Protein 6N1C (pdb70)

Solvent-accessible surface area: 39286 Å² total

Secondary structure (DSSP, 8-state):
----S-TTTTTSEEEEEEE-TT--SEEEEE-TTT--EEEEEE-SSSB--SSEEEEETT---TTSPPEEEEE--SS---TT-EEEEEEEEEEEEEETTEE--EEEEEE-TTT-GGGTT--SGGGS-HHHHHHHHHHHHHTTTTSTT--EEEEEEE-HHHHHHHHHHHHHHHHHHH-/---S-SBTTTBEEEEEEE-TT--SEEEEE-TTT--EEEEEE-SSSB--SSEEEE-TT---TTSSPPEEEE--SS---TT-EEEEEEEEEEEEEETTEEEEEEEEEE-TTT-GGGTT--SGGGS-HHHHHHHHHHHHHTTTTSTT--EEEEEEE-HHHHHHHHHHHHHHHH-/-TTTSEEEEEEE-TT--SEEEEE-TTT--EEEEEE--SSB--SSEEEE-TT--TTTSSPPEEEE--SS---TT-EEEEEEEEEEEEEETTEE--EEEEEE-TTT-GGGTT--SGGGS-HHHHHHHHHHHHHTTTTSTT--EEEEEEE-HHHHHHHHHHHHHHHHHH-/--S-TTTTTSEEEEEEE-TT--SEEEEE-TTT--EEEEEE--SSB--SSEEEE-TT---TTSSPPEEEE--SS---TT-EEEEEEEEEEEEEETTEEEEEEEEEE-TTT-GGGTT--SGGGS-HHHHHHHHHHHHHTTTTSTT--EEEEEEE-HHHHHHHHHHHHHHHHH-/----S-SBTTTBEEEEEEE-TT--SEEEEE-TTT--EEEEEE-SSSB--SSEEEEETT---TTSSPEEEEE--SS---TT-EEEEEEEEEEEEEETTEEEEEEEEEE-TTT-GGGTT--SGGGS-HHHHHHHHHHHHHTTTTSTT--EEEEEEE-HHHHHHHHHHHHHHHHHT-/--S-SBTTTBEEEEEEE-TT--SEEEEE-TTT--EEEEEE-SSSB--SSEEEE-TT---TTSSPPEEEE--SS---TT-EEEEEEEEEEEEEETTEE--EEEEEE-TTT-GGGTT--SGGGS-HHHHHHHHHHHHHTTTTSTT--EEEEEEE-HHHHHHHHHHHHHHHHH-

B-factor: mean 49.0, std 16.84, range [20.22, 121.38]

Radius of gyration: 28.79 Å; Cα contacts (8 Å, |Δi|>4): 2638; chains: 6; bounding box: 64×68×81 Å

Structure (mmCIF, N/CA/C/O backbone):
data_6N1C
#
_entry.id   6N1C
#
_cell.length_a   64.080
_cell.length_b   119.940
_cell.length_c   74.900
_cell.angle_alpha   90.000
_cell.angle_beta   109.590
_cell.angle_gamma   90.000
#
_symmetry.space_group_name_H-M   'P 1 21 1'
#
loop_
_entity.id
_entity.type
_entity.pdbx_description
1 polymer 'Inorganic pyrophosphatase'
2 non-polymer 'SODIUM ION'
3 non-polymer (4S)-2-METHYL-2,4-PENTANEDIOL
4 non-polymer ALANINE
5 non-polymer (4R)-2-METHYLPENTANE-2,4-DIOL
6 water water
#
loop_
_atom_site.group_PDB
_atom_site.id
_atom_site.type_symbol
_atom_site.label_atom_id
_atom_site.label_alt_id
_atom_site.label_comp_id
_atom_site.label_asym_id
_atom_site.label_entity_id
_atom_site.label_seq_id
_atom_site.pdbx_PDB_ins_code
_atom_site.Cartn_x
_atom_site.Cartn_y
_atom_site.Cartn_z
_atom_site.occupancy
_atom_site.B_iso_or_equiv
_atom_site.auth_seq_id
_atom_site.auth_comp_id
_atom_site.auth_asym_id
_atom_site.auth_atom_id
_atom_site.pdbx_PDB_model_num
ATOM 1 N N . MET A 1 12 ? 28.862 26.405 49.486 1.00 87.33 4 MET A N 1
ATOM 2 C CA . MET A 1 12 ? 28.825 27.855 49.665 1.00 91.27 4 MET A CA 1
ATOM 3 C C . MET A 1 12 ? 28.016 28.251 50.905 1.00 99.02 4 MET A C 1
ATOM 4 O O . MET A 1 12 ? 27.314 27.427 51.496 1.00 98.57 4 MET A O 1
ATOM 6 N N . GLU A 1 13 ? 28.130 29.523 51.296 1.00 103.96 5 GLU A N 1
ATOM 7 C CA . GLU A 1 13 ? 27.424 30.067 52.451 1.00 101.12 5 GLU A CA 1
ATOM 8 C C . GLU A 1 13 ? 26.330 31.051 52.054 1.00 93.69 5 GLU A C 1
ATOM 9 O O . GLU A 1 13 ? 25.847 31.803 52.907 1.00 96.94 5 GLU A O 1
ATOM 11 N N . ILE A 1 14 ? 25.937 31.069 50.779 1.00 82.31 6 ILE A N 1
ATOM 12 C CA . ILE A 1 14 ? 24.840 31.919 50.328 1.00 72.32 6 ILE A CA 1
ATOM 13 C C . ILE A 1 14 ? 23.528 31.409 50.910 1.00 66.84 6 ILE A C 1
ATOM 14 O O . ILE A 1 14 ? 23.180 30.229 50.756 1.00 56.56 6 ILE A O 1
ATOM 19 N N . GLN A 1 15 ? 22.791 32.297 51.574 1.00 61.18 7 GLN A N 1
ATOM 20 C CA . GLN A 1 15 ? 21.513 31.955 52.177 1.00 59.44 7 GLN A CA 1
ATOM 21 C C . GLN A 1 15 ? 20.405 31.979 51.122 1.00 54.52 7 GLN A C 1
ATOM 22 O O . GLN A 1 15 ? 20.552 32.552 50.043 1.00 55.23 7 GLN A O 1
ATOM 24 N N . SER A 1 16 ? 19.274 31.350 51.449 1.00 51.94 8 SER A N 1
ATOM 25 C CA . SER A 1 16 ? 18.220 31.216 50.447 1.00 56.74 8 SER A CA 1
ATOM 26 C C . SER A 1 16 ? 17.465 32.519 50.214 1.00 59.50 8 SER A C 1
ATOM 27 O O . SER A 1 16 ? 16.887 32.698 49.135 1.00 56.43 8 SER A O 1
ATOM 30 N N . GLY A 1 17 ? 17.468 33.439 51.172 1.00 59.31 9 GLY A N 1
ATOM 31 C CA . GLY A 1 17 ? 16.875 34.730 50.889 1.00 68.38 9 GLY A CA 1
ATOM 32 C C . GLY A 1 17 ? 16.579 35.610 52.082 1.00 77.63 9 GLY A C 1
ATOM 33 O O . GLY A 1 17 ? 16.294 35.118 53.180 1.00 79.06 9 GLY A O 1
ATOM 34 N N . ARG A 1 18 ? 16.629 36.926 51.863 1.00 85.81 10 ARG A N 1
ATOM 35 C CA . ARG A 1 18 ? 16.339 37.875 52.932 1.00 91.39 10 ARG A CA 1
ATOM 36 C C . ARG A 1 18 ? 14.906 37.713 53.426 1.00 81.72 10 ARG A C 1
ATOM 37 O O . ARG A 1 18 ? 14.662 37.484 54.615 1.00 82.21 10 ARG A O 1
ATOM 39 N N . ASP A 1 19 ? 13.944 37.815 52.516 1.00 68.62 11 ASP A N 1
ATOM 40 C CA . ASP A 1 19 ? 12.543 37.701 52.880 1.00 63.10 11 ASP A CA 1
ATOM 41 C C . ASP A 1 19 ? 11.889 36.545 52.135 1.00 53.24 11 ASP A C 1
ATOM 42 O O . ASP A 1 19 ? 10.962 36.769 51.354 1.00 53.13 11 ASP A O 1
ATOM 47 N N . VAL A 1 20 ? 12.370 35.319 52.345 1.00 51.51 12 VAL A N 1
ATOM 48 C CA . VAL A 1 20 ? 11.760 34.143 51.723 1.00 48.78 12 VAL A CA 1
ATOM 49 C C . VAL A 1 20 ? 10.324 34.040 52.220 1.00 48.29 12 VAL A C 1
ATOM 50 O O . VAL A 1 20 ? 10.055 34.380 53.377 1.00 50.84 12 VAL A O 1
ATOM 54 N N . PRO A 1 21 ? 9.370 33.578 51.403 1.00 53.97 13 PRO A N 1
ATOM 55 C CA . PRO A 1 21 ? 9.541 33.158 50.011 1.00 51.29 13 PRO A CA 1
ATOM 56 C C . PRO A 1 21 ? 9.256 34.277 49.015 1.00 53.85 13 PRO A C 1
ATOM 57 O O . PRO A 1 21 ? 9.258 34.049 47.808 1.00 46.88 13 PRO A O 1
ATOM 61 N N . ASN A 1 22 ? 9.087 35.496 49.524 1.00 49.04 14 ASN A N 1
ATOM 62 C CA . ASN A 1 22 ? 8.728 36.617 48.662 1.00 50.75 14 ASN A CA 1
ATOM 63 C C . ASN A 1 22 ? 9.928 37.097 47.866 1.00 52.00 14 ASN A C 1
ATOM 64 O O . ASN A 1 22 ? 9.791 37.478 46.699 1.00 61.03 14 ASN A O 1
ATOM 69 N N . GLU A 1 23 ? 11.104 37.078 48.478 1.00 52.48 15 GLU A N 1
ATOM 70 C CA . GLU A 1 23 ? 12.352 37.400 47.800 1.00 58.80 15 GLU A CA 1
ATOM 71 C C . GLU A 1 23 ? 13.333 36.286 48.095 1.00 52.53 15 GLU A C 1
ATOM 72 O O . GLU A 1 23 ? 13.513 35.920 49.263 1.00 52.08 15 GLU A O 1
ATOM 78 N N . VAL A 1 24 ? 13.950 35.741 47.049 1.00 33.56 16 VAL A N 1
ATOM 79 C CA . VAL A 1 24 ? 14.881 34.633 47.199 1.00 29.68 16 VAL A CA 1
ATOM 80 C C . VAL A 1 24 ? 16.142 34.948 46.420 1.00 33.10 16 VAL A C 1
ATOM 81 O O . VAL A 1 24 ? 16.113 35.646 45.403 1.00 29.18 16 VAL A O 1
ATOM 85 N N . ASN A 1 25 ? 17.252 34.388 46.884 1.00 35.94 17 ASN A N 1
ATOM 86 C CA . ASN A 1 25 ? 18.510 34.463 46.162 1.00 30.52 17 ASN A CA 1
ATOM 87 C C . ASN A 1 25 ? 18.576 33.308 45.187 1.00 34.24 17 ASN A C 1
ATOM 88 O O . ASN A 1 25 ? 18.278 32.174 45.556 1.00 32.27 17 ASN A O 1
ATOM 93 N N . VAL A 1 26 ? 18.980 33.589 43.955 1.00 33.99 18 VAL A N 1
ATOM 94 C CA . VAL A 1 26 ? 19.120 32.557 42.944 1.00 26.95 18 VAL A CA 1
ATOM 95 C C . VAL A 1 26 ? 20.556 32.555 42.454 1.00 29.73 18 VAL A C 1
ATOM 96 O O . VAL A 1 26 ? 21.080 33.597 42.046 1.00 28.46 18 VAL A O 1
ATOM 100 N N . ILE A 1 27 ? 21.185 31.382 42.479 1.00 26.16 19 ILE A N 1
ATOM 101 C CA . ILE A 1 27 ? 22.513 31.197 41.902 1.00 25.12 19 ILE A CA 1
ATOM 102 C C . ILE A 1 27 ? 22.374 30.790 40.442 1.00 29.37 19 ILE A C 1
ATOM 103 O O . ILE A 1 27 ? 21.777 29.751 40.132 1.00 30.59 19 ILE A O 1
ATOM 108 N N . ILE A 1 28 ? 22.982 31.568 39.550 1.00 28.03 20 ILE A N 1
ATOM 109 C CA . ILE A 1 28 ? 22.852 31.332 38.117 1.00 25.80 20 ILE A CA 1
ATOM 110 C C . ILE A 1 28 ? 23.782 30.208 37.696 1.00 23.54 20 ILE A C 1
ATOM 111 O O . ILE A 1 28 ? 24.983 30.245 37.976 1.00 26.85 20 ILE A O 1
ATOM 116 N N . GLU A 1 29 ? 23.239 29.233 36.972 1.00 27.15 21 GLU A N 1
ATOM 117 C CA . GLU A 1 29 ? 24.038 28.191 36.342 1.00 28.87 21 GLU A CA 1
ATOM 118 C C . GLU A 1 29 ? 24.239 28.396 34.839 1.00 27.74 21 GLU A C 1
ATOM 119 O O . GLU A 1 29 ? 25.325 28.121 34.323 1.00 26.83 21 GLU A O 1
ATOM 125 N N . ILE A 1 30 ? 23.220 28.876 34.127 1.00 25.24 22 ILE A N 1
ATOM 126 C CA . ILE A 1 30 ? 23.242 28.985 32.676 1.00 31.05 22 ILE A CA 1
ATOM 127 C C . ILE A 1 30 ? 22.720 30.361 32.272 1.00 25.88 22 ILE A C 1
ATOM 128 O O . ILE A 1 30 ? 21.589 30.721 32.631 1.00 21.42 22 ILE A O 1
ATOM 133 N N . PRO A 1 31 ? 23.470 31.148 31.498 1.00 24.30 23 PRO A N 1
ATOM 134 C CA . PRO A 1 31 ? 22.971 32.467 31.085 1.00 23.08 23 PRO A CA 1
ATOM 135 C C . PRO A 1 31 ? 21.889 32.329 30.030 1.00 29.71 23 PRO A C 1
ATOM 136 O O . PRO A 1 31 ? 21.859 31.352 29.274 1.00 22.79 23 PRO A O 1
ATOM 140 N N . MET A 1 32 ? 21.016 33.339 29.951 1.00 25.24 24 MET A N 1
ATOM 141 C CA . MET A 1 32 ? 20.067 33.392 28.843 1.00 29.46 24 MET A CA 1
ATOM 142 C C . MET A 1 32 ? 20.821 33.496 27.530 1.00 28.66 24 MET A C 1
ATOM 143 O O . MET A 1 32 ? 21.880 34.128 27.460 1.00 28.09 24 MET A O 1
ATOM 148 N N . HIS A 1 33 ? 20.275 32.855 26.486 1.00 29.05 25 HIS A N 1
ATOM 149 C CA . HIS A 1 33 ? 20.814 32.954 25.117 1.00 32.19 25 HIS A CA 1
ATOM 150 C C . HIS A 1 33 ? 22.300 32.574 25.062 1.00 38.03 25 HIS A C 1
ATOM 151 O O . HIS A 1 33 ? 23.081 33.095 24.256 1.00 35.67 25 HIS A O 1
ATOM 158 N N . GLY A 1 34 ? 22.702 31.616 25.886 1.00 35.82 26 GLY A N 1
ATOM 159 C CA . GLY A 1 34 ? 24.101 31.295 26.049 1.00 34.69 26 GLY A CA 1
ATOM 160 C C . GLY A 1 34 ? 24.542 30.130 25.177 1.00 41.55 26 GLY A C 1
ATOM 161 O O . GLY A 1 34 ? 23.806 29.630 24.323 1.00 43.97 26 GLY A O 1
ATOM 162 N N . GLU A 1 35 ? 25.787 29.712 25.394 1.00 34.71 27 GLU A N 1
ATOM 163 C CA . GLU A 1 35 ? 26.325 28.571 24.678 1.00 37.18 27 GLU A CA 1
ATOM 164 C C . GLU A 1 35 ? 25.550 27.313 25.057 1.00 29.22 27 GLU A C 1
ATOM 165 O O . GLU A 1 35 ? 25.066 27.186 26.191 1.00 27.87 27 GLU A O 1
ATOM 171 N N . PRO A 1 36 ? 25.424 26.377 24.150 1.00 39.73 28 PRO A N 1
ATOM 172 C CA . PRO A 1 36 ? 24.717 25.133 24.482 1.00 40.48 28 PRO A CA 1
ATOM 173 C C . PRO A 1 36 ? 25.517 24.215 25.399 1.00 40.91 28 PRO A C 1
ATOM 174 O O . PRO A 1 36 ? 25.855 23.082 25.020 1.00 33.28 28 PRO A O 1
ATOM 178 N N . VAL A 1 37 ? 25.872 24.726 26.581 1.00 38.23 29 VAL A N 1
ATOM 179 C CA . VAL A 1 37 ? 26.565 23.969 27.625 1.00 37.57 29 VAL A CA 1
ATOM 180 C C . VAL A 1 37 ? 25.654 23.966 28.843 1.00 31.47 29 VAL A C 1
ATOM 181 O O . VAL A 1 37 ? 25.212 25.028 29.297 1.00 31.78 29 VAL A O 1
ATOM 185 N N . LYS A 1 38 ? 25.335 22.778 29.343 1.00 31.14 30 LYS A N 1
ATOM 186 C CA . LYS A 1 38 ? 24.443 22.640 30.493 1.00 31.69 30 LYS A CA 1
ATOM 187 C C . LYS A 1 38 ? 25.306 22.552 31.744 1.00 32.75 30 LYS A C 1
ATOM 188 O O . LYS A 1 38 ? 25.784 21.479 32.138 1.00 28.19 30 LYS A O 1
ATOM 194 N N . TYR A 1 39 ? 25.608 23.708 32.312 1.00 23.41 31 TYR A N 1
ATOM 195 C CA . TYR A 1 39 ? 26.363 23.757 33.563 1.00 29.64 31 TYR A CA 1
ATOM 196 C C . TYR A 1 39 ? 25.458 23.457 34.756 1.00 29.85 31 TYR A C 1
ATOM 197 O O . TYR A 1 39 ? 24.260 23.762 34.752 1.00 29.94 31 TYR A O 1
ATOM 206 N N . GLU A 1 40 ? 26.054 22.888 35.795 1.00 32.31 32 GLU A N 1
ATOM 207 C CA . GLU A 1 40 ? 25.347 22.661 37.041 1.00 33.16 32 GLU A CA 1
ATOM 208 C C . GLU A 1 40 ? 26.323 22.835 38.183 1.00 37.01 32 GLU A C 1
ATOM 209 O O . GLU A 1 40 ? 27.444 22.331 38.125 1.00 40.47 32 GLU A O 1
ATOM 215 N N . VAL A 1 41 ? 25.886 23.518 39.234 1.00 36.05 33 VAL A N 1
ATOM 216 C CA . VAL A 1 41 ? 26.702 23.614 40.438 1.00 31.39 33 VAL A CA 1
ATOM 217 C C . VAL A 1 41 ? 26.639 22.290 41.187 1.00 39.91 33 VAL A C 1
ATOM 218 O O . VAL A 1 41 ? 25.568 21.684 41.338 1.00 40.56 33 VAL A O 1
ATOM 222 N N . ASP A 1 42 ? 27.802 21.794 41.579 1.00 40.23 34 ASP A N 1
ATOM 223 C CA . ASP A 1 42 ? 27.866 20.694 42.525 1.00 50.51 34 ASP A CA 1
ATOM 224 C C . ASP A 1 42 ? 27.433 21.253 43.873 1.00 56.20 34 ASP A C 1
ATOM 225 O O . ASP A 1 42 ? 28.161 22.035 44.495 1.00 51.92 34 ASP A O 1
ATOM 230 N N . LYS A 1 43 ? 26.237 20.874 44.315 1.00 62.88 35 LYS A N 1
ATOM 231 C CA . LYS A 1 43 ? 25.687 21.469 45.527 1.00 63.65 35 LYS A CA 1
ATOM 232 C C . LYS A 1 43 ? 26.559 21.164 46.738 1.00 68.23 35 LYS A C 1
ATOM 233 O O . LYS A 1 43 ? 26.538 21.910 47.722 1.00 72.75 35 LYS A O 1
ATOM 239 N N . LYS A 1 44 ? 27.320 20.070 46.690 1.00 67.25 36 LYS A N 1
ATOM 240 C CA . LYS A 1 44 ? 28.214 19.740 47.794 1.00 74.26 36 LYS A CA 1
ATOM 241 C C . LYS A 1 44 ? 29.410 20.687 47.848 1.00 80.87 36 LYS A C 1
ATOM 242 O O . LYS A 1 44 ? 29.697 21.272 48.898 1.00 85.44 36 LYS A O 1
ATOM 244 N N . THR A 1 45 ? 30.122 20.854 46.727 1.00 74.83 37 THR A N 1
ATOM 245 C CA . THR A 1 45 ? 31.388 21.588 46.722 1.00 68.45 37 THR A CA 1
ATOM 246 C C . THR A 1 45 ? 31.280 23.029 46.251 1.00 63.39 37 THR A C 1
ATOM 247 O O . THR A 1 45 ? 32.218 23.801 46.474 1.00 66.98 37 THR A O 1
ATOM 251 N N . GLY A 1 46 ? 30.181 23.407 45.600 1.00 56.73 38 GLY A N 1
ATOM 252 C CA . GLY A 1 46 ? 30.033 24.727 45.020 1.00 49.04 38 GLY A CA 1
ATOM 253 C C . GLY A 1 46 ? 30.711 24.926 43.683 1.00 51.86 38 GLY A C 1
ATOM 254 O O . GLY A 1 46 ? 30.607 26.018 43.118 1.00 56.04 38 GLY A O 1
ATOM 255 N N . ALA A 1 47 ? 31.309 23.887 43.104 1.00 52.75 39 ALA A N 1
ATOM 256 C CA . ALA A 1 47 ? 32.000 24.029 41.827 1.00 49.92 39 ALA A CA 1
ATOM 257 C C . ALA A 1 47 ? 31.014 23.928 40.673 1.00 45.82 39 ALA A C 1
ATOM 258 O O . ALA A 1 47 ? 30.009 23.221 40.756 1.00 42.07 39 ALA A O 1
ATOM 260 N N . LEU A 1 48 ? 31.292 24.678 39.599 1.00 40.63 40 LEU A N 1
ATOM 261 C CA . LEU A 1 48 ? 30.466 24.658 38.389 1.00 38.59 40 LEU A CA 1
ATOM 262 C C . LEU A 1 48 ? 30.974 23.564 37.445 1.00 34.87 40 LEU A C 1
ATOM 263 O O . LEU A 1 48 ? 32.075 23.683 36.895 1.00 36.55 40 LEU A O 1
ATOM 268 N N . PHE A 1 49 ? 30.203 22.489 37.275 1.00 36.71 41 PHE A N 1
ATOM 269 C CA A PHE A 1 49 ? 30.657 21.423 36.403 0.40 33.41 41 PHE A CA 1
ATOM 270 C CA B PHE A 1 49 ? 30.555 21.321 36.469 0.60 33.56 41 PHE A CA 1
ATOM 271 C C . PHE A 1 49 ? 29.813 21.377 35.137 1.00 32.14 41 PHE A C 1
ATOM 272 O O . PHE A 1 49 ? 28.735 21.955 35.049 1.00 32.14 41 PHE A O 1
ATOM 287 N N . VAL A 1 50 ? 30.352 20.699 34.126 1.00 35.63 42 VAL A N 1
ATOM 288 C CA . VAL A 1 50 ? 29.635 20.495 32.869 1.00 32.89 42 VAL A CA 1
ATOM 289 C C . VAL A 1 50 ? 28.790 19.233 33.030 1.00 30.24 42 VAL A C 1
ATOM 290 O O . VAL A 1 50 ? 29.325 18.133 33.124 1.00 38.77 42 VAL A O 1
ATOM 294 N N . ASP A 1 51 ? 27.465 19.386 33.065 1.00 36.20 43 ASP A N 1
ATOM 295 C CA . ASP A 1 51 ? 26.599 18.215 33.163 1.00 36.50 43 ASP A CA 1
ATOM 296 C C . ASP A 1 51 ? 26.477 17.497 31.827 1.00 37.96 43 ASP A C 1
ATOM 297 O O . ASP A 1 51 ? 26.611 16.274 31.760 1.00 35.02 43 ASP A O 1
ATOM 302 N N . ARG A 1 52 ? 26.231 18.243 30.756 1.00 36.37 44 ARG A N 1
ATOM 303 C CA . ARG A 1 52 ? 26.180 17.688 29.412 1.00 38.45 44 ARG A CA 1
ATOM 304 C C . ARG A 1 52 ? 26.196 18.850 28.437 1.00 38.38 44 ARG A C 1
ATOM 305 O O . ARG A 1 52 ? 26.050 20.011 28.814 1.00 32.72 44 ARG A O 1
ATOM 313 N N . PHE A 1 53 ? 26.391 18.523 27.177 1.00 36.00 45 PHE A N 1
ATOM 314 C CA . PHE A 1 53 ? 26.245 19.488 26.110 1.00 33.47 45 PHE A CA 1
ATOM 315 C C . PHE A 1 53 ? 24.842 19.330 25.549 1.00 36.38 45 PHE A C 1
ATOM 316 O O . PHE A 1 53 ? 24.314 18.215 25.496 1.00 34.67 45 PHE A O 1
ATOM 324 N N . MET A 1 54 ? 24.233 20.449 25.174 1.00 33.25 46 MET A N 1
ATOM 325 C CA . MET A 1 54 ? 22.943 20.402 24.503 1.00 35.13 46 MET A CA 1
ATOM 326 C C . MET A 1 54 ? 23.103 19.665 23.187 1.00 31.55 46 MET A C 1
ATOM 327 O O . MET A 1 54 ? 24.090 19.855 22.470 1.00 34.00 46 MET A O 1
ATOM 332 N N . THR A 1 55 ? 22.123 18.822 22.859 1.00 29.96 47 THR A N 1
ATOM 333 C CA . THR A 1 55 ? 22.152 18.067 21.614 1.00 32.58 47 THR A CA 1
ATOM 334 C C . THR A 1 55 ? 21.102 18.537 20.619 1.00 33.77 47 THR A C 1
ATOM 335 O O . THR A 1 55 ? 21.066 18.039 19.487 1.00 29.08 47 THR A O 1
ATOM 339 N N . THR A 1 56 ? 20.248 19.469 21.008 1.00 27.76 48 THR A N 1
ATOM 340 C CA . THR A 1 56 ? 19.417 20.195 20.064 1.00 32.81 48 THR A CA 1
ATOM 341 C C . THR A 1 56 ? 19.948 21.622 19.967 1.00 33.78 48 THR A C 1
ATOM 342 O O . THR A 1 56 ? 20.658 22.104 20.855 1.00 30.93 48 THR A O 1
ATOM 346 N N . ALA A 1 57 ? 19.618 22.292 18.859 1.00 28.21 49 ALA A N 1
ATOM 347 C CA . ALA A 1 57 ? 20.095 23.653 18.613 1.00 28.91 49 ALA A CA 1
ATOM 348 C C . ALA A 1 57 ? 19.145 24.656 19.275 1.00 27.71 49 ALA A C 1
ATOM 349 O O . ALA A 1 57 ? 18.363 25.354 18.626 1.00 32.06 49 ALA A O 1
ATOM 351 N N . MET A 1 58 ? 19.177 24.663 20.606 1.00 25.66 50 MET A N 1
ATOM 352 C CA . MET A 1 58 ? 18.283 25.477 21.414 1.00 25.73 50 MET A CA 1
ATOM 353 C C . MET A 1 58 ? 19.105 26.237 22.447 1.00 29.70 50 MET A C 1
ATOM 354 O O . MET A 1 58 ? 20.230 25.844 22.781 1.00 26.39 50 MET A O 1
ATOM 359 N N . PHE A 1 59 ? 18.540 27.342 22.941 1.00 34.23 51 PHE A N 1
ATOM 360 C CA . PHE A 1 59 ? 19.173 28.124 23.998 1.00 35.91 51 PHE A CA 1
ATOM 361 C C . PHE A 1 59 ? 18.125 28.468 25.057 1.00 29.34 51 PHE A C 1
ATOM 362 O O . PHE A 1 59 ? 16.923 28.455 24.786 1.00 26.02 51 PHE A O 1
ATOM 370 N N . TYR A 1 60 ? 18.571 28.696 26.290 1.00 29.45 52 TYR A N 1
ATOM 371 C CA . TYR A 1 60 ? 17.618 29.022 27.361 1.00 34.43 52 TYR A CA 1
ATOM 372 C C . TYR A 1 60 ? 17.083 30.424 27.124 1.00 26.26 52 TYR A C 1
ATOM 373 O O . TYR A 1 60 ? 17.886 31.352 26.971 1.00 22.29 52 TYR A O 1
ATOM 382 N N . PRO A 1 61 ? 15.764 30.619 27.033 1.00 27.11 53 PRO A N 1
ATOM 383 C CA . PRO A 1 61 ? 15.225 31.968 26.780 1.00 25.51 53 PRO A CA 1
ATOM 384 C C . PRO A 1 61 ? 15.297 32.900 27.976 1.00 28.78 53 PRO A C 1
ATOM 385 O O . PRO A 1 61 ? 15.039 34.100 27.812 1.00 27.66 53 PRO A O 1
ATOM 389 N N . THR A 1 62 ? 15.620 32.393 29.163 1.00 28.89 54 THR A N 1
ATOM 390 C CA . THR A 1 62 ? 15.914 33.190 30.350 1.00 24.08 54 THR A CA 1
ATOM 391 C C . THR A 1 62 ? 17.222 32.691 30.949 1.00 27.80 54 THR A C 1
ATOM 392 O O . THR A 1 62 ? 17.757 31.655 30.540 1.00 28.05 54 THR A O 1
ATOM 396 N N . ASN A 1 63 ? 17.736 33.402 31.956 1.00 22.03 55 ASN A N 1
ATOM 397 C CA . ASN A 1 63 ? 18.790 32.784 32.752 1.00 22.82 55 ASN A CA 1
ATOM 398 C C . ASN A 1 63 ? 18.201 31.629 33.574 1.00 24.60 55 ASN A C 1
ATOM 399 O O . ASN A 1 63 ? 16.988 31.562 33.816 1.00 28.60 55 ASN A O 1
ATOM 404 N N . TYR A 1 64 ? 19.068 30.701 33.987 1.00 23.41 56 TYR A N 1
ATOM 405 C CA . TYR A 1 64 ? 18.633 29.479 34.654 1.00 27.01 56 TYR A CA 1
ATOM 406 C C . TYR A 1 64 ? 19.523 29.230 35.854 1.00 26.03 56 TYR A C 1
ATOM 407 O O . TYR A 1 64 ? 20.747 29.202 35.709 1.00 30.40 56 TYR A O 1
ATOM 416 N N . GLY A 1 65 ? 18.919 28.957 37.004 1.00 28.32 57 GLY A N 1
ATOM 417 C CA . GLY A 1 65 ? 19.678 28.694 38.209 1.00 28.93 57 GLY A CA 1
ATOM 418 C C . GLY A 1 65 ? 18.831 27.994 39.264 1.00 30.17 57 GLY A C 1
ATOM 419 O O . GLY A 1 65 ? 17.812 27.382 38.950 1.00 32.66 57 GLY A O 1
ATOM 420 N N . TYR A 1 66 ? 19.246 28.111 40.528 1.00 28.01 58 TYR A N 1
ATOM 421 C CA . TYR A 1 66 ? 18.564 27.410 41.623 1.00 30.98 58 TYR A CA 1
ATOM 422 C C . TYR A 1 66 ? 18.623 28.236 42.905 1.00 28.04 58 TYR A C 1
ATOM 423 O O . TYR A 1 66 ? 19.480 29.109 43.065 1.00 29.43 58 TYR A O 1
ATOM 432 N N . ILE A 1 67 ? 17.713 27.931 43.828 1.00 29.69 59 ILE A N 1
ATOM 433 C CA . ILE A 1 67 ? 17.705 28.538 45.158 1.00 30.70 59 ILE A CA 1
ATOM 434 C C . ILE A 1 67 ? 18.538 27.652 46.087 1.00 35.19 59 ILE A C 1
ATOM 435 O O . ILE A 1 67 ? 18.170 26.485 46.296 1.00 31.96 59 ILE A O 1
ATOM 440 N N . PRO A 1 68 ? 19.609 28.168 46.692 1.00 31.81 60 PRO A N 1
ATOM 441 C CA . PRO A 1 68 ? 20.387 27.353 47.628 1.00 36.26 60 PRO A CA 1
ATOM 442 C C . PRO A 1 68 ? 19.561 27.004 48.846 1.00 38.22 60 PRO A C 1
ATOM 443 O O . PRO A 1 68 ? 18.624 27.715 49.210 1.00 44.17 60 PRO A O 1
ATOM 447 N N . ASN A 1 69 ? 19.912 25.873 49.458 1.00 38.46 61 ASN A N 1
ATOM 448 C CA . ASN A 1 69 ? 19.290 25.417 50.700 1.00 43.66 61 ASN A CA 1
ATOM 449 C C . ASN A 1 69 ? 17.793 25.182 50.531 1.00 35.22 61 ASN A C 1
ATOM 450 O O . ASN A 1 69 ? 16.989 25.467 51.423 1.00 36.31 61 ASN A O 1
ATOM 455 N N . THR A 1 70 ? 17.417 24.647 49.378 1.00 34.56 62 THR A N 1
ATOM 456 C CA . THR A 1 70 ? 16.072 24.149 49.150 1.00 34.63 62 THR A CA 1
ATOM 457 C C . THR A 1 70 ? 16.150 22.729 48.614 1.00 37.03 62 THR A C 1
ATOM 458 O O . THR A 1 70 ? 17.143 22.344 47.986 1.00 36.20 62 THR A O 1
ATOM 462 N N . LEU A 1 71 ? 15.105 21.946 48.891 1.00 35.41 63 LEU A N 1
ATOM 463 C CA . LEU A 1 71 ? 15.006 20.571 48.412 1.00 37.20 63 LEU A CA 1
ATOM 464 C C . LEU A 1 71 ? 13.595 20.316 47.913 1.00 35.39 63 LEU A C 1
ATOM 465 O O . LEU A 1 71 ? 12.636 20.445 48.672 1.00 34.85 63 LEU A O 1
ATOM 470 N N . SER A 1 72 ? 13.464 19.953 46.649 1.00 34.72 64 SER A N 1
ATOM 471 C CA . SER A 1 72 ? 12.172 19.515 46.133 1.00 37.65 64 SER A CA 1
ATOM 472 C C . SER A 1 72 ? 11.751 18.185 46.743 1.00 37.77 64 SER A C 1
ATOM 473 O O . SER A 1 72 ? 12.501 17.583 47.514 1.00 44.08 64 SER A O 1
ATOM 476 N N . GLU A 1 73 ? 10.564 17.691 46.391 1.00 41.00 65 GLU A N 1
ATOM 477 C CA . GLU A 1 73 ? 10.113 16.427 46.957 1.00 45.12 65 GLU A CA 1
ATOM 478 C C . GLU A 1 73 ? 11.035 15.289 46.530 1.00 40.99 65 GLU A C 1
ATOM 479 O O . GLU A 1 73 ? 11.024 14.214 47.142 1.00 44.09 65 GLU A O 1
ATOM 485 N N . ASP A 1 74 ? 11.717 15.441 45.398 1.00 34.92 66 ASP A N 1
ATOM 486 C CA . ASP A 1 74 ? 12.661 14.430 44.945 1.00 49.54 66 ASP A CA 1
ATOM 487 C C . ASP A 1 74 ? 14.097 14.688 45.401 1.00 48.56 66 ASP A C 1
ATOM 488 O O . ASP A 1 74 ? 14.998 13.960 44.980 1.00 44.22 66 ASP A O 1
ATOM 493 N N . GLY A 1 75 ? 14.351 15.701 46.229 1.00 42.98 67 GLY A N 1
ATOM 494 C CA . GLY A 1 75 ? 15.705 15.892 46.717 1.00 42.91 67 GLY A CA 1
ATOM 495 C C . GLY A 1 75 ? 16.599 16.830 45.931 1.00 39.13 67 GLY A C 1
ATOM 496 O O . GLY A 1 75 ? 17.798 16.892 46.223 1.00 41.12 67 GLY A O 1
ATOM 497 N N . ASP A 1 76 ? 16.093 17.497 44.940 1.00 34.92 68 ASP A N 1
ATOM 498 C CA . ASP A 1 76 ? 16.902 18.440 44.178 1.00 32.67 68 ASP A CA 1
ATOM 499 C C . ASP A 1 76 ? 16.605 19.866 44.599 1.00 32.04 68 ASP A C 1
ATOM 500 O O . ASP A 1 76 ? 15.483 20.168 45.019 1.00 32.82 68 ASP A O 1
ATOM 505 N N . PRO A 1 77 ? 17.557 20.787 44.449 1.00 34.27 69 PRO A N 1
ATOM 506 C CA . PRO A 1 77 ? 17.244 22.185 44.740 1.00 36.25 69 PRO A CA 1
ATOM 507 C C . PRO A 1 77 ? 16.183 22.680 43.772 1.00 31.98 69 PRO A C 1
ATOM 508 O O . PRO A 1 77 ? 16.023 22.173 42.659 1.00 26.84 69 PRO A O 1
ATOM 512 N N . VAL A 1 78 ? 15.466 23.704 44.215 1.00 29.47 70 VAL A N 1
ATOM 513 C CA . VAL A 1 78 ? 14.439 24.350 43.408 1.00 26.05 70 VAL A CA 1
ATOM 514 C C . VAL A 1 78 ? 15.098 25.132 42.279 1.00 28.87 70 VAL A C 1
ATOM 515 O O . VAL A 1 78 ? 15.856 26.072 42.540 1.00 27.10 70 VAL A O 1
ATOM 519 N N . ASP A 1 79 ? 14.743 24.807 41.035 1.00 28.84 71 ASP A N 1
ATOM 520 C CA . ASP A 1 79 ? 15.235 25.524 39.856 1.00 30.38 71 ASP A CA 1
ATOM 521 C C . ASP A 1 79 ? 14.426 26.790 39.593 1.00 23.34 71 ASP A C 1
ATOM 522 O O . ASP A 1 79 ? 13.199 26.777 39.695 1.00 23.04 71 ASP A O 1
ATOM 527 N N . VAL A 1 80 ? 15.098 27.851 39.139 1.00 21.76 72 VAL A N 1
ATOM 528 C CA . VAL A 1 80 ? 14.446 29.135 38.870 1.00 22.92 72 VAL A CA 1
ATOM 529 C C . VAL A 1 80 ? 14.885 29.662 37.512 1.00 26.44 72 VAL A C 1
ATOM 530 O O . VAL A 1 80 ? 16.081 29.693 37.211 1.00 27.90 72 VAL A O 1
ATOM 534 N N . LEU A 1 81 ? 13.920 30.099 36.707 1.00 23.22 73 LEU A N 1
ATOM 535 C CA . LEU A 1 81 ? 14.197 30.851 35.489 1.00 24.67 73 LEU A CA 1
ATOM 536 C C . LEU A 1 81 ? 14.142 32.327 35.849 1.00 30.13 73 LEU A C 1
ATOM 537 O O . LEU A 1 81 ? 13.108 32.810 36.323 1.00 25.24 73 LEU A O 1
ATOM 542 N N . VAL A 1 82 ? 15.232 33.054 35.630 1.00 25.78 74 VAL A N 1
ATOM 543 C CA . VAL A 1 82 ? 15.294 34.458 36.027 1.00 22.08 74 VAL A CA 1
ATOM 544 C C . VAL A 1 82 ? 15.333 35.313 34.771 1.00 25.34 74 VAL A C 1
ATOM 545 O O . VAL A 1 82 ? 16.279 35.223 33.978 1.00 27.38 74 VAL A O 1
ATOM 549 N N . ILE A 1 83 ? 14.304 36.145 34.595 1.00 21.47 75 ILE A N 1
ATOM 550 C CA . ILE A 1 83 ? 14.220 37.076 33.470 1.00 23.18 75 ILE A CA 1
ATOM 551 C C . ILE A 1 83 ? 15.039 38.308 33.805 1.00 30.64 75 ILE A C 1
ATOM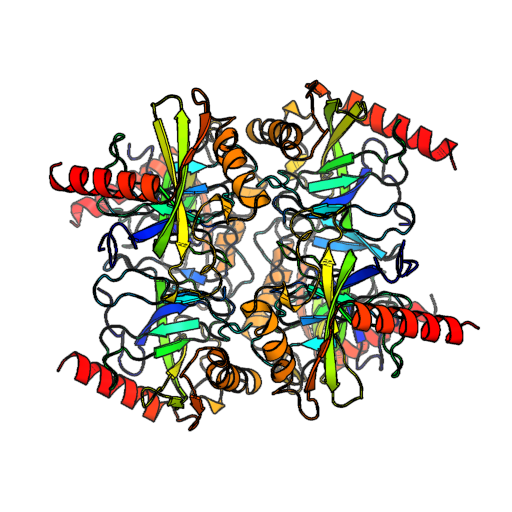 552 O O . ILE A 1 83 ? 14.861 38.877 34.888 1.00 27.61 75 ILE A O 1
ATOM 557 N N . THR A 1 84 ? 15.916 38.731 32.890 1.00 23.92 76 THR A N 1
ATOM 558 C CA . THR A 1 84 ? 16.712 39.947 33.027 1.00 26.46 76 THR A CA 1
ATOM 559 C C . THR A 1 84 ? 16.824 40.643 31.676 1.00 26.50 76 THR A C 1
ATOM 560 O O . THR A 1 84 ? 16.582 40.027 30.632 1.00 28.83 76 THR A O 1
ATOM 564 N N . PRO A 1 85 ? 17.156 41.943 31.667 1.00 29.66 77 PRO A N 1
ATOM 565 C CA . PRO A 1 85 ? 17.199 42.658 30.381 1.00 29.97 77 PRO A CA 1
ATOM 566 C C . PRO A 1 85 ? 18.397 42.273 29.524 1.00 32.68 77 PRO A C 1
ATOM 567 O O . PRO A 1 85 ? 18.323 42.382 28.295 1.00 32.47 77 PRO A O 1
ATOM 571 N N . VAL A 1 86 ? 19.506 41.876 30.140 1.00 28.85 78 VAL A N 1
ATOM 572 C CA . VAL A 1 86 ? 20.687 41.376 29.433 1.00 30.80 78 VAL A CA 1
ATOM 573 C C . VAL A 1 86 ? 21.161 40.127 30.163 1.00 25.22 78 VAL A C 1
ATOM 574 O O . VAL A 1 86 ? 20.836 39.922 31.346 1.00 28.08 78 VAL A O 1
ATOM 578 N N . PRO A 1 87 ? 21.956 39.281 29.503 1.00 26.41 79 PRO A N 1
ATOM 579 C CA . PRO A 1 87 ? 22.348 38.014 30.142 1.00 25.46 79 PRO A CA 1
ATOM 580 C C . PRO A 1 87 ? 23.151 38.240 31.409 1.00 24.62 79 PRO A C 1
ATOM 581 O O . PRO A 1 87 ? 23.926 39.190 31.509 1.00 24.97 79 PRO A O 1
ATOM 585 N N . LEU A 1 88 ? 22.963 37.338 32.379 1.00 23.28 80 LEU A N 1
ATOM 586 C CA . LEU A 1 88 ? 23.844 37.219 33.532 1.00 23.03 80 LEU A CA 1
ATOM 587 C C . LEU A 1 88 ? 24.975 36.235 33.214 1.00 32.75 80 LEU A C 1
ATOM 588 O O . LEU A 1 88 ? 24.998 35.611 32.155 1.00 31.42 80 LEU A O 1
ATOM 593 N N . ILE A 1 89 ? 25.918 36.076 34.140 1.00 26.88 81 ILE A N 1
ATOM 594 C CA . ILE A 1 89 ? 26.997 35.103 33.981 1.00 31.28 81 ILE A CA 1
ATOM 595 C C . ILE A 1 89 ? 26.771 33.953 34.949 1.00 31.38 81 ILE A C 1
ATOM 596 O O . ILE A 1 89 ? 26.206 34.125 36.036 1.00 25.82 81 ILE A O 1
ATOM 601 N N . SER A 1 90 ? 27.250 32.772 34.563 1.00 25.38 82 SER A N 1
ATOM 602 C CA . SER A 1 90 ? 27.228 31.630 35.474 1.00 25.03 82 SER A CA 1
ATOM 603 C C . SER A 1 90 ? 27.971 31.961 36.759 1.00 26.39 82 SER A C 1
ATOM 604 O O . SER A 1 90 ? 29.062 32.526 36.735 1.00 28.26 82 SER A O 1
ATOM 607 N N . GLY A 1 91 ? 27.384 31.584 37.888 1.00 24.32 83 GLY A N 1
ATOM 608 C CA . GLY A 1 91 ? 27.999 31.803 39.174 1.00 32.86 83 GLY A CA 1
ATOM 609 C C . GLY A 1 91 ? 27.552 33.055 39.886 1.00 33.50 83 GLY A C 1
ATOM 610 O O . GLY A 1 91 ? 27.828 33.194 41.081 1.00 34.57 83 GLY A O 1
ATOM 611 N N . ALA A 1 92 ? 26.887 33.969 39.193 1.00 33.60 84 ALA A N 1
ATOM 612 C CA . ALA A 1 92 ? 26.358 35.167 39.832 1.00 30.40 84 ALA A CA 1
ATOM 613 C C . ALA A 1 92 ? 25.139 34.837 40.693 1.00 34.91 84 ALA A C 1
ATOM 614 O O . ALA A 1 92 ? 24.392 33.897 40.406 1.00 32.91 84 ALA A O 1
ATOM 616 N N . VAL A 1 93 ? 24.907 35.659 41.721 1.00 25.96 85 VAL A N 1
ATOM 617 C CA . VAL A 1 93 ? 23.751 35.536 42.604 1.00 30.21 85 VAL A CA 1
ATOM 618 C C . VAL A 1 93 ? 22.811 36.711 42.335 1.00 33.65 85 VAL A C 1
ATOM 619 O O . VAL A 1 93 ? 23.261 37.853 42.220 1.00 32.63 85 VAL A O 1
ATOM 623 N N . ILE A 1 94 ? 21.511 36.447 42.210 1.00 35.88 86 ILE A N 1
ATOM 624 C CA . ILE A 1 94 ? 20.556 37.530 41.975 1.00 31.80 86 ILE A CA 1
ATOM 625 C C . ILE A 1 94 ? 19.335 37.367 42.878 1.00 34.48 86 ILE A C 1
ATOM 626 O O . ILE A 1 94 ? 18.742 36.279 42.962 1.00 28.98 86 ILE A O 1
ATOM 631 N N . SER A 1 95 ? 18.947 38.464 43.532 1.00 32.13 87 SER A N 1
ATOM 632 C CA . SER A 1 95 ? 17.738 38.489 44.338 1.00 31.50 87 SER A CA 1
ATOM 633 C C . SER A 1 95 ? 16.526 38.685 43.437 1.00 33.39 87 SER A C 1
ATOM 634 O O . SER A 1 95 ? 16.486 39.635 42.651 1.00 33.80 87 SER A O 1
ATOM 637 N N . CYS A 1 96 ? 15.532 37.806 43.542 1.00 28.23 88 CYS A N 1
ATOM 638 C CA . CYS A 1 96 ? 14.391 37.927 42.641 1.00 31.90 88 CYS A CA 1
ATOM 639 C C . CYS A 1 96 ? 13.111 37.512 43.352 1.00 29.12 88 CYS A C 1
ATOM 640 O O . CYS A 1 96 ? 13.126 37.078 44.507 1.00 32.96 88 CYS A O 1
ATOM 643 N N . ARG A 1 97 ? 11.987 37.656 42.653 1.00 28.22 89 ARG A N 1
ATOM 644 C CA . ARG A 1 97 ? 10.692 37.284 43.219 1.00 34.24 89 ARG A CA 1
ATOM 645 C C . ARG A 1 97 ? 9.879 36.504 42.192 1.00 30.41 89 ARG A C 1
ATOM 646 O O . ARG A 1 97 ? 9.860 36.829 40.998 1.00 26.59 89 ARG A O 1
ATOM 654 N N . ALA A 1 98 ? 9.204 35.470 42.667 1.00 31.71 90 ALA A N 1
ATOM 655 C CA . ALA A 1 98 ? 8.499 34.556 41.786 1.00 30.19 90 ALA A CA 1
ATOM 656 C C . ALA A 1 98 ? 7.217 35.195 41.281 1.00 37.52 90 ALA A C 1
ATOM 657 O O . ALA A 1 98 ? 6.500 35.866 42.027 1.00 33.54 90 ALA A O 1
ATOM 659 N N . VAL A 1 99 ? 6.940 34.997 40.000 1.00 26.72 91 VAL A N 1
ATOM 660 C CA . VAL A 1 99 ? 5.652 35.373 39.438 1.00 33.60 91 VAL A CA 1
ATOM 661 C C . VAL A 1 99 ? 4.844 34.166 39.037 1.00 33.70 91 VAL A C 1
ATOM 662 O O . VAL A 1 99 ? 3.664 34.318 38.682 1.00 32.81 91 VAL A O 1
ATOM 666 N N . GLY A 1 100 ? 5.433 32.979 39.073 1.00 28.57 92 GLY A N 1
ATOM 667 C CA . GLY A 1 100 ? 4.704 31.772 38.743 1.00 29.72 92 GLY A CA 1
ATOM 668 C C . GLY A 1 100 ? 5.668 30.602 38.664 1.00 32.50 92 GLY A C 1
ATOM 669 O O . GLY A 1 100 ? 6.840 30.709 39.032 1.00 28.42 92 GLY A O 1
ATOM 670 N N . MET A 1 101 ? 5.149 29.482 38.183 1.00 30.62 93 MET A N 1
ATOM 671 C CA . MET A 1 101 ? 5.915 28.251 38.178 1.00 29.51 93 MET A CA 1
ATOM 672 C C . MET A 1 101 ? 5.370 27.374 37.072 1.00 32.91 93 MET A C 1
ATOM 673 O O . MET A 1 101 ? 4.151 27.214 36.953 1.00 36.12 93 MET A O 1
ATOM 678 N N . LEU A 1 102 ? 6.270 26.829 36.263 1.00 29.54 94 LEU A N 1
ATOM 679 C CA . LEU A 1 102 ? 5.907 25.877 35.228 1.00 34.53 94 LEU A CA 1
ATOM 680 C C . LEU A 1 102 ? 6.115 24.482 35.814 1.00 31.89 94 LEU A C 1
ATOM 681 O O . LEU A 1 102 ? 7.250 24.076 36.091 1.00 32.85 94 LEU A O 1
ATOM 686 N N . LYS A 1 103 ? 5.021 23.771 36.039 1.00 35.62 95 LYS A N 1
ATOM 687 C CA . LYS A 1 103 ? 5.100 22.430 36.600 1.00 37.57 95 LYS A CA 1
ATOM 688 C C . LYS A 1 103 ? 5.432 21.457 35.487 1.00 36.43 95 LYS A C 1
ATOM 689 O O . LYS A 1 103 ? 4.859 21.547 34.401 1.00 32.88 95 LYS A O 1
ATOM 695 N N . MET A 1 104 ? 6.381 20.546 35.744 1.00 39.68 96 MET A N 1
ATOM 696 C CA . MET A 1 104 ? 6.781 19.548 34.759 1.00 33.72 96 MET A CA 1
ATOM 697 C C . MET A 1 104 ? 7.247 18.300 35.484 1.00 37.35 96 MET A C 1
ATOM 698 O O . MET A 1 104 ? 7.588 18.339 36.667 1.00 42.23 96 MET A O 1
ATOM 703 N N . THR A 1 105 ? 7.324 17.205 34.734 1.00 36.88 97 THR A N 1
ATOM 704 C CA . THR A 1 105 ? 7.998 15.994 35.176 1.00 47.49 97 THR A CA 1
ATOM 705 C C . THR A 1 105 ? 8.992 15.548 34.111 1.00 47.86 97 THR A C 1
ATOM 706 O O . THR A 1 105 ? 8.827 15.836 32.921 1.00 41.55 97 THR A O 1
ATOM 710 N N . ASP A 1 106 ? 10.058 14.886 34.556 1.00 40.72 98 ASP A N 1
ATOM 711 C CA . ASP A 1 106 ? 11.004 14.324 33.602 1.00 39.78 98 ASP A CA 1
ATOM 712 C C . ASP A 1 106 ? 11.211 12.851 33.921 1.00 47.30 98 ASP A C 1
ATOM 713 O O . ASP A 1 106 ? 10.444 12.264 34.691 1.00 48.09 98 ASP A O 1
ATOM 718 N N . GLU A 1 107 ? 12.223 12.235 33.313 1.00 44.11 99 GLU A N 1
ATOM 719 C CA . GLU A 1 107 ? 12.425 10.803 33.498 1.00 48.25 99 GLU A CA 1
ATOM 720 C C . GLU A 1 107 ? 12.734 10.424 34.952 1.00 49.08 99 GLU A C 1
ATOM 721 O O . GLU A 1 107 ? 12.630 9.246 35.298 1.00 57.40 99 GLU A O 1
ATOM 727 N N . SER A 1 108 ? 13.166 11.374 35.788 1.00 52.97 100 SER A N 1
ATOM 728 C CA . SER A 1 108 ? 13.493 11.119 37.189 1.00 60.96 100 SER A CA 1
ATOM 729 C C . SER A 1 108 ? 12.409 11.528 38.188 1.00 63.17 100 SER A C 1
ATOM 730 O O . SER A 1 108 ? 12.572 11.265 39.383 1.00 72.44 100 SER A O 1
ATOM 733 N N . GLY A 1 109 ? 11.311 12.140 37.749 1.00 51.69 101 GLY A N 1
ATOM 734 C CA . GLY A 1 109 ? 10.322 12.656 38.684 1.00 51.45 101 GLY A CA 1
ATOM 735 C C . GLY A 1 109 ? 9.962 14.117 38.453 1.00 53.84 101 GLY A C 1
ATOM 736 O O . GLY A 1 109 ? 9.914 14.561 37.299 1.00 52.26 101 GLY A O 1
ATOM 737 N N . VAL A 1 110 ? 9.746 14.899 39.523 1.00 50.02 102 VAL A N 1
ATOM 738 C CA . VAL A 1 110 ? 9.257 16.264 39.345 1.00 48.42 102 VAL A CA 1
ATOM 739 C C . VAL A 1 110 ? 10.375 17.180 38.876 1.00 46.19 102 VAL A C 1
ATOM 740 O O . VAL A 1 110 ? 11.552 17.040 39.242 1.00 45.32 102 VAL A O 1
ATOM 744 N N . ASP A 1 111 ? 9.983 18.168 38.083 1.00 37.28 103 ASP A N 1
ATOM 745 C CA . ASP A 1 111 ? 10.960 19.013 37.444 1.00 37.32 103 ASP A CA 1
ATOM 746 C C . ASP A 1 111 ? 10.373 20.401 37.235 1.00 41.44 103 ASP A C 1
ATOM 747 O O . ASP A 1 111 ? 10.618 21.040 36.209 1.00 41.54 103 ASP A O 1
ATOM 752 N N . ALA A 1 112 ? 9.630 20.899 38.228 1.00 31.14 104 ALA A N 1
ATOM 753 C CA . ALA A 1 112 ? 9.048 22.239 38.150 1.00 27.75 104 ALA A CA 1
ATOM 754 C C . ALA A 1 112 ? 10.125 23.317 38.056 1.00 40.74 104 ALA A C 1
ATOM 755 O O . ALA A 1 112 ? 11.236 23.165 38.573 1.00 38.61 104 ALA A O 1
ATOM 757 N N . LYS A 1 113 ? 9.789 24.416 37.371 1.00 33.00 105 LYS A N 1
ATOM 758 C CA . LYS A 1 113 ? 10.697 25.551 37.214 1.00 30.59 105 LYS A CA 1
ATOM 759 C C . LYS A 1 113 ? 9.982 26.822 37.646 1.00 34.37 105 LYS A C 1
ATOM 760 O O . LYS A 1 113 ? 8.966 27.196 37.050 1.00 33.25 105 LYS A O 1
ATOM 766 N N . ILE A 1 114 ? 10.506 27.501 38.651 1.00 32.44 106 ILE A N 1
ATOM 767 C CA . ILE A 1 114 ? 9.910 28.778 39.055 1.00 28.31 106 ILE A CA 1
ATOM 768 C C . ILE A 1 114 ? 10.298 29.831 38.033 1.00 24.29 106 ILE A C 1
ATOM 769 O O . ILE A 1 114 ? 11.396 29.792 37.489 1.00 25.97 106 ILE A O 1
ATOM 774 N N . LEU A 1 115 ? 9.391 30.750 37.724 1.00 32.23 107 LEU A N 1
ATOM 775 C CA . LEU A 1 115 ? 9.711 31.896 36.883 1.00 27.03 107 LEU A CA 1
ATOM 776 C C . LEU A 1 115 ? 9.787 33.139 37.756 1.00 27.64 107 LEU A C 1
ATOM 777 O O . LEU A 1 115 ? 8.819 33.461 38.457 1.00 27.71 107 LEU A O 1
ATOM 782 N N . ALA A 1 116 ? 10.898 33.868 37.676 1.00 25.21 108 ALA A N 1
ATOM 783 C CA . ALA A 1 116 ? 11.121 34.976 38.594 1.00 26.62 108 ALA A CA 1
ATOM 784 C C . ALA A 1 116 ? 11.663 36.199 37.850 1.00 25.82 108 ALA A C 1
ATOM 785 O O . ALA A 1 116 ? 12.247 36.087 36.772 1.00 24.17 108 ALA A O 1
ATOM 787 N N . VAL A 1 117 ? 11.430 37.374 38.424 1.00 30.23 109 VAL A N 1
ATOM 788 C CA . VAL A 1 117 ? 11.936 38.645 37.903 1.00 31.42 109 VAL A CA 1
ATOM 789 C C . VAL A 1 117 ? 12.799 39.274 38.989 1.00 35.34 109 VAL A C 1
ATOM 790 O O . VAL A 1 117 ? 12.612 38.988 40.184 1.00 31.22 109 VAL A O 1
ATOM 794 N N . PRO A 1 118 ? 13.738 40.156 38.622 1.00 35.93 110 PRO A N 1
ATOM 795 C CA . PRO A 1 118 ? 14.551 40.820 39.649 1.00 30.25 110 PRO A CA 1
ATOM 796 C C . PRO A 1 118 ? 13.659 41.607 40.592 1.00 28.48 110 PRO A C 1
ATOM 797 O O . PRO A 1 118 ? 12.621 42.131 40.192 1.00 36.54 110 PRO A O 1
ATOM 801 N N . THR A 1 119 ? 14.076 41.696 41.853 1.00 29.07 111 THR A N 1
ATOM 802 C CA . THR A 1 119 ? 13.349 42.543 42.785 1.00 36.75 111 THR A CA 1
ATOM 803 C C . THR A 1 119 ? 13.450 43.997 42.365 1.00 38.61 111 THR A C 1
ATOM 804 O O . THR A 1 119 ? 14.303 44.390 41.559 1.00 37.72 111 THR A O 1
ATOM 808 N N . THR A 1 120 ? 12.558 44.802 42.941 1.00 38.89 112 THR A N 1
ATOM 809 C CA . THR A 1 120 ? 12.486 46.216 42.594 1.00 40.65 112 THR A CA 1
ATOM 810 C C . THR A 1 120 ? 13.761 46.963 42.975 1.00 42.00 112 THR A C 1
ATOM 811 O O . THR A 1 120 ? 14.110 47.958 42.330 1.00 39.49 112 THR A O 1
ATOM 815 N N . LYS A 1 121 ? 14.474 46.509 44.007 1.00 39.47 113 LYS A N 1
ATOM 816 C CA . LYS A 1 121 ? 15.764 47.128 44.323 1.00 43.89 113 LYS A CA 1
ATOM 817 C C . LYS A 1 121 ? 16.743 46.985 43.165 1.00 43.00 113 LYS A C 1
ATOM 818 O O . LYS A 1 121 ? 17.538 47.890 42.899 1.00 43.69 113 LYS A O 1
ATOM 820 N N . LEU A 1 122 ? 16.721 45.843 42.481 1.00 36.45 114 LEU A N 1
ATOM 821 C CA . LEU A 1 122 ? 17.636 45.637 41.360 1.00 40.52 114 LEU A CA 1
ATOM 822 C C . LEU A 1 122 ? 17.180 46.352 40.090 1.00 42.18 114 LEU A C 1
ATOM 823 O O . LEU A 1 122 ? 18.021 46.817 39.306 1.00 40.35 114 LEU A O 1
ATOM 828 N N . SER A 1 123 ? 15.868 46.409 39.841 1.00 35.86 115 SER A N 1
ATOM 829 C CA . SER A 1 123 ? 15.337 47.061 38.648 1.00 39.36 115 SER A CA 1
ATOM 830 C C . SER A 1 123 ? 13.870 47.404 38.850 1.00 40.13 115 SER A C 1
ATOM 831 O O . SER A 1 123 ? 13.081 46.532 39.208 1.00 38.17 115 SER A O 1
ATOM 834 N N . LYS A 1 124 ? 13.501 48.658 38.581 1.00 38.96 116 LYS A N 1
ATOM 835 C CA . LYS A 1 124 ? 12.090 49.023 38.659 1.00 46.89 116 LYS A CA 1
ATOM 836 C C . LYS A 1 124 ? 11.267 48.541 37.469 1.00 48.12 116 LYS A C 1
ATOM 837 O O . LYS A 1 124 ? 10.037 48.610 37.520 1.00 50.51 116 LYS A O 1
ATOM 843 N N . MET A 1 125 ? 11.901 48.060 36.402 1.00 41.39 117 MET A N 1
ATOM 844 C CA . MET A 1 125 ? 11.161 47.776 35.176 1.00 41.39 117 MET A CA 1
ATOM 845 C C . MET A 1 125 ? 10.214 46.576 35.296 1.00 35.85 117 MET A C 1
ATOM 846 O O . MET A 1 125 ? 9.308 46.447 34.469 1.00 39.21 117 MET A O 1
ATOM 851 N N . TYR A 1 126 ? 10.366 45.730 36.311 1.00 36.79 118 TYR A N 1
ATOM 852 C CA . TYR A 1 126 ? 9.527 44.547 36.485 1.00 38.13 118 TYR A CA 1
ATOM 853 C C . TYR A 1 126 ? 8.428 44.737 37.518 1.00 41.27 118 TYR A C 1
ATOM 854 O O . TYR A 1 126 ? 7.746 43.767 37.859 1.00 40.33 118 TYR A O 1
ATOM 863 N N . GLN A 1 127 ? 8.219 45.969 37.994 1.00 41.58 119 GLN A N 1
ATOM 864 C CA . GLN A 1 127 ? 7.277 46.211 39.088 1.00 46.12 119 GLN A CA 1
ATOM 865 C C . GLN A 1 127 ? 5.868 45.751 38.746 1.00 46.99 119 GLN A C 1
ATOM 866 O O . GLN A 1 127 ? 5.131 45.281 39.624 1.00 45.11 119 GLN A O 1
ATOM 872 N N . SER A 1 128 ? 5.456 45.927 37.494 1.00 42.42 120 SER A N 1
ATOM 873 C CA . SER A 1 128 ? 4.103 45.576 37.078 1.00 50.09 120 SER A CA 1
ATOM 874 C C . SER A 1 128 ? 3.939 44.091 36.752 1.00 47.51 120 SER A C 1
ATOM 875 O O . SER A 1 128 ? 2.826 43.662 36.415 1.00 45.96 120 SER A O 1
ATOM 878 N N . MET A 1 129 ? 5.012 43.304 36.840 1.00 39.30 121 MET A N 1
ATOM 879 C CA . MET A 1 129 ? 4.951 41.861 36.632 1.00 43.21 121 MET A CA 1
ATOM 880 C C . MET A 1 129 ? 4.648 41.212 37.973 1.00 39.55 121 MET A C 1
ATOM 881 O O . MET A 1 129 ? 5.524 41.101 38.832 1.00 41.59 121 MET A O 1
ATOM 886 N N . GLN A 1 130 ? 3.390 40.837 38.179 1.00 40.17 122 GLN A N 1
ATOM 887 C CA . GLN A 1 130 ? 2.955 40.190 39.408 1.00 45.80 122 GLN A CA 1
ATOM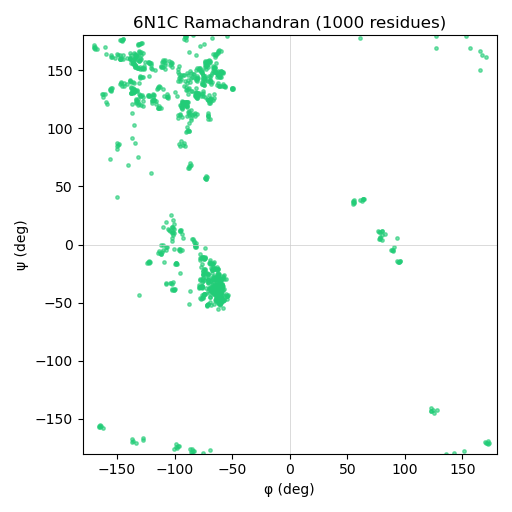 888 C C . GLN A 1 130 ? 2.642 38.713 39.247 1.00 39.37 122 GLN A C 1
ATOM 889 O O . GLN A 1 130 ? 2.847 37.944 40.184 1.00 39.34 122 GLN A O 1
ATOM 895 N N . THR A 1 131 ? 2.144 38.296 38.093 1.00 33.95 123 THR A N 1
ATOM 896 C CA . THR A 1 131 ? 1.823 36.898 37.861 1.00 37.19 123 THR A CA 1
ATOM 897 C C . THR A 1 131 ? 2.404 36.483 36.518 1.00 40.44 123 THR A C 1
ATOM 898 O O . THR A 1 131 ? 2.724 37.329 35.680 1.00 37.05 123 THR A O 1
ATOM 902 N N . TYR A 1 132 ? 2.535 35.163 36.300 1.00 41.42 124 TYR A N 1
ATOM 903 C CA . TYR A 1 132 ? 3.181 34.721 35.061 1.00 38.79 124 TYR A CA 1
ATOM 904 C C . TYR A 1 132 ? 2.424 35.215 33.839 1.00 31.05 124 TYR A C 1
ATOM 905 O O . TYR A 1 132 ? 3.034 35.471 32.795 1.00 38.22 124 TYR A O 1
ATOM 914 N N . GLN A 1 133 ? 1.102 35.383 33.959 1.00 30.32 125 GLN A N 1
ATOM 915 C CA . GLN A 1 133 ? 0.320 35.909 32.852 1.00 35.72 125 GLN A CA 1
ATOM 916 C C . GLN A 1 133 ? 0.651 37.362 32.519 1.00 41.45 125 GLN A C 1
ATOM 917 O O . GLN A 1 133 ? 0.219 37.840 31.468 1.00 37.64 125 GLN A O 1
ATOM 923 N N . ASP A 1 134 ? 1.328 38.095 33.409 1.00 36.60 126 ASP A N 1
ATOM 924 C CA . ASP A 1 134 ? 1.796 39.432 33.044 1.00 33.86 126 ASP A CA 1
ATOM 925 C C . ASP A 1 134 ? 2.988 39.367 32.092 1.00 40.49 126 ASP A C 1
ATOM 926 O O . ASP A 1 134 ? 3.215 40.297 31.310 1.00 38.44 126 ASP A O 1
ATOM 931 N N . ILE A 1 135 ? 3.732 38.274 32.125 1.00 39.49 127 ILE A N 1
ATOM 932 C CA . ILE A 1 135 ? 4.918 38.114 31.275 1.00 35.88 127 ILE A CA 1
ATOM 933 C C . ILE A 1 135 ? 4.472 38.007 29.819 1.00 42.52 127 ILE A C 1
ATOM 934 O O . ILE A 1 135 ? 3.447 37.348 29.537 1.00 38.58 127 ILE A O 1
ATOM 939 N N . PRO A 1 136 ? 5.181 38.620 28.869 1.00 43.11 128 PRO A N 1
ATOM 940 C CA . PRO A 1 136 ? 4.793 38.499 27.455 1.00 42.15 128 PRO A CA 1
ATOM 941 C C . PRO A 1 136 ? 4.550 37.052 27.035 1.00 40.00 128 PRO A C 1
ATOM 942 O O . PRO A 1 136 ? 5.357 36.164 27.320 1.00 35.81 128 PRO A O 1
ATOM 946 N N . GLN A 1 137 ? 3.436 36.830 26.324 1.00 39.41 129 GLN A N 1
ATOM 947 C CA . GLN A 1 137 ? 3.026 35.468 25.981 1.00 38.62 129 GLN A CA 1
ATOM 948 C C . GLN A 1 137 ? 4.099 34.763 25.160 1.00 37.30 129 GLN A C 1
ATOM 949 O O . GLN A 1 137 ? 4.351 33.570 25.354 1.00 34.59 129 GLN A O 1
ATOM 955 N N . HIS A 1 138 ? 4.774 35.493 24.270 1.00 34.98 130 HIS A N 1
ATOM 956 C CA . HIS A 1 138 ? 5.785 34.850 23.435 1.00 33.27 130 HIS A CA 1
ATOM 957 C C . HIS A 1 138 ? 6.891 34.236 24.281 1.00 31.66 130 HIS A C 1
ATOM 958 O O . HIS A 1 138 ? 7.422 33.170 23.942 1.00 35.33 130 HIS A O 1
ATOM 965 N N . LEU A 1 139 ? 7.238 34.874 25.404 1.00 32.74 131 LEU A N 1
ATOM 966 C CA . LEU A 1 139 ? 8.285 34.316 26.252 1.00 28.28 131 LEU A CA 1
ATOM 967 C C . LEU A 1 139 ? 7.770 33.101 27.016 1.00 28.21 131 LEU A C 1
ATOM 968 O O . LEU A 1 139 ? 8.471 32.095 27.128 1.00 32.08 131 LEU A O 1
ATOM 973 N N . LEU A 1 140 ? 6.543 33.177 27.547 1.00 28.91 132 LEU A N 1
ATOM 974 C CA . LEU A 1 140 ? 5.952 32.014 28.197 1.00 31.35 132 LEU A CA 1
ATOM 975 C C . LEU A 1 140 ? 5.954 30.808 27.260 1.00 26.78 132 LEU A C 1
ATOM 976 O O . LEU A 1 140 ? 6.367 29.705 27.638 1.00 27.58 132 LEU A O 1
ATOM 981 N N . LEU A 1 141 ? 5.524 31.019 26.017 1.00 26.95 133 LEU A N 1
ATOM 982 C CA . LEU A 1 141 ? 5.451 29.931 25.043 1.00 31.33 133 LEU A CA 1
ATOM 983 C C . LEU A 1 141 ? 6.838 29.444 24.644 1.00 33.81 133 LEU A C 1
ATOM 984 O O . LEU A 1 141 ? 7.046 28.235 24.480 1.00 31.46 133 LEU A O 1
ATOM 989 N N . SER A 1 142 ? 7.791 30.366 24.464 1.00 27.16 134 SER A N 1
ATOM 990 C CA A SER A 1 142 ? 9.168 29.980 24.145 0.41 24.66 134 SER A CA 1
ATOM 991 C CA B SER A 1 142 ? 9.143 29.930 24.119 0.59 24.55 134 SER A CA 1
ATOM 992 C C . SER A 1 142 ? 9.785 29.152 25.267 1.00 27.80 134 SER A C 1
ATOM 993 O O . SER A 1 142 ? 10.526 28.190 25.024 1.00 27.27 134 SER A O 1
ATOM 998 N N . ILE A 1 143 ? 9.485 29.513 26.513 1.00 29.25 135 ILE A N 1
ATOM 999 C CA . ILE A 1 143 ? 9.981 28.770 27.672 1.00 24.14 135 ILE A CA 1
ATOM 1000 C C . ILE A 1 143 ? 9.392 27.366 27.700 1.00 27.79 135 ILE A C 1
ATOM 1001 O O . ILE A 1 143 ? 10.117 26.378 27.850 1.00 31.18 135 ILE A O 1
ATOM 1006 N N . GLU A 1 144 ? 8.056 27.257 27.593 1.00 29.90 136 GLU A N 1
ATOM 1007 C CA . GLU A 1 144 ? 7.418 25.946 27.587 1.00 32.11 136 GLU A CA 1
ATOM 1008 C C . GLU A 1 144 ? 7.916 25.095 26.423 1.00 31.83 136 GLU A C 1
ATOM 1009 O O . GLU A 1 144 ? 8.191 23.900 26.584 1.00 31.61 136 GLU A O 1
ATOM 1015 N N . HIS A 1 145 ? 7.999 25.684 25.231 1.00 29.70 137 HIS A N 1
ATOM 1016 C CA . HIS A 1 145 ? 8.483 24.928 24.078 1.00 28.36 137 HIS A CA 1
ATOM 1017 C C . HIS A 1 145 ? 9.915 24.463 24.301 1.00 29.40 137 HIS A C 1
ATOM 1018 O O . HIS A 1 145 ? 10.276 23.341 23.922 1.00 28.17 137 HIS A O 1
ATOM 1025 N N . PHE A 1 146 ? 10.745 25.308 24.923 1.00 25.08 138 PHE A N 1
ATOM 1026 C CA . PHE A 1 146 ? 12.140 24.929 25.141 1.00 25.05 138 PHE A CA 1
ATOM 1027 C C . PHE A 1 146 ? 12.237 23.683 26.015 1.00 28.90 138 PHE A C 1
ATOM 1028 O O . PHE A 1 146 ? 12.907 22.705 25.653 1.00 33.53 138 PHE A O 1
ATOM 1036 N N . PHE A 1 147 ? 11.552 23.682 27.159 1.00 28.92 139 PHE A N 1
ATOM 1037 C CA . PHE A 1 147 ? 11.662 22.515 28.018 1.00 30.97 139 PHE A CA 1
ATOM 1038 C C . PHE A 1 147 ? 10.944 21.306 27.436 1.00 38.81 139 PHE A C 1
ATOM 1039 O O . PHE A 1 147 ? 11.344 20.174 27.725 1.00 38.69 139 PHE A O 1
ATOM 1047 N N . LYS A 1 148 ? 9.935 21.514 26.581 1.00 31.66 140 LYS A N 1
ATOM 1048 C CA . LYS A 1 148 ? 9.268 20.387 25.943 1.00 37.09 140 LYS A CA 1
ATOM 1049 C C . LYS A 1 148 ? 10.199 19.641 25.003 1.00 38.82 140 LYS A C 1
ATOM 1050 O O . LYS A 1 148 ? 10.025 18.434 24.795 1.00 31.58 140 LYS A O 1
ATOM 1052 N N . HIS A 1 149 ? 11.184 20.335 24.419 1.00 28.09 141 HIS A N 1
ATOM 1053 C CA . HIS A 1 149 ? 11.928 19.792 23.290 1.00 28.29 141 HIS A CA 1
ATOM 1054 C C . HIS A 1 149 ? 13.429 19.707 23.484 1.00 31.86 141 HIS A C 1
ATOM 1055 O O . HIS A 1 149 ? 14.087 18.995 22.711 1.00 30.84 141 HIS A O 1
ATOM 1062 N N . TYR A 1 150 ? 13.995 20.382 24.486 1.00 25.73 142 TYR A N 1
ATOM 1063 C CA . TYR A 1 150 ? 15.457 20.388 24.516 1.00 27.28 142 TYR A CA 1
ATOM 1064 C C . TYR A 1 150 ? 16.064 19.016 24.780 1.00 34.69 142 TYR A C 1
ATOM 1065 O O . TYR A 1 150 ? 17.251 18.822 24.490 1.00 32.57 142 TYR A O 1
ATOM 1074 N N . LYS A 1 151 ? 15.291 18.032 25.247 1.00 34.38 143 LYS A N 1
ATOM 1075 C CA . LYS A 1 151 ? 15.863 16.702 25.440 1.00 33.21 143 LYS A CA 1
ATOM 1076 C C . LYS A 1 151 ? 15.365 15.712 24.401 1.00 39.84 143 LYS A C 1
ATOM 1077 O O . LYS A 1 151 ? 15.484 14.497 24.601 1.00 35.74 143 LYS A O 1
ATOM 1083 N N . ASP A 1 152 ? 14.836 16.212 23.277 1.00 35.91 144 ASP A N 1
ATOM 1084 C CA . ASP A 1 152 ? 14.310 15.324 22.245 1.00 34.04 144 ASP A CA 1
ATOM 1085 C C . ASP A 1 152 ? 15.376 14.370 21.727 1.00 34.31 144 ASP A C 1
ATOM 1086 O O . ASP A 1 152 ? 15.047 13.274 21.273 1.00 36.99 144 ASP A O 1
ATOM 1091 N N . LEU A 1 153 ? 16.651 14.773 21.738 1.00 29.30 145 LEU A N 1
ATOM 1092 C CA . LEU A 1 153 ? 17.697 13.899 21.225 1.00 34.52 145 LEU A CA 1
ATOM 1093 C C . LEU A 1 153 ? 18.527 13.240 22.324 1.00 36.78 145 LEU A C 1
ATOM 1094 O O . LEU A 1 153 ? 19.567 12.652 22.020 1.00 40.57 145 LEU A O 1
ATOM 1099 N N . GLU A 1 154 ? 18.093 13.311 23.587 1.00 33.39 146 GLU A N 1
ATOM 1100 C CA . GLU A 1 154 ? 18.759 12.614 24.684 1.00 32.93 146 GLU A CA 1
ATOM 1101 C C . GLU A 1 154 ? 18.013 11.306 24.923 1.00 37.22 146 GLU A C 1
ATOM 1102 O O . GLU A 1 154 ? 16.890 11.312 25.444 1.00 33.38 146 GLU A O 1
ATOM 1108 N N . GLU A 1 155 ? 18.658 10.196 24.617 1.00 32.63 147 GLU A N 1
ATOM 1109 C CA . GLU A 1 155 ? 17.981 8.906 24.688 1.00 47.85 147 GLU A CA 1
ATOM 1110 C C . GLU A 1 155 ? 17.605 8.578 26.127 1.00 43.65 147 GLU A C 1
ATOM 1111 O O . GLU A 1 155 ? 18.450 8.591 27.024 1.00 41.91 147 GLU A O 1
ATOM 1117 N N . GLY A 1 156 ? 16.343 8.224 26.331 1.00 46.49 148 GLY A N 1
ATOM 1118 C CA . GLY A 1 156 ? 15.873 7.903 27.657 1.00 45.21 148 GLY A CA 1
ATOM 1119 C C . GLY A 1 156 ? 15.582 9.102 28.530 1.00 44.78 148 GLY A C 1
ATOM 1120 O O . GLY A 1 156 ? 15.391 8.936 29.738 1.00 49.27 148 GLY A O 1
ATOM 1121 N N . LYS A 1 157 ? 15.556 10.309 27.976 1.00 40.25 149 LYS A N 1
ATOM 1122 C CA . LYS A 1 157 ? 15.243 11.497 28.753 1.00 40.22 149 LYS A CA 1
ATOM 1123 C C . LYS A 1 157 ? 14.040 12.165 28.107 1.00 43.54 149 LYS A C 1
ATOM 1124 O O . LYS A 1 157 ? 13.899 12.147 26.879 1.00 45.17 149 LYS A O 1
ATOM 1130 N N . TRP A 1 158 ? 13.178 12.758 28.922 1.00 37.58 150 TRP A N 1
ATOM 1131 C CA . TRP A 1 158 ? 11.974 13.389 28.393 1.00 36.58 150 TRP A CA 1
ATOM 1132 C C . TRP A 1 158 ? 11.420 14.377 29.405 1.00 37.16 150 TRP A C 1
ATOM 1133 O O . TRP A 1 158 ? 11.852 14.438 30.556 1.00 38.09 150 TRP A O 1
ATOM 1144 N N . VAL A 1 159 ? 10.449 15.152 28.947 1.00 46.56 151 VAL A N 1
ATOM 1145 C CA . VAL A 1 159 ? 9.766 16.138 29.766 1.00 43.25 151 VAL A CA 1
ATOM 1146 C C . VAL A 1 159 ? 8.280 16.032 29.486 1.00 42.30 151 VAL A C 1
ATOM 1147 O O . VAL A 1 159 ? 7.869 15.946 28.326 1.00 44.43 151 VAL A O 1
ATOM 1151 N N . LYS A 1 160 ? 7.475 16.037 30.545 1.00 40.11 152 LYS A N 1
ATOM 1152 C CA . LYS A 1 160 ? 6.034 16.195 30.418 1.00 40.23 152 LYS A CA 1
ATOM 1153 C C . LYS A 1 160 ? 5.686 17.500 31.109 1.00 44.99 152 LYS A C 1
ATOM 1154 O O . LYS A 1 160 ? 5.942 17.657 32.309 1.00 43.28 152 LYS A O 1
ATOM 1156 N N . VAL A 1 161 ? 5.086 18.418 30.359 1.00 44.64 153 VAL A N 1
ATOM 1157 C CA . VAL A 1 161 ? 4.695 19.719 30.884 1.00 43.49 153 VAL A CA 1
ATOM 1158 C C . VAL A 1 161 ? 3.298 19.591 31.468 1.00 49.96 153 VAL A C 1
ATOM 1159 O O . VAL A 1 161 ? 2.389 19.061 30.818 1.00 55.56 153 VAL A O 1
ATOM 1163 N N . GLU A 1 162 ? 3.131 20.053 32.707 1.00 43.81 154 GLU A N 1
ATOM 1164 C CA . GLU A 1 162 ? 1.883 19.878 33.430 1.00 44.56 154 GLU A CA 1
ATOM 1165 C C . GLU A 1 162 ? 1.092 21.165 33.613 1.00 46.45 154 GLU A C 1
ATOM 1166 O O . GLU A 1 162 ? -0.081 21.097 33.981 1.00 53.28 154 GLU A O 1
ATOM 1172 N N . GLY A 1 163 ? 1.704 22.321 33.395 1.00 43.09 155 GLY A N 1
ATOM 1173 C CA . GLY A 1 163 ? 1.004 23.590 33.337 1.00 45.30 155 GLY A CA 1
ATOM 1174 C C . GLY A 1 163 ? 1.611 24.620 34.273 1.00 41.20 155 GLY A C 1
ATOM 1175 O O . GLY A 1 163 ? 2.387 24.311 35.175 1.00 35.38 155 GLY A O 1
ATOM 1176 N N . TRP A 1 164 ? 1.159 25.858 34.083 1.00 43.91 156 TRP A N 1
ATOM 1177 C CA . TRP A 1 164 ? 1.642 27.012 34.823 1.00 34.94 156 TRP A CA 1
ATOM 1178 C C . TRP A 1 164 ? 0.758 27.230 36.035 1.00 38.90 156 TRP A C 1
ATOM 1179 O O . TRP A 1 164 ? -0.440 26.984 35.995 1.00 44.27 156 TRP A O 1
ATOM 1190 N N . VAL A 1 165 ? 1.363 27.694 37.120 1.00 35.77 157 VAL A N 1
ATOM 1191 C CA . VAL A 1 165 ? 0.619 28.151 38.283 1.00 41.07 157 VAL A CA 1
ATOM 1192 C C . VAL A 1 165 ? 1.157 29.518 38.679 1.00 40.99 157 VAL A C 1
ATOM 1193 O O . VAL A 1 165 ? 2.222 29.943 38.230 1.00 35.71 157 VAL A O 1
ATOM 1197 N N . GLY A 1 166 ? 0.403 30.189 39.537 1.00 43.08 158 GLY A N 1
ATOM 1198 C CA . GLY A 1 166 ? 0.621 31.582 39.852 1.00 45.35 158 GLY A CA 1
ATOM 1199 C C . GLY A 1 166 ? 1.651 31.777 40.940 1.00 41.61 158 GLY A C 1
ATOM 1200 O O . GLY A 1 166 ? 2.316 30.839 41.395 1.00 37.08 158 GLY A O 1
ATOM 1201 N N . PRO A 1 167 ? 1.833 33.041 41.339 1.00 42.35 159 PRO A N 1
ATOM 1202 C CA . PRO A 1 167 ? 2.868 33.354 42.347 1.00 42.77 159 PRO A CA 1
ATOM 1203 C C . PRO A 1 167 ? 2.632 32.712 43.712 1.00 42.16 159 PRO A C 1
ATOM 1204 O O . PRO A 1 167 ? 3.603 32.373 44.402 1.00 38.33 159 PRO A O 1
ATOM 1208 N N . ASP A 1 168 ? 1.380 32.571 44.152 1.00 44.19 160 ASP A N 1
ATOM 1209 C CA . ASP A 1 168 ? 1.126 31.925 45.439 1.00 47.57 160 ASP A CA 1
ATOM 1210 C C . ASP A 1 168 ? 1.558 30.462 45.424 1.00 46.09 160 ASP A C 1
ATOM 1211 O O . ASP A 1 168 ? 2.150 29.973 46.394 1.00 46.25 160 ASP A O 1
ATOM 1216 N N . ALA A 1 169 ? 1.221 29.734 44.361 1.00 45.02 161 ALA A N 1
ATOM 1217 C CA . ALA A 1 169 ? 1.681 28.352 44.256 1.00 48.64 161 ALA A CA 1
ATOM 1218 C C . ALA A 1 169 ? 3.202 28.279 44.197 1.00 42.34 161 ALA A C 1
ATOM 1219 O O . ALA A 1 169 ? 3.817 27.415 44.830 1.00 40.53 161 ALA A O 1
ATOM 1221 N N . ALA A 1 170 ? 3.836 29.186 43.454 1.00 38.38 162 ALA A N 1
ATOM 1222 C CA . ALA A 1 170 ? 5.296 29.210 43.436 1.00 32.49 162 ALA A CA 1
ATOM 1223 C C . ALA A 1 170 ? 5.872 29.453 44.830 1.00 34.16 162 ALA A C 1
ATOM 1224 O O . ALA A 1 170 ? 6.831 28.788 45.230 1.00 31.83 162 ALA A O 1
ATOM 1226 N N . ARG A 1 171 ? 5.324 30.417 45.573 1.00 35.73 163 ARG A N 1
ATOM 1227 C CA . ARG A 1 171 ? 5.836 30.678 46.918 1.00 37.67 163 ARG A CA 1
ATOM 1228 C C . ARG A 1 171 ? 5.609 29.485 47.856 1.00 38.94 163 ARG A C 1
ATOM 1229 O O . ARG A 1 171 ? 6.444 29.196 48.724 1.00 38.24 163 ARG A O 1
ATOM 1237 N N . GLU A 1 172 ? 4.484 28.789 47.709 1.00 37.24 164 GLU A N 1
ATOM 1238 C CA . GLU A 1 172 ? 4.260 27.568 48.490 1.00 39.17 164 GLU A CA 1
ATOM 1239 C C . GLU A 1 172 ? 5.335 26.520 48.213 1.00 41.61 164 GLU A C 1
ATOM 1240 O O . GLU A 1 172 ? 5.776 25.815 49.131 1.00 42.26 164 GLU A O 1
ATOM 1242 N N . GLU A 1 173 ? 5.729 26.362 46.944 1.00 37.75 165 GLU A N 1
ATOM 1243 C CA . GLU A 1 173 ? 6.774 25.397 46.622 1.00 36.20 165 GLU A CA 1
ATOM 1244 C C . GLU A 1 173 ? 8.109 25.803 47.236 1.00 37.34 165 GLU A C 1
ATOM 1245 O O . GLU A 1 173 ? 8.849 24.949 47.735 1.00 36.19 165 GLU A O 1
ATOM 1251 N N . ILE A 1 174 ? 8.438 27.098 47.205 1.00 31.78 166 ILE A N 1
ATOM 1252 C CA . ILE A 1 174 ? 9.655 27.593 47.857 1.00 31.56 166 ILE A CA 1
ATOM 1253 C C . ILE A 1 174 ? 9.627 27.284 49.353 1.00 36.16 166 ILE A C 1
ATOM 1254 O O . ILE A 1 174 ? 10.598 26.763 49.923 1.00 35.81 166 ILE A O 1
ATOM 1259 N N . THR A 1 175 ? 8.518 27.616 50.017 1.00 34.48 167 THR A N 1
ATOM 1260 C CA . THR A 1 175 ? 8.436 27.382 51.454 1.00 37.36 167 THR A CA 1
ATOM 1261 C C . THR A 1 175 ? 8.535 25.894 51.767 1.00 38.37 167 THR A C 1
ATOM 1262 O O . THR A 1 175 ? 9.312 25.479 52.636 1.00 39.24 167 THR A O 1
ATOM 1266 N N . SER A 1 176 ? 7.768 25.070 51.049 1.00 39.32 168 SER A N 1
ATOM 1267 C CA . SER A 1 176 ? 7.832 23.625 51.261 1.00 42.83 168 SER A CA 1
ATOM 1268 C C . SER A 1 176 ? 9.248 23.113 51.060 1.00 46.27 168 SER A C 1
ATOM 1269 O O . SER A 1 176 ? 9.708 22.227 51.790 1.00 39.57 168 SER A O 1
ATOM 1272 N N . SER A 1 177 ? 9.956 23.666 50.071 1.00 37.02 169 SER A N 1
ATOM 1273 C CA . SER A 1 177 ? 11.295 23.195 49.764 1.00 40.64 169 SER A CA 1
ATOM 1274 C C . SER A 1 177 ? 12.318 23.679 50.779 1.00 33.38 169 SER A C 1
ATOM 1275 O O . SER A 1 177 ? 13.289 22.972 51.065 1.00 37.21 169 SER A O 1
ATOM 1278 N N . ILE A 1 178 ? 12.111 24.855 51.355 1.00 38.64 170 ILE A N 1
ATOM 1279 C CA . ILE A 1 178 ? 12.973 25.279 52.445 1.00 41.16 170 ILE A CA 1
ATOM 1280 C C . ILE A 1 178 ? 12.780 24.366 53.652 1.00 38.19 170 ILE A C 1
ATOM 1281 O O . ILE A 1 178 ? 13.746 23.977 54.321 1.00 41.29 170 ILE A O 1
ATOM 1286 N N . ASN A 1 179 ? 11.530 23.994 53.937 1.00 43.10 171 ASN A N 1
ATOM 1287 C CA . ASN A 1 179 ? 11.244 23.091 55.047 1.00 44.90 171 ASN A CA 1
ATOM 1288 C C . ASN A 1 179 ? 11.890 21.727 54.840 1.00 45.01 171 ASN A C 1
ATOM 1289 O O . ASN A 1 179 ? 12.370 21.112 55.802 1.00 46.36 171 ASN A O 1
ATOM 1294 N N . ARG A 1 180 ? 11.831 21.191 53.615 1.00 41.97 172 ARG A N 1
ATOM 1295 C CA . ARG A 1 180 ? 12.478 19.901 53.376 1.00 44.25 172 ARG A CA 1
ATOM 1296 C C . ARG A 1 180 ? 13.975 19.994 53.643 1.00 46.49 172 ARG A C 1
ATOM 1297 O O . ARG A 1 180 ? 14.551 19.113 54.282 1.00 43.86 172 ARG A O 1
ATOM 1305 N N . TYR A 1 181 ? 14.603 21.109 53.254 1.00 45.02 173 TYR A N 1
ATOM 1306 C CA . TYR A 1 181 ? 16.041 21.241 53.476 1.00 38.52 173 TYR A CA 1
ATOM 1307 C C . TYR A 1 181 ? 16.352 21.328 54.958 1.00 42.02 173 TYR A C 1
ATOM 1308 O O . TYR A 1 181 ? 17.300 20.694 55.435 1.00 54.38 173 TYR A O 1
ATOM 1317 N N . ASN A 1 182 ? 15.539 22.071 55.714 1.00 42.78 174 ASN A N 1
ATOM 1318 C CA . ASN A 1 182 ? 15.799 22.188 57.141 1.00 45.89 174 ASN A CA 1
ATOM 1319 C C . ASN A 1 182 ? 15.626 20.845 57.824 1.00 52.36 174 ASN A C 1
ATOM 1320 O O . ASN A 1 182 ? 16.389 20.497 58.732 1.00 55.00 174 ASN A O 1
ATOM 1325 N N . HIS A 1 183 ? 14.626 20.081 57.397 1.00 53.65 175 HIS A N 1
ATOM 1326 C CA . HIS A 1 183 ? 14.386 18.789 58.019 1.00 57.57 175 HIS A CA 1
ATOM 1327 C C . HIS A 1 183 ? 15.569 17.840 57.847 1.00 55.87 175 HIS A C 1
ATOM 1328 O O . HIS A 1 183 ? 15.767 16.960 58.688 1.00 60.50 175 HIS A O 1
ATOM 1335 N N . THR A 1 184 ? 16.384 18.007 56.797 1.00 50.31 176 THR A N 1
ATOM 1336 C CA . THR A 1 184 ? 17.559 17.146 56.656 1.00 54.44 176 THR A CA 1
ATOM 1337 C C . THR A 1 184 ? 18.688 17.524 57.603 1.00 65.39 176 THR A C 1
ATOM 1338 O O . THR A 1 184 ? 19.614 16.723 57.788 1.00 64.89 176 THR A O 1
ATOM 1342 N N . LYS A 1 185 ? 18.651 18.731 58.174 1.00 63.25 177 LYS A N 1
ATOM 1343 C CA . LYS A 1 185 ? 19.555 19.113 59.249 1.00 67.75 177 LYS A CA 1
ATOM 1344 C C . LYS A 1 185 ? 18.945 18.902 60.622 1.00 79.70 177 LYS A C 1
ATOM 1345 O O . LYS A 1 185 ? 19.689 18.762 61.600 1.00 85.95 177 LYS A O 1
ATOM 1351 N N . LYS A 1 186 ? 17.618 18.897 60.716 1.00 86.84 178 LYS A N 1
ATOM 1352 C CA . LYS A 1 186 ? 16.926 18.620 61.971 1.00 95.26 178 LYS A CA 1
ATOM 1353 C C . LYS A 1 186 ? 17.035 17.143 62.310 1.00 102.78 178 LYS A C 1
ATOM 1354 O O . LYS A 1 186 ? 16.024 16.472 62.519 1.00 108.43 178 LYS A O 1
ATOM 1357 N N . GLU B 1 13 ? 24.552 39.993 -8.926 1.00 109.50 5 GLU B N 1
ATOM 1358 C CA . GLU B 1 13 ? 25.500 39.923 -10.033 1.00 107.91 5 GLU B CA 1
ATOM 1359 C C . GLU B 1 13 ? 26.327 38.641 -9.964 1.00 100.74 5 GLU B C 1
ATOM 1360 O O . GLU B 1 13 ? 27.157 38.373 -10.839 1.00 99.89 5 GLU B O 1
ATOM 1362 N N . ILE B 1 14 ? 26.079 37.849 -8.922 1.00 90.62 6 ILE B N 1
ATOM 1363 C CA . ILE B 1 14 ? 26.849 36.639 -8.652 1.00 80.65 6 ILE B CA 1
ATOM 1364 C C . ILE B 1 14 ? 26.266 35.480 -9.450 1.00 78.60 6 ILE B C 1
ATOM 1365 O O . ILE B 1 14 ? 25.051 35.253 -9.435 1.00 76.43 6 ILE B O 1
ATOM 1370 N N . GLN B 1 15 ? 27.135 34.735 -10.130 1.00 76.17 7 GLN B N 1
ATOM 1371 C CA . GLN B 1 15 ? 26.694 33.585 -10.902 1.00 78.90 7 GLN B CA 1
ATOM 1372 C C . GLN B 1 15 ? 26.345 32.421 -9.971 1.00 77.13 7 GLN B C 1
ATOM 1373 O O . GLN B 1 15 ? 26.579 32.460 -8.759 1.00 74.96 7 GLN B O 1
ATOM 1375 N N . SER B 1 16 ? 25.784 31.364 -10.561 1.00 76.95 8 SER B N 1
ATOM 1376 C CA . SER B 1 16 ? 25.283 30.239 -9.780 1.00 74.05 8 SER B CA 1
ATOM 1377 C C . SER B 1 16 ? 26.394 29.344 -9.245 1.00 71.15 8 SER B C 1
ATOM 1378 O O . SER B 1 16 ? 26.193 28.655 -8.239 1.00 65.30 8 SER B O 1
ATOM 1381 N N . GLY B 1 17 ? 27.549 29.313 -9.904 1.00 68.64 9 GLY B N 1
ATOM 1382 C CA . GLY B 1 17 ? 28.645 28.498 -9.412 1.00 70.43 9 GLY B CA 1
ATOM 1383 C C . GLY B 1 17 ? 29.775 28.311 -10.398 1.00 76.59 9 GLY B C 1
ATOM 1384 O O . GLY B 1 17 ? 29.617 28.556 -11.599 1.00 75.55 9 GLY B O 1
ATOM 1385 N N . ARG B 1 18 ? 30.931 27.882 -9.892 1.00 81.78 10 ARG B N 1
ATOM 1386 C CA . ARG B 1 18 ? 32.080 27.651 -10.760 1.00 87.82 10 ARG B CA 1
ATOM 1387 C C . ARG B 1 18 ? 31.842 26.446 -11.661 1.00 85.10 10 ARG B C 1
ATOM 1388 O O . ARG B 1 18 ? 32.091 26.501 -12.871 1.00 92.85 10 ARG B O 1
ATOM 1390 N N . ASP B 1 19 ? 31.323 25.345 -11.083 1.00 73.34 11 ASP B N 1
ATOM 1391 C CA . ASP B 1 19 ? 31.181 24.068 -11.761 1.00 69.98 11 ASP B CA 1
ATOM 1392 C C . ASP B 1 19 ? 29.840 23.436 -11.351 1.00 68.35 11 ASP B C 1
ATOM 1393 O O . ASP B 1 19 ? 29.785 22.430 -10.648 1.00 65.36 11 ASP B O 1
ATOM 1398 N N . VAL B 1 20 ? 28.744 24.043 -11.794 1.00 67.01 12 VAL B N 1
ATOM 1399 C CA . VAL B 1 20 ? 27.419 23.557 -11.391 1.00 65.92 12 VAL B CA 1
ATOM 1400 C C . VAL B 1 20 ? 27.172 22.196 -12.028 1.00 65.94 12 VAL B C 1
ATOM 1401 O O . VAL B 1 20 ? 27.646 21.949 -13.149 1.00 67.25 12 VAL B O 1
ATOM 1405 N N . PRO B 1 21 ? 26.465 21.274 -11.358 1.00 64.77 13 PRO B N 1
ATOM 1406 C CA . PRO B 1 21 ? 25.910 21.421 -10.012 1.00 63.56 13 PRO B CA 1
ATOM 1407 C C . PRO B 1 21 ? 26.826 20.839 -8.952 1.00 62.58 13 PRO B C 1
ATOM 1408 O O . PRO B 1 21 ? 26.400 20.655 -7.822 1.00 61.81 13 PRO B O 1
ATOM 1412 N N . ASN B 1 22 ? 28.069 20.535 -9.319 1.00 62.96 14 ASN B N 1
ATOM 1413 C CA . ASN B 1 22 ? 28.978 19.916 -8.365 1.00 62.45 14 ASN B CA 1
ATOM 1414 C C . ASN B 1 22 ? 29.506 20.933 -7.367 1.00 62.20 14 ASN B C 1
ATOM 1415 O O . ASN B 1 22 ? 29.735 20.602 -6.202 1.00 66.84 14 ASN B O 1
ATOM 1420 N N . GLU B 1 23 ? 29.730 22.162 -7.809 1.00 62.81 15 GLU B N 1
ATOM 1421 C CA . GLU B 1 23 ? 30.144 23.245 -6.932 1.00 63.30 15 GLU B CA 1
ATOM 1422 C C . GLU B 1 23 ? 29.233 24.432 -7.189 1.00 62.83 15 GLU B C 1
ATOM 1423 O O . GLU B 1 23 ? 29.065 24.847 -8.341 1.00 63.87 15 GLU B O 1
ATOM 1429 N N . VAL B 1 24 ? 28.642 24.977 -6.122 1.00 43.12 16 VAL B N 1
ATOM 1430 C CA . VAL B 1 24 ? 27.690 26.070 -6.256 1.00 42.24 16 VAL B CA 1
ATOM 1431 C C . VAL B 1 24 ? 28.078 27.187 -5.302 1.00 41.27 16 VAL B C 1
ATOM 1432 O O . VAL B 1 24 ? 28.734 26.958 -4.283 1.00 43.83 16 VAL B O 1
ATOM 1436 N N . ASN B 1 25 ? 27.707 28.410 -5.670 1.00 47.26 17 ASN B N 1
ATOM 1437 C CA . ASN B 1 25 ? 27.841 29.568 -4.795 1.00 45.46 17 ASN B CA 1
ATOM 1438 C C . ASN B 1 25 ? 26.571 29.726 -3.967 1.00 47.90 17 ASN B C 1
ATOM 1439 O O . ASN B 1 25 ? 25.457 29.601 -4.485 1.00 48.83 17 ASN B O 1
ATOM 1444 N N . VAL B 1 26 ? 26.737 29.977 -2.673 1.00 40.96 18 VAL B N 1
ATOM 1445 C CA . VAL B 1 26 ? 25.608 30.176 -1.776 1.00 38.33 18 VAL B CA 1
ATOM 1446 C C . VAL B 1 26 ? 25.740 31.533 -1.109 1.00 38.14 18 VAL B C 1
ATOM 1447 O O . VAL B 1 26 ? 26.777 31.838 -0.509 1.00 49.21 18 VAL B O 1
ATOM 1451 N N . ILE B 1 27 ? 24.680 32.325 -1.189 1.00 40.11 19 ILE B N 1
ATOM 1452 C CA . ILE B 1 27 ? 24.595 33.604 -0.497 1.00 38.90 19 ILE B CA 1
ATOM 1453 C C . ILE B 1 27 ? 23.998 33.343 0.878 1.00 38.31 19 ILE B C 1
ATOM 1454 O O . ILE B 1 27 ? 22.912 32.757 0.999 1.00 42.24 19 ILE B O 1
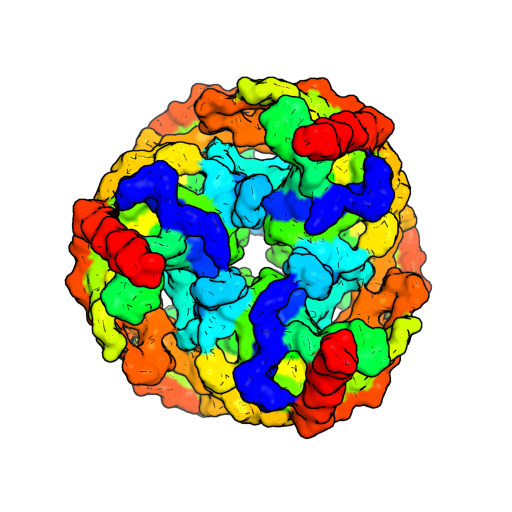ATOM 1459 N N . ILE B 1 28 ? 24.724 33.730 1.918 1.00 37.61 20 ILE B N 1
ATOM 1460 C CA . ILE B 1 28 ? 24.299 33.454 3.282 1.00 38.37 20 ILE B CA 1
ATOM 1461 C C . ILE B 1 28 ? 23.281 34.500 3.721 1.00 40.40 20 ILE B C 1
ATOM 1462 O O . ILE B 1 28 ? 23.536 35.707 3.629 1.00 42.01 20 ILE B O 1
ATOM 1467 N N . GLU B 1 29 ? 22.140 34.043 4.236 1.00 37.32 21 GLU B N 1
ATOM 1468 C CA . GLU B 1 29 ? 21.155 34.925 4.866 1.00 35.98 21 GLU B CA 1
ATOM 1469 C C . GLU B 1 29 ? 21.221 34.913 6.390 1.00 37.43 21 GLU B C 1
ATOM 1470 O O . GLU B 1 29 ? 21.021 35.962 7.037 1.00 35.90 21 GLU B O 1
ATOM 1476 N N . ILE B 1 30 ? 21.467 33.745 6.988 1.00 33.58 22 ILE B N 1
ATOM 1477 C CA . ILE B 1 30 ? 21.452 33.579 8.433 1.00 35.72 22 ILE B CA 1
ATOM 1478 C C . ILE B 1 30 ? 22.684 32.791 8.851 1.00 41.42 22 ILE B C 1
ATOM 1479 O O . ILE B 1 30 ? 22.875 31.650 8.418 1.00 35.29 22 ILE B O 1
ATOM 1484 N N . PRO B 1 31 ? 23.533 33.327 9.725 1.00 41.26 23 PRO B N 1
ATOM 1485 C CA . PRO B 1 31 ? 24.729 32.595 10.156 1.00 40.52 23 PRO B CA 1
ATOM 1486 C C . PRO B 1 31 ? 24.384 31.462 11.105 1.00 38.95 23 PRO B C 1
ATOM 1487 O O . PRO B 1 31 ? 23.356 31.476 11.784 1.00 35.13 23 PRO B O 1
ATOM 1491 N N . MET B 1 32 ? 25.282 30.476 11.167 1.00 33.66 24 MET B N 1
ATOM 1492 C CA . MET B 1 32 ? 25.137 29.439 12.179 1.00 39.50 24 MET B CA 1
ATOM 1493 C C . MET B 1 32 ? 25.204 30.074 13.561 1.00 34.01 24 MET B C 1
ATOM 1494 O O . MET B 1 32 ? 25.933 31.042 13.776 1.00 34.31 24 MET B O 1
ATOM 1499 N N . HIS B 1 33 ? 24.423 29.540 14.496 1.00 29.63 25 HIS B N 1
ATOM 1500 C CA . HIS B 1 33 ? 24.493 29.964 15.901 1.00 31.55 25 HIS B CA 1
ATOM 1501 C C . HIS B 1 33 ? 24.275 31.470 16.060 1.00 33.53 25 HIS B C 1
ATOM 1502 O O . HIS B 1 33 ? 24.905 32.122 16.890 1.00 30.63 25 HIS B O 1
ATOM 1509 N N . GLY B 1 34 ? 23.381 32.030 15.248 1.00 30.60 26 GLY B N 1
ATOM 1510 C CA . GLY B 1 34 ? 23.179 33.459 15.186 1.00 41.45 26 GLY B CA 1
ATOM 1511 C C . GLY B 1 34 ? 21.981 33.910 16.001 1.00 42.68 26 GLY B C 1
ATOM 1512 O O . GLY B 1 34 ? 21.332 33.131 16.705 1.00 38.24 26 GLY B O 1
ATOM 1513 N N . GLU B 1 35 ? 21.679 35.200 15.875 1.00 34.11 27 GLU B N 1
ATOM 1514 C CA . GLU B 1 35 ? 20.542 35.777 16.564 1.00 33.01 27 GLU B CA 1
ATOM 1515 C C . GLU B 1 35 ? 19.237 35.214 16.018 1.00 27.12 27 GLU B C 1
ATOM 1516 O O . GLU B 1 35 ? 19.153 34.859 14.843 1.00 30.93 27 GLU B O 1
ATOM 1522 N N . PRO B 1 36 ? 18.193 35.117 16.858 1.00 30.26 28 PRO B N 1
ATOM 1523 C CA . PRO B 1 36 ? 16.898 34.637 16.358 1.00 31.97 28 PRO B CA 1
ATOM 1524 C C . PRO B 1 36 ? 16.173 35.652 15.481 1.00 41.75 28 PRO B C 1
ATOM 1525 O O . PRO B 1 36 ? 15.021 36.006 15.774 1.00 39.22 28 PRO B O 1
ATOM 1529 N N . VAL B 1 37 ? 16.831 36.104 14.404 1.00 38.54 29 VAL B N 1
ATOM 1530 C CA . VAL B 1 37 ? 16.258 37.015 13.410 1.00 35.51 29 VAL B CA 1
ATOM 1531 C C . VAL B 1 37 ? 16.242 36.284 12.080 1.00 41.46 29 VAL B C 1
ATOM 1532 O O . VAL B 1 37 ? 17.296 35.852 11.601 1.00 35.61 29 VAL B O 1
ATOM 1536 N N . LYS B 1 38 ? 15.065 36.187 11.455 1.00 29.74 30 LYS B N 1
ATOM 1537 C CA . LYS B 1 38 ? 14.926 35.434 10.210 1.00 33.12 30 LYS B CA 1
ATOM 1538 C C . LYS B 1 38 ? 15.120 36.420 9.066 1.00 38.48 30 LYS B C 1
ATOM 1539 O O . LYS B 1 38 ? 14.160 36.958 8.512 1.00 37.73 30 LYS B O 1
ATOM 1545 N N . TYR B 1 39 ? 16.383 36.635 8.695 1.00 34.90 31 TYR B N 1
ATOM 1546 C CA . TYR B 1 39 ? 16.738 37.483 7.562 1.00 38.73 31 TYR B CA 1
ATOM 1547 C C . TYR B 1 39 ? 16.484 36.780 6.236 1.00 45.24 31 TYR B C 1
ATOM 1548 O O . TYR B 1 39 ? 16.648 35.560 6.108 1.00 39.98 31 TYR B O 1
ATOM 1557 N N . GLU B 1 40 ? 16.130 37.573 5.225 1.00 39.48 32 GLU B N 1
ATOM 1558 C CA . GLU B 1 40 ? 15.936 37.051 3.880 1.00 47.82 32 GLU B CA 1
ATOM 1559 C C . GLU B 1 40 ? 16.341 38.112 2.873 1.00 51.66 32 GLU B C 1
ATOM 1560 O O . GLU B 1 40 ? 16.000 39.287 3.037 1.00 52.48 32 GLU B O 1
ATOM 1566 N N . VAL B 1 41 ? 17.032 37.694 1.817 1.00 45.91 33 VAL B N 1
ATOM 1567 C CA . VAL B 1 41 ? 17.338 38.607 0.720 1.00 46.08 33 VAL B CA 1
ATOM 1568 C C . VAL B 1 41 ? 16.076 38.825 -0.106 1.00 58.69 33 VAL B C 1
ATOM 1569 O O . VAL B 1 41 ? 15.425 37.866 -0.539 1.00 53.39 33 VAL B O 1
ATOM 1573 N N . ASP B 1 42 ? 15.732 40.089 -0.326 1.00 63.35 34 ASP B N 1
ATOM 1574 C CA . ASP B 1 42 ? 14.681 40.449 -1.267 1.00 69.37 34 ASP B CA 1
ATOM 1575 C C . ASP B 1 42 ? 15.204 40.180 -2.670 1.00 74.31 34 ASP B C 1
ATOM 1576 O O . ASP B 1 42 ? 16.123 40.861 -3.134 1.00 78.29 34 ASP B O 1
ATOM 1581 N N . LYS B 1 43 ? 14.641 39.177 -3.346 1.00 78.62 35 LYS B N 1
ATOM 1582 C CA . LYS B 1 43 ? 15.156 38.815 -4.663 1.00 84.61 35 L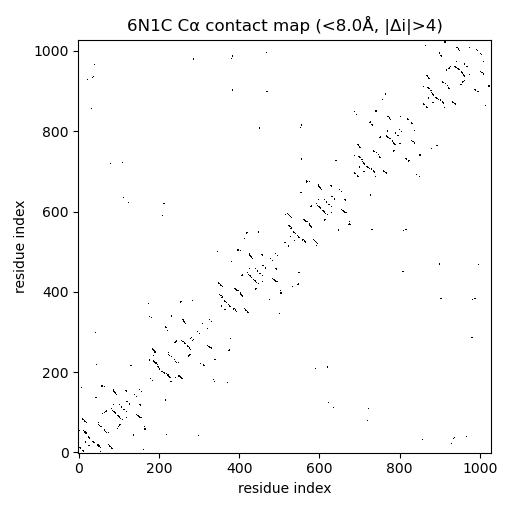YS B CA 1
ATOM 1583 C C . LYS B 1 43 ? 15.026 39.970 -5.650 1.00 88.79 35 LYS B C 1
ATOM 1584 O O . LYS B 1 43 ? 15.839 40.087 -6.574 1.00 91.09 35 LYS B O 1
ATOM 1586 N N . LYS B 1 44 ? 14.037 40.849 -5.454 1.00 89.86 36 LYS B N 1
ATOM 1587 C CA . LYS B 1 44 ? 13.858 41.989 -6.349 1.00 93.61 36 LYS B CA 1
ATOM 1588 C C . LYS B 1 44 ? 14.953 43.035 -6.154 1.00 98.10 36 LYS B C 1
ATOM 1589 O O . LYS B 1 44 ? 15.605 43.451 -7.119 1.00 101.12 36 LYS B O 1
ATOM 1591 N N . THR B 1 45 ? 15.178 43.469 -4.909 1.00 91.62 37 THR B N 1
ATOM 1592 C CA . THR B 1 45 ? 16.080 44.582 -4.632 1.00 85.57 37 THR B CA 1
ATOM 1593 C C . THR B 1 45 ? 17.477 44.155 -4.204 1.00 83.13 37 THR B C 1
ATOM 1594 O O . THR B 1 45 ? 18.393 44.985 -4.230 1.00 84.46 37 THR B O 1
ATOM 1598 N N . GLY B 1 46 ? 17.661 42.902 -3.797 1.00 78.66 38 GLY B N 1
ATOM 1599 C CA . GLY B 1 46 ? 18.943 42.451 -3.296 1.00 69.57 38 GLY B CA 1
ATOM 1600 C C . GLY B 1 46 ? 19.247 42.871 -1.879 1.00 63.46 38 GLY B C 1
ATOM 1601 O O . GLY B 1 46 ? 20.358 42.624 -1.401 1.00 63.38 38 GLY B O 1
ATOM 1602 N N . ALA B 1 47 ? 18.299 43.508 -1.199 1.00 62.80 39 ALA B N 1
ATOM 1603 C CA . ALA B 1 47 ? 18.483 43.978 0.165 1.00 55.11 39 ALA B CA 1
ATOM 1604 C C . ALA B 1 47 ? 18.107 42.906 1.180 1.00 50.80 39 ALA B C 1
ATOM 1605 O O . ALA B 1 47 ? 17.149 42.149 0.997 1.00 45.93 39 ALA B O 1
ATOM 1607 N N . LEU B 1 48 ? 18.833 42.896 2.291 1.00 46.50 40 LEU B N 1
ATOM 1608 C CA . LEU B 1 48 ? 18.579 41.956 3.372 1.00 48.35 40 LEU B CA 1
ATOM 1609 C C . LEU B 1 48 ? 17.493 42.549 4.268 1.00 51.00 40 LEU B C 1
ATOM 1610 O O . LEU B 1 48 ? 17.722 43.550 4.960 1.00 48.70 40 LEU B O 1
ATOM 1615 N N . PHE B 1 49 ? 16.299 41.962 4.216 1.00 45.98 41 PHE B N 1
ATOM 1616 C CA A PHE B 1 49 ? 15.228 42.420 5.080 0.49 45.39 41 PHE B CA 1
ATOM 1617 C CA B PHE B 1 49 ? 15.139 42.350 5.009 0.51 45.54 41 PHE B CA 1
ATOM 1618 C C . PHE B 1 49 ? 15.007 41.436 6.222 1.00 42.77 41 PHE B C 1
ATOM 1619 O O . PHE B 1 49 ? 15.422 40.274 6.184 1.00 40.30 41 PHE B O 1
ATOM 1634 N N . VAL B 1 50 ? 14.403 41.955 7.284 1.00 38.40 42 VAL B N 1
ATOM 1635 C CA . VAL B 1 50 ? 13.974 41.131 8.405 1.00 40.11 42 VAL B CA 1
ATOM 1636 C C . VAL B 1 50 ? 12.636 40.535 7.993 1.00 48.50 42 VAL B C 1
ATOM 1637 O O . VAL B 1 50 ? 11.660 41.268 7.806 1.00 46.67 42 VAL B O 1
ATOM 1641 N N . ASP B 1 51 ? 12.589 39.216 7.800 1.00 41.66 43 ASP B N 1
ATOM 1642 C CA . ASP B 1 51 ? 11.292 38.629 7.499 1.00 40.46 43 ASP B CA 1
ATOM 1643 C C . ASP B 1 51 ? 10.438 38.538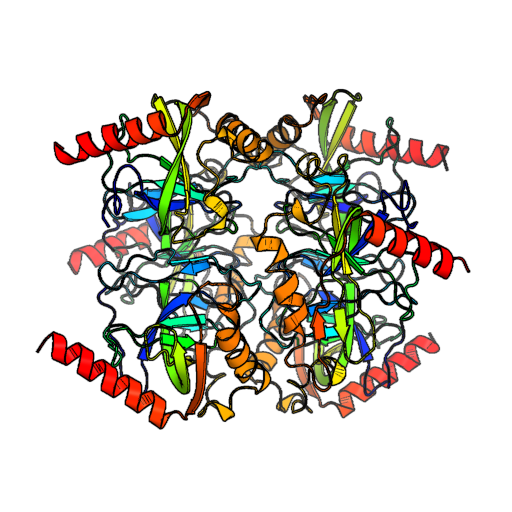 8.752 1.00 38.54 43 ASP B C 1
ATOM 1644 O O . ASP B 1 51 ? 9.259 38.893 8.732 1.00 38.15 43 ASP B O 1
ATOM 1649 N N . ARG B 1 52 ? 11.022 38.064 9.848 1.00 34.50 44 ARG B N 1
ATOM 1650 C CA . ARG B 1 52 ? 10.339 37.964 11.129 1.00 33.97 44 ARG B CA 1
ATOM 1651 C C . ARG B 1 52 ? 11.376 37.619 12.181 1.00 37.91 44 ARG B C 1
ATOM 1652 O O . ARG B 1 52 ? 12.531 37.304 11.869 1.00 35.53 44 ARG B O 1
ATOM 1660 N N . PHE B 1 53 ? 10.950 37.693 13.435 1.00 37.10 45 PHE B N 1
ATOM 1661 C CA . PHE B 1 53 ? 11.758 37.248 14.556 1.00 40.40 45 PHE B CA 1
ATOM 1662 C C . PHE B 1 53 ? 11.324 35.846 14.926 1.00 40.51 45 PHE B C 1
ATOM 1663 O O . PHE B 1 53 ? 10.139 35.515 14.877 1.00 36.73 45 PHE B O 1
ATOM 1671 N N . MET B 1 54 ? 12.288 35.016 15.261 1.00 33.81 46 MET B N 1
ATOM 1672 C CA . MET B 1 54 ? 11.953 33.644 15.580 1.00 36.74 46 MET B CA 1
ATOM 1673 C C . MET B 1 54 ? 11.206 33.587 16.901 1.00 35.39 46 MET B C 1
ATOM 1674 O O . MET B 1 54 ? 11.443 34.397 17.804 1.00 31.98 46 MET B O 1
ATOM 1679 N N . THR B 1 55 ? 10.259 32.656 16.991 1.00 32.67 47 THR B N 1
ATOM 1680 C CA . THR B 1 55 ? 9.391 32.560 18.153 1.00 37.49 47 THR B CA 1
ATOM 1681 C C . THR B 1 55 ? 9.679 31.332 19.003 1.00 36.44 47 THR B C 1
ATOM 1682 O O . THR B 1 55 ? 8.990 31.118 20.002 1.00 36.27 47 THR B O 1
ATOM 1686 N N . THR B 1 56 ? 10.643 30.503 18.607 1.00 36.62 48 THR B N 1
ATOM 1687 C CA . THR B 1 56 ? 11.219 29.461 19.446 1.00 27.41 48 THR B CA 1
ATOM 1688 C C . THR B 1 56 ? 12.661 29.820 19.792 1.00 35.24 48 THR B C 1
ATOM 1689 O O . THR B 1 56 ? 13.314 30.589 19.088 1.00 32.37 48 THR B O 1
ATOM 1693 N N . ALA B 1 57 ? 13.153 29.258 20.897 1.00 26.30 49 ALA B N 1
ATOM 1694 C CA . ALA B 1 57 ? 14.502 29.547 21.379 1.00 25.66 49 ALA B CA 1
ATOM 1695 C C . ALA B 1 57 ? 15.486 28.578 20.739 1.00 25.75 49 ALA B C 1
ATOM 1696 O O . ALA B 1 57 ? 16.120 27.753 21.399 1.00 30.12 49 ALA B O 1
ATOM 1698 N N . MET B 1 58 ? 15.624 28.711 19.419 1.00 26.87 50 MET B N 1
ATOM 1699 C CA . MET B 1 58 ? 16.449 27.816 18.625 1.00 25.92 50 MET B CA 1
ATOM 1700 C C . MET B 1 58 ? 17.383 28.653 17.759 1.00 27.85 50 MET B C 1
ATOM 1701 O O . MET B 1 58 ? 17.147 29.841 17.521 1.00 28.92 50 MET B O 1
ATOM 1706 N N . PHE B 1 59 ? 18.461 28.031 17.308 1.00 26.72 51 PHE B N 1
ATOM 1707 C CA . PHE B 1 59 ? 19.420 28.688 16.423 1.00 31.83 51 PHE B CA 1
ATOM 1708 C C . PHE B 1 59 ? 19.774 27.744 15.282 1.00 38.23 51 PHE B C 1
ATOM 1709 O O . PHE B 1 59 ? 19.714 26.522 15.438 1.00 28.93 51 PHE B O 1
ATOM 1717 N N . TYR B 1 60 ? 20.152 28.304 14.125 1.00 35.39 52 TYR B N 1
ATOM 1718 C CA . TYR B 1 60 ? 20.466 27.437 12.988 1.00 33.43 52 TYR B CA 1
ATOM 1719 C C . TYR B 1 60 ? 21.754 26.695 13.301 1.00 30.39 52 TYR B C 1
ATOM 1720 O O . TYR B 1 60 ? 22.730 27.326 13.728 1.00 29.38 52 TYR B O 1
ATOM 1729 N N . PRO B 1 61 ? 21.762 25.363 13.237 1.00 34.00 53 PRO B N 1
ATOM 1730 C CA . PRO B 1 61 ? 22.988 24.609 13.542 1.00 34.01 53 PRO B CA 1
ATOM 1731 C C . PRO B 1 61 ? 24.024 24.672 12.428 1.00 32.90 53 PRO B C 1
ATOM 1732 O O . PRO B 1 61 ? 25.137 24.185 12.627 1.00 32.13 53 PRO B O 1
ATOM 1736 N N . THR B 1 62 ? 23.657 25.180 11.254 1.00 32.66 54 THR B N 1
ATOM 1737 C CA . THR B 1 62 ? 24.565 25.508 10.158 1.00 27.43 54 THR B CA 1
ATOM 1738 C C . THR B 1 62 ? 24.256 26.935 9.730 1.00 35.04 54 THR B C 1
ATOM 1739 O O . THR B 1 62 ? 23.321 27.564 10.245 1.00 33.42 54 THR B O 1
ATOM 1743 N N . ASN B 1 63 ? 25.082 27.467 8.825 1.00 30.20 55 ASN B N 1
ATOM 1744 C CA . ASN B 1 63 ? 24.721 28.679 8.108 1.00 32.71 55 ASN B CA 1
ATOM 1745 C C . ASN B 1 63 ? 23.591 28.354 7.137 1.00 31.23 55 ASN B C 1
ATOM 1746 O O . ASN B 1 63 ? 23.448 27.219 6.684 1.00 30.07 55 ASN B O 1
ATOM 1751 N N . TYR B 1 64 ? 22.816 29.377 6.774 1.00 33.09 56 TYR B N 1
ATOM 1752 C CA . TYR B 1 64 ? 21.622 29.184 5.956 1.00 36.64 56 TYR B CA 1
ATOM 1753 C C . TYR B 1 64 ? 21.573 30.231 4.853 1.00 35.51 56 TYR B C 1
ATOM 1754 O O . TYR B 1 64 ? 21.789 31.421 5.106 1.00 38.09 56 TYR B O 1
ATOM 1763 N N . GLY B 1 65 ? 21.335 29.779 3.632 1.00 37.28 57 GLY B N 1
ATOM 1764 C CA . GLY B 1 65 ? 21.277 30.689 2.508 1.00 36.93 57 GLY B CA 1
ATOM 1765 C C . GLY B 1 65 ? 20.661 30.029 1.295 1.00 39.49 57 GLY B C 1
ATOM 1766 O O . GLY B 1 65 ? 19.922 29.049 1.415 1.00 42.15 57 GLY B O 1
ATOM 1767 N N . TYR B 1 66 ? 20.996 30.561 0.116 1.00 37.43 58 TYR B N 1
ATOM 1768 C CA . TYR B 1 66 ? 20.404 30.087 -1.126 1.00 39.17 58 TYR B CA 1
ATOM 1769 C C . TYR B 1 66 ? 21.400 30.201 -2.273 1.00 42.11 58 TYR B C 1
ATOM 1770 O O . TYR B 1 66 ? 22.356 30.977 -2.227 1.00 47.63 58 TYR B O 1
ATOM 1779 N N . ILE B 1 67 ? 21.145 29.428 -3.321 1.00 45.85 59 ILE B N 1
ATOM 1780 C CA . ILE B 1 67 ? 21.950 29.462 -4.539 1.00 50.53 59 ILE B CA 1
ATOM 1781 C C . ILE B 1 67 ? 21.348 30.506 -5.475 1.00 51.39 59 ILE B C 1
ATOM 1782 O O . ILE B 1 67 ? 20.193 30.342 -5.903 1.00 52.02 59 ILE B O 1
ATOM 1787 N N . PRO B 1 68 ? 22.087 31.541 -5.852 1.00 50.13 60 PRO B N 1
ATOM 1788 C CA . PRO B 1 68 ? 21.534 32.541 -6.770 1.00 57.12 60 PRO B CA 1
ATOM 1789 C C . PRO B 1 68 ? 21.256 31.950 -8.142 1.00 60.92 60 PRO B C 1
ATOM 1790 O O . PRO B 1 68 ? 21.911 31.003 -8.581 1.00 62.45 60 PRO B O 1
ATOM 1794 N N . ASN B 1 69 ? 20.264 32.538 -8.815 1.00 57.82 61 ASN B N 1
ATOM 1795 C CA . ASN B 1 69 ? 19.872 32.147 -10.168 1.00 71.61 61 ASN B CA 1
ATOM 1796 C C . ASN B 1 69 ? 19.353 30.709 -10.208 1.00 71.91 61 ASN B C 1
ATOM 1797 O O . ASN B 1 69 ? 19.624 29.953 -11.141 1.00 73.50 61 ASN B O 1
ATOM 1802 N N . THR B 1 70 ? 18.603 30.328 -9.177 1.00 69.70 62 THR B N 1
ATOM 1803 C CA . THR B 1 70 ? 17.872 29.071 -9.152 1.00 62.36 62 THR B CA 1
ATOM 1804 C C . THR B 1 70 ? 16.417 29.344 -8.810 1.00 64.03 62 THR B C 1
ATOM 1805 O O . THR B 1 70 ? 16.097 30.322 -8.130 1.00 64.92 62 THR B O 1
ATOM 1809 N N . LEU B 1 71 ? 15.540 28.474 -9.301 1.00 60.90 63 LEU B N 1
ATOM 1810 C CA . LEU B 1 71 ? 14.105 28.565 -9.039 1.00 69.97 63 LEU B CA 1
ATOM 1811 C C . LEU B 1 71 ? 13.593 27.163 -8.729 1.00 68.42 63 LEU B C 1
ATOM 1812 O O . LEU B 1 71 ? 13.613 26.288 -9.599 1.00 71.57 63 LEU B O 1
ATOM 1814 N N . SER B 1 72 ? 13.162 26.942 -7.490 1.00 70.54 64 SER B N 1
ATOM 1815 C CA . SER B 1 72 ? 12.535 25.686 -7.109 1.00 79.56 64 SER B CA 1
ATOM 1816 C C . SER B 1 72 ? 11.051 25.724 -7.467 1.00 91.61 64 SER B C 1
ATOM 1817 O O . SER B 1 72 ? 10.549 26.690 -8.046 1.00 92.90 64 SER B O 1
ATOM 1820 N N . GLU B 1 73 ? 10.336 24.650 -7.122 1.00 103.59 65 GLU B N 1
ATOM 1821 C CA . GLU B 1 73 ? 8.924 24.549 -7.483 1.00 114.34 65 GLU B CA 1
ATOM 1822 C C . GLU B 1 73 ? 8.079 25.624 -6.807 1.00 118.06 65 GLU B C 1
ATOM 1823 O O . GLU B 1 73 ? 7.057 26.044 -7.362 1.00 121.38 65 GLU B O 1
ATOM 1825 N N . ASP B 1 74 ? 8.477 26.083 -5.615 1.00 116.57 66 ASP B N 1
ATOM 1826 C CA . ASP B 1 74 ? 7.674 27.046 -4.866 1.00 112.91 66 ASP B CA 1
ATOM 1827 C C . ASP B 1 74 ? 7.897 28.487 -5.308 1.00 100.34 66 ASP B C 1
ATOM 1828 O O . ASP B 1 74 ? 7.317 29.398 -4.709 1.00 101.99 66 ASP B O 1
ATOM 1833 N N . GLY B 1 75 ? 8.727 28.715 -6.321 1.00 85.97 67 GLY B N 1
ATOM 1834 C CA . GLY B 1 75 ? 9.010 30.046 -6.801 1.00 75.35 67 GLY B CA 1
ATOM 1835 C C . GLY B 1 75 ? 10.161 30.732 -6.100 1.00 71.42 67 GLY B C 1
ATOM 1836 O O . GLY B 1 75 ? 10.548 31.829 -6.514 1.00 76.86 67 GLY B O 1
ATOM 1837 N N . ASP B 1 76 ? 10.732 30.110 -5.064 1.00 69.36 68 ASP B N 1
ATOM 1838 C CA . ASP B 1 76 ? 11.889 30.610 -4.339 1.00 67.98 68 ASP B CA 1
ATOM 1839 C C . ASP B 1 76 ? 13.148 29.872 -4.767 1.00 64.85 68 ASP B C 1
ATOM 1840 O O . ASP B 1 76 ? 13.084 28.756 -5.290 1.00 63.94 68 ASP B O 1
ATOM 1845 N N . PRO B 1 77 ? 14.315 30.487 -4.591 1.00 64.59 69 PRO B N 1
ATOM 1846 C CA . PRO B 1 77 ? 15.575 29.804 -4.910 1.00 55.66 69 PRO B CA 1
ATOM 1847 C C . PRO B 1 77 ? 15.789 28.570 -4.047 1.00 51.77 69 PRO B C 1
ATOM 1848 O O . PRO B 1 77 ? 15.121 28.343 -3.035 1.00 54.30 69 PRO B O 1
ATOM 1852 N N . VAL B 1 78 ? 16.748 27.751 -4.475 1.00 52.62 70 VAL B N 1
ATOM 1853 C CA . VAL B 1 78 ? 17.133 26.559 -3.727 1.00 49.18 70 VAL B CA 1
ATOM 1854 C C . VAL B 1 78 ? 17.808 26.982 -2.430 1.00 55.10 70 VAL B C 1
ATOM 1855 O O . VAL B 1 78 ? 18.799 27.719 -2.451 1.00 52.59 70 VAL B O 1
ATOM 1859 N N . ASP B 1 79 ? 17.269 26.514 -1.299 1.00 50.82 71 ASP B N 1
ATOM 1860 C CA . ASP B 1 79 ? 17.844 26.764 0.020 1.00 45.44 71 ASP B CA 1
ATOM 1861 C C . ASP B 1 79 ? 18.990 25.800 0.291 1.00 36.37 71 ASP B C 1
ATOM 1862 O O . ASP B 1 79 ? 18.900 24.608 -0.008 1.00 36.86 71 ASP B O 1
ATOM 1867 N N . VAL B 1 80 ? 20.036 26.294 0.940 1.00 34.44 72 VAL B N 1
ATOM 1868 C CA . VAL B 1 80 ? 21.191 25.468 1.264 1.00 40.06 72 VAL B CA 1
ATOM 1869 C C . VAL B 1 80 ? 21.628 25.725 2.698 1.00 39.17 72 VAL B C 1
ATOM 1870 O O . VAL B 1 80 ? 21.748 26.878 3.130 1.00 33.76 72 VAL B O 1
ATOM 1874 N N . LEU B 1 81 ? 21.870 24.638 3.427 1.00 30.72 73 LEU B N 1
ATOM 1875 C CA . LEU B 1 81 ? 22.542 24.665 4.718 1.00 31.32 73 LEU B CA 1
ATOM 1876 C C . LEU B 1 81 ? 24.025 24.424 4.479 1.00 35.08 73 LEU B C 1
ATOM 1877 O O . LEU B 1 81 ? 24.391 23.405 3.882 1.00 34.49 73 LEU B O 1
ATOM 1882 N N . VAL B 1 82 ? 24.874 25.351 4.922 1.00 35.03 74 VAL B N 1
ATOM 1883 C CA . VAL B 1 82 ? 26.315 25.254 4.688 1.00 35.65 74 VAL B CA 1
ATOM 1884 C C . VAL B 1 82 ? 27.027 25.069 6.020 1.00 29.82 74 VAL B C 1
ATOM 1885 O O . VAL B 1 82 ? 26.970 25.944 6.896 1.00 31.36 74 VAL B O 1
ATOM 1889 N N . ILE B 1 83 ? 27.701 23.934 6.164 1.00 29.57 75 ILE B N 1
ATOM 1890 C CA . ILE B 1 83 ? 28.508 23.637 7.347 1.00 29.31 75 ILE B CA 1
ATOM 1891 C C . ILE B 1 83 ? 29.854 24.323 7.206 1.00 36.14 75 ILE B C 1
ATOM 1892 O O . ILE B 1 83 ? 30.513 24.180 6.172 1.00 40.15 75 ILE B O 1
ATOM 1897 N N . THR B 1 84 ? 30.279 25.035 8.241 1.00 32.41 76 THR B N 1
ATOM 1898 C CA . THR B 1 84 ? 31.588 25.668 8.274 1.00 34.45 76 THR B CA 1
ATOM 1899 C C . THR B 1 84 ? 32.179 25.483 9.663 1.00 33.72 76 THR B C 1
ATOM 1900 O O . THR B 1 84 ? 31.451 25.202 10.620 1.00 37.91 76 THR B O 1
ATOM 1904 N N . PRO B 1 85 ? 33.502 25.619 9.804 1.00 33.56 77 PRO B N 1
ATOM 1905 C CA . PRO B 1 85 ? 34.104 25.429 11.133 1.00 31.33 77 PRO B CA 1
ATOM 1906 C C . PRO B 1 85 ? 33.770 26.561 12.084 1.00 31.16 77 PRO B C 1
ATOM 1907 O O . PRO B 1 85 ? 33.701 26.349 13.303 1.00 31.96 77 PRO B O 1
ATOM 1911 N N . VAL B 1 86 ? 33.589 27.767 11.557 1.00 36.68 78 VAL B N 1
ATOM 1912 C CA . VAL B 1 86 ? 33.153 28.925 12.333 1.00 31.98 78 VAL B CA 1
ATOM 1913 C C . VAL B 1 86 ? 32.077 29.651 11.546 1.00 28.22 78 VAL B C 1
ATOM 1914 O O . VAL B 1 86 ? 32.018 29.560 10.311 1.00 32.83 78 VAL B O 1
ATOM 1918 N N . PRO B 1 87 ? 31.248 30.434 12.234 1.00 30.53 79 PRO B N 1
ATOM 1919 C CA . PRO B 1 87 ? 30.119 31.083 11.561 1.00 32.37 79 PRO B CA 1
ATOM 1920 C C . PRO B 1 87 ? 30.565 32.031 10.458 1.00 34.16 79 PRO B C 1
ATOM 1921 O O . PRO B 1 87 ? 31.625 32.661 10.526 1.00 32.20 79 PRO B O 1
ATOM 1925 N N . LEU B 1 88 ? 29.746 32.103 9.412 1.00 32.48 80 LEU B N 1
ATOM 1926 C CA . LEU B 1 88 ? 29.863 33.132 8.394 1.00 31.66 80 LEU B CA 1
ATOM 1927 C C . LEU B 1 88 ? 29.005 34.324 8.813 1.00 37.41 80 LEU B C 1
ATOM 1928 O O . LEU B 1 88 ? 28.359 34.310 9.859 1.00 37.67 80 LEU B O 1
ATOM 1933 N N . ILE B 1 89 ? 29.001 35.371 8.003 1.00 33.21 81 ILE B N 1
ATOM 1934 C CA . ILE B 1 89 ? 28.138 36.523 8.223 1.00 36.78 81 ILE B CA 1
ATOM 1935 C C . ILE B 1 89 ? 27.085 36.574 7.130 1.00 36.59 81 ILE B C 1
ATOM 1936 O O . ILE B 1 89 ? 27.296 36.090 6.007 1.00 35.49 81 ILE B O 1
ATOM 1941 N N . SER B 1 90 ? 25.939 37.170 7.463 1.00 35.68 82 SER B N 1
ATOM 1942 C CA . SER B 1 90 ? 24.919 37.429 6.455 1.00 35.41 82 SER B CA 1
ATOM 1943 C C . SER B 1 90 ? 25.526 38.257 5.334 1.00 41.42 82 SER B C 1
ATOM 1944 O O . SER B 1 90 ? 26.288 39.193 5.577 1.00 46.36 82 SER B O 1
ATOM 1947 N N . GLY B 1 91 ? 25.216 37.885 4.096 1.00 41.69 83 GLY B N 1
ATOM 1948 C CA . GLY B 1 91 ? 25.724 38.571 2.935 1.00 38.57 83 GLY B CA 1
ATOM 1949 C C . GLY B 1 91 ? 26.975 37.972 2.322 1.00 38.75 83 GLY B C 1
ATOM 1950 O O . GLY B 1 91 ? 27.319 38.323 1.189 1.00 41.36 83 GLY B O 1
ATOM 1951 N N . ALA B 1 92 ? 27.678 37.096 3.035 1.00 43.19 84 ALA B N 1
ATOM 1952 C CA . ALA B 1 92 ? 28.842 36.435 2.456 1.00 40.80 84 ALA B CA 1
ATOM 1953 C C . ALA B 1 92 ? 28.414 35.392 1.424 1.00 45.39 84 ALA B C 1
ATOM 1954 O O . ALA B 1 92 ? 27.295 34.871 1.462 1.00 45.24 84 ALA B O 1
ATOM 1956 N N . VAL B 1 93 ? 29.315 35.109 0.481 1.00 42.36 85 VAL B N 1
ATOM 1957 C CA . VAL B 1 93 ? 29.132 34.086 -0.547 1.00 43.54 85 VAL B CA 1
ATOM 1958 C C . VAL B 1 93 ? 30.158 32.987 -0.306 1.00 42.28 85 VAL B C 1
ATOM 1959 O O . VAL B 1 93 ? 31.338 33.280 -0.086 1.00 44.44 85 VAL B O 1
ATOM 1963 N N . ILE B 1 94 ? 29.730 31.726 -0.365 1.00 41.65 86 ILE B N 1
ATOM 1964 C CA . ILE B 1 94 ? 30.645 30.617 -0.117 1.00 34.53 86 ILE B CA 1
ATOM 1965 C C . ILE B 1 94 ? 30.472 29.567 -1.195 1.00 41.00 86 ILE B C 1
ATOM 1966 O O . ILE B 1 94 ? 29.347 29.168 -1.525 1.00 42.51 86 ILE B O 1
ATOM 1971 N N . SER B 1 95 ? 31.594 29.125 -1.744 1.00 39.55 87 SER B N 1
ATOM 1972 C CA . SER B 1 95 ? 31.584 28.047 -2.710 1.00 41.55 87 SER B CA 1
ATOM 1973 C C . SER B 1 95 ? 31.486 26.732 -1.954 1.00 36.02 87 SER B C 1
ATOM 1974 O O . SER B 1 95 ? 32.293 26.470 -1.063 1.00 42.28 87 SER B O 1
ATOM 1977 N N . CYS B 1 96 ? 30.500 25.904 -2.298 1.00 42.03 88 CYS B N 1
ATOM 1978 C CA . CYS B 1 96 ? 30.308 24.662 -1.564 1.00 36.08 88 CYS B CA 1
ATOM 1979 C C . CYS B 1 96 ? 29.791 23.584 -2.505 1.00 41.37 88 CYS B C 1
ATOM 1980 O O . CYS B 1 96 ? 29.519 23.826 -3.686 1.00 43.69 88 CYS B O 1
ATOM 1983 N N . ARG B 1 97 ? 29.663 22.376 -1.964 1.00 37.61 89 ARG B N 1
ATOM 1984 C CA . ARG B 1 97 ? 29.180 21.232 -2.720 1.00 40.77 89 ARG B CA 1
ATOM 1985 C C . ARG B 1 97 ? 28.222 20.425 -1.854 1.00 40.03 89 ARG B C 1
ATOM 1986 O O . ARG B 1 97 ? 28.421 20.303 -0.643 1.00 39.47 89 ARG B O 1
ATOM 1994 N N . ALA B 1 98 ? 27.154 19.931 -2.475 1.00 42.43 90 ALA B N 1
ATOM 1995 C CA . ALA B 1 98 ? 26.091 19.233 -1.762 1.00 44.92 90 ALA B CA 1
ATOM 1996 C C . ALA B 1 98 ? 26.517 17.823 -1.383 1.00 46.63 90 ALA B C 1
ATOM 1997 O O . ALA B 1 98 ? 27.178 17.128 -2.157 1.00 47.80 90 ALA B O 1
ATOM 1999 N N . VAL B 1 99 ? 26.148 17.408 -0.174 1.00 42.60 91 VAL B N 1
ATOM 2000 C CA . VAL B 1 99 ? 26.325 16.027 0.254 1.00 41.24 91 VAL B CA 1
ATOM 2001 C C . VAL B 1 99 ? 25.001 15.321 0.493 1.00 49.40 91 VAL B C 1
ATOM 2002 O O . VAL B 1 99 ? 25.000 14.104 0.731 1.00 46.58 91 VAL B O 1
ATOM 2006 N N . GLY B 1 100 ? 23.882 16.033 0.438 1.00 52.49 92 GLY B N 1
ATOM 2007 C CA . GLY B 1 100 ? 22.583 15.426 0.637 1.00 52.28 92 GLY B CA 1
ATOM 2008 C C . GLY B 1 100 ? 21.520 16.504 0.701 1.00 51.03 92 GLY B C 1
ATOM 2009 O O . GLY B 1 100 ? 21.799 17.682 0.475 1.00 42.49 92 GLY B O 1
ATOM 2010 N N . MET B 1 101 ? 20.304 16.088 1.046 1.00 47.99 93 MET B N 1
ATOM 2011 C CA . MET B 1 101 ? 19.174 17.007 1.025 1.00 42.10 93 MET B CA 1
ATOM 2012 C C . MET B 1 101 ? 18.109 16.522 1.997 1.00 45.54 93 MET B C 1
ATOM 2013 O O . MET B 1 101 ? 17.740 15.347 1.987 1.00 46.42 93 MET B O 1
ATOM 2018 N N . LEU B 1 102 ? 17.604 17.432 2.815 1.00 38.47 94 LEU B N 1
ATOM 2019 C CA . LEU B 1 102 ? 16.541 17.113 3.757 1.00 42.53 94 LEU B CA 1
ATOM 2020 C C . LEU B 1 102 ? 15.198 17.440 3.117 1.00 39.78 94 LEU B C 1
ATOM 2021 O O . LEU B 1 102 ? 14.921 18.605 2.820 1.00 47.72 94 LEU B O 1
ATOM 2026 N N . LYS B 1 103 ? 14.364 16.426 2.921 1.00 42.36 95 LYS B N 1
ATOM 2027 C CA A LYS B 1 103 ? 13.057 16.607 2.306 0.43 44.63 95 LYS B CA 1
ATOM 2028 C CA B LYS B 1 103 ? 13.056 16.605 2.303 0.57 44.55 95 LYS B CA 1
ATOM 2029 C C . LYS B 1 103 ? 11.982 16.726 3.376 1.00 47.46 95 LYS B C 1
ATOM 2030 O O . LYS B 1 103 ? 11.970 15.968 4.350 1.00 48.61 95 LYS B O 1
ATOM 2041 N N . MET B 1 104 ? 11.084 17.684 3.188 1.00 44.14 96 MET B N 1
ATOM 2042 C CA . MET B 1 104 ? 10.026 17.964 4.144 1.00 46.89 96 MET B CA 1
ATOM 2043 C C . MET B 1 104 ? 8.777 18.375 3.387 1.00 49.87 96 MET B C 1
ATOM 2044 O O . MET B 1 104 ? 8.837 18.757 2.219 1.00 51.14 96 MET B O 1
ATOM 2049 N N . THR B 1 105 ? 7.646 18.323 4.079 1.00 48.02 97 THR B N 1
ATOM 2050 C CA . THR B 1 105 ? 6.408 18.915 3.592 1.00 55.43 97 THR B CA 1
ATOM 2051 C C . THR B 1 105 ? 5.886 19.824 4.692 1.00 63.31 97 THR B C 1
ATOM 2052 O O . THR B 1 105 ? 6.090 19.550 5.880 1.00 64.97 97 THR B O 1
ATOM 2056 N N . ASP B 1 106 ? 5.294 20.947 4.295 1.00 61.63 98 ASP B N 1
ATOM 2057 C CA . ASP B 1 106 ? 4.707 21.867 5.255 1.00 59.90 98 ASP B CA 1
ATOM 2058 C C . ASP B 1 106 ? 3.352 22.322 4.728 1.00 64.31 98 ASP B C 1
ATOM 2059 O O . ASP B 1 106 ? 2.810 21.758 3.772 1.00 63.12 98 ASP B O 1
ATOM 2064 N N . GLU B 1 107 ? 2.795 23.343 5.382 1.00 62.14 99 GLU B N 1
ATOM 2065 C CA . GLU B 1 107 ? 1.481 23.848 5.010 1.00 65.58 99 GLU B CA 1
ATOM 2066 C C . GLU B 1 107 ? 1.477 24.423 3.602 1.00 64.38 99 GLU B C 1
ATOM 2067 O O . GLU B 1 107 ? 0.408 24.546 2.993 1.00 69.03 99 GLU B O 1
ATOM 2073 N N . SER B 1 108 ? 2.641 24.793 3.079 1.00 64.62 100 SER B N 1
ATOM 2074 C CA . SER B 1 108 ? 2.754 25.398 1.763 1.00 67.39 100 SER B CA 1
ATOM 2075 C C . SER B 1 108 ? 3.098 24.402 0.662 1.00 65.00 100 SER B C 1
ATOM 2076 O O . SER B 1 108 ? 3.178 24.796 -0.505 1.00 67.63 100 SER B O 1
ATOM 2079 N N . GLY B 1 109 ? 3.341 23.133 0.997 1.00 61.10 101 GLY B N 1
ATOM 2080 C CA . GLY B 1 109 ? 3.748 22.140 0.020 1.00 61.55 101 GLY B CA 1
ATOM 2081 C C . GLY B 1 109 ? 5.077 21.511 0.390 1.00 62.32 101 GLY B C 1
ATOM 2082 O O . GLY B 1 109 ? 5.321 21.195 1.582 1.00 69.15 101 GLY B O 1
ATOM 2083 N N . VAL B 1 110 ? 5.918 21.277 -0.603 1.00 58.32 102 VAL B N 1
ATOM 2084 C CA . VAL B 1 110 ? 7.232 20.668 -0.415 1.00 59.12 102 VAL B CA 1
ATOM 2085 C C . VAL B 1 110 ? 8.248 21.720 0.035 1.00 54.56 102 VAL B C 1
ATOM 2086 O O . VAL B 1 110 ? 8.135 22.907 -0.287 1.00 58.63 102 VAL B O 1
ATOM 2090 N N . ASP B 1 111 ? 9.253 21.285 0.821 1.00 49.06 103 ASP B N 1
ATOM 2091 C CA . ASP B 1 111 ? 10.311 22.142 1.379 1.00 47.75 103 ASP B CA 1
ATOM 2092 C C . ASP B 1 111 ? 11.581 21.299 1.526 1.00 52.49 103 ASP B C 1
ATOM 2093 O O . ASP B 1 111 ? 11.804 20.656 2.552 1.00 63.23 103 ASP B O 1
ATOM 2098 N N . ALA B 1 112 ? 12.351 21.190 0.445 1.00 54.64 104 ALA B N 1
ATOM 2099 C CA . ALA B 1 112 ? 13.673 20.564 0.507 1.00 49.20 104 ALA B CA 1
ATOM 2100 C C . ALA B 1 112 ? 14.757 21.583 0.855 1.00 43.42 104 ALA B C 1
ATOM 2101 O O . ALA B 1 112 ? 14.717 22.726 0.393 1.00 52.46 104 ALA B O 1
ATOM 2103 N N . LYS B 1 113 ? 15.733 21.168 1.667 1.00 39.33 105 LYS B N 1
ATOM 2104 C CA . LYS B 1 113 ? 16.905 21.987 1.964 1.00 48.81 105 LYS B CA 1
ATOM 2105 C C . LYS B 1 113 ? 18.160 21.143 1.763 1.00 48.20 105 LYS B C 1
ATOM 2106 O O . LYS B 1 113 ? 18.331 20.098 2.399 1.00 39.74 105 LYS B O 1
ATOM 2112 N N . ILE B 1 114 ? 19.018 21.589 0.867 1.00 44.74 106 ILE B N 1
ATOM 2113 C CA . ILE B 1 114 ? 20.265 20.898 0.560 1.00 38.70 106 ILE B CA 1
ATOM 2114 C C . ILE B 1 114 ? 21.268 21.125 1.674 1.00 34.47 106 ILE B C 1
ATOM 2115 O O . ILE B 1 114 ? 21.313 22.203 2.273 1.00 33.21 106 ILE B O 1
ATOM 2120 N N . LEU B 1 115 ? 22.063 20.102 1.970 1.00 37.21 107 LEU B N 1
ATOM 2121 C CA . LEU B 1 115 ? 23.161 20.204 2.920 1.00 34.67 107 LEU B CA 1
ATOM 2122 C C . LEU B 1 115 ? 24.485 20.216 2.167 1.00 40.64 107 LEU B C 1
ATOM 2123 O O . LEU B 1 115 ? 24.714 19.358 1.308 1.00 37.65 107 LEU B O 1
ATOM 2128 N N . ALA B 1 116 ? 25.349 21.192 2.467 1.00 35.91 108 ALA B N 1
ATOM 2129 C CA . ALA B 1 116 ? 26.586 21.348 1.708 1.00 37.40 108 ALA B CA 1
ATOM 2130 C C . ALA B 1 116 ? 27.764 21.605 2.643 1.00 32.75 108 ALA B C 1
ATOM 2131 O O . ALA B 1 116 ? 27.599 22.009 3.791 1.00 31.40 108 ALA B O 1
ATOM 2133 N N . VAL B 1 117 ? 28.957 21.298 2.148 1.00 35.94 109 VAL B N 1
ATOM 2134 C CA . VAL B 1 117 ? 30.208 21.564 2.856 1.00 35.86 109 VAL B CA 1
ATOM 2135 C C . VAL B 1 117 ? 31.057 22.456 1.958 1.00 34.72 109 VAL B C 1
ATOM 2136 O O . VAL B 1 117 ? 30.857 22.482 0.732 1.00 40.28 109 VAL B O 1
ATOM 2140 N N . PRO B 1 118 ? 31.997 23.221 2.529 1.00 35.12 110 PRO B N 1
ATOM 2141 C CA . PRO B 1 118 ? 32.882 24.036 1.688 1.00 33.93 110 PRO B CA 1
ATOM 2142 C C . PRO B 1 118 ? 33.650 23.136 0.734 1.00 44.70 110 PRO B C 1
ATOM 2143 O O . PRO B 1 118 ? 33.897 21.964 1.022 1.00 40.47 110 PRO B O 1
ATOM 2147 N N . THR B 1 119 ? 33.964 23.673 -0.439 1.00 41.88 111 THR B N 1
ATOM 2148 C CA . THR B 1 119 ? 34.823 22.960 -1.373 1.00 47.91 111 THR B CA 1
ATOM 2149 C C . THR B 1 119 ? 36.228 22.830 -0.805 1.00 41.80 111 THR B C 1
ATOM 2150 O O . THR B 1 119 ? 36.632 23.554 0.104 1.00 38.10 111 THR B O 1
ATOM 2154 N N . THR B 1 120 ? 36.994 21.920 -1.402 1.00 44.51 112 THR B N 1
ATOM 2155 C CA . THR B 1 120 ? 38.330 21.615 -0.905 1.00 46.06 112 THR B CA 1
ATOM 2156 C C . THR B 1 120 ? 39.272 22.815 -0.982 1.00 51.96 112 THR B C 1
ATOM 2157 O O . THR B 1 120 ? 40.136 22.972 -0.113 1.00 54.37 112 THR B O 1
ATOM 2161 N N . LYS B 1 121 ? 39.088 23.706 -1.961 1.00 53.05 113 LYS B N 1
ATOM 2162 C CA . LYS B 1 121 ? 39.896 24.926 -1.997 1.00 47.28 113 LYS B CA 1
ATOM 2163 C C . LYS B 1 121 ? 39.712 25.759 -0.735 1.00 52.24 113 LYS B C 1
ATOM 2164 O O . LYS B 1 121 ? 40.672 26.360 -0.235 1.00 54.18 113 LYS B O 1
ATOM 2166 N N . LEU B 1 122 ? 38.482 25.823 -0.214 1.00 42.47 114 LEU B N 1
ATOM 2167 C CA . LEU B 1 122 ? 38.212 26.632 0.971 1.00 44.10 114 LEU B CA 1
ATOM 2168 C C . LEU B 1 122 ? 38.665 25.927 2.245 1.00 46.27 114 LEU B C 1
ATOM 2169 O O . LEU B 1 122 ? 39.053 26.580 3.226 1.00 41.99 114 LEU B O 1
ATOM 2174 N N . SER B 1 123 ? 38.551 24.601 2.279 1.00 42.44 115 SER B N 1
ATOM 2175 C CA . SER B 1 123 ? 38.919 23.852 3.472 1.00 43.80 115 SER B CA 1
ATOM 2176 C C . SER B 1 123 ? 39.104 22.394 3.092 1.00 50.62 115 SER B C 1
ATOM 2177 O O . SER B 1 123 ? 38.209 21.795 2.497 1.00 45.99 115 SER B O 1
ATOM 2180 N N . LYS B 1 124 ? 40.258 21.833 3.437 1.00 49.76 116 LYS B N 1
ATOM 2181 C CA . LYS B 1 124 ? 40.493 20.421 3.193 1.00 52.02 116 LYS B CA 1
ATOM 2182 C C . LYS B 1 124 ? 39.808 19.521 4.214 1.00 52.44 116 LYS B C 1
ATOM 2183 O O . LYS B 1 124 ? 39.677 18.323 3.963 1.00 49.94 116 LYS B O 1
ATOM 2185 N N . MET B 1 125 ? 39.319 20.070 5.329 1.00 47.42 117 MET B N 1
ATOM 2186 C CA . MET B 1 125 ? 38.803 19.224 6.401 1.00 54.19 117 MET B CA 1
ATOM 2187 C C . MET B 1 125 ? 37.504 18.506 6.033 1.00 50.05 117 MET B C 1
ATOM 2188 O O . MET B 1 125 ? 37.124 17.553 6.720 1.00 45.58 117 MET B O 1
ATOM 2193 N N . TYR B 1 126 ? 36.810 18.930 4.982 1.00 49.69 118 TYR B N 1
ATOM 2194 C CA . TYR B 1 126 ? 35.569 18.279 4.577 1.00 44.64 118 TYR B CA 1
ATOM 2195 C C . TYR B 1 126 ? 35.756 17.359 3.376 1.00 49.23 118 TYR B C 1
ATOM 2196 O O . TYR B 1 126 ? 34.762 16.889 2.814 1.00 43.87 118 TYR B O 1
ATOM 2205 N N . GLN B 1 127 ? 37.005 17.095 2.970 1.00 51.09 119 GLN B N 1
ATOM 2206 C CA . GLN B 1 127 ? 37.250 16.337 1.741 1.00 55.13 119 GLN B CA 1
ATOM 2207 C C . GLN B 1 127 ? 36.613 14.954 1.786 1.00 55.81 119 GLN B C 1
ATOM 2208 O O . GLN B 1 127 ? 36.154 14.442 0.757 1.00 58.72 119 GLN B O 1
ATOM 2214 N N . SER B 1 128 ? 36.604 14.322 2.958 1.00 55.13 120 SER B N 1
ATOM 2215 C CA . SER B 1 128 ? 36.050 12.981 3.122 1.00 67.40 120 SER B CA 1
ATOM 2216 C C . SER B 1 128 ? 34.538 12.985 3.303 1.00 67.10 120 SER B C 1
ATOM 2217 O O . SER B 1 128 ? 33.940 11.917 3.474 1.00 72.12 120 SER B O 1
ATOM 2220 N N . MET B 1 129 ? 33.916 14.155 3.303 1.00 61.72 121 MET B N 1
ATOM 2221 C CA . MET B 1 129 ? 32.467 14.278 3.420 1.00 57.91 121 MET B CA 1
ATOM 2222 C C . MET B 1 129 ? 31.892 14.196 2.016 1.00 56.79 121 MET B C 1
ATOM 2223 O O . MET B 1 129 ? 31.872 15.187 1.284 1.00 62.47 121 MET B O 1
ATOM 2228 N N . GLN B 1 130 ? 31.428 13.014 1.628 1.00 51.96 122 GLN B N 1
ATOM 2229 C CA . GLN B 1 130 ? 30.845 12.844 0.304 1.00 57.06 122 GLN B CA 1
ATOM 2230 C C . GLN B 1 130 ? 29.330 12.762 0.325 1.00 56.31 122 GLN B C 1
ATOM 2231 O O . GLN B 1 130 ? 28.686 13.216 -0.626 1.00 57.81 122 GLN B O 1
ATOM 2237 N N . THR B 1 131 ? 28.753 12.192 1.380 1.00 50.87 123 THR B N 1
ATOM 2238 C CA . THR B 1 131 ? 27.314 12.063 1.522 1.00 45.72 123 THR B CA 1
ATOM 2239 C C . THR B 1 131 ? 26.901 12.459 2.929 1.00 45.40 123 THR B C 1
ATOM 2240 O O . THR B 1 131 ? 27.734 12.587 3.829 1.00 45.31 123 THR B O 1
ATOM 2244 N N . TYR B 1 132 ? 25.596 12.691 3.103 1.00 47.95 124 TYR B N 1
ATOM 2245 C CA . TYR B 1 132 ? 25.108 13.105 4.413 1.00 45.40 124 TYR B CA 1
ATOM 2246 C C . TYR B 1 132 ? 25.438 12.077 5.491 1.00 42.90 124 TYR B C 1
ATOM 2247 O O . TYR B 1 132 ? 25.664 12.451 6.645 1.00 46.03 124 TYR B O 1
ATOM 2256 N N . GLN B 1 133 ? 25.521 10.793 5.134 1.00 50.11 125 GLN B N 1
ATOM 2257 C CA . GLN B 1 133 ? 25.911 9.787 6.118 1.00 55.62 125 GLN B CA 1
ATOM 2258 C C . GLN B 1 133 ? 27.338 9.991 6.597 1.00 55.45 125 GLN B C 1
ATOM 2259 O O . GLN B 1 133 ? 27.708 9.477 7.659 1.00 58.34 125 GLN B O 1
ATOM 2265 N N . ASP B 1 134 ? 28.157 10.700 5.822 1.00 49.54 126 ASP B N 1
ATOM 2266 C CA . ASP B 1 134 ? 29.494 11.029 6.279 1.00 47.98 126 ASP B CA 1
ATOM 2267 C C . ASP B 1 134 ? 29.471 12.109 7.349 1.00 48.24 126 ASP B C 1
ATOM 2268 O O . ASP B 1 134 ? 30.433 12.215 8.118 1.00 46.52 126 ASP B O 1
ATOM 2273 N N . ILE B 1 135 ? 28.406 12.907 7.414 1.00 46.20 127 ILE B N 1
ATOM 2274 C CA . ILE B 1 135 ? 28.315 13.998 8.397 1.00 47.42 127 ILE B CA 1
ATOM 2275 C C . ILE B 1 135 ? 28.157 13.408 9.796 1.00 38.30 127 ILE B C 1
ATOM 2276 O O . ILE B 1 135 ? 27.432 12.416 9.959 1.00 41.16 127 ILE B O 1
ATOM 2281 N N . PRO B 1 136 ? 28.810 13.959 10.820 1.00 43.18 128 PRO B N 1
ATOM 2282 C CA . PRO B 1 136 ? 28.593 13.472 12.189 1.00 45.01 128 PRO B CA 1
ATOM 2283 C C . PRO B 1 136 ? 27.115 13.390 12.533 1.00 39.62 128 PRO B C 1
ATOM 2284 O O . PRO B 1 136 ? 26.351 14.335 12.304 1.00 40.40 128 PRO B O 1
ATOM 2288 N N . GLN B 1 137 ? 26.738 12.260 13.140 1.00 39.32 129 GLN B N 1
ATOM 2289 C CA . GLN B 1 137 ? 25.337 11.935 13.394 1.00 48.52 129 GLN B CA 1
ATOM 2290 C C . GLN B 1 137 ? 24.655 12.986 14.252 1.00 37.96 129 GLN B C 1
ATOM 2291 O O . GLN B 1 137 ? 23.489 13.327 14.020 1.00 39.12 129 GLN B O 1
ATOM 2297 N N . HIS B 1 138 ? 25.353 13.495 15.264 1.00 39.59 130 HIS B N 1
ATOM 2298 C CA . HIS B 1 138 ? 24.732 14.480 16.142 1.00 40.90 130 HIS B CA 1
ATOM 2299 C C . HIS B 1 138 ? 24.340 15.740 15.376 1.00 40.32 130 HIS B C 1
ATOM 2300 O O . HIS B 1 138 ? 23.310 16.351 15.678 1.00 37.08 130 HIS B O 1
ATOM 2307 N N . LEU B 1 139 ? 25.128 16.136 14.369 1.00 39.74 131 LEU B N 1
ATOM 2308 C CA . LEU B 1 139 ? 24.784 17.337 13.608 1.00 37.90 131 LEU B CA 1
ATOM 2309 C C . LEU B 1 139 ? 23.601 17.076 12.676 1.00 40.29 131 LEU B C 1
ATOM 2310 O O . LEU B 1 139 ? 22.686 17.908 12.576 1.00 37.81 131 LEU B O 1
ATOM 2315 N N . LEU B 1 140 ? 23.593 15.920 11.997 1.00 39.92 132 LEU B N 1
ATOM 2316 C CA . LEU B 1 140 ? 22.437 15.536 11.186 1.00 37.11 132 LEU B CA 1
ATOM 2317 C C . LEU B 1 140 ? 21.143 15.561 11.993 1.00 33.43 132 LEU B C 1
ATOM 2318 O O . LEU B 1 140 ? 20.114 16.049 11.513 1.00 36.61 132 LEU B O 1
ATOM 2323 N N . LEU B 1 141 ? 21.169 15.022 13.215 1.00 34.87 133 LEU B N 1
ATOM 2324 C CA . LEU B 1 141 ? 19.953 14.963 14.029 1.00 33.61 133 LEU B CA 1
ATOM 2325 C C . LEU B 1 141 ? 19.516 16.360 14.475 1.00 29.04 133 LEU B C 1
ATOM 2326 O O . LEU B 1 141 ? 18.317 16.675 14.479 1.00 29.06 133 LEU B O 1
ATOM 2331 N N . SER B 1 142 ? 20.474 17.215 14.829 1.00 31.98 134 SER B N 1
ATOM 2332 C CA A SER B 1 142 ? 20.124 18.556 15.289 0.54 26.76 134 SER B CA 1
ATOM 2333 C CA B SER B 1 142 ? 20.143 18.562 15.285 0.46 27.07 134 SER B CA 1
ATOM 2334 C C . SER B 1 142 ? 19.604 19.414 14.139 1.00 32.10 134 SER B C 1
ATOM 2335 O O . SER B 1 142 ? 18.718 20.251 14.338 1.00 35.38 134 SER B O 1
ATOM 2340 N N . ILE B 1 143 ? 20.132 19.218 12.927 1.00 29.68 135 ILE B N 1
ATOM 2341 C CA . ILE B 1 143 ? 19.577 19.896 11.757 1.00 35.48 135 ILE B CA 1
ATOM 2342 C C . ILE B 1 143 ? 18.138 19.458 11.537 1.00 38.52 135 ILE B C 1
ATOM 2343 O O . ILE B 1 143 ? 17.226 20.287 11.393 1.00 34.24 135 ILE B O 1
ATOM 2348 N N . GLU B 1 144 ? 17.914 18.137 11.536 1.00 32.68 136 GLU B N 1
ATOM 2349 C CA . GLU B 1 144 ? 16.569 17.597 11.361 1.00 34.42 136 GLU B CA 1
ATOM 2350 C C . GLU B 1 144 ? 15.628 18.131 12.432 1.00 34.68 136 GLU B C 1
ATOM 2351 O O . GLU B 1 144 ? 14.488 18.538 12.151 1.00 31.69 136 GLU B O 1
ATOM 2357 N N . HIS B 1 145 ? 16.078 18.096 13.678 1.00 29.88 137 HIS B N 1
ATOM 2358 C CA . HIS B 1 145 ? 15.243 18.561 14.774 1.00 31.90 137 HIS B CA 1
ATOM 2359 C C . HIS B 1 145 ? 14.936 20.056 14.650 1.00 27.89 137 HIS B C 1
ATOM 2360 O O . HIS B 1 145 ? 13.819 20.495 14.948 1.00 31.17 137 HIS B O 1
ATOM 2367 N N . PHE B 1 146 ? 15.913 20.853 14.224 1.00 31.19 138 PHE B N 1
ATOM 2368 C CA . PHE B 1 146 ? 15.681 22.294 14.098 1.00 29.53 138 PHE B CA 1
ATOM 2369 C C . PHE B 1 146 ? 14.568 22.589 13.095 1.00 38.11 138 PHE B C 1
ATOM 2370 O O . PHE B 1 146 ? 13.606 23.304 13.409 1.00 30.95 138 PHE B O 1
ATOM 2378 N N . PHE B 1 147 ? 14.654 22.022 11.885 1.00 38.04 139 PHE B N 1
ATOM 2379 C CA . PHE B 1 147 ? 13.638 22.361 10.892 1.00 40.22 139 PHE B CA 1
ATOM 2380 C C . PHE B 1 147 ? 12.291 21.756 11.217 1.00 36.84 139 PHE B C 1
ATOM 2381 O O . PHE B 1 147 ? 11.267 22.327 10.821 1.00 40.31 139 PHE B O 1
ATOM 2389 N N . LYS B 1 148 ? 12.264 20.651 11.972 1.00 35.64 140 LYS B N 1
ATOM 2390 C CA . LYS B 1 148 ? 10.993 20.094 12.424 1.00 37.64 140 LYS B CA 1
ATOM 2391 C C . LYS B 1 148 ? 10.284 21.024 13.405 1.00 41.65 140 LYS B C 1
ATOM 2392 O O . LYS B 1 148 ? 9.051 21.017 13.476 1.00 34.92 140 LYS B O 1
ATOM 2394 N N . HIS B 1 149 ? 11.035 21.820 14.179 1.00 36.81 141 HIS B N 1
ATOM 2395 C CA . HIS B 1 149 ? 10.457 22.479 15.345 1.00 36.43 141 HIS B CA 1
ATOM 2396 C C . HIS B 1 149 ? 10.578 24.002 15.406 1.00 35.62 141 HIS B C 1
ATOM 2397 O O . HIS B 1 149 ? 9.856 24.606 16.211 1.00 32.91 141 HIS B O 1
ATOM 2404 N N . TYR B 1 150 ? 11.443 24.643 14.603 1.00 30.80 142 TYR B N 1
ATOM 2405 C CA . TYR B 1 150 ? 11.683 26.080 14.817 1.00 32.81 142 TYR B CA 1
ATOM 2406 C C . TYR B 1 150 ? 10.469 26.938 14.484 1.00 38.27 142 TYR B C 1
ATOM 2407 O O . TYR B 1 150 ? 10.364 28.065 14.988 1.00 37.84 142 TYR B O 1
ATOM 2416 N N . LYS B 1 151 ? 9.535 26.423 13.687 1.00 35.48 143 LYS B N 1
ATOM 2417 C CA . LYS B 1 151 ? 8.285 27.113 13.389 1.00 35.80 143 LYS B CA 1
ATOM 2418 C C . LYS B 1 151 ? 7.093 26.583 14.196 1.00 33.12 143 LYS B C 1
ATOM 2419 O O . LYS B 1 151 ? 5.947 26.801 13.791 1.00 36.74 143 LYS B O 1
ATOM 2425 N N . ASP B 1 152 ? 7.343 25.915 15.335 1.00 37.59 144 ASP B N 1
ATOM 2426 C CA . ASP B 1 152 ? 6.268 25.297 16.114 1.00 32.71 144 ASP B CA 1
ATOM 2427 C C . ASP B 1 152 ? 5.279 26.323 16.660 1.00 43.76 144 ASP B C 1
ATOM 2428 O O . ASP B 1 152 ? 4.114 25.990 16.890 1.00 39.67 144 ASP B O 1
ATOM 2433 N N . LEU B 1 153 ? 5.723 27.552 16.925 1.00 37.89 145 LEU B N 1
ATOM 2434 C CA . LEU B 1 153 ? 4.849 28.574 17.484 1.00 45.32 145 LEU B CA 1
ATOM 2435 C C . LEU B 1 153 ? 4.381 29.575 16.442 1.00 44.09 145 LEU B C 1
ATOM 2436 O O . LEU B 1 153 ? 3.860 30.635 16.798 1.00 42.07 145 LEU B O 1
ATOM 2441 N N . GLU B 1 154 ? 4.542 29.262 15.164 1.00 43.15 146 GLU B N 1
ATOM 2442 C CA . GLU B 1 154 ? 4.038 30.112 14.091 1.00 44.35 146 GLU B CA 1
ATOM 2443 C C . GLU B 1 154 ? 2.670 29.598 13.662 1.00 45.23 146 GLU B C 1
ATOM 2444 O O . GLU B 1 154 ? 2.535 28.437 13.253 1.00 53.48 146 GLU B O 1
ATOM 2450 N N . GLU B 1 155 ? 1.658 30.453 13.798 1.00 49.93 147 GLU B N 1
ATOM 2451 C CA . GLU B 1 155 ? 0.272 30.048 13.600 1.00 53.14 147 GLU B CA 1
ATOM 2452 C C . GLU B 1 155 ? 0.021 29.565 12.178 1.00 51.00 147 GLU B C 1
ATOM 2453 O O . GLU B 1 155 ? 0.512 30.145 11.207 1.00 51.35 147 GLU B O 1
ATOM 2455 N N . GLY B 1 156 ? -0.717 28.463 12.064 1.00 54.76 148 GLY B N 1
ATOM 2456 C CA . GLY B 1 156 ? -1.058 27.955 10.757 1.00 58.34 148 GLY B CA 1
ATOM 2457 C C . GLY B 1 156 ? 0.055 27.222 10.048 1.00 62.18 148 GLY B C 1
ATOM 2458 O O . GLY B 1 156 ? -0.073 26.945 8.849 1.00 71.48 148 GLY B O 1
ATOM 2459 N N . LYS B 1 157 ? 1.142 26.890 10.742 1.00 49.36 149 LYS B N 1
ATOM 2460 C CA . LYS B 1 157 ? 2.264 26.203 10.127 1.00 47.20 149 LYS B CA 1
ATOM 2461 C C . LYS B 1 157 ? 2.518 24.851 10.784 1.00 53.00 149 LYS B C 1
ATOM 2462 O O . LYS B 1 157 ? 2.211 24.639 11.962 1.00 58.28 149 LYS B O 1
ATOM 2468 N N . TRP B 1 158 ? 3.049 23.927 9.986 1.00 48.14 150 TRP B N 1
ATOM 2469 C CA . TRP B 1 158 ? 3.440 22.607 10.458 1.00 49.73 150 TRP B CA 1
ATOM 2470 C C . TRP B 1 158 ? 4.508 22.087 9.509 1.00 50.11 150 TRP B C 1
ATOM 2471 O O . TRP B 1 158 ? 4.646 22.573 8.384 1.00 50.69 150 TRP B O 1
ATOM 2482 N N . VAL B 1 159 ? 5.256 21.087 9.969 1.00 50.44 151 VAL B N 1
ATOM 2483 C CA . VAL B 1 159 ? 6.321 20.472 9.180 1.00 46.73 151 VAL B CA 1
ATOM 2484 C C . VAL B 1 159 ? 6.263 18.960 9.372 1.00 54.27 151 VAL B C 1
ATOM 2485 O O . VAL B 1 159 ? 6.076 18.474 10.493 1.00 51.39 151 VAL B O 1
ATOM 2489 N N . LYS B 1 160 ? 6.383 18.217 8.273 1.00 55.13 152 LYS B N 1
ATOM 2490 C CA . LYS B 1 160 ? 6.631 16.781 8.310 1.00 56.44 152 LYS B CA 1
ATOM 2491 C C . LYS B 1 160 ? 7.961 16.511 7.620 1.00 52.58 152 LYS B C 1
ATOM 2492 O O . LYS B 1 160 ? 8.169 16.942 6.483 1.00 53.45 152 LYS B O 1
ATOM 2494 N N . VAL B 1 161 ? 8.862 15.813 8.303 1.00 47.62 153 VAL B N 1
ATOM 2495 C CA . VAL B 1 161 ? 10.148 15.459 7.720 1.00 48.76 153 VAL B CA 1
ATOM 2496 C C . VAL B 1 161 ? 9.984 14.150 6.963 1.00 48.98 153 VAL B C 1
ATOM 2497 O O . VAL B 1 161 ? 9.725 13.102 7.560 1.00 57.95 153 VAL B O 1
ATOM 2501 N N . GLU B 1 162 ? 10.121 14.215 5.640 1.00 48.53 154 GLU B N 1
ATOM 2502 C CA . GLU B 1 162 ? 10.106 13.000 4.830 1.00 49.88 154 GLU B CA 1
ATOM 2503 C C . GLU B 1 162 ? 11.425 12.246 4.948 1.00 53.61 154 GLU B C 1
ATOM 2504 O O . GLU B 1 162 ? 11.431 11.014 4.971 1.00 61.53 154 GLU B O 1
ATOM 2506 N N . GLY B 1 163 ? 12.548 12.961 5.040 1.00 53.93 155 GLY B N 1
ATOM 2507 C CA . GLY B 1 163 ? 13.829 12.305 5.216 1.00 54.71 155 GLY B CA 1
ATOM 2508 C C . GLY B 1 163 ? 14.959 12.838 4.355 1.00 58.37 155 GLY B C 1
ATOM 2509 O O . GLY B 1 163 ? 14.773 13.762 3.554 1.00 60.02 155 GLY B O 1
ATOM 2510 N N . TRP B 1 164 ? 16.139 12.241 4.507 1.00 52.59 156 TRP B N 1
ATOM 2511 C CA . TRP B 1 164 ? 17.328 12.661 3.789 1.00 49.56 156 TRP B CA 1
ATOM 2512 C C . TRP B 1 164 ? 17.474 11.874 2.494 1.00 52.72 156 TRP B C 1
ATOM 2513 O O . TRP B 1 164 ? 17.132 10.692 2.420 1.00 53.95 156 TRP B O 1
ATOM 2524 N N . VAL B 1 165 ? 18.002 12.543 1.469 1.00 48.86 157 VAL B N 1
ATOM 2525 C CA . VAL B 1 165 ? 18.407 11.888 0.233 1.00 50.15 157 VAL B CA 1
ATOM 2526 C C . VAL B 1 165 ? 19.828 12.330 -0.101 1.00 55.19 157 VAL B C 1
ATOM 2527 O O . VAL B 1 165 ? 20.335 13.324 0.428 1.00 48.13 157 VAL B O 1
ATOM 2531 N N . GLY B 1 166 ? 20.460 11.587 -1.013 1.00 51.03 158 GLY B N 1
ATOM 2532 C CA . GLY B 1 166 ? 21.885 11.702 -1.210 1.00 49.42 158 GLY B CA 1
ATOM 2533 C C . GLY B 1 166 ? 22.296 12.820 -2.154 1.00 52.63 158 GLY B C 1
ATOM 2534 O O . GLY B 1 166 ? 21.474 13.559 -2.721 1.00 49.87 158 GLY B O 1
ATOM 2535 N N . PRO B 1 167 ? 23.615 12.918 -2.365 1.00 54.05 159 PRO B N 1
ATOM 2536 C CA . PRO B 1 167 ? 24.166 14.018 -3.178 1.00 54.53 159 PRO B CA 1
ATOM 2537 C C . PRO B 1 167 ? 23.663 14.045 -4.607 1.00 53.27 159 PRO B C 1
ATOM 2538 O O . PRO B 1 167 ? 23.608 15.131 -5.203 1.00 49.19 159 PRO B O 1
ATOM 2542 N N . ASP B 1 168 ? 23.377 12.878 -5.197 1.00 54.93 160 ASP B N 1
ATOM 2543 C CA . ASP B 1 168 ? 22.854 12.828 -6.562 1.00 51.33 160 ASP B CA 1
ATOM 2544 C C . ASP B 1 168 ? 21.487 13.500 -6.649 1.00 59.24 160 ASP B C 1
ATOM 2545 O O . ASP B 1 168 ? 21.223 14.280 -7.571 1.00 59.23 160 ASP B O 1
ATOM 2550 N N . ALA B 1 169 ? 20.587 13.179 -5.716 1.00 50.37 161 ALA B N 1
ATOM 2551 C CA . ALA B 1 169 ? 19.290 13.847 -5.684 1.00 55.73 161 ALA B CA 1
ATOM 2552 C C . ALA B 1 169 ? 19.453 15.341 -5.408 1.00 51.08 161 ALA B C 1
ATOM 2553 O O . ALA B 1 169 ? 18.727 16.169 -5.969 1.00 53.72 161 ALA B O 1
ATOM 2555 N N . ALA B 1 170 ? 20.394 15.704 -4.539 1.00 51.68 162 ALA B N 1
ATOM 2556 C CA . ALA B 1 170 ? 20.647 17.120 -4.282 1.00 50.16 162 ALA B CA 1
ATOM 2557 C C . ALA B 1 170 ? 21.056 17.844 -5.562 1.00 49.50 162 ALA B C 1
ATOM 2558 O O . ALA B 1 170 ? 20.486 18.885 -5.908 1.00 50.01 162 ALA B O 1
ATOM 2560 N N . ARG B 1 171 ? 22.009 17.277 -6.309 1.00 48.00 163 ARG B N 1
ATOM 2561 C CA . ARG B 1 171 ? 22.444 17.921 -7.546 1.00 49.77 163 ARG B CA 1
ATOM 2562 C C . ARG B 1 171 ? 21.332 17.948 -8.583 1.00 53.76 163 ARG B C 1
ATOM 2563 O O . ARG B 1 171 ? 21.219 18.909 -9.354 1.00 59.88 163 ARG B O 1
ATOM 2571 N N . GLU B 1 172 ? 20.509 16.897 -8.624 1.00 59.50 164 GLU B N 1
ATOM 2572 C CA . GLU B 1 172 ? 19.354 16.903 -9.515 1.00 63.38 164 GLU B CA 1
ATOM 2573 C C . GLU B 1 172 ? 18.434 18.066 -9.183 1.00 60.18 164 GLU B C 1
ATOM 2574 O O . GLU B 1 172 ? 17.934 18.752 -10.084 1.00 56.36 164 GLU B O 1
ATOM 2576 N N . GLU B 1 173 ? 18.215 18.306 -7.886 1.00 58.13 165 GLU B N 1
ATOM 2577 C CA . GLU B 1 173 ? 17.423 19.448 -7.446 1.00 54.53 165 GLU B CA 1
ATOM 2578 C C . GLU B 1 173 ? 18.083 20.747 -7.888 1.00 56.54 165 GLU B C 1
ATOM 2579 O O . GLU B 1 173 ? 17.416 21.647 -8.413 1.00 59.00 165 GLU B O 1
ATOM 2585 N N . ILE B 1 174 ? 19.406 20.840 -7.723 1.00 52.22 166 ILE B N 1
ATOM 2586 C CA . ILE B 1 174 ? 20.142 22.014 -8.184 1.00 51.96 166 ILE B CA 1
ATOM 2587 C C . ILE B 1 174 ? 20.007 22.164 -9.693 1.00 52.50 166 ILE B C 1
ATOM 2588 O O . ILE B 1 174 ? 19.626 23.227 -10.196 1.00 57.66 166 ILE B O 1
ATOM 2593 N N . THR B 1 175 ? 20.272 21.086 -10.432 1.00 52.26 167 THR B N 1
ATOM 2594 C CA . THR B 1 175 ? 20.260 21.168 -11.892 1.00 63.15 167 THR B CA 1
ATOM 2595 C C . THR B 1 175 ? 18.891 21.573 -12.417 1.00 59.44 167 THR B C 1
ATOM 2596 O O . THR B 1 175 ? 18.783 22.470 -13.261 1.00 66.19 167 THR B O 1
ATOM 2600 N N . SER B 1 176 ? 17.832 20.923 -11.933 1.00 60.80 168 SER B N 1
ATOM 2601 C CA . SER B 1 176 ? 16.488 21.278 -12.381 1.00 62.45 168 SER B CA 1
ATOM 2602 C C . SER B 1 176 ? 16.164 22.733 -12.065 1.00 64.65 168 SER B C 1
ATOM 2603 O O . SER B 1 176 ? 15.540 23.426 -12.877 1.00 64.67 168 SER B O 1
ATOM 2606 N N . SER B 1 177 ? 16.591 23.222 -10.895 1.00 58.07 169 SER B N 1
ATOM 2607 C CA . SER B 1 177 ? 16.251 24.589 -10.523 1.00 60.62 169 SER B CA 1
ATOM 2608 C C . SER B 1 177 ? 17.062 25.618 -11.301 1.00 60.03 169 SER B C 1
ATOM 2609 O O . SER B 1 177 ? 16.565 26.725 -11.549 1.00 60.46 169 SER B O 1
ATOM 2612 N N . ILE B 1 178 ? 18.294 25.291 -11.693 1.00 58.45 170 ILE B N 1
ATOM 2613 C CA . ILE B 1 178 ? 19.019 26.191 -12.584 1.00 62.01 170 ILE B CA 1
ATOM 2614 C C . ILE B 1 178 ? 18.318 26.265 -13.935 1.00 68.92 170 ILE B C 1
ATOM 2615 O O . ILE B 1 178 ? 18.160 27.349 -14.510 1.00 70.23 170 ILE B O 1
ATOM 2620 N N . ASN B 1 179 ? 17.864 25.118 -14.451 1.00 73.80 171 ASN B N 1
ATOM 2621 C CA . ASN B 1 179 ? 17.128 25.112 -15.713 1.00 78.38 171 ASN B CA 1
ATOM 2622 C C . ASN B 1 179 ? 15.836 25.899 -15.579 1.00 79.89 171 ASN B C 1
ATOM 2623 O O . ASN B 1 179 ? 15.531 26.768 -16.404 1.00 82.97 171 ASN B O 1
ATOM 2628 N N . ARG B 1 180 ? 15.089 25.634 -14.506 1.00 74.54 172 ARG B N 1
ATOM 2629 C CA . ARG B 1 180 ? 13.824 26.321 -14.289 1.00 76.52 172 ARG B CA 1
ATOM 2630 C C . ARG B 1 180 ? 14.038 27.828 -14.238 1.00 78.39 172 ARG B C 1
ATOM 2631 O O . ARG B 1 180 ? 13.196 28.599 -14.714 1.00 78.65 172 ARG B O 1
ATOM 2639 N N . TYR B 1 181 ? 15.170 28.264 -13.672 1.00 77.50 173 TYR B N 1
ATOM 2640 C CA . TYR B 1 181 ? 15.479 29.690 -13.626 1.00 80.32 173 TYR B CA 1
ATOM 2641 C C . TYR B 1 181 ? 15.800 30.238 -15.014 1.00 81.41 173 TYR B C 1
ATOM 2642 O O . TYR B 1 181 ? 15.350 31.332 -15.374 1.00 79.23 173 TYR B O 1
ATOM 2651 N N . ASN B 1 182 ? 16.567 29.493 -15.815 1.00 80.87 174 ASN B N 1
ATOM 2652 C CA . ASN B 1 182 ? 16.864 29.970 -17.158 1.00 88.22 174 ASN B CA 1
ATOM 2653 C C . ASN B 1 182 ? 15.597 29.985 -17.996 1.00 92.34 174 ASN B C 1
ATOM 2654 O O . ASN B 1 182 ? 15.339 30.942 -18.734 1.00 94.04 174 ASN B O 1
ATOM 2659 N N . HIS B 1 183 ? 14.788 28.938 -17.862 1.00 93.22 175 HIS B N 1
ATOM 2660 C CA . HIS B 1 183 ? 13.523 28.779 -18.558 1.00 98.49 175 HIS B CA 1
ATOM 2661 C C . HIS B 1 183 ? 12.543 29.869 -18.138 1.00 100.91 175 HIS B C 1
ATOM 2662 O O . HIS B 1 183 ? 11.976 30.565 -18.980 1.00 102.41 175 HIS B O 1
ATOM 2669 N N . ASP C 1 19 ? 42.308 62.769 -0.965 1.00 72.84 11 ASP C N 1
ATOM 2670 C CA . ASP C 1 19 ? 43.630 63.361 -0.759 1.00 76.92 11 ASP C CA 1
ATOM 2671 C C . ASP C 1 19 ? 44.709 62.293 -0.868 1.00 73.09 11 ASP C C 1
ATOM 2672 O O . ASP C 1 19 ? 45.621 62.221 -0.035 1.00 62.65 11 ASP C O 1
ATOM 2674 N N . VAL C 1 20 ? 44.579 61.463 -1.901 1.00 73.12 12 VAL C N 1
ATOM 2675 C CA . VAL C 1 20 ? 45.587 60.447 -2.221 1.00 73.80 12 VAL C CA 1
ATOM 2676 C C . VAL C 1 20 ? 46.922 61.130 -2.485 1.00 78.10 12 VAL C C 1
ATOM 2677 O O . VAL C 1 20 ? 46.945 62.237 -3.054 1.00 79.34 12 VAL C O 1
ATOM 2681 N N . PRO C 1 21 ? 48.063 60.531 -2.106 1.00 80.16 13 PRO C N 1
ATOM 2682 C CA . PRO C 1 21 ? 48.191 59.256 -1.395 1.00 76.37 13 PRO C CA 1
ATOM 2683 C C . PRO C 1 21 ? 48.291 59.426 0.114 1.00 72.74 13 PRO C C 1
ATOM 2684 O O . PRO C 1 21 ? 48.663 58.483 0.814 1.00 69.53 13 PRO C O 1
ATOM 2688 N N . ASN C 1 22 ? 47.988 60.631 0.599 1.00 68.43 14 ASN C N 1
ATOM 2689 C CA . ASN C 1 22 ? 48.094 60.914 2.025 1.00 69.57 14 ASN C CA 1
ATOM 2690 C C . ASN C 1 22 ? 46.899 60.363 2.795 1.00 69.65 14 ASN C C 1
ATOM 2691 O O . ASN C 1 22 ? 47.054 59.908 3.931 1.00 71.90 14 ASN C O 1
ATOM 2696 N N . GLU C 1 23 ? 45.707 60.411 2.198 1.00 64.26 15 GLU C N 1
ATOM 2697 C CA . GLU C 1 23 ? 44.480 59.864 2.767 1.00 66.43 15 GLU C CA 1
ATOM 2698 C C . GLU C 1 23 ? 43.820 58.955 1.745 1.00 61.81 15 GLU C C 1
ATOM 2699 O O . GLU C 1 23 ? 43.613 59.372 0.601 1.00 62.96 15 GLU C O 1
ATOM 2705 N N . VAL C 1 24 ? 43.484 57.723 2.149 1.00 58.61 16 VAL C N 1
ATOM 2706 C CA . VAL C 1 24 ? 42.862 56.771 1.237 1.00 56.16 16 VAL C CA 1
ATOM 2707 C C . VAL C 1 24 ? 41.661 56.116 1.908 1.00 53.67 16 VAL C C 1
ATOM 2708 O O . VAL C 1 24 ? 41.602 55.969 3.133 1.00 54.13 16 VAL C O 1
ATOM 2712 N N . ASN C 1 25 ? 40.696 55.715 1.086 1.00 49.88 17 ASN C N 1
ATOM 2713 C CA . ASN C 1 25 ? 39.566 54.929 1.552 1.00 48.72 17 ASN C CA 1
ATOM 2714 C C . ASN C 1 25 ? 39.938 53.460 1.469 1.00 52.59 17 ASN C C 1
ATOM 2715 O O . ASN C 1 25 ? 40.487 53.011 0.457 1.00 57.46 17 ASN C O 1
ATOM 2720 N N . VAL C 1 26 ? 39.651 52.719 2.534 1.00 43.62 18 VAL C N 1
ATOM 2721 C CA . VAL C 1 26 ? 39.927 51.292 2.585 1.00 40.23 18 VAL C CA 1
ATOM 2722 C C . VAL C 1 26 ? 38.624 50.565 2.866 1.00 44.86 18 VAL C C 1
ATOM 2723 O O . VAL C 1 26 ? 37.927 50.879 3.839 1.00 42.47 18 VAL C O 1
ATOM 2727 N N . ILE C 1 27 ? 38.318 49.581 2.034 1.00 44.56 19 ILE C N 1
ATOM 2728 C CA . ILE C 1 27 ? 37.173 48.702 2.237 1.00 46.15 19 ILE C CA 1
ATOM 2729 C C . ILE C 1 27 ? 37.628 47.518 3.078 1.00 43.98 19 ILE C C 1
ATOM 2730 O O . ILE C 1 27 ? 38.559 46.798 2.699 1.00 42.49 19 ILE C O 1
ATOM 2735 N N . ILE C 1 28 ? 36.970 47.323 4.216 1.00 42.28 20 ILE C N 1
ATOM 2736 C CA . ILE C 1 28 ? 37.352 46.300 5.181 1.00 39.08 20 ILE C CA 1
ATOM 2737 C C . ILE C 1 28 ? 36.825 44.962 4.687 1.00 44.25 20 ILE C C 1
ATOM 2738 O O . ILE C 1 28 ? 35.658 44.848 4.296 1.00 45.92 20 ILE C O 1
ATOM 2743 N N . GLU C 1 29 ? 37.699 43.963 4.653 1.00 35.62 21 GLU C N 1
ATOM 2744 C CA . GLU C 1 29 ? 37.326 42.595 4.346 1.00 35.55 21 GLU C CA 1
ATOM 2745 C C . GLU C 1 29 ? 37.240 41.718 5.585 1.00 36.15 21 GLU C C 1
ATOM 2746 O O . GLU C 1 29 ? 36.340 40.878 5.696 1.00 34.96 21 GLU C O 1
ATOM 2752 N N . ILE C 1 30 ? 38.161 41.908 6.523 1.00 32.47 22 ILE C N 1
ATOM 2753 C CA . ILE C 1 30 ? 38.281 41.058 7.695 1.00 36.83 22 ILE C CA 1
ATOM 2754 C C . ILE C 1 30 ? 38.409 41.961 8.912 1.00 33.79 22 ILE C C 1
ATOM 2755 O O . ILE C 1 30 ? 39.322 42.786 8.970 1.00 34.35 22 ILE C O 1
ATOM 2760 N N . PRO C 1 31 ? 37.542 41.829 9.920 1.00 38.25 23 PRO C N 1
ATOM 2761 C CA . PRO C 1 31 ? 37.660 42.667 11.121 1.00 35.87 23 PRO C CA 1
ATOM 2762 C C . PRO C 1 31 ? 38.851 42.253 11.974 1.00 36.57 23 PRO C C 1
ATOM 2763 O O . PRO C 1 31 ? 39.270 41.090 11.977 1.00 31.81 23 PRO C O 1
ATOM 2767 N N . MET C 1 32 ? 39.361 43.204 12.753 1.00 30.05 24 MET C N 1
ATOM 2768 C CA . MET C 1 32 ? 40.387 42.860 13.728 1.00 38.38 24 MET C CA 1
ATOM 2769 C C . MET C 1 32 ? 39.810 41.852 14.711 1.00 34.12 24 MET C C 1
ATOM 2770 O O . MET C 1 32 ? 38.617 41.878 15.014 1.00 29.42 24 MET C O 1
ATOM 2775 N N . HIS C 1 33 ? 40.656 40.928 15.182 1.00 30.44 25 HIS C N 1
ATOM 2776 C CA . HIS C 1 33 ? 40.249 39.967 16.221 1.00 34.59 25 HIS C CA 1
ATOM 2777 C C . HIS C 1 33 ? 39.011 39.172 15.818 1.00 39.05 25 HIS C C 1
ATOM 2778 O O . HIS C 1 33 ? 38.159 38.846 16.647 1.00 37.22 25 HIS C O 1
ATOM 2785 N N . GLY C 1 34 ? 38.901 38.847 14.536 1.00 34.06 26 GLY C N 1
ATOM 2786 C CA . GLY C 1 34 ? 37.697 38.250 14.011 1.00 40.05 26 GLY C CA 1
ATOM 2787 C C . GLY C 1 34 ? 37.802 36.737 13.905 1.00 46.06 26 GLY C C 1
ATOM 2788 O O . GLY C 1 34 ? 38.781 36.114 14.304 1.00 47.31 26 GLY C O 1
ATOM 2789 N N . GLU C 1 35 ? 36.759 36.157 13.330 1.00 40.71 27 GLU C N 1
ATOM 2790 C CA . GLU C 1 35 ? 36.727 34.727 13.114 1.00 41.29 27 GLU C CA 1
ATOM 2791 C C . GLU C 1 35 ? 37.804 34.315 12.115 1.00 31.31 27 GLU C C 1
ATOM 2792 O O . GLU C 1 35 ? 38.156 35.087 11.221 1.00 35.18 27 GLU C O 1
ATOM 2798 N N . PRO C 1 36 ? 38.322 33.091 12.227 1.00 53.79 28 PRO C N 1
ATOM 2799 C CA . PRO C 1 36 ? 39.330 32.625 11.258 1.00 53.15 28 PRO C CA 1
ATOM 2800 C C . PRO C 1 36 ? 38.733 32.343 9.885 1.00 46.89 28 PRO C C 1
ATOM 2801 O O . PRO C 1 36 ? 38.823 31.212 9.386 1.00 38.80 28 PRO C O 1
ATOM 2805 N N . VAL C 1 37 ? 38.100 33.356 9.287 1.00 39.17 29 VAL C N 1
ATOM 2806 C CA . VAL C 1 37 ? 37.530 33.266 7.943 1.00 41.12 29 VAL C CA 1
ATOM 2807 C C . VAL C 1 37 ? 38.229 34.311 7.101 1.00 38.52 29 VAL C C 1
ATOM 2808 O O . VAL C 1 37 ? 38.232 35.502 7.453 1.00 42.92 29 VAL C O 1
ATOM 2812 N N . LYS C 1 38 ? 38.837 33.877 6.001 1.00 38.10 30 LYS C N 1
ATOM 2813 C CA . LYS C 1 38 ? 39.592 34.794 5.151 1.00 43.99 30 LYS C CA 1
ATOM 2814 C C . LYS C 1 38 ? 38.639 35.245 4.044 1.00 45.83 30 LYS C C 1
ATOM 2815 O O . LYS C 1 38 ? 38.582 34.674 2.952 1.00 42.78 30 LYS C O 1
ATOM 2821 N N . TYR C 1 39 ? 37.853 36.272 4.352 1.00 38.22 31 TYR C N 1
ATOM 2822 C CA . TYR C 1 39 ? 36.953 36.868 3.368 1.00 39.63 31 TYR C CA 1
ATOM 2823 C C . TYR C 1 39 ? 37.730 37.738 2.386 1.00 43.29 31 TYR C C 1
ATOM 2824 O O . TYR C 1 39 ? 38.754 38.337 2.728 1.00 42.40 31 TYR C O 1
ATOM 2833 N N . GLU C 1 40 ? 37.210 37.828 1.163 1.00 45.83 32 GLU C N 1
ATOM 2834 C CA . GLU C 1 40 ? 37.783 38.676 0.126 1.00 51.08 32 GLU C CA 1
ATOM 2835 C C . GLU C 1 40 ? 36.661 39.221 -0.743 1.00 55.60 32 GLU C C 1
ATOM 2836 O O . GLU C 1 40 ? 35.730 38.493 -1.090 1.00 58.01 32 GLU C O 1
ATOM 2842 N N . VAL C 1 41 ? 36.755 40.494 -1.104 1.00 54.81 33 VAL C N 1
ATOM 2843 C CA . VAL C 1 41 ? 35.801 41.064 -2.047 1.00 53.58 33 VAL C CA 1
ATOM 2844 C C . VAL C 1 41 ? 36.156 40.598 -3.454 1.00 56.64 33 VAL C C 1
ATOM 2845 O O . VAL C 1 41 ? 37.316 40.674 -3.872 1.00 58.44 33 VAL C O 1
ATOM 2849 N N . ASP C 1 42 ? 35.166 40.075 -4.175 1.00 59.32 34 ASP C N 1
ATOM 2850 C CA . ASP C 1 42 ? 35.318 39.827 -5.604 1.00 68.58 34 ASP C CA 1
ATOM 2851 C C . ASP C 1 42 ? 35.331 41.166 -6.329 1.00 73.67 34 ASP C C 1
ATOM 2852 O O . ASP C 1 42 ? 34.329 41.888 -6.326 1.00 69.39 34 ASP C O 1
ATOM 2857 N N . LYS C 1 43 ? 36.482 41.520 -6.910 1.00 77.64 35 LYS C N 1
ATOM 2858 C CA . LYS C 1 43 ? 36.623 42.827 -7.542 1.00 86.91 35 LYS C CA 1
ATOM 2859 C C . LYS C 1 43 ? 35.658 43.002 -8.707 1.00 93.63 35 LYS C C 1
ATOM 2860 O O . LYS C 1 43 ? 35.260 44.131 -9.014 1.00 99.74 35 LYS C O 1
ATOM 2862 N N . LYS C 1 44 ? 35.266 41.908 -9.364 1.00 91.03 36 LYS C N 1
ATOM 2863 C CA . LYS C 1 44 ? 34.327 42.020 -10.477 1.00 97.88 36 LYS C CA 1
ATOM 2864 C C . LYS C 1 44 ? 32.930 42.374 -9.981 1.00 96.06 36 LYS C C 1
ATOM 2865 O O . LYS C 1 44 ? 32.304 43.315 -10.481 1.00 98.08 36 LYS C O 1
ATOM 2867 N N . THR C 1 45 ? 32.417 41.622 -9.003 1.00 90.80 37 THR C N 1
ATOM 2868 C CA . THR C 1 45 ? 31.040 41.781 -8.555 1.00 86.13 37 THR C CA 1
ATOM 2869 C C . THR C 1 45 ? 30.900 42.621 -7.291 1.00 78.68 37 THR C C 1
ATOM 2870 O O . THR C 1 45 ? 29.784 43.049 -6.977 1.00 80.70 37 THR C O 1
ATOM 2874 N N . GLY C 1 46 ? 31.983 42.854 -6.553 1.00 74.15 38 GLY C N 1
ATOM 2875 C CA . GLY C 1 46 ? 31.874 43.589 -5.311 1.00 72.61 38 GLY C CA 1
ATOM 2876 C C . GLY C 1 46 ? 31.348 42.786 -4.144 1.00 76.99 38 GLY C C 1
ATOM 2877 O O . GLY C 1 46 ? 31.085 43.361 -3.083 1.00 77.95 38 GLY C O 1
ATOM 2878 N N . ALA C 1 47 ? 31.169 41.482 -4.313 1.00 62.11 39 ALA C N 1
ATOM 2879 C CA . ALA C 1 47 ? 30.644 40.613 -3.271 1.00 59.21 39 ALA C CA 1
ATOM 2880 C C . ALA C 1 47 ? 31.760 40.103 -2.367 1.00 55.29 39 ALA C C 1
ATOM 2881 O O . ALA C 1 47 ? 32.910 39.950 -2.786 1.00 55.72 39 ALA C O 1
ATOM 2883 N N . LEU C 1 48 ? 31.412 39.873 -1.105 1.00 49.75 40 LEU C N 1
ATOM 2884 C CA . LEU C 1 48 ? 32.344 39.327 -0.126 1.00 44.74 40 LEU C CA 1
ATOM 2885 C C . LEU C 1 48 ? 32.288 37.805 -0.191 1.00 36.45 40 LEU C C 1
ATOM 2886 O O . LEU C 1 48 ? 31.333 37.198 0.306 1.00 42.73 40 LEU C O 1
ATOM 2891 N N . PHE C 1 49 ? 33.309 37.185 -0.787 1.00 46.08 41 PHE C N 1
ATOM 2892 C CA A PHE C 1 49 ? 33.350 35.732 -0.800 0.49 45.21 41 PHE C CA 1
ATOM 2893 C CA B PHE C 1 49 ? 33.445 35.734 -0.876 0.51 45.45 41 PHE C CA 1
ATOM 2894 C C . PHE C 1 49 ? 34.300 35.215 0.274 1.00 43.78 41 PHE C C 1
ATOM 2895 O O . PHE C 1 49 ? 35.178 35.923 0.771 1.00 43.29 41 PHE C O 1
ATOM 2910 N N . VAL C 1 50 ? 34.066 33.964 0.668 1.00 43.10 42 VAL C N 1
ATOM 2911 C CA . VAL C 1 50 ? 34.980 33.246 1.556 1.00 45.00 42 VAL C CA 1
ATOM 2912 C C . VAL C 1 50 ? 36.128 32.731 0.692 1.00 45.22 42 VAL C C 1
ATOM 2913 O O . VAL C 1 50 ? 35.931 31.863 -0.154 1.00 44.59 42 VAL C O 1
ATOM 2917 N N . ASP C 1 51 ? 37.331 33.265 0.889 1.00 42.98 43 ASP C N 1
ATOM 2918 C CA . ASP C 1 51 ? 38.437 32.692 0.126 1.00 47.90 43 ASP C CA 1
ATOM 2919 C C . ASP C 1 51 ? 38.859 31.349 0.713 1.00 44.43 43 ASP C C 1
ATOM 2920 O O . ASP C 1 51 ? 39.030 30.370 -0.020 1.00 43.67 43 ASP C O 1
ATOM 2925 N N . ARG C 1 52 ? 39.004 31.274 2.033 1.00 42.30 44 ARG C N 1
ATOM 2926 C CA . ARG C 1 52 ? 39.362 30.026 2.696 1.00 47.89 44 ARG C CA 1
ATOM 2927 C C . ARG C 1 52 ? 39.178 30.203 4.196 1.00 40.03 44 ARG C C 1
ATOM 2928 O O . ARG C 1 52 ? 38.990 31.316 4.689 1.00 37.75 44 ARG C O 1
ATOM 2936 N N . PHE C 1 53 ? 39.235 29.085 4.921 1.00 38.14 45 PHE C N 1
ATOM 2937 C CA . PHE C 1 53 ? 39.242 29.142 6.375 1.00 43.09 45 PHE C CA 1
ATOM 2938 C C . PHE C 1 53 ? 40.678 29.089 6.851 1.00 45.06 45 PHE C C 1
ATOM 2939 O O . PHE C 1 53 ? 41.521 28.433 6.244 1.00 43.32 45 PHE C O 1
ATOM 2947 N N . MET C 1 54 ? 40.965 29.807 7.915 1.00 43.79 46 MET C N 1
ATOM 2948 C CA . MET C 1 54 ? 42.330 29.819 8.395 1.00 44.27 46 MET C CA 1
ATOM 2949 C C . MET C 1 54 ? 42.642 28.513 9.096 1.00 47.09 46 MET C C 1
ATOM 2950 O O . MET C 1 54 ? 41.775 27.895 9.716 1.00 42.76 46 MET C O 1
ATOM 2955 N N . THR C 1 55 ? 43.882 28.076 8.961 1.00 43.13 47 THR C N 1
ATOM 2956 C CA . THR C 1 55 ? 44.303 26.784 9.469 1.00 49.88 47 THR C CA 1
ATOM 2957 C C . THR C 1 55 ? 45.273 26.905 10.636 1.00 53.34 47 THR C C 1
ATOM 2958 O O . THR C 1 55 ? 45.760 25.885 11.136 1.00 47.97 47 THR C O 1
ATOM 2962 N N . THR C 1 56 ? 45.614 28.122 11.039 1.00 43.48 48 THR C N 1
ATOM 2963 C CA . THR C 1 56 ? 46.314 28.356 12.287 1.00 41.79 48 THR C CA 1
ATOM 2964 C C . THR C 1 56 ? 45.369 29.035 13.265 1.00 42.29 48 THR C C 1
ATOM 2965 O O . THR C 1 56 ? 44.366 29.645 12.880 1.00 41.28 48 THR C O 1
ATOM 2969 N N . ALA C 1 57 ? 45.669 28.885 14.549 1.00 40.52 49 ALA C N 1
ATOM 2970 C CA . ALA C 1 57 ? 44.829 29.475 15.588 1.00 35.13 49 ALA C CA 1
ATOM 2971 C C . ALA C 1 57 ? 45.293 30.904 15.851 1.00 38.34 49 ALA C C 1
ATOM 2972 O O . ALA C 1 57 ? 45.787 31.244 16.927 1.00 41.64 49 ALA C O 1
ATOM 2974 N N . MET C 1 58 ? 45.123 31.745 14.831 1.00 42.82 50 MET C N 1
ATOM 2975 C CA . MET C 1 58 ? 45.570 33.131 14.859 1.00 42.63 50 MET C CA 1
ATOM 2976 C C . MET C 1 58 ? 44.423 34.033 14.426 1.00 39.53 50 MET C C 1
ATOM 2977 O O . MET C 1 58 ? 43.479 33.588 13.772 1.00 34.24 50 MET C O 1
ATOM 2982 N N . PHE C 1 59 ? 44.510 35.309 14.806 1.00 39.12 51 PHE C N 1
ATOM 2983 C CA . PHE C 1 59 ? 43.510 36.308 14.438 1.00 39.77 51 PHE C CA 1
ATOM 2984 C C . PHE C 1 59 ? 44.209 37.566 13.950 1.00 39.51 51 PHE C C 1
ATOM 2985 O O . PHE C 1 59 ? 45.366 37.825 14.301 1.00 31.90 51 PHE C O 1
ATOM 2993 N N . TYR C 1 60 ? 43.527 38.320 13.103 1.00 31.79 52 TYR C N 1
ATOM 2994 C CA . TYR C 1 60 ? 44.153 39.531 12.582 1.00 40.80 52 TYR C CA 1
ATOM 2995 C C . TYR C 1 60 ? 44.276 40.541 13.711 1.00 31.33 52 TYR C C 1
ATOM 2996 O O . TYR C 1 60 ? 43.264 40.873 14.339 1.00 30.88 52 TYR C O 1
ATOM 3005 N N . PRO C 1 61 ? 45.483 41.016 14.031 1.00 33.04 53 PRO C N 1
ATOM 3006 C CA . PRO C 1 61 ? 45.632 42.007 15.103 1.00 30.98 53 PRO C CA 1
ATOM 3007 C C . PRO C 1 61 ? 45.151 43.402 14.722 1.00 32.09 53 PRO C C 1
ATOM 3008 O O . PRO C 1 61 ? 45.057 44.257 15.609 1.00 30.69 53 PRO C O 1
ATOM 3012 N N . THR C 1 62 ? 44.876 43.664 13.441 1.00 34.69 54 THR C N 1
ATOM 3013 C CA . THR C 1 62 ? 44.246 44.893 12.968 1.00 30.30 54 THR C CA 1
ATOM 3014 C C . THR C 1 62 ? 43.097 44.511 12.045 1.00 34.71 54 THR C C 1
ATOM 3015 O O . THR C 1 62 ? 42.934 43.343 11.692 1.00 27.83 54 THR C O 1
ATOM 3019 N N . ASN C 1 63 ? 42.292 45.496 11.631 1.00 24.44 55 ASN C N 1
ATOM 3020 C CA . ASN C 1 63 ? 41.390 45.234 10.509 1.00 29.40 55 ASN C CA 1
ATOM 3021 C C . ASN C 1 63 ? 42.199 45.104 9.221 1.00 37.75 55 ASN C C 1
ATOM 3022 O O . ASN C 1 63 ? 43.343 45.564 9.126 1.00 35.92 55 ASN C O 1
ATOM 3027 N N . TYR C 1 64 ? 41.602 44.445 8.227 1.00 38.59 56 TYR C N 1
ATOM 3028 C CA . TYR C 1 64 ? 42.305 44.118 6.993 1.00 39.44 56 TYR C CA 1
ATOM 3029 C C . TYR C 1 64 ? 41.398 44.365 5.803 1.00 35.14 56 TYR C C 1
ATOM 3030 O O . TYR C 1 64 ? 40.272 43.862 5.775 1.00 37.47 56 TYR C O 1
ATOM 3039 N N . GLY C 1 65 ? 41.909 45.075 4.812 1.00 39.98 57 GLY C N 1
ATOM 3040 C CA . GLY C 1 65 ? 41.147 45.388 3.625 1.00 40.26 57 GLY C CA 1
ATOM 3041 C C . GLY C 1 65 ? 42.048 45.854 2.499 1.00 42.10 57 GLY C C 1
ATOM 3042 O O . GLY C 1 65 ? 43.239 45.534 2.457 1.00 42.12 57 GLY C O 1
ATOM 3043 N N . TYR C 1 66 ? 41.468 46.617 1.572 1.00 41.35 58 TYR C N 1
ATOM 3044 C CA . TYR C 1 66 ? 42.199 47.046 0.384 1.00 39.85 58 TYR C CA 1
ATOM 3045 C C . TYR C 1 66 ? 41.732 48.431 -0.034 1.00 43.73 58 TYR C C 1
ATOM 3046 O O . TYR C 1 66 ? 40.653 48.884 0.359 1.00 44.28 58 TYR C O 1
ATOM 3055 N N . ILE C 1 67 ? 42.564 49.105 -0.830 1.00 46.75 59 ILE C N 1
ATOM 3056 C CA . ILE C 1 67 ? 42.215 50.396 -1.418 1.00 51.12 59 ILE C CA 1
ATOM 3057 C C . ILE C 1 67 ? 41.545 50.135 -2.763 1.00 51.25 59 ILE C C 1
ATOM 3058 O O . ILE C 1 67 ? 42.190 49.575 -3.659 1.00 51.81 59 ILE C O 1
ATOM 3063 N N . PRO C 1 68 ? 40.290 50.542 -2.959 1.00 56.75 60 PRO C N 1
ATOM 3064 C CA . PRO C 1 68 ? 39.653 50.333 -4.260 1.00 52.81 60 PRO C CA 1
ATOM 3065 C C . PRO C 1 68 ? 40.346 51.130 -5.353 1.00 64.09 60 PRO C C 1
ATOM 3066 O O . PRO C 1 68 ? 40.947 52.175 -5.099 1.00 64.19 60 PRO C O 1
ATOM 3070 N N . ASN C 1 69 ? 40.261 50.605 -6.581 1.00 68.75 61 ASN C N 1
ATOM 3071 C CA . ASN C 1 69 ? 40.832 51.243 -7.774 1.00 76.95 61 ASN C CA 1
ATOM 3072 C C . ASN C 1 69 ? 42.357 51.350 -7.683 1.00 75.66 61 ASN C C 1
ATOM 3073 O O . ASN C 1 69 ? 42.952 52.343 -8.104 1.00 81.99 61 ASN C O 1
ATOM 3078 N N . THR C 1 70 ? 42.994 50.305 -7.151 1.00 67.37 62 THR C N 1
ATOM 3079 C CA . THR C 1 70 ? 44.447 50.167 -7.119 1.00 64.68 62 THR C CA 1
ATOM 3080 C C . THR C 1 70 ? 44.820 48.837 -7.762 1.00 63.29 62 THR C C 1
ATOM 3081 O O . THR C 1 70 ? 44.008 47.913 -7.811 1.00 63.04 62 THR C O 1
ATOM 3085 N N . LEU C 1 71 ? 46.056 48.721 -8.259 1.00 65.87 63 LEU C N 1
ATOM 3086 C CA . LEU C 1 71 ? 46.355 47.476 -8.959 1.00 76.14 63 LEU C CA 1
ATOM 3087 C C . LEU C 1 71 ? 47.642 46.749 -8.577 1.00 76.36 63 LEU C C 1
ATOM 3088 O O . LEU C 1 71 ? 47.626 45.522 -8.471 1.00 89.85 63 LEU C O 1
ATOM 3090 N N . SER C 1 72 ? 48.757 47.449 -8.408 1.00 76.91 64 SER C N 1
ATOM 3091 C CA . SER C 1 72 ? 50.006 46.813 -7.983 1.00 87.88 64 SER C CA 1
ATOM 3092 C C . SER C 1 72 ? 50.484 45.746 -8.975 1.00 96.67 64 SER C C 1
ATOM 3093 O O . SER C 1 72 ? 49.811 45.464 -9.972 1.00 103.79 64 SER C O 1
ATOM 3096 N N . GLU C 1 73 ? 51.646 45.137 -8.708 1.00 96.05 65 GLU C N 1
ATOM 3097 C CA . GLU C 1 73 ? 52.264 44.252 -9.698 1.00 98.01 65 GLU C CA 1
ATOM 3098 C C . GLU C 1 73 ? 51.543 42.913 -9.871 1.00 94.70 65 GLU C C 1
ATOM 3099 O O . GLU C 1 73 ? 51.447 42.410 -10.997 1.00 91.34 65 GLU C O 1
ATOM 3101 N N . ASP C 1 74 ? 51.014 42.319 -8.794 1.00 91.55 66 ASP C N 1
ATOM 3102 C CA . ASP C 1 74 ? 50.489 40.955 -8.925 1.00 92.68 66 ASP C CA 1
ATOM 3103 C C . ASP C 1 74 ? 49.050 40.895 -9.421 1.00 89.68 66 ASP C C 1
ATOM 3104 O O . ASP C 1 74 ? 48.475 39.803 -9.464 1.00 88.19 66 ASP C O 1
ATOM 3109 N N . GLY C 1 75 ? 48.450 42.028 -9.766 1.00 86.90 67 GLY C N 1
ATOM 3110 C CA . GLY C 1 75 ? 47.091 42.050 -10.253 1.00 82.47 67 GLY C CA 1
ATOM 3111 C C . GLY C 1 75 ? 46.040 42.190 -9.179 1.00 75.01 67 GLY C C 1
ATOM 3112 O O . GLY C 1 75 ? 44.854 42.302 -9.510 1.00 74.11 67 GLY C O 1
ATOM 3113 N N . ASP C 1 76 ? 46.433 42.186 -7.906 1.00 71.97 68 ASP C N 1
ATOM 3114 C CA . ASP C 1 76 ? 45.488 42.419 -6.831 1.00 67.92 68 ASP C CA 1
ATOM 3115 C C . ASP C 1 76 ? 45.647 43.838 -6.292 1.00 64.82 68 ASP C C 1
ATOM 3116 O O . ASP C 1 76 ? 46.723 44.428 -6.403 1.00 65.80 68 ASP C O 1
ATOM 3121 N N . PRO C 1 77 ? 44.601 44.410 -5.689 1.00 63.87 69 PRO C N 1
ATOM 3122 C CA . PRO C 1 77 ? 44.714 45.751 -5.086 1.00 59.57 69 PRO C CA 1
ATOM 3123 C C . PRO C 1 77 ? 45.739 45.802 -3.960 1.00 58.98 69 PRO C C 1
ATOM 3124 O O . PRO C 1 77 ? 46.251 44.786 -3.480 1.00 59.00 69 PRO C O 1
ATOM 3128 N N . VAL C 1 78 ? 46.069 47.034 -3.565 1.00 57.90 70 VAL C N 1
ATOM 3129 C CA . VAL C 1 78 ? 46.959 47.262 -2.432 1.00 55.60 70 VAL C CA 1
ATOM 3130 C C . VAL C 1 78 ? 46.265 46.872 -1.134 1.00 52.81 70 VAL C C 1
ATOM 3131 O O . VAL C 1 78 ? 45.188 47.390 -0.810 1.00 54.22 70 VAL C O 1
ATOM 3135 N N . ASP C 1 79 ? 46.904 45.986 -0.365 1.00 52.04 71 ASP C N 1
ATOM 3136 C CA . ASP C 1 79 ? 46.395 45.577 0.943 1.00 53.15 71 ASP C CA 1
ATOM 3137 C C . ASP C 1 79 ? 46.725 46.618 2.005 1.00 47.80 71 ASP C C 1
ATOM 3138 O O . ASP C 1 79 ? 47.803 47.226 1.987 1.00 53.86 71 ASP C O 1
ATOM 3143 N N . VAL C 1 80 ? 45.797 46.823 2.944 1.00 45.51 72 VAL C N 1
ATOM 3144 C CA . VAL C 1 80 ? 46.005 47.777 4.032 1.00 44.28 72 VAL C CA 1
ATOM 3145 C C . VAL C 1 80 ? 45.551 47.157 5.351 1.00 41.43 72 VAL C C 1
ATOM 3146 O O . VAL C 1 80 ? 44.440 46.622 5.456 1.00 41.50 72 VAL C O 1
ATOM 3150 N N . LEU C 1 81 ? 46.412 47.243 6.357 1.00 40.13 73 LEU C N 1
ATOM 3151 C CA . LEU C 1 81 ? 46.060 46.949 7.738 1.00 38.09 73 LEU C CA 1
ATOM 3152 C C . LEU C 1 81 ? 45.650 48.256 8.402 1.00 38.26 73 LEU C C 1
ATOM 3153 O O . LEU C 1 81 ? 46.436 49.207 8.423 1.00 46.54 73 LEU C O 1
ATOM 3158 N N . VAL C 1 82 ? 44.433 48.314 8.936 1.00 38.28 74 VAL C N 1
ATOM 3159 C CA . VAL C 1 82 ? 43.903 49.541 9.540 1.00 37.27 74 VAL C CA 1
ATOM 3160 C C . VAL C 1 82 ? 43.731 49.312 11.035 1.00 35.71 74 VAL C C 1
ATOM 3161 O O . VAL C 1 82 ? 42.959 48.436 11.450 1.00 36.49 74 VAL C O 1
ATOM 3165 N N . ILE C 1 83 ? 44.443 50.104 11.842 1.00 39.69 75 ILE C N 1
ATOM 3166 C CA . ILE C 1 83 ? 44.337 50.062 13.302 1.00 36.08 75 ILE C CA 1
ATOM 3167 C C . ILE C 1 83 ? 43.111 50.850 13.742 1.00 37.78 75 ILE C C 1
ATOM 3168 O O . ILE C 1 83 ? 42.924 51.999 13.329 1.00 36.22 75 ILE C O 1
ATOM 3173 N N . THR C 1 84 ? 42.284 50.262 14.594 1.00 32.20 76 THR C N 1
ATOM 3174 C CA . THR C 1 84 ? 41.133 50.972 15.131 1.00 35.26 76 THR C CA 1
ATOM 3175 C C . THR C 1 84 ? 40.992 50.640 16.609 1.00 36.25 76 THR C C 1
ATOM 3176 O O . THR C 1 84 ? 41.542 49.637 17.079 1.00 35.00 76 THR C O 1
ATOM 3180 N N . PRO C 1 85 ? 40.282 51.485 17.378 1.00 34.57 77 PRO C N 1
ATOM 3181 C CA . PRO C 1 85 ? 40.126 51.211 18.819 1.00 31.93 77 PRO C CA 1
ATOM 3182 C C . PRO C 1 85 ? 39.221 50.025 19.098 1.00 38.97 77 PRO C C 1
ATOM 3183 O O . PRO C 1 85 ? 39.407 49.324 20.103 1.00 35.61 77 PRO C O 1
ATOM 3187 N N . VAL C 1 86 ? 38.223 49.798 18.253 1.00 30.89 78 VAL C N 1
ATOM 3188 C CA . VAL C 1 86 ? 37.363 48.622 18.346 1.00 36.66 78 VAL C CA 1
ATOM 3189 C C . VAL C 1 86 ? 37.219 48.071 16.937 1.00 38.18 78 VAL C C 1
ATOM 3190 O O . VAL C 1 86 ? 37.469 48.789 15.952 1.00 33.49 78 VAL C O 1
ATOM 3194 N N . PRO C 1 87 ? 36.820 46.805 16.802 1.00 32.55 79 PRO C N 1
ATOM 3195 C CA . PRO C 1 87 ? 36.735 46.192 15.471 1.00 34.37 79 PRO C CA 1
ATOM 3196 C C . PRO C 1 87 ? 35.732 46.902 14.575 1.00 31.49 79 PRO C C 1
ATOM 3197 O O . PRO C 1 87 ? 34.747 47.479 15.042 1.00 28.41 79 PRO C O 1
ATOM 3201 N N . LEU C 1 88 ? 36.027 46.888 13.279 1.00 27.50 80 LEU C N 1
ATOM 3202 C CA . LEU C 1 88 ? 35.092 47.251 12.224 1.00 35.76 80 LEU C CA 1
ATOM 3203 C C . LEU C 1 88 ? 34.345 46.011 11.721 1.00 38.53 80 LEU C C 1
ATOM 3204 O O . LEU C 1 88 ? 34.644 44.886 12.106 1.00 41.64 80 LEU C O 1
ATOM 3209 N N . ILE C 1 89 ? 33.404 46.203 10.801 1.00 37.97 81 ILE C N 1
ATOM 3210 C CA . ILE C 1 89 ? 32.689 45.096 10.180 1.00 37.66 81 ILE C CA 1
ATOM 3211 C C . ILE C 1 89 ? 33.149 44.963 8.739 1.00 36.89 81 ILE C C 1
ATOM 3212 O O . ILE C 1 89 ? 33.650 45.915 8.129 1.00 37.44 81 ILE C O 1
ATOM 3217 N N . SER C 1 90 ? 33.019 43.746 8.211 1.00 41.54 82 SER C N 1
ATOM 3218 C CA . SER C 1 90 ? 33.275 43.500 6.799 1.00 41.01 82 SER C CA 1
ATOM 3219 C C . SER C 1 90 ? 32.354 44.354 5.932 1.00 38.97 82 SER C C 1
ATOM 3220 O O . SER C 1 90 ? 31.163 44.491 6.211 1.00 46.34 82 SER C O 1
ATOM 3223 N N . GLY C 1 91 ? 32.919 44.955 4.889 1.00 34.86 83 GLY C N 1
ATOM 3224 C CA . GLY C 1 91 ? 32.163 45.811 4.004 1.00 50.67 83 GLY C CA 1
ATOM 3225 C C . GLY C 1 91 ? 32.204 47.285 4.358 1.00 47.51 83 GLY C C 1
ATOM 3226 O O . GLY C 1 91 ? 31.805 48.116 3.537 1.00 52.29 83 GLY C O 1
ATOM 3227 N N . ALA C 1 92 ? 32.651 47.636 5.554 1.00 44.64 84 ALA C N 1
ATOM 3228 C CA . ALA C 1 92 ? 32.747 49.042 5.915 1.00 48.01 84 ALA C CA 1
ATOM 3229 C C . ALA C 1 92 ? 33.901 49.718 5.181 1.00 48.97 84 ALA C C 1
ATOM 3230 O O . ALA C 1 92 ? 34.882 49.081 4.786 1.00 54.75 84 ALA C O 1
ATOM 3232 N N . VAL C 1 93 ? 33.764 51.026 4.985 1.00 41.75 85 VAL C N 1
ATOM 3233 C CA . VAL C 1 93 ? 34.792 51.859 4.378 1.00 41.44 85 VAL C CA 1
ATOM 3234 C C . VAL C 1 93 ? 35.284 52.832 5.437 1.00 51.86 85 VAL C C 1
ATOM 3235 O O . VAL C 1 93 ? 34.477 53.402 6.181 1.00 52.63 85 VAL C O 1
ATOM 3239 N N . ILE C 1 94 ? 36.602 52.996 5.532 1.00 45.16 86 ILE C N 1
ATOM 3240 C CA . ILE C 1 94 ? 37.222 53.867 6.525 1.00 45.97 86 ILE C CA 1
ATOM 3241 C C . ILE C 1 94 ? 38.309 54.691 5.853 1.00 47.82 86 ILE C C 1
ATOM 3242 O O . ILE C 1 94 ? 39.121 54.157 5.093 1.00 44.01 86 ILE C O 1
ATOM 3247 N N . SER C 1 95 ? 38.304 55.994 6.116 1.00 49.05 87 SER C N 1
ATOM 3248 C CA . SER C 1 95 ? 39.348 56.883 5.629 1.00 46.39 87 SER C CA 1
ATOM 3249 C C . SER C 1 95 ? 40.560 56.805 6.552 1.00 47.90 87 SER C C 1
ATOM 3250 O O . SER C 1 95 ? 40.428 56.964 7.771 1.00 46.84 87 SER C O 1
ATOM 3253 N N . CYS C 1 96 ? 41.742 56.557 5.985 1.00 46.83 88 CYS C N 1
ATOM 3254 C CA . CYS C 1 96 ? 42.932 56.381 6.813 1.00 45.53 88 CYS C CA 1
ATOM 3255 C C . CYS C 1 96 ? 44.147 56.954 6.091 1.00 48.24 88 CYS C C 1
ATOM 3256 O O . CYS C 1 96 ? 44.054 57.442 4.964 1.00 53.54 88 CYS C O 1
ATOM 3259 N N . ARG C 1 97 ? 45.292 56.919 6.774 1.00 47.78 89 ARG C N 1
ATOM 3260 C CA . ARG C 1 97 ? 46.552 57.396 6.223 1.00 57.60 89 ARG C CA 1
ATOM 3261 C C . ARG C 1 97 ? 47.671 56.438 6.599 1.00 49.22 89 ARG C C 1
ATOM 3262 O O . ARG C 1 97 ? 47.697 55.907 7.713 1.00 46.74 89 ARG C O 1
ATOM 3270 N N . ALA C 1 98 ? 48.585 56.219 5.663 1.00 51.27 90 ALA C N 1
ATOM 3271 C CA . ALA C 1 98 ? 49.649 55.239 5.833 1.00 50.73 90 ALA C CA 1
ATOM 3272 C C . ALA C 1 98 ? 50.734 55.752 6.759 1.00 59.02 90 ALA C C 1
ATOM 3273 O O . ALA C 1 98 ? 51.148 56.913 6.673 1.00 59.90 90 ALA C O 1
ATOM 3275 N N . VAL C 1 99 ? 51.214 54.873 7.633 1.00 48.74 91 VAL C N 1
ATOM 3276 C CA . VAL C 1 99 ? 52.370 55.183 8.465 1.00 53.95 91 VAL C CA 1
ATOM 3277 C C . VAL C 1 99 ? 53.574 54.322 8.134 1.00 59.56 91 VAL C C 1
ATOM 3278 O O . VAL C 1 99 ? 54.651 54.545 8.712 1.00 61.52 91 VAL C O 1
ATOM 3282 N N . GLY C 1 100 ? 53.430 53.340 7.253 1.00 49.93 92 GLY C N 1
ATOM 3283 C CA . GLY C 1 100 ? 54.543 52.488 6.894 1.00 50.86 92 GLY C CA 1
ATOM 3284 C C . GLY C 1 100 ? 54.044 51.317 6.074 1.00 56.53 92 GLY C C 1
ATOM 3285 O O . GLY C 1 100 ? 52.890 51.295 5.634 1.00 52.58 92 GLY C O 1
ATOM 3286 N N . MET C 1 101 ? 54.934 50.349 5.860 1.00 51.13 93 MET C N 1
ATOM 3287 C CA . MET C 1 101 ? 54.564 49.202 5.039 1.00 57.35 93 MET C CA 1
ATOM 3288 C C . MET C 1 101 ? 55.434 48.010 5.402 1.00 57.78 93 MET C C 1
ATOM 3289 O O . MET C 1 101 ? 56.658 48.144 5.520 1.00 60.50 93 MET C O 1
ATOM 3294 N N . LEU C 1 102 ? 54.802 46.849 5.566 1.00 50.32 94 LEU C N 1
ATOM 3295 C CA . LEU C 1 102 ? 55.511 45.608 5.853 1.00 52.25 94 LEU C CA 1
ATOM 3296 C C . LEU C 1 102 ? 55.786 44.888 4.538 1.00 59.31 94 LEU C C 1
ATOM 3297 O O . LEU C 1 102 ? 54.866 44.375 3.891 1.00 64.91 94 LEU C O 1
ATOM 3302 N N . LYS C 1 103 ? 57.053 44.848 4.148 1.00 58.22 95 LYS C N 1
ATOM 3303 C CA . LYS C 1 103 ? 57.474 44.206 2.911 1.00 60.95 95 LYS C CA 1
ATOM 3304 C C . LYS C 1 103 ? 57.787 42.746 3.192 1.00 60.80 95 LYS C C 1
ATOM 3305 O O . LYS C 1 103 ? 58.375 42.410 4.225 1.00 55.84 95 LYS C O 1
ATOM 3307 N N . MET C 1 104 ? 57.365 41.878 2.279 1.00 60.98 96 MET C N 1
ATOM 3308 C CA . MET C 1 104 ? 57.483 40.442 2.469 1.00 60.07 96 MET C CA 1
ATOM 3309 C C . MET C 1 104 ? 57.650 39.787 1.114 1.00 62.76 96 MET C C 1
ATOM 3310 O O . MET C 1 104 ? 57.385 40.389 0.071 1.00 66.47 96 MET C O 1
ATOM 3315 N N . THR C 1 105 ? 58.107 38.545 1.143 1.00 65.66 97 THR C N 1
ATOM 3316 C CA . THR C 1 105 ? 58.097 37.699 -0.038 1.00 73.66 97 THR C CA 1
ATOM 3317 C C . THR C 1 105 ? 57.477 36.366 0.327 1.00 73.20 97 THR C C 1
ATOM 3318 O O . THR C 1 105 ? 57.629 35.885 1.457 1.00 74.28 97 THR C O 1
ATOM 3322 N N . ASP C 1 106 ? 56.742 35.800 -0.622 1.00 72.46 98 ASP C N 1
ATOM 3323 C CA . ASP C 1 106 ? 56.169 34.479 -0.432 1.00 72.69 98 ASP C CA 1
ATOM 3324 C C . ASP C 1 106 ? 56.418 33.645 -1.681 1.00 76.14 98 ASP C C 1
ATOM 3325 O O . ASP C 1 106 ? 57.158 34.061 -2.579 1.00 79.83 98 ASP C O 1
ATOM 3330 N N . GLU C 1 107 ? 55.798 32.473 -1.760 1.00 76.67 99 GLU C N 1
ATOM 3331 C CA . GLU C 1 107 ? 56.033 31.609 -2.907 1.00 79.59 99 GLU C CA 1
ATOM 3332 C C . GLU C 1 107 ? 55.590 32.265 -4.207 1.00 79.69 99 GLU C C 1
ATOM 3333 O O . GLU C 1 107 ? 56.086 31.893 -5.275 1.00 85.29 99 GLU C O 1
ATOM 3339 N N . SER C 1 108 ? 54.702 33.258 -4.134 1.00 73.14 100 SER C N 1
ATOM 3340 C CA . SER C 1 108 ? 54.161 33.925 -5.312 1.00 74.57 100 SER C CA 1
ATOM 3341 C C . SER C 1 108 ? 54.905 35.198 -5.687 1.00 74.15 100 SER C C 1
ATOM 3342 O O . SER C 1 108 ? 54.552 35.821 -6.692 1.00 77.41 100 SER C O 1
ATOM 3345 N N . GLY C 1 109 ? 55.891 35.621 -4.894 1.00 74.68 101 GLY C N 1
ATOM 3346 C CA . GLY C 1 109 ? 56.630 36.843 -5.149 1.00 76.54 101 GLY C CA 1
ATOM 3347 C C . GLY C 1 109 ? 56.543 37.798 -3.966 1.00 75.85 101 GLY C C 1
ATOM 3348 O O . GLY C 1 109 ? 56.547 37.366 -2.803 1.00 83.89 101 GLY C O 1
ATOM 3349 N N . VAL C 1 110 ? 56.468 39.097 -4.268 1.00 69.89 102 VAL C N 1
ATOM 3350 C CA . VAL C 1 110 ? 56.412 40.137 -3.244 1.00 64.87 102 VAL C CA 1
ATOM 3351 C C . VAL C 1 110 ? 54.992 40.270 -2.698 1.00 66.98 102 VAL C C 1
ATOM 3352 O O . VAL C 1 110 ? 53.996 39.950 -3.359 1.00 63.06 102 VAL C O 1
ATOM 3356 N N . ASP C 1 111 ? 54.910 40.710 -1.443 1.00 59.64 103 ASP C N 1
ATOM 3357 C CA . ASP C 1 111 ? 53.664 40.859 -0.692 1.00 61.17 103 ASP C CA 1
ATOM 3358 C C . ASP C 1 111 ? 53.873 42.017 0.285 1.00 55.48 103 ASP C C 1
ATOM 3359 O O . ASP C 1 111 ? 54.373 41.826 1.390 1.00 61.97 103 ASP C O 1
ATOM 3364 N N . ALA C 1 112 ? 53.639 43.238 -0.192 1.00 58.89 104 ALA C N 1
ATOM 3365 C CA . ALA C 1 112 ? 53.645 44.410 0.673 1.00 61.52 104 ALA C CA 1
ATOM 3366 C C . ALA C 1 112 ? 52.271 44.627 1.303 1.00 65.81 104 ALA C C 1
ATOM 3367 O O . ALA C 1 112 ? 51.243 44.478 0.638 1.00 72.28 104 ALA C O 1
ATOM 3369 N N . LYS C 1 113 ? 52.256 45.002 2.583 1.00 59.10 105 LYS C N 1
ATOM 3370 C CA . LYS C 1 113 ? 51.020 45.364 3.272 1.00 55.47 105 LYS C CA 1
ATOM 3371 C C . LYS C 1 113 ? 51.211 46.676 4.018 1.00 54.59 105 LYS C C 1
ATOM 3372 O O . LYS C 1 113 ? 52.054 46.777 4.922 1.00 49.64 105 LYS C O 1
ATOM 3378 N N . ILE C 1 114 ? 50.406 47.663 3.651 1.00 48.50 106 ILE C N 1
ATOM 3379 C CA . ILE C 1 114 ? 50.455 48.979 4.267 1.00 48.33 106 ILE C CA 1
ATOM 3380 C C . ILE C 1 114 ? 49.816 48.954 5.645 1.00 45.35 106 ILE C C 1
ATOM 3381 O O . ILE C 1 114 ? 48.804 48.278 5.877 1.00 43.67 106 ILE C O 1
ATOM 3386 N N . LEU C 1 115 ? 50.417 49.702 6.570 1.00 45.92 107 LEU C N 1
ATOM 3387 C CA . LEU C 1 115 ? 49.861 49.932 7.893 1.00 44.87 107 LEU C CA 1
ATOM 3388 C C . LEU C 1 115 ? 49.324 51.352 7.960 1.00 53.26 107 LEU C C 1
ATOM 3389 O O . LEU C 1 115 ? 50.048 52.308 7.645 1.00 50.20 107 LEU C O 1
ATOM 3394 N N . ALA C 1 116 ? 48.067 51.494 8.380 1.00 41.30 108 ALA C N 1
ATOM 3395 C CA . ALA C 1 116 ? 47.403 52.787 8.352 1.00 49.07 108 ALA C CA 1
ATOM 3396 C C . ALA C 1 116 ? 46.630 53.011 9.644 1.00 47.55 108 ALA C C 1
ATOM 3397 O O . ALA C 1 116 ? 46.260 52.066 10.342 1.00 40.87 108 ALA C O 1
ATOM 3399 N N . VAL C 1 117 ? 46.404 54.281 9.957 1.00 47.45 109 VAL C N 1
ATOM 3400 C CA . VAL C 1 117 ? 45.596 54.696 11.103 1.00 47.17 109 VAL C CA 1
ATOM 3401 C C . VAL C 1 117 ? 44.457 55.555 10.577 1.00 43.89 109 VAL C C 1
ATOM 3402 O O . VAL C 1 117 ? 44.564 56.149 9.490 1.00 45.63 109 VAL C O 1
ATOM 3406 N N . PRO C 1 118 ? 43.348 55.642 11.314 1.00 39.41 110 PRO C N 1
ATOM 3407 C CA . PRO C 1 118 ? 42.255 56.527 10.899 1.00 39.40 110 PRO C CA 1
ATOM 3408 C C . PRO C 1 118 ? 42.719 57.975 10.815 1.00 42.45 110 PRO C C 1
ATOM 3409 O O . PRO C 1 118 ? 43.631 58.395 11.529 1.00 45.61 110 PRO C O 1
ATOM 3413 N N . THR C 1 119 ? 42.107 58.723 9.900 1.00 42.96 111 THR C N 1
ATOM 3414 C CA . THR C 1 119 ? 42.347 60.155 9.827 1.00 50.67 111 THR C CA 1
ATOM 3415 C C . THR C 1 119 ? 41.840 60.836 11.091 1.00 50.94 111 THR C C 1
ATOM 3416 O O . THR C 1 119 ? 41.041 60.284 11.859 1.00 47.34 111 THR C O 1
ATOM 3420 N N . THR C 1 120 ? 42.321 62.060 11.291 1.00 49.44 112 THR C N 1
ATOM 3421 C CA . THR C 1 120 ? 42.021 62.809 12.501 1.00 51.39 112 THR C CA 1
ATOM 3422 C C . THR C 1 120 ? 40.540 63.168 12.607 1.00 46.63 112 THR C C 1
ATOM 3423 O O . THR C 1 120 ? 40.011 63.261 13.718 1.00 49.77 112 THR C O 1
ATOM 3427 N N . LYS C 1 121 ? 39.850 63.349 11.479 1.00 50.57 113 LYS C N 1
ATOM 3428 C CA . LYS C 1 121 ? 38.408 63.583 11.531 1.00 48.12 113 LYS C CA 1
ATOM 3429 C C . LYS C 1 121 ? 37.673 62.398 12.154 1.00 55.92 113 LYS C C 1
ATOM 3430 O O . LYS C 1 121 ? 36.702 62.580 12.901 1.00 56.16 113 LYS C O 1
ATOM 3432 N N . LEU C 1 122 ? 38.118 61.173 11.867 1.00 51.73 114 LEU C N 1
ATOM 3433 C CA . LEU C 1 122 ? 37.450 60.022 12.455 1.00 45.70 114 LEU C CA 1
ATOM 3434 C C . LEU C 1 122 ? 37.848 59.853 13.912 1.00 48.22 114 LEU C C 1
ATOM 3435 O O . LEU C 1 122 ? 37.038 59.412 14.733 1.00 52.25 114 LEU C O 1
ATOM 3440 N N . SER C 1 123 ? 39.099 60.157 14.242 1.00 49.90 115 SER C N 1
ATOM 3441 C CA . SER C 1 123 ? 39.584 60.026 15.610 1.00 45.74 115 SER C CA 1
ATOM 3442 C C . SER C 1 123 ? 40.858 60.838 15.774 1.00 50.54 115 SER C C 1
ATOM 3443 O O . SER C 1 123 ? 41.781 60.721 14.963 1.00 56.33 115 SER C O 1
ATOM 3446 N N . LYS C 1 124 ? 40.897 61.666 16.808 1.00 54.93 116 LYS C N 1
ATOM 3447 C CA . LYS C 1 124 ? 42.097 62.422 17.125 1.00 52.59 116 LYS C CA 1
ATOM 3448 C C . LYS C 1 124 ? 43.165 61.592 17.832 1.00 48.63 116 LYS C C 1
ATOM 3449 O O . LYS C 1 124 ? 44.300 62.056 17.959 1.00 48.41 116 LYS C O 1
ATOM 3451 N N . MET C 1 125 ? 42.843 60.384 18.292 1.00 43.88 117 MET C N 1
ATOM 3452 C CA . MET C 1 125 ? 43.785 59.642 19.128 1.00 52.44 117 MET C CA 1
ATOM 3453 C C . MET C 1 125 ? 45.023 59.165 18.368 1.00 48.26 117 MET C C 1
ATOM 3454 O O . MET C 1 125 ? 46.016 58.800 19.005 1.00 47.00 117 MET C O 1
ATOM 3459 N N . TYR C 1 126 ? 45.012 59.175 17.039 1.00 43.08 118 TYR C N 1
ATOM 3460 C CA . TYR C 1 126 ? 46.150 58.699 16.261 1.00 46.32 118 TYR C CA 1
ATOM 3461 C C . TYR C 1 126 ? 47.022 59.825 15.707 1.00 51.16 118 TYR C C 1
ATOM 3462 O O . TYR C 1 126 ? 47.901 59.560 14.880 1.00 51.39 118 TYR C O 1
ATOM 3471 N N . GLN C 1 127 ? 46.804 61.068 16.145 1.00 54.41 119 GLN C N 1
ATOM 3472 C CA . GLN C 1 127 ? 47.486 62.213 15.540 1.00 55.73 119 GLN C CA 1
ATOM 3473 C C . GLN C 1 127 ? 49.002 62.100 15.624 1.00 51.88 119 GLN C C 1
ATOM 3474 O O . GLN C 1 127 ? 49.714 62.520 14.705 1.00 56.11 119 GLN C O 1
ATOM 3480 N N . SER C 1 128 ? 49.522 61.562 16.720 1.00 49.83 120 SER C N 1
ATOM 3481 C CA . SER C 1 128 ? 50.971 61.527 16.888 1.00 66.16 120 SER C CA 1
ATOM 3482 C C . SER C 1 128 ? 51.633 60.375 16.141 1.00 66.81 120 SER C C 1
ATOM 3483 O O . SER C 1 128 ? 52.868 60.300 16.119 1.00 67.60 120 SER C O 1
ATOM 3486 N N . MET C 1 129 ? 50.848 59.528 15.484 1.00 60.40 121 MET C N 1
ATOM 3487 C CA . MET C 1 129 ? 51.346 58.371 14.744 1.00 62.06 121 MET C CA 1
ATOM 3488 C C . MET C 1 129 ? 51.684 58.787 13.315 1.00 61.65 121 MET C C 1
ATOM 3489 O O . MET C 1 129 ? 50.800 58.895 12.465 1.00 64.62 121 MET C O 1
ATOM 3494 N N . GLN C 1 130 ? 52.965 59.039 13.048 1.00 57.27 122 GLN C N 1
ATOM 3495 C CA . GLN C 1 130 ? 53.409 59.449 11.722 1.00 57.60 122 GLN C CA 1
ATOM 3496 C C . GLN C 1 130 ? 54.178 58.375 10.969 1.00 53.94 122 GLN C C 1
ATOM 3497 O O . GLN C 1 130 ? 54.097 58.321 9.742 1.00 59.90 122 GLN C O 1
ATOM 3503 N N . THR C 1 131 ? 54.955 57.553 11.672 1.00 54.15 123 THR C N 1
ATOM 3504 C CA . THR C 1 131 ? 55.759 56.495 11.074 1.00 53.67 123 THR C CA 1
ATOM 3505 C C . THR C 1 131 ? 55.579 55.222 11.890 1.00 56.75 123 THR C C 1
ATOM 3506 O O . THR C 1 131 ? 55.080 55.256 13.014 1.00 51.00 123 THR C O 1
ATOM 3510 N N . TYR C 1 132 ? 55.978 54.086 11.310 1.00 58.65 124 TYR C N 1
ATOM 3511 C CA . TYR C 1 132 ? 55.755 52.810 11.989 1.00 56.01 124 TYR C CA 1
ATOM 3512 C C . TYR C 1 132 ? 56.447 52.737 13.348 1.00 57.51 124 TYR C C 1
ATOM 3513 O O . TYR C 1 132 ? 55.946 52.062 14.249 1.00 52.87 124 TYR C O 1
ATOM 3522 N N . GLN C 1 133 ? 57.571 53.434 13.539 1.00 63.70 125 GLN C N 1
ATOM 3523 C CA . GLN C 1 133 ? 58.196 53.418 14.862 1.00 57.23 125 GLN C CA 1
ATOM 3524 C C . GLN C 1 133 ? 57.342 54.111 15.921 1.00 49.77 125 GLN C C 1
ATOM 3525 O O . GLN C 1 133 ? 57.570 53.893 17.114 1.00 56.71 125 GLN C O 1
ATOM 3531 N N . ASP C 1 134 ? 56.386 54.957 15.526 1.00 49.33 126 ASP C N 1
ATOM 3532 C CA . ASP C 1 134 ? 55.470 55.543 16.504 1.00 48.12 126 ASP C CA 1
ATOM 3533 C C . ASP C 1 134 ? 54.432 54.545 17.009 1.00 48.42 126 ASP C C 1
ATOM 3534 O O . ASP C 1 134 ? 53.819 54.787 18.053 1.00 49.18 126 ASP C O 1
ATOM 3539 N N . ILE C 1 135 ? 54.177 53.470 16.274 1.00 50.99 127 ILE C N 1
ATOM 3540 C CA . ILE C 1 135 ? 53.176 52.481 16.707 1.00 47.91 127 ILE C CA 1
ATOM 3541 C C . ILE C 1 135 ? 53.708 51.741 17.930 1.00 52.57 127 ILE C C 1
ATOM 3542 O O . ILE C 1 135 ? 54.925 51.483 18.003 1.00 56.87 127 ILE C O 1
ATOM 3547 N N . PRO C 1 136 ? 52.874 51.420 18.923 1.00 49.01 128 PRO C N 1
ATOM 3548 C CA . PRO C 1 136 ? 53.361 50.637 20.069 1.00 48.38 128 PRO C CA 1
ATOM 3549 C C . PRO C 1 136 ? 54.114 49.404 19.589 1.00 40.00 128 PRO C C 1
ATOM 3550 O O . PRO C 1 136 ? 53.661 48.695 18.695 1.00 39.02 128 PRO C O 1
ATOM 3554 N N . GLN C 1 137 ? 55.283 49.157 20.182 1.00 42.69 129 GLN C N 1
ATOM 3555 C CA . GLN C 1 137 ? 56.157 48.126 19.633 1.00 49.42 129 GLN C CA 1
ATOM 3556 C C . GLN C 1 137 ? 55.498 46.747 19.702 1.00 44.83 129 GLN C C 1
ATOM 3557 O O . GLN C 1 137 ? 55.651 45.933 18.783 1.00 45.41 129 GLN C O 1
ATOM 3563 N N . HIS C 1 138 ? 54.741 46.471 20.768 1.00 39.15 130 HIS C N 1
ATOM 3564 C CA . HIS C 1 138 ? 54.103 45.157 20.896 1.00 37.61 130 HIS C CA 1
ATOM 3565 C C . HIS C 1 138 ? 53.177 44.861 19.725 1.00 38.65 130 HIS C C 1
ATOM 3566 O O . HIS C 1 138 ? 53.048 43.706 19.317 1.00 43.92 130 HIS C O 1
ATOM 3573 N N . LEU C 1 139 ? 52.524 45.886 19.178 1.00 40.79 131 LEU C N 1
ATOM 3574 C CA . LEU C 1 139 ? 51.619 45.677 18.055 1.00 37.87 131 LEU C CA 1
ATOM 3575 C C . LEU C 1 139 ? 52.378 45.440 16.750 1.00 44.52 131 LEU C C 1
ATOM 3576 O O . LEU C 1 139 ? 52.009 44.553 15.969 1.00 41.92 131 LEU C O 1
ATOM 3581 N N . LEU C 1 140 ? 53.429 46.234 16.485 1.00 41.03 132 LEU C N 1
ATOM 3582 C CA . LEU C 1 140 ? 54.275 45.978 15.322 1.00 39.32 132 LEU C CA 1
ATOM 3583 C C . LEU C 1 140 ? 54.776 44.549 15.324 1.00 45.26 132 LEU C C 1
ATOM 3584 O O . LEU C 1 140 ? 54.822 43.894 14.275 1.00 40.84 132 LEU C O 1
ATOM 3589 N N . LEU C 1 141 ? 55.199 44.060 16.490 1.00 47.63 133 LEU C N 1
ATOM 3590 C CA . LEU C 1 141 ? 55.755 42.713 16.554 1.00 51.71 133 LEU C CA 1
ATOM 3591 C C . LEU C 1 141 ? 54.688 41.652 16.287 1.00 40.18 133 LEU C C 1
ATOM 3592 O O . LEU C 1 141 ? 54.951 40.664 15.588 1.00 39.20 133 LEU C O 1
ATOM 3597 N N . SER C 1 142 ? 53.484 41.841 16.817 1.00 39.74 134 SER C N 1
ATOM 3598 C CA A SER C 1 142 ? 52.404 40.872 16.625 0.37 42.04 134 SER C CA 1
ATOM 3599 C CA B SER C 1 142 ? 52.469 40.818 16.604 0.63 42.42 134 SER C CA 1
ATOM 3600 C C . SER C 1 142 ? 51.912 40.869 15.185 1.00 42.87 134 SER C C 1
ATOM 3601 O O . SER C 1 142 ? 51.531 39.826 14.644 1.00 40.14 134 SER C O 1
ATOM 3606 N N . ILE C 1 143 ? 51.883 42.042 14.551 1.00 46.11 135 ILE C N 1
ATOM 3607 C CA . ILE C 1 143 ? 51.493 42.093 13.144 1.00 39.68 135 ILE C CA 1
ATOM 3608 C C . ILE C 1 143 ? 52.505 41.326 12.306 1.00 45.91 135 ILE C C 1
ATOM 3609 O O . ILE C 1 143 ? 52.148 40.497 11.460 1.00 40.50 135 ILE C O 1
ATOM 3614 N N . GLU C 1 144 ? 53.790 41.601 12.539 1.00 40.55 136 GLU C N 1
ATOM 3615 C CA . GLU C 1 144 ? 54.867 40.917 11.832 1.00 51.12 136 GLU C CA 1
ATOM 3616 C C . GLU C 1 144 ? 54.771 39.415 12.028 1.00 42.77 136 GLU C C 1
ATOM 3617 O O . GLU C 1 144 ? 54.907 38.637 11.077 1.00 46.36 136 GLU C O 1
ATOM 3623 N N . HIS C 1 145 ? 54.591 38.999 13.280 1.00 40.95 137 HIS C N 1
ATOM 3624 C CA . HIS C 1 145 ? 54.501 37.586 13.618 1.00 48.53 137 HIS C CA 1
ATOM 3625 C C . HIS C 1 145 ? 53.294 36.935 12.964 1.00 39.39 137 HIS C C 1
ATOM 3626 O O . HIS C 1 145 ? 53.378 35.793 12.492 1.00 40.34 137 HIS C O 1
ATOM 3633 N N . PHE C 1 146 ? 52.164 37.645 12.930 1.00 37.59 138 PHE C N 1
ATOM 3634 C CA . PHE C 1 146 ? 50.951 37.102 12.318 1.00 38.85 138 PHE C CA 1
ATOM 3635 C C . PHE C 1 146 ? 51.175 36.800 10.844 1.00 42.71 138 PHE C C 1
ATOM 3636 O O . PHE C 1 146 ? 50.839 35.712 10.362 1.00 46.14 138 PHE C O 1
ATOM 3644 N N . PHE C 1 147 ? 51.735 37.754 10.096 1.00 44.66 139 PHE C N 1
ATOM 3645 C CA . PHE C 1 147 ? 51.891 37.503 8.664 1.00 50.62 139 PHE C CA 1
ATOM 3646 C C . PHE C 1 147 ? 53.023 36.535 8.363 1.00 47.05 139 PHE C C 1
ATOM 3647 O O . PHE C 1 147 ? 52.983 35.850 7.333 1.00 47.30 139 PHE C O 1
ATOM 3655 N N . LYS C 1 148 ? 54.025 36.442 9.242 1.00 49.17 140 LYS C N 1
ATOM 3656 C CA . LYS C 1 148 ? 55.053 35.429 9.041 1.00 49.00 140 LYS C CA 1
ATOM 3657 C C . LYS C 1 148 ? 54.484 34.022 9.197 1.00 46.99 140 LYS C C 1
ATOM 3658 O O . LYS C 1 148 ? 54.950 33.092 8.535 1.00 49.79 140 LYS C O 1
ATOM 3660 N N . HIS C 1 149 ? 53.450 33.853 10.026 1.00 44.32 141 HIS C N 1
ATOM 3661 C CA . HIS C 1 149 ? 53.064 32.530 10.486 1.00 51.86 141 HIS C CA 1
ATOM 3662 C C . HIS C 1 149 ? 51.644 32.108 10.179 1.00 45.93 141 HIS C C 1
ATOM 3663 O O . HIS C 1 149 ? 51.362 30.907 10.274 1.00 46.40 141 HIS C O 1
ATOM 3670 N N . TYR C 1 150 ? 50.743 33.025 9.809 1.00 46.21 142 TYR C N 1
ATOM 3671 C CA . TYR C 1 150 ? 49.343 32.614 9.733 1.00 48.72 142 TYR C CA 1
ATOM 3672 C C . TYR C 1 150 ? 49.094 31.589 8.633 1.00 47.23 142 TYR C C 1
ATOM 3673 O O . TYR C 1 150 ? 48.124 30.824 8.728 1.00 41.91 142 TYR C O 1
ATOM 3682 N N . LYS C 1 151 ? 49.976 31.509 7.637 1.00 44.98 143 LYS C N 1
ATOM 3683 C CA . LYS C 1 151 ? 49.845 30.572 6.527 1.00 47.37 143 LYS C CA 1
ATOM 3684 C C . LYS C 1 151 ? 50.762 29.359 6.669 1.00 48.78 143 LYS C C 1
ATOM 3685 O O . LYS C 1 151 ? 50.958 28.624 5.696 1.00 53.58 143 LYS C O 1
ATOM 3691 N N . ASP C 1 152 ? 51.313 29.129 7.866 1.00 47.96 144 ASP C N 1
ATOM 3692 C CA . ASP C 1 152 ? 52.302 28.068 8.055 1.00 48.93 144 ASP C CA 1
ATOM 3693 C C . ASP C 1 152 ? 51.758 26.691 7.700 1.00 57.49 144 ASP C C 1
ATOM 3694 O O . ASP C 1 152 ? 52.524 25.814 7.281 1.00 55.36 144 ASP C O 1
ATOM 3699 N N . LEU C 1 153 ? 50.455 26.470 7.862 1.00 49.90 145 LEU C N 1
ATOM 3700 C CA . LEU C 1 153 ? 49.891 25.152 7.622 1.00 58.43 145 LEU C CA 1
ATOM 3701 C C . LEU C 1 153 ? 49.207 25.047 6.265 1.00 58.49 145 LEU C C 1
ATOM 3702 O O . LEU C 1 153 ? 48.505 24.064 6.006 1.00 53.69 145 LEU C O 1
ATOM 3707 N N . GLU C 1 154 ? 49.438 26.011 5.380 1.00 57.71 146 GLU C N 1
ATOM 3708 C CA . GLU C 1 154 ? 48.931 25.960 4.016 1.00 59.39 146 GLU C CA 1
ATOM 3709 C C . GLU C 1 154 ? 50.010 25.346 3.129 1.00 63.51 146 GLU C C 1
ATOM 3710 O O . GLU C 1 154 ? 51.102 25.913 2.988 1.00 61.82 146 GLU C O 1
ATOM 3716 N N . GLU C 1 155 ? 49.704 24.183 2.545 1.00 60.28 147 GLU C N 1
ATOM 3717 C CA . GLU C 1 155 ? 50.707 23.419 1.817 1.00 63.70 147 GLU C CA 1
ATOM 3718 C C . GLU C 1 155 ? 51.238 24.222 0.642 1.00 65.45 147 GLU C C 1
ATOM 3719 O O . GLU C 1 155 ? 50.483 24.894 -0.066 1.00 65.93 147 GLU C O 1
ATOM 3721 N N . GLY C 1 156 ? 52.556 24.181 0.468 1.00 71.90 148 GLY C N 1
ATOM 3722 C CA . GLY C 1 156 ? 53.197 24.875 -0.624 1.00 73.72 148 GLY C CA 1
ATOM 3723 C C . GLY C 1 156 ? 53.408 26.356 -0.418 1.00 72.83 148 GLY C C 1
ATOM 3724 O O . GLY C 1 156 ? 53.764 27.052 -1.376 1.00 73.81 148 GLY C O 1
ATOM 3725 N N . LYS C 1 157 ? 53.230 26.865 0.796 1.00 70.84 149 LYS C N 1
ATOM 3726 C CA . LYS C 1 157 ? 53.416 28.283 1.057 1.00 68.52 149 LYS C CA 1
ATOM 3727 C C . LYS C 1 157 ? 54.494 28.533 2.100 1.00 71.64 149 LYS C C 1
ATOM 3728 O O . LYS C 1 157 ? 54.761 27.702 2.975 1.00 68.54 149 LYS C O 1
ATOM 3734 N N . TRP C 1 158 ? 55.110 29.705 1.974 1.00 73.31 150 TRP C N 1
ATOM 3735 C CA . TRP C 1 158 ? 56.116 30.195 2.895 1.00 71.53 150 TRP C CA 1
ATOM 3736 C C . TRP C 1 158 ? 56.051 31.711 2.863 1.00 71.42 150 TRP C C 1
ATOM 3737 O O . TRP C 1 158 ? 55.521 32.308 1.924 1.00 71.88 150 TRP C O 1
ATOM 3748 N N . VAL C 1 159 ? 56.595 32.330 3.902 1.00 63.38 151 VAL C N 1
ATOM 3749 C CA . VAL C 1 159 ? 56.642 33.780 4.003 1.00 63.34 151 VAL C CA 1
ATOM 3750 C C . VAL C 1 159 ? 58.015 34.153 4.517 1.00 63.03 151 VAL C C 1
ATOM 3751 O O . VAL C 1 159 ? 58.503 33.553 5.478 1.00 65.84 151 VAL C O 1
ATOM 3755 N N . LYS C 1 160 ? 58.637 35.134 3.881 1.00 68.45 152 LYS C N 1
ATOM 3756 C CA . LYS C 1 160 ? 59.847 35.767 4.380 1.00 70.30 152 LYS C CA 1
ATOM 3757 C C . LYS C 1 160 ? 59.555 37.242 4.614 1.00 71.03 152 LYS C C 1
ATOM 3758 O O . LYS C 1 160 ? 58.991 37.908 3.740 1.00 75.71 152 LYS C O 1
ATOM 3760 N N . VAL C 1 161 ? 59.884 37.736 5.804 1.00 66.99 153 VAL C N 1
ATOM 3761 C CA . VAL C 1 161 ? 59.684 39.144 6.131 1.00 67.76 153 VAL C CA 1
ATOM 3762 C C . VAL C 1 161 ? 60.930 39.909 5.701 1.00 78.21 153 VAL C C 1
ATOM 3763 O O . VAL C 1 161 ? 62.016 39.704 6.247 1.00 82.26 153 VAL C O 1
ATOM 3767 N N . GLU C 1 162 ? 60.779 40.795 4.714 1.00 79.74 154 GLU C N 1
ATOM 3768 C CA . GLU C 1 162 ? 61.891 41.668 4.363 1.00 84.21 154 GLU C CA 1
ATOM 3769 C C . GLU C 1 162 ? 62.057 42.785 5.388 1.00 83.37 154 GLU C C 1
ATOM 3770 O O . GLU C 1 162 ? 63.184 43.224 5.645 1.00 81.06 154 GLU C O 1
ATOM 3772 N N . GLY C 1 163 ? 60.966 43.244 5.995 1.00 80.76 155 GLY C N 1
ATOM 3773 C CA . GLY C 1 163 ? 61.034 44.266 7.019 1.00 75.49 155 GLY C CA 1
ATOM 3774 C C . GLY C 1 163 ? 60.111 45.429 6.726 1.00 71.01 155 GLY C C 1
ATOM 3775 O O . GLY C 1 163 ? 59.430 45.486 5.704 1.00 72.29 155 GLY C O 1
ATOM 3776 N N . TRP C 1 164 ? 60.127 46.392 7.640 1.00 67.37 156 TRP C N 1
ATOM 3777 C CA . TRP C 1 164 ? 59.273 47.563 7.550 1.00 64.45 156 TRP C CA 1
ATOM 3778 C C . TRP C 1 164 ? 59.977 48.661 6.773 1.00 65.01 156 TRP C C 1
ATOM 3779 O O . TRP C 1 164 ? 61.202 48.788 6.810 1.00 70.60 156 TRP C O 1
ATOM 3790 N N . VAL C 1 165 ? 59.181 49.451 6.056 1.00 65.62 157 VAL C N 1
ATOM 3791 C CA . VAL C 1 165 ? 59.647 50.669 5.414 1.00 71.03 157 VAL C CA 1
ATOM 3792 C C . VAL C 1 165 ? 58.702 51.796 5.803 1.00 70.73 157 VAL C C 1
ATOM 3793 O O . VAL C 1 165 ? 57.569 51.568 6.227 1.00 63.53 157 VAL C O 1
ATOM 3797 N N . GLY C 1 166 ? 59.160 53.028 5.601 1.00 75.17 158 GLY C N 1
ATOM 3798 C CA . GLY C 1 166 ? 58.496 54.164 6.190 1.00 66.30 158 GLY C CA 1
ATOM 3799 C C . GLY C 1 166 ? 57.324 54.645 5.366 1.00 66.79 158 GLY C C 1
ATOM 3800 O O . GLY C 1 166 ? 57.008 54.113 4.293 1.00 67.21 158 GLY C O 1
ATOM 3801 N N . PRO C 1 167 ? 56.667 55.699 5.864 1.00 66.82 159 PRO C N 1
ATOM 3802 C CA . PRO C 1 167 ? 55.448 56.187 5.197 1.00 69.37 159 PRO C CA 1
ATOM 3803 C C . PRO C 1 167 ? 55.671 56.660 3.776 1.00 69.17 159 PRO C C 1
ATOM 3804 O O . PRO C 1 167 ? 54.758 56.514 2.953 1.00 69.36 159 PRO C O 1
ATOM 3808 N N . ASP C 1 168 ? 56.841 57.231 3.461 1.00 72.10 160 ASP C N 1
ATOM 3809 C CA . ASP C 1 168 ? 57.102 57.656 2.091 1.00 72.71 160 ASP C CA 1
ATOM 3810 C C . ASP C 1 168 ? 57.063 56.463 1.145 1.00 72.65 160 ASP C C 1
ATOM 3811 O O . ASP C 1 168 ? 56.420 56.509 0.089 1.00 73.48 160 ASP C O 1
ATOM 3816 N N . ALA C 1 169 ? 57.735 55.373 1.519 1.00 71.77 161 ALA C N 1
ATOM 3817 C CA . ALA C 1 169 ? 57.678 54.159 0.712 1.00 71.49 161 ALA C CA 1
ATOM 3818 C C . ALA C 1 169 ? 56.251 53.623 0.621 1.00 73.43 161 ALA C C 1
ATOM 3819 O O . ALA C 1 169 ? 55.820 53.172 -0.446 1.00 70.80 161 ALA C O 1
ATOM 3821 N N . ALA C 1 170 ? 55.500 53.671 1.730 1.00 68.60 162 ALA C N 1
ATOM 3822 C CA . ALA C 1 170 ? 54.095 53.274 1.695 1.00 69.53 162 ALA C CA 1
ATOM 3823 C C . ALA C 1 170 ? 53.310 54.152 0.731 1.00 68.82 162 ALA C C 1
ATOM 3824 O O . ALA C 1 170 ? 52.512 53.659 -0.075 1.00 68.83 162 ALA C O 1
ATOM 3826 N N . ARG C 1 171 ? 53.509 55.469 0.824 1.00 70.00 163 ARG C N 1
ATOM 3827 C CA . ARG C 1 171 ? 52.847 56.388 -0.091 1.00 71.48 163 ARG C CA 1
ATOM 3828 C C . ARG C 1 171 ? 53.335 56.168 -1.517 1.00 73.21 163 ARG C C 1
ATOM 3829 O O . ARG C 1 171 ? 52.568 56.337 -2.471 1.00 74.06 163 ARG C O 1
ATOM 3837 N N . GLU C 1 172 ? 54.614 55.823 -1.677 1.00 73.84 164 GLU C N 1
ATOM 3838 C CA . GLU C 1 172 ? 55.120 55.427 -2.989 1.00 79.81 164 GLU C CA 1
ATOM 3839 C C . GLU C 1 172 ? 54.402 54.185 -3.514 1.00 77.15 164 GLU C C 1
ATOM 3840 O O . GLU C 1 172 ? 54.086 54.102 -4.707 1.00 75.73 164 GLU C O 1
ATOM 3846 N N . GLU C 1 173 ? 54.162 53.195 -2.644 1.00 72.86 165 GLU C N 1
ATOM 3847 C CA . GLU C 1 173 ? 53.443 51.991 -3.059 1.00 71.77 165 GLU C CA 1
ATOM 3848 C C . GLU C 1 173 ? 52.021 52.320 -3.493 1.00 71.41 165 GLU C C 1
ATOM 3849 O O . GLU C 1 173 ? 51.525 51.779 -4.490 1.00 73.53 165 GLU C O 1
ATOM 3855 N N . ILE C 1 174 ? 51.349 53.205 -2.755 1.00 70.90 166 ILE C N 1
ATOM 3856 C CA . ILE C 1 174 ? 50.002 53.630 -3.129 1.00 72.31 166 ILE C CA 1
ATOM 3857 C C . ILE C 1 174 ? 50.004 54.296 -4.499 1.00 73.27 166 ILE C C 1
ATOM 3858 O O . ILE C 1 174 ? 49.209 53.945 -5.378 1.00 73.63 166 ILE C O 1
ATOM 3863 N N . THR C 1 175 ? 50.906 55.260 -4.701 1.00 74.90 167 THR C N 1
ATOM 3864 C CA . THR C 1 175 ? 50.903 56.037 -5.938 1.00 77.22 167 THR C CA 1
ATOM 3865 C C . THR C 1 175 ? 51.143 55.154 -7.159 1.00 78.60 167 THR C C 1
ATOM 3866 O O . THR C 1 175 ? 50.395 55.219 -8.144 1.00 79.17 167 THR C O 1
ATOM 3870 N N . SER C 1 176 ? 52.177 54.312 -7.108 1.00 77.95 168 SER C N 1
ATOM 3871 C CA . SER C 1 176 ? 52.479 53.444 -8.242 1.00 78.92 168 SER C CA 1
ATOM 3872 C C . SER C 1 176 ? 51.312 52.516 -8.565 1.00 77.86 168 SER C C 1
ATOM 3873 O O . SER C 1 176 ? 51.004 52.284 -9.738 1.00 79.15 168 SER C O 1
ATOM 3876 N N . SER C 1 177 ? 50.646 51.980 -7.537 1.00 75.57 169 SER C N 1
ATOM 3877 C CA . SER C 1 177 ? 49.548 51.042 -7.768 1.00 83.11 169 SER C CA 1
ATOM 3878 C C . SER C 1 177 ? 48.282 51.744 -8.241 1.00 77.04 169 SER C C 1
ATOM 3879 O O . SER C 1 177 ? 47.452 51.129 -8.919 1.00 74.94 169 SER C O 1
ATOM 3882 N N . ILE C 1 178 ? 48.086 53.001 -7.852 1.00 75.46 170 ILE C N 1
ATOM 3883 C CA . ILE C 1 178 ? 46.999 53.766 -8.441 1.00 76.39 170 ILE C CA 1
ATOM 3884 C C . ILE C 1 178 ? 47.281 53.960 -9.925 1.00 86.31 170 ILE C C 1
ATOM 3885 O O . ILE C 1 178 ? 46.388 53.831 -10.771 1.00 85.51 170 ILE C O 1
ATOM 3890 N N . ASN C 1 179 ? 48.541 54.248 -10.260 1.00 80.26 171 ASN C N 1
ATOM 3891 C CA . ASN C 1 179 ? 48.928 54.427 -11.655 1.00 90.34 171 ASN C CA 1
ATOM 3892 C C . ASN C 1 179 ? 48.740 53.141 -12.451 1.00 90.43 171 ASN C C 1
ATOM 3893 O O . ASN C 1 179 ? 48.217 53.168 -13.570 1.00 91.99 171 ASN C O 1
ATOM 3898 N N . ARG C 1 180 ? 49.169 52.001 -11.894 1.00 90.39 172 ARG C N 1
ATOM 3899 C CA . ARG C 1 180 ? 49.020 50.738 -12.612 1.00 80.94 172 ARG C CA 1
ATOM 3900 C C . ARG C 1 180 ? 47.556 50.463 -12.919 1.00 80.34 172 ARG C C 1
ATOM 3901 O O . ARG C 1 180 ? 47.224 49.927 -13.980 1.00 81.37 172 ARG C O 1
ATOM 3903 N N . TYR C 1 181 ? 46.662 50.831 -12.001 1.00 81.15 173 TYR C N 1
ATOM 3904 C CA . TYR C 1 181 ? 45.237 50.621 -12.232 1.00 78.15 173 TYR C CA 1
ATOM 3905 C C . TYR C 1 181 ? 44.719 51.560 -13.315 1.00 86.79 173 TYR C C 1
ATOM 3906 O O . TYR C 1 181 ? 43.870 51.176 -14.126 1.00 88.26 173 TYR C O 1
ATOM 3915 N N . ASN C 1 182 ? 45.220 52.794 -13.344 1.00 89.36 174 ASN C N 1
ATOM 3916 C CA . ASN C 1 182 ? 44.721 53.763 -14.313 1.00 99.26 174 ASN C CA 1
ATOM 3917 C C . ASN C 1 182 ? 45.070 53.369 -15.745 1.00 104.67 174 ASN C C 1
ATOM 3918 O O . ASN C 1 182 ? 44.228 53.490 -16.643 1.00 108.15 174 ASN C O 1
ATOM 3923 N N . HIS C 1 183 ? 46.299 52.896 -15.983 1.00 103.19 175 HIS C N 1
ATOM 3924 C CA . HIS C 1 183 ? 46.684 52.501 -17.337 1.00 101.74 175 HIS C CA 1
ATOM 3925 C C . HIS C 1 183 ? 45.857 51.316 -17.826 1.00 101.07 175 HIS C C 1
ATOM 3926 O O . HIS C 1 183 ? 45.530 51.229 -19.015 1.00 107.71 175 HIS C O 1
ATOM 3928 N N . THR C 1 184 ? 45.508 50.395 -16.923 1.00 92.15 176 THR C N 1
ATOM 3929 C CA . THR C 1 184 ? 44.699 49.242 -17.311 1.00 95.50 176 THR C CA 1
ATOM 3930 C C . THR C 1 184 ? 43.318 49.676 -17.788 1.00 102.88 176 THR C C 1
ATOM 3931 O O . THR C 1 184 ? 42.835 49.222 -18.833 1.00 105.33 176 THR C O 1
ATOM 3933 N N . LYS C 1 185 ? 42.668 50.557 -17.033 1.00 106.36 177 LYS C N 1
ATOM 3934 C CA . LYS C 1 185 ? 41.353 51.067 -17.400 1.00 111.53 177 LYS C CA 1
ATOM 3935 C C . LYS C 1 185 ? 41.473 52.409 -18.119 1.00 115.02 177 LYS C C 1
ATOM 3936 O O . LYS C 1 185 ? 42.404 52.627 -18.899 1.00 119.02 177 LYS C O 1
ATOM 3938 N N . ILE D 1 14 ? 14.469 50.742 -2.754 1.00 83.10 6 ILE D N 1
ATOM 3939 C CA . ILE D 1 14 ? 13.717 50.267 -1.597 1.00 81.87 6 ILE D CA 1
ATOM 3940 C C . ILE D 1 14 ? 12.537 51.197 -1.325 1.00 82.42 6 ILE D C 1
ATOM 3941 O O . ILE D 1 14 ? 12.719 52.402 -1.130 1.00 80.36 6 ILE D O 1
ATOM 3946 N N . GLN D 1 15 ? 11.329 50.630 -1.326 1.00 83.18 7 GLN D N 1
ATOM 3947 C CA . GLN D 1 15 ? 10.125 51.416 -1.082 1.00 88.58 7 GLN D CA 1
ATOM 3948 C C . GLN D 1 15 ? 10.131 51.974 0.340 1.00 89.20 7 GLN D C 1
ATOM 3949 O O . GLN D 1 15 ? 10.678 51.371 1.268 1.00 90.13 7 GLN D O 1
ATOM 3951 N N . SER D 1 16 ? 9.518 53.151 0.506 1.00 80.79 8 SER D N 1
ATOM 3952 C CA . SER D 1 16 ? 9.512 53.795 1.817 1.00 80.62 8 SER D CA 1
ATOM 3953 C C . SER D 1 16 ? 8.712 52.998 2.836 1.00 77.47 8 SER D C 1
ATOM 3954 O O . SER D 1 16 ? 8.985 53.084 4.040 1.00 72.82 8 SER D O 1
ATOM 3957 N N . GLY D 1 17 ? 7.731 52.223 2.382 1.00 73.88 9 GLY D N 1
ATOM 3958 C CA . GLY D 1 17 ? 6.958 51.401 3.287 1.00 75.92 9 GLY D CA 1
ATOM 3959 C C . GLY D 1 17 ? 5.745 50.776 2.637 1.00 77.10 9 GLY D C 1
ATOM 3960 O O . GLY D 1 17 ? 5.290 51.228 1.578 1.00 79.29 9 GLY D O 1
ATOM 3961 N N . ARG D 1 18 ? 5.215 49.727 3.268 1.00 70.51 10 ARG D N 1
ATOM 3962 C CA . ARG D 1 18 ? 3.989 49.111 2.776 1.00 75.10 10 ARG D CA 1
ATOM 3963 C C . ARG D 1 18 ? 2.857 50.129 2.712 1.00 79.26 10 ARG D C 1
ATOM 3964 O O . ARG D 1 18 ? 2.251 50.340 1.653 1.00 82.45 10 ARG D O 1
ATOM 3966 N N . ASP D 1 19 ? 2.577 50.799 3.835 1.00 68.12 11 ASP D N 1
ATOM 3967 C CA . ASP D 1 19 ? 1.460 51.741 3.937 1.00 69.04 11 ASP D CA 1
ATOM 3968 C C . ASP D 1 19 ? 1.961 53.028 4.591 1.00 69.23 11 ASP D C 1
ATOM 3969 O O . ASP D 1 19 ? 1.633 53.333 5.739 1.00 69.34 11 ASP D O 1
ATOM 3974 N N A VAL D 1 20 ? 2.778 53.775 3.852 0.52 69.48 12 VAL D N 1
ATOM 3975 N N B VAL D 1 20 ? 2.767 53.777 3.848 0.48 69.49 12 VAL D N 1
ATOM 3976 C CA A VAL D 1 20 ? 3.271 55.050 4.384 0.52 72.87 12 VAL D CA 1
ATOM 3977 C CA B VAL D 1 20 ? 3.260 55.065 4.343 0.48 72.92 12 VAL D CA 1
ATOM 3978 C C A VAL D 1 20 ? 2.080 55.948 4.687 0.52 74.48 12 VAL D C 1
ATOM 3979 C C B VAL D 1 20 ? 2.073 55.962 4.672 0.48 74.42 12 VAL D C 1
ATOM 3980 O O A VAL D 1 20 ? 1.102 55.959 3.914 0.52 71.77 12 VAL D O 1
ATOM 3981 O O B VAL D 1 20 ? 1.103 56.012 3.889 0.48 73.08 12 VAL D O 1
ATOM 3988 N N . PRO D 1 21 ? 2.073 56.688 5.805 1.00 77.46 13 PRO D N 1
ATOM 3989 C CA . PRO D 1 21 ? 3.120 56.726 6.825 1.00 78.59 13 PRO D CA 1
ATOM 3990 C C . PRO D 1 21 ? 2.838 55.789 7.982 1.00 75.13 13 PRO D C 1
ATOM 3991 O O . PRO D 1 21 ? 3.457 55.943 9.028 1.00 69.93 13 PRO D O 1
ATOM 3995 N N . ASN D 1 22 ? 1.884 54.872 7.814 1.00 69.88 14 ASN D N 1
ATOM 3996 C CA . ASN D 1 22 ? 1.523 54.000 8.925 1.00 70.33 14 ASN D CA 1
ATOM 3997 C C . ASN D 1 22 ? 2.547 52.884 9.113 1.00 68.24 14 ASN D C 1
ATOM 3998 O O . ASN D 1 22 ? 2.840 52.500 10.251 1.00 73.06 14 ASN D O 1
ATOM 4003 N N . GLU D 1 23 ? 3.098 52.355 8.015 1.00 76.89 15 GLU D N 1
ATOM 4004 C CA . GLU D 1 23 ? 4.155 51.341 8.026 1.00 67.08 15 GLU D CA 1
ATOM 4005 C C . GLU D 1 23 ? 5.277 51.770 7.089 1.00 67.14 15 GLU D C 1
ATOM 4006 O O . GLU D 1 23 ? 5.017 52.123 5.936 1.00 67.53 15 GLU D O 1
ATOM 4012 N N . VAL D 1 24 ? 6.518 51.753 7.581 1.00 48.96 16 VAL D N 1
ATOM 4013 C CA . VAL D 1 24 ? 7.669 52.213 6.810 1.00 47.65 16 VAL D CA 1
ATOM 4014 C C . VAL D 1 24 ? 8.831 51.238 6.923 1.00 49.43 16 VAL D C 1
ATOM 4015 O O . VAL D 1 24 ? 8.978 50.523 7.918 1.00 48.84 16 VAL D O 1
ATOM 4019 N N . ASN D 1 25 ? 9.676 51.239 5.897 1.00 52.09 17 ASN D N 1
ATOM 4020 C CA . ASN D 1 25 ? 10.921 50.489 5.901 1.00 51.78 17 ASN D CA 1
ATOM 4021 C C . ASN D 1 25 ? 12.062 51.351 6.423 1.00 53.40 17 ASN D C 1
ATOM 4022 O O . ASN D 1 25 ? 12.189 52.524 6.050 1.00 53.88 17 ASN D O 1
ATOM 4027 N N . VAL D 1 26 ? 12.886 50.765 7.285 1.00 45.58 18 VAL D N 1
ATOM 4028 C CA . VAL D 1 26 ? 14.040 51.434 7.877 1.00 42.85 18 VAL D CA 1
ATOM 4029 C C . VAL D 1 26 ? 15.303 50.637 7.555 1.00 45.66 18 VAL D C 1
ATOM 4030 O O . VAL D 1 26 ? 15.365 49.428 7.806 1.00 45.36 18 VAL D O 1
ATOM 4034 N N . ILE D 1 27 ? 16.310 51.322 7.019 1.00 44.09 19 ILE D N 1
ATOM 4035 C CA . ILE D 1 27 ? 17.630 50.751 6.767 1.00 44.84 19 ILE D CA 1
ATOM 4036 C C . ILE D 1 27 ? 18.504 50.984 7.991 1.00 46.41 19 ILE D C 1
ATOM 4037 O O . ILE D 1 27 ? 18.722 52.132 8.389 1.00 45.82 19 ILE D O 1
ATOM 4042 N N . ILE D 1 28 ? 19.033 49.905 8.574 1.00 45.39 20 ILE D N 1
ATOM 4043 C CA . ILE D 1 28 ? 19.772 50.007 9.832 1.00 39.61 20 ILE D CA 1
ATOM 4044 C C . ILE D 1 28 ? 21.206 50.453 9.556 1.00 42.76 20 ILE D C 1
ATOM 4045 O O . ILE D 1 28 ? 21.905 49.862 8.723 1.00 43.51 20 ILE D O 1
ATOM 4050 N N . GLU D 1 29 ? 21.656 51.497 10.261 1.00 43.56 21 GLU D N 1
ATOM 4051 C CA . GLU D 1 29 ? 23.055 51.914 10.193 1.00 37.64 21 GLU D CA 1
ATOM 4052 C C . GLU D 1 29 ? 23.877 51.445 11.384 1.00 41.78 21 GLU D C 1
ATOM 4053 O O . GLU D 1 29 ? 25.040 51.066 11.216 1.00 38.74 21 GLU D O 1
ATOM 4059 N N . ILE D 1 30 ? 23.299 51.469 12.586 1.00 36.53 22 ILE D N 1
ATOM 4060 C CA . ILE D 1 30 ? 24.002 51.112 13.805 1.00 40.08 22 ILE D CA 1
ATOM 4061 C C . ILE D 1 30 ? 23.111 50.164 14.610 1.00 38.26 22 ILE D C 1
ATOM 4062 O O . ILE D 1 30 ? 21.992 50.546 14.972 1.00 36.59 22 ILE D O 1
ATOM 4067 N N . PRO D 1 31 ? 23.561 48.962 14.935 1.00 39.86 23 PRO D N 1
ATOM 4068 C CA . PRO D 1 31 ? 22.728 48.046 15.721 1.00 38.02 23 PRO D CA 1
ATOM 4069 C C . PRO D 1 31 ? 22.644 48.479 17.177 1.00 39.14 23 PRO D C 1
ATOM 4070 O O . PRO D 1 31 ? 23.491 49.218 17.695 1.00 31.24 23 PRO D O 1
ATOM 4074 N N . MET D 1 32 ? 21.588 48.009 17.840 1.00 35.02 24 MET D N 1
ATOM 4075 C CA . MET D 1 32 ? 21.491 48.210 19.278 1.00 38.38 24 MET D CA 1
ATOM 4076 C C . MET D 1 32 ? 22.670 47.544 19.977 1.00 36.94 24 MET D C 1
ATOM 4077 O O . MET D 1 32 ? 23.162 46.490 19.554 1.00 30.55 24 MET D O 1
ATOM 4082 N N . HIS D 1 33 ? 23.139 48.185 21.048 1.00 24.14 25 HIS D N 1
ATOM 4083 C CA . HIS D 1 33 ? 24.170 47.598 21.913 1.00 30.91 25 HIS D CA 1
ATOM 4084 C C . HIS D 1 33 ? 25.433 47.217 21.132 1.00 35.93 25 HIS D C 1
ATOM 4085 O O . HIS D 1 33 ? 26.030 46.160 21.356 1.00 33.76 25 HIS D O 1
ATOM 4092 N N . GLY D 1 34 ? 25.817 48.052 20.166 1.00 33.20 26 GLY D N 1
ATOM 4093 C CA . GLY D 1 34 ? 26.913 47.745 19.274 1.00 38.30 26 GLY D CA 1
ATOM 4094 C C . GLY D 1 34 ? 28.220 48.438 19.656 1.00 33.16 26 GLY D C 1
ATOM 4095 O O . GLY D 1 34 ? 28.316 49.149 20.653 1.00 32.39 26 GLY D O 1
ATOM 4096 N N . GLU D 1 35 ? 29.223 48.246 18.795 1.00 30.01 27 GLU D N 1
ATOM 4097 C CA . GLU D 1 35 ? 30.526 48.860 18.998 1.00 29.55 27 GLU D CA 1
ATOM 4098 C C . GLU D 1 35 ? 30.414 50.382 18.876 1.00 30.90 27 GLU D C 1
ATOM 4099 O O . GLU D 1 35 ? 29.578 50.891 18.120 1.00 32.07 27 GLU D O 1
ATOM 4105 N N . PRO D 1 36 ? 31.241 51.128 19.616 1.00 29.16 28 PRO D N 1
ATOM 4106 C CA . PRO D 1 36 ? 31.201 52.598 19.529 1.00 33.92 28 PRO D CA 1
ATOM 4107 C C . PRO D 1 36 ? 31.800 53.127 18.242 1.00 35.76 28 PRO D C 1
ATOM 4108 O O . PRO D 1 36 ? 32.766 53.898 18.260 1.00 34.03 28 PRO D O 1
ATOM 4112 N N . VAL D 1 37 ? 31.250 52.678 17.121 1.00 38.99 29 VAL D N 1
ATOM 4113 C CA . VAL D 1 37 ? 31.631 53.135 15.789 1.00 28.71 29 VAL D CA 1
ATOM 4114 C C . VAL D 1 37 ? 30.398 53.747 15.156 1.00 36.67 29 VAL D C 1
ATOM 4115 O O . VAL D 1 37 ? 29.357 53.083 15.048 1.00 35.61 29 VAL D O 1
ATOM 4119 N N . LYS D 1 38 ? 30.512 54.998 14.721 1.00 37.50 30 LYS D N 1
ATOM 4120 C CA . LYS D 1 38 ? 29.374 55.701 14.136 1.00 37.84 30 LYS D CA 1
ATOM 4121 C C . LYS D 1 38 ? 29.401 55.473 12.629 1.00 41.22 30 LYS D C 1
ATOM 4122 O O . LYS D 1 38 ? 30.002 56.238 11.876 1.00 38.77 30 LYS D O 1
ATOM 4128 N N . TYR D 1 39 ? 28.781 54.368 12.198 1.00 38.14 31 TYR D N 1
ATOM 4129 C CA . TYR D 1 39 ? 28.618 54.056 10.786 1.00 41.21 31 TYR D CA 1
ATOM 4130 C C . TYR D 1 39 ? 27.499 54.904 10.193 1.00 44.94 31 TYR D C 1
ATOM 4131 O O . TYR D 1 39 ? 26.513 55.220 10.861 1.00 42.27 31 TYR D O 1
ATOM 4140 N N . GLU D 1 40 ? 27.642 55.234 8.912 1.00 43.87 32 GLU D N 1
ATOM 4141 C CA . GLU D 1 40 ? 26.619 55.953 8.170 1.00 49.91 32 GLU D CA 1
ATOM 4142 C C . GLU D 1 40 ? 26.631 55.479 6.729 1.00 56.16 32 GLU D C 1
ATOM 4143 O O . GLU D 1 40 ? 27.703 55.259 6.156 1.00 60.59 32 GLU D O 1
ATOM 4149 N N . VAL D 1 41 ? 25.441 55.324 6.145 1.00 56.57 33 VAL D N 1
ATOM 4150 C CA . VAL D 1 41 ? 25.380 55.039 4.721 1.00 56.21 33 VAL D CA 1
ATOM 4151 C C . VAL D 1 41 ? 25.718 56.308 3.965 1.00 58.17 33 VAL D C 1
ATOM 4152 O O . VAL D 1 41 ? 25.133 57.371 4.211 1.00 62.13 33 VAL D O 1
ATOM 4156 N N . ASP D 1 42 ? 26.683 56.206 3.062 1.00 55.06 34 ASP D N 1
ATOM 4157 C CA . ASP D 1 42 ? 26.957 57.276 2.118 1.00 60.97 34 ASP D CA 1
ATOM 4158 C C . ASP D 1 42 ? 25.800 57.305 1.130 1.00 71.72 34 ASP D C 1
ATOM 4159 O O . ASP D 1 42 ? 25.642 56.378 0.334 1.00 68.33 34 ASP D O 1
ATOM 4164 N N . LYS D 1 43 ? 24.973 58.352 1.198 1.00 86.65 35 LYS D N 1
ATOM 4165 C CA . LYS D 1 43 ? 23.761 58.403 0.381 1.00 98.99 35 LYS D CA 1
ATOM 4166 C C . LYS D 1 43 ? 24.064 58.402 -1.114 1.00 100.65 35 LYS D C 1
ATOM 4167 O O . LYS D 1 43 ? 23.234 57.952 -1.912 1.00 104.32 35 LYS D O 1
ATOM 4169 N N . LYS D 1 44 ? 25.233 58.901 -1.517 1.00 98.13 36 LYS D N 1
ATOM 4170 C CA . LYS D 1 44 ? 25.574 58.907 -2.935 1.00 99.40 36 LYS D CA 1
ATOM 4171 C C . LYS D 1 44 ? 25.856 57.495 -3.437 1.00 97.43 36 LYS D C 1
ATOM 4172 O O . LYS D 1 44 ? 25.281 57.055 -4.438 1.00 101.63 36 LYS D O 1
ATOM 4174 N N . THR D 1 45 ? 26.731 56.767 -2.744 1.00 86.75 37 THR D N 1
ATOM 4175 C CA . THR D 1 45 ? 27.214 55.475 -3.213 1.00 80.62 37 THR D CA 1
ATOM 4176 C C . THR D 1 45 ? 26.508 54.284 -2.579 1.00 75.16 37 THR D C 1
ATOM 4177 O O . THR D 1 45 ? 26.612 53.168 -3.106 1.00 69.99 37 THR D O 1
ATOM 4181 N N . GLY D 1 46 ? 25.802 54.488 -1.470 1.00 66.59 38 GLY D N 1
ATOM 4182 C CA . GLY D 1 46 ? 25.176 53.392 -0.766 1.00 59.97 38 GLY D CA 1
ATOM 4183 C C . GLY D 1 46 ? 26.109 52.577 0.096 1.00 64.92 38 GLY D C 1
ATOM 4184 O O . GLY D 1 46 ? 25.677 51.572 0.669 1.00 65.04 38 GLY D O 1
ATOM 4185 N N . ALA D 1 47 ? 27.368 52.983 0.226 1.00 61.02 39 ALA D N 1
ATOM 4186 C CA . ALA D 1 47 ? 28.342 52.253 1.019 1.00 55.60 39 ALA D CA 1
ATOM 4187 C C . ALA D 1 47 ? 28.279 52.669 2.483 1.00 56.95 39 ALA D C 1
ATOM 4188 O O . ALA D 1 47 ? 27.983 53.819 2.817 1.00 59.98 39 ALA D O 1
ATOM 4190 N N . LEU D 1 48 ? 28.568 51.713 3.360 1.00 45.25 40 LEU D N 1
ATOM 4191 C CA . LEU D 1 48 ? 28.598 51.958 4.795 1.00 50.31 40 LEU D CA 1
ATOM 4192 C C . LEU D 1 48 ? 29.980 52.479 5.164 1.00 50.18 40 LEU D C 1
ATOM 4193 O O . LEU D 1 48 ? 30.966 51.738 5.087 1.00 55.84 40 LEU D O 1
ATOM 4198 N N . PHE D 1 49 ? 30.056 53.748 5.568 1.00 49.55 41 PHE D N 1
ATOM 4199 C CA A PHE D 1 49 ? 31.338 54.314 5.941 0.48 43.89 41 PHE D CA 1
ATOM 4200 C CA B PHE D 1 49 ? 31.287 54.445 5.926 0.52 44.02 41 PHE D CA 1
ATOM 4201 C C . PHE D 1 49 ? 31.402 54.569 7.440 1.00 43.94 41 PHE D C 1
ATOM 4202 O O . PHE D 1 49 ? 30.388 54.637 8.143 1.00 45.54 41 PHE D O 1
ATOM 4217 N N . VAL D 1 50 ? 32.637 54.655 7.931 1.00 37.45 42 VAL D N 1
ATOM 4218 C CA . VAL D 1 50 ? 32.891 55.035 9.317 1.00 34.64 42 VAL D CA 1
ATOM 4219 C C . VAL D 1 50 ? 32.902 56.558 9.355 1.00 46.29 42 VAL D C 1
ATOM 4220 O O . VAL D 1 50 ? 33.804 57.200 8.805 1.00 42.17 42 VAL D O 1
ATOM 4224 N N . ASP D 1 51 ? 31.894 57.149 9.991 1.00 43.01 43 ASP D N 1
ATOM 4225 C CA . ASP D 1 51 ? 31.899 58.604 10.109 1.00 45.67 43 ASP D CA 1
ATOM 4226 C C . ASP D 1 51 ? 32.899 59.059 11.167 1.00 42.36 43 ASP D C 1
ATOM 4227 O O . ASP D 1 51 ? 33.663 60.005 10.950 1.00 36.75 43 ASP D O 1
ATOM 4232 N N . ARG D 1 52 ? 32.898 58.400 12.321 1.00 36.47 44 ARG D N 1
ATOM 4233 C CA . ARG D 1 52 ? 33.836 58.691 13.396 1.00 38.63 44 ARG D CA 1
ATOM 4234 C C . ARG D 1 52 ? 33.696 57.601 14.438 1.00 37.32 44 ARG D C 1
ATOM 4235 O O . ARG D 1 52 ? 32.748 56.806 14.415 1.00 35.97 44 ARG D O 1
ATOM 4243 N N . PHE D 1 53 ? 34.635 57.585 15.370 1.00 35.89 45 PHE D N 1
ATOM 4244 C CA . PHE D 1 53 ? 34.539 56.695 16.510 1.00 42.31 45 PHE D CA 1
ATOM 4245 C C . PHE D 1 53 ? 33.910 57.474 17.645 1.00 36.75 45 PHE D C 1
ATOM 4246 O O . PHE D 1 53 ? 34.186 58.662 17.818 1.00 32.95 45 PHE D O 1
ATOM 4254 N N . MET D 1 54 ? 33.038 56.816 18.397 1.00 35.11 46 MET D N 1
ATOM 4255 C CA . MET D 1 54 ? 32.388 57.525 19.479 1.00 33.60 46 MET D CA 1
ATOM 4256 C C . MET D 1 54 ? 33.382 57.731 20.602 1.00 30.00 46 MET D C 1
ATOM 4257 O O . MET D 1 54 ? 34.250 56.895 20.848 1.00 37.83 46 MET D O 1
ATOM 4262 N N . THR D 1 55 ? 33.273 58.881 21.250 1.00 32.55 47 THR D N 1
ATOM 4263 C CA . THR D 1 55 ? 34.225 59.313 22.253 1.00 27.32 47 THR D CA 1
ATOM 4264 C C . THR D 1 55 ? 33.666 59.226 23.667 1.00 34.09 47 THR D C 1
ATOM 4265 O O . THR D 1 55 ? 34.389 59.518 24.624 1.00 34.34 47 THR D O 1
ATOM 4269 N N . THR D 1 56 ? 32.410 58.828 23.830 1.00 33.17 48 THR D N 1
ATOM 4270 C CA . THR D 1 56 ? 31.878 58.459 25.135 1.00 27.12 48 THR D CA 1
ATOM 4271 C C . THR D 1 56 ? 31.658 56.948 25.195 1.00 26.50 48 THR D C 1
ATOM 4272 O O . THR D 1 56 ? 31.535 56.272 24.173 1.00 25.65 48 THR D O 1
ATOM 4276 N N . ALA D 1 57 ? 31.627 56.421 26.416 1.00 23.46 49 ALA D N 1
ATOM 4277 C CA . ALA D 1 57 ? 31.453 54.982 26.640 1.00 20.92 49 ALA D CA 1
ATOM 4278 C C . ALA D 1 57 ? 29.963 54.656 26.686 1.00 25.01 49 ALA D C 1
ATOM 4279 O O . ALA D 1 57 ? 29.396 54.344 27.736 1.00 28.29 49 ALA D O 1
ATOM 4281 N N . MET D 1 58 ? 29.322 54.808 25.527 1.00 24.71 50 MET D N 1
ATOM 4282 C CA . MET D 1 58 ? 27.883 54.632 25.394 1.00 29.03 50 MET D CA 1
ATOM 4283 C C . MET D 1 58 ? 27.584 53.746 24.193 1.00 30.63 50 MET D C 1
ATOM 4284 O O . MET D 1 58 ? 28.402 53.612 23.280 1.00 25.49 50 MET D O 1
ATOM 4289 N N . PHE D 1 59 ? 26.388 53.150 24.194 1.00 23.36 51 PHE D N 1
ATOM 4290 C CA . PHE D 1 59 ? 25.928 52.335 23.083 1.00 31.90 51 PHE D CA 1
ATOM 4291 C C . PHE D 1 59 ? 24.490 52.719 22.762 1.00 32.70 51 PHE D C 1
ATOM 4292 O O . PHE D 1 59 ? 23.783 53.283 23.603 1.00 30.85 51 PHE D O 1
ATOM 4300 N N . TYR D 1 60 ? 24.085 52.502 21.516 1.00 33.52 52 TYR D N 1
ATOM 4301 C CA . TYR D 1 60 ? 22.716 52.851 21.117 1.00 35.69 52 TYR D CA 1
ATOM 4302 C C . TYR D 1 60 ? 21.761 51.886 21.796 1.00 35.50 52 TYR D C 1
ATOM 4303 O O . TYR D 1 60 ? 21.908 50.662 21.634 1.00 31.36 52 TYR D O 1
ATOM 4312 N N . PRO D 1 61 ? 20.789 52.370 22.569 1.00 31.92 53 PRO D N 1
ATOM 4313 C CA . PRO D 1 61 ? 19.863 51.447 23.252 1.00 30.84 53 PRO D CA 1
ATOM 4314 C C . PRO D 1 61 ? 18.846 50.790 22.331 1.00 33.62 53 PRO D C 1
ATOM 4315 O O . PRO D 1 61 ? 18.157 49.855 22.769 1.00 33.66 53 PRO D O 1
ATOM 4319 N N . THR D 1 62 ? 18.713 51.258 21.094 1.00 32.80 54 THR D N 1
ATOM 4320 C CA . THR D 1 62 ? 17.914 50.637 20.049 1.00 32.70 54 THR D CA 1
ATOM 4321 C C . THR D 1 62 ? 18.779 50.558 18.799 1.00 34.33 54 THR D C 1
ATOM 4322 O O . THR D 1 62 ? 19.851 51.170 18.732 1.00 34.45 54 THR D O 1
ATOM 4326 N N . ASN D 1 63 ? 18.283 49.854 17.778 1.00 31.26 55 ASN D N 1
ATOM 4327 C CA . ASN D 1 63 ? 18.895 49.967 16.462 1.00 31.63 55 ASN D CA 1
ATOM 4328 C C . ASN D 1 63 ? 18.612 51.358 15.913 1.00 37.00 55 ASN D C 1
ATOM 4329 O O . ASN D 1 63 ? 17.674 52.044 16.340 1.00 39.80 55 ASN D O 1
ATOM 4334 N N . TYR D 1 64 ? 19.451 51.791 14.978 1.00 35.47 56 TYR D N 1
ATOM 4335 C CA . TYR D 1 64 ? 19.390 53.163 14.492 1.00 37.54 56 TYR D CA 1
ATOM 4336 C C . TYR D 1 64 ? 19.549 53.166 12.991 1.00 36.57 56 TYR D C 1
ATOM 4337 O O . TYR D 1 64 ? 20.495 52.571 12.469 1.00 40.77 56 TYR D O 1
ATOM 4346 N N . GLY D 1 65 ? 18.648 53.856 12.310 1.00 36.17 57 GLY D N 1
ATOM 4347 C CA . GLY D 1 65 ? 18.682 53.903 10.869 1.00 36.24 57 GLY D CA 1
ATOM 4348 C C . GLY D 1 65 ? 17.832 55.011 10.344 1.00 41.76 57 GLY D C 1
ATOM 4349 O O . GLY D 1 65 ? 17.536 55.974 11.054 1.00 42.47 57 GLY D O 1
ATOM 4350 N N . TYR D 1 66 ? 17.412 54.853 9.090 1.00 43.50 58 TYR D N 1
ATOM 4351 C CA . TYR D 1 66 ? 16.693 55.912 8.407 1.00 45.94 58 TYR D CA 1
ATOM 4352 C C . TYR D 1 66 ? 15.668 55.334 7.433 1.00 51.93 58 TYR D C 1
ATOM 4353 O O . TYR D 1 66 ? 15.779 54.187 6.987 1.00 55.10 58 TYR D O 1
ATOM 4362 N N . ILE D 1 67 ? 14.684 56.161 7.082 1.00 52.20 59 ILE D N 1
ATOM 4363 C CA . ILE D 1 67 ? 13.678 55.810 6.083 1.00 52.61 59 ILE D CA 1
ATOM 4364 C C . ILE D 1 67 ? 14.205 56.243 4.716 1.00 57.81 59 ILE D C 1
ATOM 4365 O O . ILE D 1 67 ? 14.402 57.447 4.502 1.00 60.85 59 ILE D O 1
ATOM 4370 N N . PRO D 1 68 ? 14.405 55.326 3.772 1.00 63.92 60 PRO D N 1
ATOM 4371 C CA . PRO D 1 68 ? 14.876 55.740 2.447 1.00 64.36 60 PRO D CA 1
ATOM 4372 C C . PRO D 1 68 ? 13.836 56.586 1.732 1.00 64.42 60 PRO D C 1
ATOM 4373 O O . PRO D 1 68 ? 12.635 56.479 1.990 1.00 67.41 60 PRO D O 1
ATOM 4377 N N . ASN D 1 69 ? 14.324 57.452 0.838 1.00 62.82 61 ASN D N 1
ATOM 4378 C CA . ASN D 1 69 ? 13.469 58.299 0.004 1.00 60.66 61 ASN D CA 1
ATOM 4379 C C . ASN D 1 69 ? 12.663 59.282 0.850 1.00 68.26 61 ASN D C 1
ATOM 4380 O O . ASN D 1 69 ? 11.490 59.551 0.576 1.00 63.54 61 ASN D O 1
ATOM 4385 N N . THR D 1 70 ? 13.300 59.820 1.890 1.00 66.71 62 THR D N 1
ATOM 4386 C CA . THR D 1 70 ? 12.748 60.906 2.684 1.00 61.90 62 THR D CA 1
ATOM 4387 C C . THR D 1 70 ? 13.762 62.036 2.731 1.00 64.46 62 THR D C 1
ATOM 4388 O O . THR D 1 70 ? 14.969 61.812 2.617 1.00 67.24 62 THR D O 1
ATOM 4392 N N . LEU D 1 71 ? 13.254 63.258 2.885 1.00 66.91 63 LEU D N 1
ATOM 4393 C CA . LEU D 1 71 ? 14.077 64.467 2.943 1.00 69.29 63 LEU D CA 1
ATOM 4394 C C . LEU D 1 71 ? 13.535 65.352 4.062 1.00 66.85 63 LEU D C 1
ATOM 4395 O O . LEU D 1 71 ? 12.569 66.087 3.852 1.00 78.88 63 LEU D O 1
ATOM 4397 N N . SER D 1 72 ? 14.062 65.194 5.271 1.00 66.29 64 SER D N 1
ATOM 4398 C CA . SER D 1 72 ? 13.714 66.101 6.355 1.00 76.62 64 SER D CA 1
ATOM 4399 C C . SER D 1 72 ? 14.303 67.491 6.087 1.00 90.28 64 SER D C 1
ATOM 4400 O O . SER D 1 72 ? 14.922 67.754 5.052 1.00 93.49 64 SER D O 1
ATOM 4403 N N . GLU D 1 73 ? 14.103 68.400 7.043 1.00 94.57 65 GLU D N 1
ATOM 4404 C CA . GLU D 1 73 ? 14.550 69.776 6.854 1.00 101.60 65 GLU D CA 1
ATOM 4405 C C . GLU D 1 73 ? 16.069 69.884 6.749 1.00 105.17 65 GLU D C 1
ATOM 4406 O O . GLU D 1 73 ? 16.572 70.763 6.041 1.00 110.10 65 GLU D O 1
ATOM 4408 N N . ASP D 1 74 ? 16.822 69.000 7.412 1.00 99.55 66 ASP D N 1
ATOM 4409 C CA . ASP D 1 74 ? 18.275 69.153 7.411 1.00 95.71 66 ASP D CA 1
ATOM 4410 C C . ASP D 1 74 ? 18.934 68.595 6.154 1.00 89.11 66 ASP D C 1
ATOM 4411 O O . ASP D 1 74 ? 20.162 68.653 6.039 1.00 87.20 66 ASP D O 1
ATOM 4416 N N . GLY D 1 75 ? 18.159 68.080 5.208 1.00 83.68 67 GLY D N 1
ATOM 4417 C CA . GLY D 1 75 ? 18.710 67.524 3.996 1.00 80.82 67 GLY D CA 1
ATOM 4418 C C . GLY D 1 75 ? 19.073 66.060 4.089 1.00 78.77 67 GLY D C 1
ATOM 4419 O O . GLY D 1 75 ? 19.465 65.472 3.075 1.00 81.76 67 GLY D O 1
ATOM 4420 N N . ASP D 1 76 ? 18.951 65.453 5.273 1.00 74.57 68 ASP D N 1
ATOM 4421 C CA . ASP D 1 76 ? 19.157 64.040 5.541 1.00 67.64 68 ASP D CA 1
ATOM 4422 C C . ASP D 1 76 ? 17.821 63.333 5.678 1.00 63.04 68 ASP D C 1
ATOM 4423 O O . ASP D 1 76 ? 16.794 63.965 5.941 1.00 67.64 68 ASP D O 1
ATOM 4428 N N . PRO D 1 77 ? 17.789 62.021 5.467 1.00 61.23 69 PRO D N 1
ATOM 4429 C CA . PRO D 1 77 ? 16.551 61.260 5.677 1.00 63.25 69 PRO D CA 1
ATOM 4430 C C . PRO D 1 77 ? 16.078 61.307 7.122 1.00 65.34 69 PRO D C 1
ATOM 4431 O O . PRO D 1 77 ? 16.795 61.691 8.048 1.00 70.94 69 PRO D O 1
ATOM 4435 N N . VAL D 1 78 ? 14.828 60.884 7.298 1.00 59.87 70 VAL D N 1
ATOM 4436 C CA . VAL D 1 78 ? 14.241 60.751 8.623 1.00 55.77 70 VAL D CA 1
ATOM 4437 C C . VAL D 1 78 ? 14.959 59.643 9.383 1.00 55.48 70 VAL D C 1
ATOM 4438 O O . VAL D 1 78 ? 15.054 58.507 8.904 1.00 53.58 70 VAL D O 1
ATOM 4442 N N . ASP D 1 79 ? 15.474 59.978 10.564 1.00 54.28 71 ASP D N 1
ATOM 4443 C CA . ASP D 1 79 ? 16.124 59.016 11.445 1.00 50.32 71 ASP D CA 1
ATOM 4444 C C . ASP D 1 79 ? 15.073 58.240 12.211 1.00 50.65 71 ASP D C 1
ATOM 4445 O O . ASP D 1 79 ? 14.088 58.822 12.685 1.00 41.49 71 ASP D O 1
ATOM 4450 N N . VAL D 1 80 ? 15.302 56.935 12.390 1.00 40.02 72 VAL D N 1
ATOM 4451 C CA . VAL D 1 80 ? 14.364 56.104 13.129 1.00 45.83 72 VAL D CA 1
ATOM 4452 C C . VAL D 1 80 ? 15.141 55.234 14.107 1.00 46.18 72 VAL D C 1
ATOM 4453 O O . VAL D 1 80 ? 16.151 54.624 13.742 1.00 43.03 72 VAL D O 1
ATOM 4457 N N . LEU D 1 81 ? 14.668 55.194 15.345 1.00 38.30 73 LEU D N 1
ATOM 4458 C CA . LEU D 1 81 ? 15.083 54.210 16.331 1.00 38.35 73 LEU D CA 1
ATOM 4459 C C . LEU D 1 81 ? 14.104 53.042 16.285 1.00 42.20 73 LEU D C 1
ATOM 4460 O O . LEU D 1 81 ? 12.887 53.242 16.420 1.00 41.50 73 LEU D O 1
ATOM 4465 N N . VAL D 1 82 ? 14.615 51.835 16.060 1.00 38.30 74 VAL D N 1
ATOM 4466 C CA . VAL D 1 82 ? 13.774 50.648 15.920 1.00 33.84 74 VAL D CA 1
ATOM 4467 C C . VAL D 1 82 ? 14.070 49.726 17.092 1.00 35.92 74 VAL D C 1
ATOM 4468 O O . VAL D 1 82 ? 15.207 49.258 17.253 1.00 36.54 74 VAL D O 1
ATOM 4472 N N . ILE D 1 83 ? 13.053 49.480 17.914 1.00 32.86 75 ILE D N 1
ATOM 4473 C CA . ILE D 1 83 ? 13.164 48.558 19.039 1.00 35.07 75 ILE D CA 1
ATOM 4474 C C . ILE D 1 83 ? 13.018 47.144 18.496 1.00 41.65 75 ILE D C 1
ATOM 4475 O O . ILE D 1 83 ? 12.081 46.861 17.745 1.00 34.13 75 ILE D O 1
ATOM 4480 N N . THR D 1 84 ? 13.933 46.255 18.862 1.00 36.04 76 THR D N 1
ATOM 4481 C CA . THR D 1 84 ? 13.843 44.855 18.471 1.00 36.18 76 THR D CA 1
ATOM 4482 C C . THR D 1 84 ? 14.234 43.984 19.657 1.00 31.26 76 THR D C 1
ATOM 4483 O O . THR D 1 84 ? 14.911 44.451 20.577 1.00 31.97 76 THR D O 1
ATOM 4487 N N . PRO D 1 85 ? 13.829 42.706 19.661 1.00 30.25 77 PRO D N 1
ATOM 4488 C CA . PRO D 1 85 ? 14.142 41.853 20.824 1.00 32.83 77 PRO D CA 1
ATOM 4489 C C . PRO D 1 85 ? 15.603 41.488 20.926 1.00 37.87 77 PRO D C 1
ATOM 4490 O O . PRO D 1 85 ? 16.121 41.309 22.037 1.00 32.79 77 PRO D O 1
ATOM 4494 N N . VAL D 1 86 ? 16.268 41.351 19.786 1.00 34.82 78 VAL D N 1
ATOM 4495 C CA . VAL D 1 86 ? 17.701 41.094 19.700 1.00 37.35 78 VAL D CA 1
ATOM 4496 C C . VAL D 1 86 ? 18.272 42.029 18.641 1.00 39.02 78 VAL D C 1
ATOM 4497 O O . VAL D 1 86 ? 17.534 42.516 17.766 1.00 38.01 78 VAL D O 1
ATOM 4501 N N . PRO D 1 87 ? 19.584 42.279 18.676 1.00 30.98 79 PRO D N 1
ATOM 4502 C CA . PRO D 1 87 ? 20.175 43.252 17.747 1.00 33.03 79 PRO D CA 1
ATOM 4503 C C . PRO D 1 87 ? 20.009 42.847 16.293 1.00 35.38 79 PRO D C 1
ATOM 4504 O O . PRO D 1 87 ? 19.999 41.665 15.952 1.00 35.49 79 PRO D O 1
ATOM 4508 N N . LEU D 1 88 ? 19.857 43.855 15.436 1.00 31.19 80 LEU D N 1
ATOM 4509 C CA . LEU D 1 88 ? 19.953 43.682 13.996 1.00 32.76 80 LEU D CA 1
ATOM 4510 C C . LEU D 1 88 ? 21.406 43.917 13.580 1.00 37.78 80 LEU D C 1
ATOM 4511 O O . LEU D 1 88 ? 22.275 44.166 14.417 1.00 39.97 80 LEU D O 1
ATOM 4516 N N . ILE D 1 89 ? 21.695 43.796 12.285 1.00 35.80 81 ILE D N 1
ATOM 4517 C CA . ILE D 1 89 ? 23.019 44.107 11.760 1.00 40.02 81 ILE D CA 1
ATOM 4518 C C . ILE D 1 89 ? 22.919 45.344 10.879 1.00 40.69 81 ILE D C 1
ATOM 4519 O O . ILE D 1 89 ? 21.866 45.635 10.304 1.00 38.52 81 ILE D O 1
ATOM 4524 N N . SER D 1 90 ? 24.033 46.067 10.764 1.00 38.20 82 SER D N 1
ATOM 4525 C CA . SER D 1 90 ? 24.111 47.173 9.818 1.00 40.39 82 SER D CA 1
ATOM 4526 C C . SER D 1 90 ? 23.805 46.692 8.403 1.00 43.37 82 SER D C 1
ATOM 4527 O O . SER D 1 90 ? 24.306 45.658 7.962 1.00 46.04 82 SER D O 1
ATOM 4530 N N . GLY D 1 91 ? 22.993 47.468 7.674 1.00 40.55 83 GLY D N 1
ATOM 4531 C CA . GLY D 1 91 ? 22.600 47.132 6.322 1.00 44.68 83 GLY D CA 1
ATOM 4532 C C . GLY D 1 91 ? 21.270 46.409 6.185 1.00 48.35 83 GLY D C 1
ATOM 4533 O O . GLY D 1 91 ? 20.744 46.324 5.071 1.00 47.34 83 GLY D O 1
ATOM 4534 N N . ALA D 1 92 ? 20.711 45.894 7.271 1.00 44.07 84 ALA D N 1
ATOM 4535 C CA . ALA D 1 92 ? 19.414 45.234 7.200 1.00 43.86 84 ALA D CA 1
ATOM 4536 C C . ALA D 1 92 ? 18.289 46.248 6.992 1.00 47.43 84 ALA D C 1
ATOM 4537 O O . ALA D 1 92 ? 18.415 47.428 7.326 1.00 54.49 84 ALA D O 1
ATOM 4539 N N . VAL D 1 93 ? 17.187 45.785 6.405 1.00 36.28 85 VAL D N 1
ATOM 4540 C CA . VAL D 1 93 ? 15.985 46.588 6.217 1.00 41.46 85 VAL D CA 1
ATOM 4541 C C . VAL D 1 93 ? 14.879 45.964 7.053 1.00 46.47 85 VAL D C 1
ATOM 4542 O O . VAL D 1 93 ? 14.682 44.742 7.007 1.00 41.47 85 VAL D O 1
ATOM 4546 N N . ILE D 1 94 ? 14.146 46.788 7.802 1.00 48.83 86 ILE D N 1
ATOM 4547 C CA . ILE D 1 94 ? 13.090 46.285 8.674 1.00 46.27 86 ILE D CA 1
ATOM 4548 C C . ILE D 1 94 ? 11.840 47.143 8.526 1.00 46.86 86 ILE D C 1
ATOM 4549 O O . ILE D 1 94 ? 11.915 48.377 8.534 1.00 45.51 86 ILE D O 1
ATOM 4554 N N . SER D 1 95 ? 10.695 46.481 8.368 1.00 39.77 87 SER D N 1
ATOM 4555 C CA . SER D 1 95 ? 9.401 47.142 8.311 1.00 41.82 87 SER D CA 1
ATOM 4556 C C . SER D 1 95 ? 8.904 47.449 9.723 1.00 42.29 87 SER D C 1
ATOM 4557 O O . SER D 1 95 ? 8.865 46.560 10.577 1.00 44.00 87 SER D O 1
ATOM 4560 N N . CYS D 1 96 ? 8.535 48.702 9.987 1.00 45.34 88 CYS D N 1
ATOM 4561 C CA . CYS D 1 96 ? 8.160 49.069 11.348 1.00 41.21 88 CYS D CA 1
ATOM 4562 C C . CYS D 1 96 ? 7.088 50.155 11.317 1.00 48.16 88 CYS D C 1
ATOM 4563 O O . CYS D 1 96 ? 6.702 50.650 10.256 1.00 51.98 88 CYS D O 1
ATOM 4566 N N . ARG D 1 97 ? 6.592 50.522 12.501 1.00 44.78 89 ARG D N 1
ATOM 4567 C CA . ARG D 1 97 ? 5.571 51.558 12.600 1.00 49.16 89 ARG D CA 1
ATOM 4568 C C . ARG D 1 97 ? 5.902 52.474 13.774 1.00 53.67 89 ARG D C 1
ATOM 4569 O O . ARG D 1 97 ? 6.358 52.020 14.825 1.00 50.71 89 ARG D O 1
ATOM 4577 N N . ALA D 1 98 ? 5.703 53.770 13.579 1.00 54.17 90 ALA D N 1
ATOM 4578 C CA . ALA D 1 98 ? 6.104 54.753 14.581 1.00 53.64 90 ALA D CA 1
ATOM 4579 C C . ALA D 1 98 ? 5.128 54.785 15.751 1.00 50.16 90 ALA D C 1
ATOM 4580 O O . ALA D 1 98 ? 3.908 54.740 15.568 1.00 51.62 90 ALA D O 1
ATOM 4582 N N . VAL D 1 99 ? 5.670 54.881 16.961 1.00 46.03 91 VAL D N 1
ATOM 4583 C CA . VAL D 1 99 ? 4.854 55.086 18.155 1.00 45.18 91 VAL D CA 1
ATOM 4584 C C . VAL D 1 99 ? 5.064 56.460 18.760 1.00 53.53 91 VAL D C 1
ATOM 4585 O O . VAL D 1 99 ? 4.323 56.830 19.688 1.00 53.58 91 VAL D O 1
ATOM 4589 N N . GLY D 1 100 ? 6.018 57.233 18.252 1.00 49.16 92 GLY D N 1
ATOM 4590 C CA . GLY D 1 100 ? 6.270 58.569 18.754 1.00 51.99 92 GLY D CA 1
ATOM 4591 C C . GLY D 1 100 ? 7.517 59.141 18.109 1.00 49.86 92 GLY D C 1
ATOM 4592 O O . GLY D 1 100 ? 8.049 58.581 17.153 1.00 48.64 92 GLY D O 1
ATOM 4593 N N . MET D 1 101 ? 7.959 60.283 18.632 1.00 50.85 93 MET D N 1
ATOM 4594 C CA . MET D 1 101 ? 9.092 60.985 18.042 1.00 48.67 93 MET D CA 1
ATOM 4595 C C . MET D 1 101 ? 9.737 61.854 19.108 1.00 51.36 93 MET D C 1
ATOM 4596 O O . MET D 1 101 ? 9.040 62.597 19.812 1.00 49.52 93 MET D O 1
ATOM 4601 N N . LEU D 1 102 ? 11.061 61.775 19.203 1.00 43.51 94 LEU D N 1
ATOM 4602 C CA . LEU D 1 102 ? 11.833 62.556 20.162 1.00 41.62 94 LEU D CA 1
ATOM 4603 C C . LEU D 1 102 ? 12.347 63.841 19.513 1.00 42.87 94 LEU D C 1
ATOM 4604 O O . LEU D 1 102 ? 13.113 63.794 18.544 1.00 52.52 94 LEU D O 1
ATOM 4609 N N . LYS D 1 103 ? 11.931 64.985 20.042 1.00 42.47 95 LYS D N 1
ATOM 4610 C CA . LYS D 1 103 ? 12.273 66.278 19.460 1.00 48.76 95 LYS D CA 1
ATOM 4611 C C . LYS D 1 103 ? 13.463 66.881 20.203 1.00 49.34 95 LYS D C 1
ATOM 4612 O O . LYS D 1 103 ? 13.442 66.992 21.438 1.00 43.14 95 LYS D O 1
ATOM 4618 N N . MET D 1 104 ? 14.492 67.276 19.449 1.00 42.93 96 MET D N 1
ATOM 4619 C CA . MET D 1 104 ? 15.711 67.832 20.028 1.00 45.43 96 MET D CA 1
ATOM 4620 C C . MET D 1 104 ? 16.187 69.018 19.197 1.00 42.89 96 MET D C 1
ATOM 4621 O O . MET D 1 104 ? 15.741 69.237 18.070 1.00 47.93 96 MET D O 1
ATOM 4626 N N . THR D 1 105 ? 17.088 69.793 19.788 1.00 38.37 97 THR D N 1
ATOM 4627 C CA . THR D 1 105 ? 17.847 70.823 19.096 1.00 47.61 97 THR D CA 1
ATOM 4628 C C . THR D 1 105 ? 19.325 70.650 19.409 1.00 46.60 97 THR D C 1
ATOM 4629 O O . THR D 1 105 ? 19.681 70.258 20.521 1.00 41.13 97 THR D O 1
ATOM 4633 N N . ASP D 1 106 ? 20.176 70.911 18.418 1.00 44.58 98 ASP D N 1
ATOM 4634 C CA . ASP D 1 106 ? 21.624 70.880 18.595 1.00 48.46 98 ASP D CA 1
ATOM 4635 C C . ASP D 1 106 ? 22.231 72.084 17.876 1.00 49.22 98 ASP D C 1
ATOM 4636 O O . ASP D 1 106 ? 21.519 72.985 17.423 1.00 49.64 98 ASP D O 1
ATOM 4641 N N . GLU D 1 107 ? 23.559 72.065 17.725 1.00 42.94 99 GLU D N 1
ATOM 4642 C CA . GLU D 1 107 ? 24.283 73.189 17.141 1.00 44.59 99 GLU D CA 1
ATOM 4643 C C . GLU D 1 107 ? 23.894 73.462 15.692 1.00 46.73 99 GLU D C 1
ATOM 4644 O O . GLU D 1 107 ? 24.111 74.575 15.213 1.00 51.45 99 GLU D O 1
ATOM 4650 N N . SER D 1 108 ? 23.338 72.483 14.985 1.00 45.70 100 SER D N 1
ATOM 4651 C CA . SER D 1 108 ? 22.916 72.671 13.600 1.00 51.31 100 SER D CA 1
ATOM 4652 C C . SER D 1 108 ? 21.440 73.009 13.468 1.00 51.32 100 SER D C 1
ATOM 4653 O O . SER D 1 108 ? 20.982 73.264 12.357 1.00 58.22 100 SER D O 1
ATOM 4656 N N . GLY D 1 109 ? 20.686 72.999 14.556 1.00 52.03 101 GLY D N 1
ATOM 4657 C CA . GLY D 1 109 ? 19.265 73.250 14.464 1.00 56.34 101 GLY D CA 1
ATOM 4658 C C . GLY D 1 109 ? 18.439 72.137 15.072 1.00 57.78 101 GLY D C 1
ATOM 4659 O O . GLY D 1 109 ? 18.815 71.565 16.102 1.00 52.26 101 GLY D O 1
ATOM 4660 N N . VAL D 1 110 ? 17.314 71.817 14.465 1.00 53.72 102 VAL D N 1
ATOM 4661 C CA . VAL D 1 110 ? 16.423 70.811 15.026 1.00 56.84 102 VAL D CA 1
ATOM 4662 C C . VAL D 1 110 ? 16.951 69.415 14.710 1.00 56.90 102 VAL D C 1
ATOM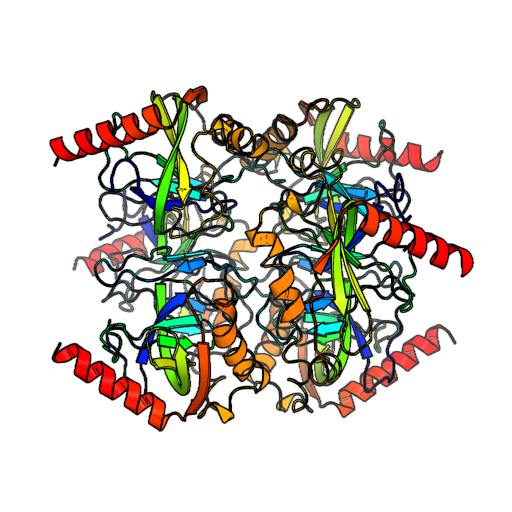 4663 O O . VAL D 1 110 ? 17.665 69.203 13.721 1.00 58.09 102 VAL D O 1
ATOM 4667 N N . ASP D 1 111 ? 16.635 68.453 15.589 1.00 49.95 103 ASP D N 1
ATOM 4668 C CA . ASP D 1 111 ? 17.076 67.054 15.436 1.00 42.61 103 ASP D CA 1
ATOM 4669 C C . ASP D 1 111 ? 15.998 66.156 16.043 1.00 48.78 103 ASP D C 1
ATOM 4670 O O . ASP D 1 111 ? 16.028 65.876 17.242 1.00 58.86 103 ASP D O 1
ATOM 4675 N N . ALA D 1 112 ? 14.998 65.811 15.234 1.00 51.42 104 ALA D N 1
ATOM 4676 C CA . ALA D 1 112 ? 13.970 64.837 15.601 1.00 49.30 104 ALA D CA 1
ATOM 4677 C C . ALA D 1 112 ? 14.396 63.395 15.297 1.00 58.79 104 ALA D C 1
ATOM 4678 O O . ALA D 1 112 ? 15.017 63.119 14.262 1.00 54.08 104 ALA D O 1
ATOM 4680 N N . LYS D 1 113 ? 14.007 62.467 16.179 1.00 52.66 105 LYS D N 1
ATOM 4681 C CA . LYS D 1 113 ? 14.270 61.042 15.998 1.00 48.46 105 LYS D CA 1
ATOM 4682 C C . LYS D 1 113 ? 12.969 60.267 16.175 1.00 48.23 105 LYS D C 1
ATOM 4683 O O . LYS D 1 113 ? 12.373 60.295 17.258 1.00 48.72 105 LYS D O 1
ATOM 4689 N N . ILE D 1 114 ? 12.549 59.543 15.133 1.00 49.58 106 ILE D N 1
ATOM 4690 C CA . ILE D 1 114 ? 11.340 58.724 15.220 1.00 47.25 106 ILE D CA 1
ATOM 4691 C C . ILE D 1 114 ? 11.621 57.486 16.062 1.00 42.74 106 ILE D C 1
ATOM 4692 O O . ILE D 1 114 ? 12.706 56.895 15.976 1.00 47.10 106 ILE D O 1
ATOM 4697 N N . LEU D 1 115 ? 10.650 57.088 16.894 1.00 40.51 107 LEU D N 1
ATOM 4698 C CA . LEU D 1 115 ? 10.696 55.819 17.631 1.00 39.10 107 LEU D CA 1
ATOM 4699 C C . LEU D 1 115 ? 9.672 54.842 17.065 1.00 40.82 107 LEU D C 1
ATOM 4700 O O . LEU D 1 115 ? 8.484 55.178 16.953 1.00 41.40 107 LEU D O 1
ATOM 4705 N N . ALA D 1 116 ? 10.122 53.632 16.732 1.00 37.91 108 ALA D N 1
ATOM 4706 C CA . ALA D 1 116 ? 9.289 52.678 16.014 1.00 44.90 108 ALA D CA 1
ATOM 4707 C C . ALA D 1 116 ? 9.448 51.269 16.583 1.00 42.20 108 ALA D C 1
ATOM 4708 O O . ALA D 1 116 ? 10.458 50.934 17.207 1.00 37.93 108 ALA D O 1
ATOM 4710 N N . VAL D 1 117 ? 8.424 50.453 16.371 1.00 37.43 109 VAL D N 1
ATOM 4711 C CA . VAL D 1 117 ? 8.451 49.031 16.725 1.00 38.42 109 VAL D CA 1
ATOM 4712 C C . VAL D 1 117 ? 8.208 48.231 15.453 1.00 39.31 109 VAL D C 1
ATOM 4713 O O . VAL D 1 117 ? 7.595 48.726 14.497 1.00 46.36 109 VAL D O 1
ATOM 4717 N N . PRO D 1 118 ? 8.661 46.975 15.408 1.00 40.41 110 PRO D N 1
ATOM 4718 C CA . PRO D 1 118 ? 8.389 46.144 14.228 1.00 37.07 110 PRO D CA 1
ATOM 4719 C C . PRO D 1 118 ? 6.890 46.004 14.007 1.00 41.26 110 PRO D C 1
ATOM 4720 O O . PRO D 1 118 ? 6.109 46.001 14.959 1.00 40.00 110 PRO D O 1
ATOM 4724 N N . THR D 1 119 ? 6.498 45.885 12.741 1.00 49.45 111 THR D N 1
ATOM 4725 C CA . THR D 1 119 ? 5.100 45.625 12.420 1.00 52.18 111 THR D CA 1
ATOM 4726 C C . THR D 1 119 ? 4.668 44.268 12.964 1.00 59.03 111 THR D C 1
ATOM 4727 O O . THR D 1 119 ? 5.489 43.393 13.269 1.00 52.45 111 THR D O 1
ATOM 4731 N N . THR D 1 120 ? 3.351 44.085 13.048 1.00 54.69 112 THR D N 1
ATOM 4732 C CA . THR D 1 120 ? 2.815 42.880 13.670 1.00 57.86 112 THR D CA 1
ATOM 4733 C C . THR D 1 120 ? 3.192 41.614 12.898 1.00 56.57 112 THR D C 1
ATOM 4734 O O . THR D 1 120 ? 3.375 40.557 13.511 1.00 55.51 112 THR D O 1
ATOM 4738 N N . LYS D 1 121 ? 3.382 41.713 11.577 1.00 55.58 113 LYS D N 1
ATOM 4739 C CA . LYS D 1 121 ? 3.858 40.565 10.798 1.00 57.87 113 LYS D CA 1
ATOM 4740 C C . LYS D 1 121 ? 5.226 40.094 11.277 1.00 60.53 113 LYS D C 1
ATOM 4741 O O . LYS D 1 121 ? 5.527 38.892 11.255 1.00 53.65 113 LYS D O 1
ATOM 4743 N N . LEU D 1 122 ? 6.083 41.026 11.688 1.00 50.06 114 LEU D N 1
ATOM 4744 C CA . LEU D 1 122 ? 7.409 40.632 12.136 1.00 47.19 114 LEU D CA 1
ATOM 4745 C C . LEU D 1 122 ? 7.374 40.030 13.537 1.00 46.91 114 LEU D C 1
ATOM 4746 O O . LEU D 1 122 ? 8.158 39.119 13.840 1.00 44.90 114 LEU D O 1
ATOM 4751 N N . SER D 1 123 ? 6.506 40.548 14.408 1.00 47.31 115 SER D N 1
ATOM 4752 C CA . SER D 1 123 ? 6.398 40.077 15.786 1.00 47.94 115 SER D CA 1
ATOM 4753 C C . SER D 1 123 ? 5.085 40.555 16.386 1.00 54.11 115 SER D C 1
ATOM 4754 O O . SER D 1 123 ? 4.771 41.740 16.304 1.00 59.84 115 SER D O 1
ATOM 4757 N N . LYS D 1 124 ? 4.326 39.642 16.987 1.00 50.11 116 LYS D N 1
ATOM 4758 C CA . LYS D 1 124 ? 3.119 40.039 17.688 1.00 56.94 116 LYS D CA 1
ATOM 4759 C C . LYS D 1 124 ? 3.407 40.690 19.036 1.00 50.79 116 LYS D C 1
ATOM 4760 O O . LYS D 1 124 ? 2.501 41.281 19.626 1.00 52.26 116 LYS D O 1
ATOM 4766 N N . MET D 1 125 ? 4.642 40.627 19.525 1.00 48.17 117 MET D N 1
ATOM 4767 C CA . MET D 1 125 ? 4.914 41.056 20.893 1.00 52.21 117 MET D CA 1
ATOM 4768 C C . MET D 1 125 ? 4.773 42.560 21.106 1.00 52.09 117 MET D C 1
ATOM 4769 O O . MET D 1 125 ? 4.641 42.989 22.257 1.00 49.69 117 MET D O 1
ATOM 4774 N N . TYR D 1 126 ? 4.764 43.367 20.045 1.00 47.51 118 TYR D N 1
ATOM 4775 C CA . TYR D 1 126 ? 4.676 44.817 20.190 1.00 47.66 118 TYR D CA 1
ATOM 4776 C C . TYR D 1 126 ? 3.276 45.350 19.918 1.00 50.43 118 TYR D C 1
ATOM 4777 O O . TYR D 1 126 ? 3.071 46.569 19.934 1.00 51.19 118 TYR D O 1
ATOM 4786 N N . GLN D 1 127 ? 2.302 44.455 19.752 1.00 52.36 119 GLN D N 1
ATOM 4787 C CA . GLN D 1 127 ? 0.970 44.840 19.307 1.00 55.28 119 GLN D CA 1
ATOM 4788 C C . GLN D 1 127 ? 0.318 45.835 20.261 1.00 56.12 119 GLN D C 1
ATOM 4789 O O . GLN D 1 127 ? -0.445 46.707 19.833 1.00 57.99 119 GLN D O 1
ATOM 4791 N N . SER D 1 128 ? 0.581 45.707 21.559 1.00 62.16 120 SER D N 1
ATOM 4792 C CA . SER D 1 128 ? 0.007 46.635 22.523 1.00 62.33 120 SER D CA 1
ATOM 4793 C C . SER D 1 128 ? 0.798 47.933 22.631 1.00 60.15 120 SER D C 1
ATOM 4794 O O . SER D 1 128 ? 0.418 48.802 23.424 1.00 56.02 120 SER D O 1
ATOM 4797 N N . MET D 1 129 ? 1.901 48.084 21.895 1.00 56.41 121 MET D N 1
ATOM 4798 C CA . MET D 1 129 ? 2.652 49.343 21.903 1.00 52.03 121 MET D CA 1
ATOM 4799 C C . MET D 1 129 ? 2.096 50.227 20.794 1.00 58.54 121 MET D C 1
ATOM 4800 O O . MET D 1 129 ? 2.516 50.128 19.638 1.00 53.01 121 MET D O 1
ATOM 4805 N N . GLN D 1 130 ? 1.189 51.136 21.159 1.00 57.34 122 GLN D N 1
ATOM 4806 C CA . GLN D 1 130 ? 0.568 52.050 20.209 1.00 56.97 122 GLN D CA 1
ATOM 4807 C C . GLN D 1 130 ? 1.165 53.442 20.268 1.00 59.72 122 GLN D C 1
ATOM 4808 O O . GLN D 1 130 ? 1.264 54.111 19.236 1.00 64.35 122 GLN D O 1
ATOM 4814 N N . THR D 1 131 ? 1.573 53.887 21.447 1.00 55.11 123 THR D N 1
ATOM 4815 C CA . THR D 1 131 ? 2.158 55.200 21.602 1.00 54.68 123 THR D CA 1
ATOM 4816 C C . THR D 1 131 ? 3.418 55.094 22.447 1.00 51.97 123 THR D C 1
ATOM 4817 O O . THR D 1 131 ? 3.651 54.090 23.132 1.00 50.65 123 THR D O 1
ATOM 4821 N N . TYR D 1 132 ? 4.242 56.145 22.379 1.00 49.59 124 TYR D N 1
ATOM 4822 C CA . TYR D 1 132 ? 5.488 56.134 23.128 1.00 53.28 124 TYR D CA 1
ATOM 4823 C C . TYR D 1 132 ? 5.228 55.938 24.611 1.00 46.79 124 TYR D C 1
ATOM 4824 O O . TYR D 1 132 ? 6.088 55.429 25.325 1.00 47.99 124 TYR D O 1
ATOM 4833 N N . GLN D 1 133 ? 4.061 56.338 25.098 1.00 49.60 125 GLN D N 1
ATOM 4834 C CA . GLN D 1 133 ? 3.773 56.111 26.507 1.00 54.52 125 GLN D CA 1
ATOM 4835 C C . GLN D 1 133 ? 3.618 54.633 26.837 1.00 53.43 125 GLN D C 1
ATOM 4836 O O . GLN D 1 133 ? 3.780 54.256 28.002 1.00 56.42 125 GLN D O 1
ATOM 4842 N N . ASP D 1 134 ? 3.312 53.792 25.843 1.00 50.61 126 ASP D N 1
ATOM 4843 C CA . ASP D 1 134 ? 3.254 52.353 26.069 1.00 51.29 126 ASP D CA 1
ATOM 4844 C C . ASP D 1 134 ? 4.639 51.726 26.204 1.00 47.16 126 ASP D C 1
ATOM 4845 O O . ASP D 1 134 ? 4.752 50.620 26.741 1.00 51.25 126 ASP D O 1
ATOM 4850 N N . ILE D 1 135 ? 5.679 52.377 25.705 1.00 45.14 127 ILE D N 1
ATOM 4851 C CA . ILE D 1 135 ? 7.030 51.800 25.786 1.00 42.01 127 ILE D CA 1
ATOM 4852 C C . ILE D 1 135 ? 7.492 51.809 27.237 1.00 43.15 127 ILE D C 1
ATOM 4853 O O . ILE D 1 135 ? 7.192 52.775 27.962 1.00 45.51 127 ILE D O 1
ATOM 4858 N N . PRO D 1 136 ? 8.190 50.772 27.713 1.00 40.96 128 PRO D N 1
ATOM 4859 C CA . PRO D 1 136 ? 8.726 50.801 29.082 1.00 41.56 128 PRO D CA 1
ATOM 4860 C C . PRO D 1 136 ? 9.474 52.100 29.374 1.00 42.60 128 PRO D C 1
ATOM 4861 O O . PRO D 1 136 ? 10.267 52.581 28.563 1.00 41.45 128 PRO D O 1
ATOM 4865 N N . GLN D 1 137 ? 9.193 52.677 30.546 1.00 39.56 129 GLN D N 1
ATOM 4866 C CA . GLN D 1 137 ? 9.727 53.995 30.868 1.00 46.25 129 GLN D CA 1
ATOM 4867 C C . GLN D 1 137 ? 11.251 53.980 30.913 1.00 42.66 129 GLN D C 1
ATOM 4868 O O . GLN D 1 137 ? 11.899 54.954 30.516 1.00 43.70 129 GLN D O 1
ATOM 4874 N N . HIS D 1 138 ? 11.844 52.891 31.402 1.00 36.16 130 HIS D N 1
ATOM 4875 C CA . HIS D 1 138 ? 13.305 52.845 31.498 1.00 37.61 130 HIS D CA 1
ATOM 4876 C C . HIS D 1 138 ? 13.954 53.013 30.126 1.00 41.54 130 HIS D C 1
ATOM 4877 O O . HIS D 1 138 ? 15.007 53.651 30.001 1.00 35.18 130 HIS D O 1
ATOM 4884 N N . LEU D 1 139 ? 13.328 52.460 29.079 1.00 41.32 131 LEU D N 1
ATOM 4885 C CA . LEU D 1 139 ? 13.901 52.550 27.742 1.00 35.90 131 LEU D CA 1
ATOM 4886 C C . LEU D 1 139 ? 13.729 53.946 27.151 1.00 36.63 131 LEU D C 1
ATOM 4887 O O . LEU D 1 139 ? 14.656 54.475 26.522 1.00 36.79 131 LEU D O 1
ATOM 4892 N N . LEU D 1 140 ? 12.545 54.552 27.315 1.00 36.47 132 LEU D N 1
ATOM 4893 C CA . LEU D 1 140 ? 12.376 55.937 26.895 1.00 37.25 132 LEU D CA 1
ATOM 4894 C C . LEU D 1 140 ? 13.426 56.828 27.549 1.00 37.63 132 LEU D C 1
ATOM 4895 O O . LEU D 1 140 ? 14.041 57.674 26.890 1.00 31.84 132 LEU D O 1
ATOM 4900 N N . LEU D 1 141 ? 13.655 56.636 28.845 1.00 34.61 133 LEU D N 1
ATOM 4901 C CA . LEU D 1 141 ? 14.594 57.498 29.552 1.00 31.64 133 LEU D CA 1
ATOM 4902 C C . LEU D 1 141 ? 16.019 57.256 29.083 1.00 35.85 133 LEU D C 1
ATOM 4903 O O . LEU D 1 141 ? 16.797 58.208 28.950 1.00 29.17 133 LEU D O 1
ATOM 4908 N N . SER D 1 142 ? 16.373 55.991 28.794 1.00 31.49 134 SER D N 1
ATOM 4909 C CA A SER D 1 142 ? 17.732 55.717 28.346 0.53 27.58 134 SER D CA 1
ATOM 4910 C CA B SER D 1 142 ? 17.721 55.688 28.330 0.47 27.58 134 SER D CA 1
ATOM 4911 C C . SER D 1 142 ? 17.962 56.220 26.926 1.00 30.00 134 SER D C 1
ATOM 4912 O O . SER D 1 142 ? 19.079 56.625 26.596 1.00 30.02 134 SER D O 1
ATOM 4917 N N . ILE D 1 143 ? 16.927 56.223 26.086 1.00 29.80 135 ILE D N 1
ATOM 4918 C CA . ILE D 1 143 ? 17.048 56.793 24.744 1.00 28.71 135 ILE D CA 1
ATOM 4919 C C . ILE D 1 143 ? 17.296 58.299 24.828 1.00 28.62 135 ILE D C 1
ATOM 4920 O O . ILE D 1 143 ? 18.192 58.830 24.160 1.00 33.90 135 ILE D O 1
ATOM 4925 N N . GLU D 1 144 ? 16.505 59.008 25.638 1.00 29.52 136 GLU D N 1
ATOM 4926 C CA . GLU D 1 144 ? 16.715 60.448 25.798 1.00 31.11 136 GLU D CA 1
ATOM 4927 C C . GLU D 1 144 ? 18.123 60.725 26.290 1.00 32.85 136 GLU D C 1
ATOM 4928 O O . GLU D 1 144 ? 18.839 61.563 25.734 1.00 30.61 136 GLU D O 1
ATOM 4934 N N . HIS D 1 145 ? 18.539 60.003 27.331 1.00 29.52 137 HIS D N 1
ATOM 4935 C CA . HIS D 1 145 ? 19.848 60.226 27.924 1.00 27.33 137 HIS D CA 1
ATOM 4936 C C . HIS D 1 145 ? 20.965 59.954 26.927 1.00 29.69 137 HIS D C 1
ATOM 4937 O O . HIS D 1 145 ? 21.959 60.693 26.874 1.00 33.64 137 HIS D O 1
ATOM 4944 N N . PHE D 1 146 ? 20.821 58.904 26.122 1.00 31.89 138 PHE D N 1
ATOM 4945 C CA . PHE D 1 146 ? 21.864 58.593 25.159 1.00 27.76 138 PHE D CA 1
ATOM 4946 C C . PHE D 1 146 ? 22.069 59.741 24.179 1.00 34.83 138 PHE D C 1
ATOM 4947 O O . PHE D 1 146 ? 23.202 60.186 23.948 1.00 32.64 138 PHE D O 1
ATOM 4955 N N . PHE D 1 147 ? 20.982 60.218 23.562 1.00 33.94 139 PHE D N 1
ATOM 4956 C CA . PHE D 1 147 ? 21.154 61.255 22.551 1.00 32.71 139 PHE D CA 1
ATOM 4957 C C . PHE D 1 147 ? 21.533 62.579 23.189 1.00 33.03 139 PHE D C 1
ATOM 4958 O O . PHE D 1 147 ? 22.193 63.400 22.553 1.00 40.34 139 PHE D O 1
ATOM 4966 N N . LYS D 1 148 ? 21.178 62.777 24.459 1.00 35.24 140 LYS D N 1
ATOM 4967 C CA . LYS D 1 148 ? 21.604 63.970 25.173 1.00 32.87 140 LYS D CA 1
ATOM 4968 C C . LYS D 1 148 ? 23.113 63.983 25.410 1.00 37.36 140 LYS D C 1
ATOM 4969 O O . LYS D 1 148 ? 23.734 65.050 25.356 1.00 34.07 140 LYS D O 1
ATOM 4975 N N . HIS D 1 149 ? 23.742 62.815 25.594 1.00 28.96 141 HIS D N 1
ATOM 4976 C CA . HIS D 1 149 ? 25.096 62.798 26.132 1.00 30.39 141 HIS D CA 1
ATOM 4977 C C . HIS D 1 149 ? 26.153 62.124 25.270 1.00 33.62 141 HIS D C 1
ATOM 4978 O O . HIS D 1 149 ? 27.347 62.332 25.539 1.00 32.02 141 HIS D O 1
ATOM 4985 N N . TYR D 1 150 ? 25.780 61.341 24.252 1.00 26.55 142 TYR D N 1
ATOM 4986 C CA . TYR D 1 150 ? 26.806 60.552 23.582 1.00 30.35 142 TYR D CA 1
ATOM 4987 C C . TYR D 1 150 ? 27.805 61.405 22.808 1.00 31.00 142 TYR D C 1
ATOM 4988 O O . TYR D 1 150 ? 28.923 60.936 22.571 1.00 31.75 142 TYR D O 1
ATOM 4997 N N . LYS D 1 151 ? 27.449 62.636 22.442 1.00 34.05 143 LYS D N 1
ATOM 4998 C CA . LYS D 1 151 ? 28.368 63.571 21.792 1.00 33.07 143 LYS D CA 1
ATOM 4999 C C . LYS D 1 151 ? 28.946 64.607 22.760 1.00 34.06 143 LYS D C 1
ATOM 5000 O O . LYS D 1 151 ? 29.482 65.631 22.311 1.00 31.80 143 LYS D O 1
ATOM 5006 N N . ASP D 1 152 ? 28.868 64.352 24.076 1.00 33.11 144 ASP D N 1
ATOM 5007 C CA . ASP D 1 152 ? 29.380 65.295 25.078 1.00 35.26 144 ASP D CA 1
ATOM 5008 C C . ASP D 1 152 ? 30.850 65.656 24.876 1.00 35.47 144 ASP D C 1
ATOM 5009 O O . ASP D 1 152 ? 31.267 66.754 25.254 1.00 35.35 144 ASP D O 1
ATOM 5014 N N . LEU D 1 153 ? 31.657 64.756 24.320 1.00 33.27 145 LEU D N 1
ATOM 5015 C CA . LEU D 1 153 ? 33.083 65.017 24.177 1.00 30.92 145 LEU D CA 1
ATOM 5016 C C . LEU D 1 153 ? 33.464 65.405 22.761 1.00 37.29 145 LEU D C 1
ATOM 5017 O O . LEU D 1 153 ? 34.655 65.524 22.456 1.00 46.44 145 LEU D O 1
ATOM 5022 N N . GLU D 1 154 ? 32.484 65.672 21.910 1.00 32.31 146 GLU D N 1
ATOM 5023 C CA . GLU D 1 154 ? 32.747 66.142 20.565 1.00 33.97 146 GLU D CA 1
ATOM 5024 C C . GLU D 1 154 ? 32.695 67.665 20.597 1.00 43.06 146 GLU D C 1
ATOM 5025 O O . GLU D 1 154 ? 31.673 68.256 20.984 1.00 37.18 146 GLU D O 1
ATOM 5031 N N . GLU D 1 155 ? 33.828 68.286 20.260 1.00 43.52 147 GLU D N 1
ATOM 5032 C CA . GLU D 1 155 ? 34.008 69.727 20.384 1.00 43.15 147 GLU D CA 1
ATOM 5033 C C . GLU D 1 155 ? 33.054 70.497 19.479 1.00 42.02 147 GLU D C 1
ATOM 5034 O O . GLU D 1 155 ? 32.822 70.126 18.325 1.00 42.62 147 GLU D O 1
ATOM 5036 N N . GLY D 1 156 ? 32.473 71.564 20.028 1.00 44.14 148 GLY D N 1
ATOM 5037 C CA . GLY D 1 156 ? 31.581 72.419 19.273 1.00 48.53 148 GLY D CA 1
ATOM 5038 C C . GLY D 1 156 ? 30.171 71.906 19.108 1.00 50.43 148 GLY D C 1
ATOM 5039 O O . GLY D 1 156 ? 29.425 72.476 18.307 1.00 48.35 148 GLY D O 1
ATOM 5040 N N . LYS D 1 157 ? 29.773 70.860 19.843 1.00 42.26 149 LYS D N 1
ATOM 5041 C CA . LYS D 1 157 ? 28.436 70.297 19.739 1.00 44.27 149 LYS D CA 1
ATOM 5042 C C . LYS D 1 157 ? 27.723 70.357 21.087 1.00 43.42 149 LYS D C 1
ATOM 5043 O O . LYS D 1 157 ? 28.353 70.447 22.143 1.00 36.27 149 LYS D O 1
ATOM 5049 N N . TRP D 1 158 ? 26.393 70.387 21.031 1.00 45.18 150 TRP D N 1
ATOM 5050 C CA . TRP D 1 158 ? 25.554 70.314 22.221 1.00 38.47 150 TRP D CA 1
ATOM 5051 C C . TRP D 1 158 ? 24.196 69.764 21.803 1.00 35.57 150 TRP D C 1
ATOM 5052 O O . TRP D 1 158 ? 23.842 69.775 20.620 1.00 37.37 150 TRP D O 1
ATOM 5063 N N . VAL D 1 159 ? 23.428 69.300 22.786 1.00 35.04 151 VAL D N 1
ATOM 5064 C CA . VAL D 1 159 ? 22.098 68.743 22.552 1.00 42.07 151 VAL D CA 1
ATOM 5065 C C . VAL D 1 159 ? 21.149 69.244 23.627 1.00 40.12 151 VAL D C 1
ATOM 5066 O O . VAL D 1 159 ? 21.475 69.212 24.815 1.00 41.95 151 VAL D O 1
ATOM 5070 N N . LYS D 1 160 ? 19.963 69.668 23.215 1.00 38.95 152 LYS D N 1
ATOM 5071 C CA . LYS D 1 160 ? 18.850 69.964 24.108 1.00 44.21 152 LYS D CA 1
ATOM 5072 C C . LYS D 1 160 ? 17.700 69.028 23.774 1.00 49.13 152 LYS D C 1
ATOM 5073 O O . LYS D 1 160 ? 17.363 68.860 22.601 1.00 48.99 152 LYS D O 1
ATOM 5079 N N . VAL D 1 161 ? 17.163 68.356 24.780 1.00 51.00 153 VAL D N 1
ATOM 5080 C CA . VAL D 1 161 ? 15.995 67.506 24.597 1.00 47.86 153 VAL D CA 1
ATOM 5081 C C . VAL D 1 161 ? 14.742 68.319 24.873 1.00 56.23 153 VAL D C 1
ATOM 5082 O O . VAL D 1 161 ? 14.550 68.820 25.985 1.00 64.40 153 VAL D O 1
ATOM 5086 N N . GLU D 1 162 ? 13.865 68.420 23.881 1.00 55.59 154 GLU D N 1
ATOM 5087 C CA . GLU D 1 162 ? 12.597 69.094 24.111 1.00 55.65 154 GLU D CA 1
ATOM 5088 C C . GLU D 1 162 ? 11.526 68.154 24.663 1.00 57.82 154 GLU D C 1
ATOM 5089 O O . GLU D 1 162 ? 10.755 68.546 25.548 1.00 58.86 154 GLU D O 1
ATOM 5095 N N . GLY D 1 163 ? 11.456 66.918 24.177 1.00 58.96 155 GLY D N 1
ATOM 5096 C CA . GLY D 1 163 ? 10.398 66.036 24.628 1.00 52.50 155 GLY D CA 1
ATOM 5097 C C . GLY D 1 163 ? 9.846 65.130 23.547 1.00 60.28 155 GLY D C 1
ATOM 5098 O O . GLY D 1 163 ? 10.320 65.131 22.406 1.00 59.04 155 GLY D O 1
ATOM 5099 N N . TRP D 1 164 ? 8.862 64.321 23.924 1.00 58.99 156 TRP D N 1
ATOM 5100 C CA . TRP D 1 164 ? 8.231 63.344 23.052 1.00 53.53 156 TRP D CA 1
ATOM 5101 C C . TRP D 1 164 ? 6.939 63.877 22.451 1.00 52.45 156 TRP D C 1
ATOM 5102 O O . TRP D 1 164 ? 6.214 64.645 23.086 1.00 56.85 156 TRP D O 1
ATOM 5113 N N . VAL D 1 165 ? 6.641 63.425 21.230 1.00 51.33 157 VAL D N 1
ATOM 5114 C CA . VAL D 1 165 ? 5.340 63.631 20.606 1.00 54.09 157 VAL D CA 1
ATOM 5115 C C . VAL D 1 165 ? 4.822 62.274 20.146 1.00 53.93 157 VAL D C 1
ATOM 5116 O O . VAL D 1 165 ? 5.562 61.289 20.064 1.00 51.95 157 VAL D O 1
ATOM 5120 N N . GLY D 1 166 ? 3.526 62.230 19.852 1.00 56.12 158 GLY D N 1
ATOM 5121 C CA . GLY D 1 166 ? 2.847 60.973 19.656 1.00 63.99 158 GLY D CA 1
ATOM 5122 C C . GLY D 1 166 ? 2.956 60.444 18.242 1.00 58.30 158 GLY D C 1
ATOM 5123 O O . GLY D 1 166 ? 3.597 61.045 17.372 1.00 57.39 158 GLY D O 1
ATOM 5124 N N . PRO D 1 167 ? 2.322 59.293 17.993 1.00 57.05 159 PRO D N 1
ATOM 5125 C CA . PRO D 1 167 ? 2.403 58.686 16.656 1.00 57.78 159 PRO D CA 1
ATOM 5126 C C . PRO D 1 167 ? 1.824 59.549 15.555 1.00 67.37 159 PRO D C 1
ATOM 5127 O O . PRO D 1 167 ? 2.353 59.545 14.435 1.00 63.80 159 PRO D O 1
ATOM 5131 N N . ASP D 1 168 ? 0.752 60.297 15.831 1.00 69.50 160 ASP D N 1
ATOM 5132 C CA . ASP D 1 168 ? 0.215 61.175 14.802 1.00 74.86 160 ASP D CA 1
ATOM 5133 C C . ASP D 1 168 ? 1.257 62.214 14.405 1.00 65.13 160 ASP D C 1
ATOM 5134 O O . ASP D 1 168 ? 1.496 62.453 13.217 1.00 67.51 160 ASP D O 1
ATOM 5136 N N . ALA D 1 169 ? 1.917 62.815 15.392 1.00 63.71 161 ALA D N 1
ATOM 5137 C CA . ALA D 1 169 ? 2.972 63.770 15.082 1.00 63.49 161 ALA D CA 1
ATOM 5138 C C . ALA D 1 169 ? 4.115 63.110 14.318 1.00 68.25 161 ALA D C 1
ATOM 5139 O O . ALA D 1 169 ? 4.637 63.684 13.353 1.00 69.68 161 ALA D O 1
ATOM 5141 N N . ALA D 1 170 ? 4.496 61.888 14.714 1.00 59.78 162 ALA D N 1
ATOM 5142 C CA . ALA D 1 170 ? 5.541 61.163 13.992 1.00 58.43 162 ALA D CA 1
ATOM 5143 C C . ALA D 1 170 ? 5.157 60.934 12.537 1.00 65.14 162 ALA D C 1
ATOM 5144 O O . ALA D 1 170 ? 5.967 61.153 11.625 1.00 60.59 162 ALA D O 1
ATOM 5146 N N . ARG D 1 171 ? 3.918 60.490 12.298 1.00 61.98 163 ARG D N 1
ATOM 5147 C CA . ARG D 1 171 ? 3.490 60.224 10.930 1.00 64.21 163 ARG D CA 1
ATOM 5148 C C . ARG D 1 171 ? 3.473 61.508 10.105 1.00 69.47 163 ARG D C 1
ATOM 5149 O O . ARG D 1 171 ? 3.800 61.489 8.912 1.00 67.05 163 ARG D O 1
ATOM 5157 N N . GLU D 1 172 ? 3.115 62.640 10.727 1.00 69.66 164 GLU D N 1
ATOM 5158 C CA . GLU D 1 172 ? 3.196 63.916 10.019 1.00 74.82 164 GLU D CA 1
ATOM 5159 C C . GLU D 1 172 ? 4.624 64.209 9.575 1.00 70.69 164 GLU D C 1
ATOM 5160 O O . GLU D 1 172 ? 4.856 64.611 8.429 1.00 69.43 164 GLU D O 1
ATOM 5162 N N . GLU D 1 173 ? 5.599 63.970 10.453 1.00 65.31 165 GLU D N 1
ATOM 5163 C CA . GLU D 1 173 ? 6.990 64.185 10.075 1.00 64.17 165 GLU D CA 1
ATOM 5164 C C . GLU D 1 173 ? 7.394 63.283 8.914 1.00 67.52 165 GLU D C 1
ATOM 5165 O O . GLU D 1 173 ? 8.072 63.728 7.981 1.00 64.94 165 GLU D O 1
ATOM 5171 N N . ILE D 1 174 ? 6.981 62.014 8.946 1.00 64.13 166 ILE D N 1
ATOM 5172 C CA . ILE D 1 174 ? 7.283 61.113 7.835 1.00 63.50 166 ILE D CA 1
ATOM 5173 C C . ILE D 1 174 ? 6.655 61.629 6.546 1.00 69.63 166 ILE D C 1
ATOM 5174 O O . ILE D 1 174 ? 7.307 61.701 5.497 1.00 67.06 166 ILE D O 1
ATOM 5179 N N . THR D 1 175 ? 5.363 61.966 6.598 1.00 68.32 167 THR D N 1
ATOM 5180 C CA . THR D 1 175 ? 4.663 62.406 5.389 1.00 75.80 167 THR D CA 1
ATOM 5181 C C . THR D 1 175 ? 5.306 63.666 4.825 1.00 77.42 167 THR D C 1
ATOM 5182 O O . THR D 1 175 ? 5.623 63.743 3.633 1.00 77.78 167 THR D O 1
ATOM 5186 N N . SER D 1 176 ? 5.557 64.655 5.691 1.00 77.74 168 SER D N 1
ATOM 5187 C CA . SER D 1 176 ? 6.173 65.903 5.242 1.00 83.69 168 SER D CA 1
ATOM 5188 C C . SER D 1 176 ? 7.518 65.640 4.583 1.00 81.44 168 SER D C 1
ATOM 5189 O O . SER D 1 176 ? 7.865 66.280 3.578 1.00 73.79 168 SER D O 1
ATOM 5192 N N . SER D 1 177 ? 8.286 64.696 5.133 1.00 69.43 169 SER D N 1
ATOM 5193 C CA . SER D 1 177 ? 9.627 64.432 4.617 1.00 68.27 169 SER D CA 1
ATOM 5194 C C . SER D 1 177 ? 9.634 63.608 3.332 1.00 69.15 169 SER D C 1
ATOM 5195 O O . SER D 1 177 ? 10.535 63.779 2.509 1.00 69.47 169 SER D O 1
ATOM 5198 N N . ILE D 1 178 ? 8.649 62.726 3.129 1.00 69.74 170 ILE D N 1
ATOM 5199 C CA . ILE D 1 178 ? 8.559 62.018 1.853 1.00 71.70 170 ILE D CA 1
ATOM 5200 C C . ILE D 1 178 ? 8.221 62.974 0.721 1.00 77.31 170 ILE D C 1
ATOM 5201 O O . ILE D 1 178 ? 8.748 62.848 -0.392 1.00 76.88 170 ILE D O 1
ATOM 5206 N N . ASN D 1 179 ? 7.317 63.923 0.972 1.00 77.87 171 ASN D N 1
ATOM 5207 C CA . ASN D 1 179 ? 6.969 64.901 -0.055 1.00 84.65 171 ASN D CA 1
ATOM 5208 C C . ASN D 1 179 ? 8.188 65.723 -0.453 1.00 82.73 171 ASN D C 1
ATOM 5209 O O . ASN D 1 179 ? 8.432 65.961 -1.641 1.00 80.50 171 ASN D O 1
ATOM 5214 N N . ARG D 1 180 ? 8.962 66.163 0.539 1.00 87.05 172 ARG D N 1
ATOM 5215 C CA . ARG D 1 180 ? 10.146 66.970 0.277 1.00 89.33 172 ARG D CA 1
ATOM 5216 C C . ARG D 1 180 ? 11.141 66.235 -0.613 1.00 83.93 172 ARG D C 1
ATOM 5217 O O . ARG D 1 180 ? 11.816 66.855 -1.444 1.00 86.15 172 ARG D O 1
ATOM 5225 N N . TYR D 1 181 ? 11.244 64.915 -0.462 1.00 78.50 173 TYR D N 1
ATOM 5226 C CA . TYR D 1 181 ? 12.215 64.163 -1.249 1.00 81.47 173 TYR D CA 1
ATOM 5227 C C . TYR D 1 181 ? 11.838 64.130 -2.726 1.00 90.12 173 TYR D C 1
ATOM 5228 O O . TYR D 1 181 ? 12.714 64.188 -3.598 1.00 89.48 173 TYR D O 1
ATOM 5237 N N . ASN D 1 182 ? 10.544 64.013 -3.027 1.00 97.63 174 ASN D N 1
ATOM 5238 C CA . ASN D 1 182 ? 10.115 63.902 -4.418 1.00 101.09 174 ASN D CA 1
ATOM 5239 C C . ASN D 1 182 ? 10.319 65.212 -5.176 1.00 107.68 174 ASN D C 1
ATOM 5240 O O . ASN D 1 182 ? 10.819 65.216 -6.308 1.00 112.46 174 ASN D O 1
ATOM 5245 N N . HIS D 1 183 ? 9.930 66.337 -4.571 1.00 106.81 175 HIS D N 1
ATOM 5246 C CA . HIS D 1 183 ? 10.116 67.631 -5.223 1.00 104.81 175 HIS D CA 1
ATOM 5247 C C . HIS D 1 183 ? 11.594 67.971 -5.368 1.00 102.10 175 HIS D C 1
ATOM 5248 O O . HIS D 1 183 ? 12.014 68.519 -6.393 1.00 104.76 175 HIS D O 1
ATOM 5250 N N . THR D 1 184 ? 12.392 67.658 -4.353 1.00 100.09 176 THR D N 1
ATOM 5251 C CA . THR D 1 184 ? 13.818 67.964 -4.367 1.00 97.52 176 THR D CA 1
ATOM 5252 C C . THR D 1 184 ? 14.625 66.808 -4.950 1.00 97.73 176 THR D C 1
ATOM 5253 O O . THR D 1 184 ? 14.424 66.412 -6.100 1.00 96.33 176 THR D O 1
ATOM 5255 N N . MET E 1 12 ? 36.996 35.542 50.180 1.00 82.59 4 MET E N 1
ATOM 5256 C CA . MET E 1 12 ? 38.274 35.438 49.483 1.00 81.10 4 MET E CA 1
ATOM 5257 C C . MET E 1 12 ? 39.457 35.416 50.450 1.00 89.85 4 MET E C 1
ATOM 5258 O O . MET E 1 12 ? 39.467 36.138 51.447 1.00 96.12 4 MET E O 1
ATOM 5260 N N . GLU E 1 13 ? 40.453 34.577 50.152 1.00 89.71 5 GLU E N 1
ATOM 5261 C CA . GLU E 1 13 ? 41.710 34.543 50.890 1.00 87.90 5 GLU E CA 1
ATOM 5262 C C . GLU E 1 13 ? 42.836 35.237 50.133 1.00 84.10 5 GLU E C 1
ATOM 5263 O O . GLU E 1 13 ? 44.011 34.922 50.347 1.00 88.88 5 GLU E O 1
ATOM 5265 N N . ILE E 1 14 ? 42.497 36.174 49.254 1.00 76.07 6 ILE E N 1
ATOM 5266 C CA . ILE E 1 14 ? 43.475 36.862 48.420 1.00 68.91 6 ILE E CA 1
ATOM 5267 C C . ILE E 1 14 ? 44.147 37.961 49.230 1.00 67.01 6 ILE E C 1
ATOM 5268 O O . ILE E 1 14 ? 43.506 38.620 50.057 1.00 73.00 6 ILE E O 1
ATOM 5273 N N . GLN E 1 15 ? 45.447 38.153 49.003 1.00 63.33 7 GLN E N 1
ATOM 5274 C CA . GLN E 1 15 ? 46.231 39.174 49.687 1.00 67.53 7 GLN E CA 1
ATOM 5275 C C . GLN E 1 15 ? 46.158 40.507 48.945 1.00 62.60 7 GLN E C 1
ATOM 5276 O O . GLN E 1 15 ? 45.746 40.581 47.787 1.00 56.64 7 GLN E O 1
ATOM 5278 N N . SER E 1 16 ? 46.590 41.569 49.635 1.00 69.12 8 SER E N 1
ATOM 5279 C CA . SER E 1 16 ? 46.481 42.920 49.088 1.00 70.61 8 SER E CA 1
ATOM 5280 C C . SER E 1 16 ? 47.411 43.141 47.898 1.00 62.65 8 SER E C 1
ATOM 5281 O O . SER E 1 16 ? 47.090 43.941 47.009 1.00 51.19 8 SER E O 1
ATOM 5284 N N . GLY E 1 17 ? 48.554 42.464 47.861 1.00 64.34 9 GLY E N 1
ATOM 5285 C CA . GLY E 1 17 ? 49.451 42.603 46.729 1.00 69.95 9 GLY E CA 1
ATOM 5286 C C . GLY E 1 17 ? 50.826 42.049 47.024 1.00 77.70 9 GLY E C 1
ATOM 5287 O O . GLY E 1 17 ? 51.192 41.778 48.174 1.00 79.13 9 GLY E O 1
ATOM 5288 N N . ARG E 1 18 ? 51.600 41.900 45.942 1.00 83.59 10 ARG E N 1
ATOM 5289 C CA . ARG E 1 18 ? 52.947 41.343 46.038 1.00 89.64 10 ARG E CA 1
ATOM 5290 C C . ARG E 1 18 ? 53.940 42.345 46.617 1.00 87.27 10 ARG E C 1
ATOM 5291 O O . ARG E 1 18 ? 54.948 41.942 47.209 1.00 95.37 10 ARG E O 1
ATOM 5293 N N . ASP E 1 19 ? 53.676 43.643 46.456 1.00 73.31 11 ASP E N 1
ATOM 5294 C CA . ASP E 1 19 ? 54.519 44.702 46.997 1.00 66.35 11 ASP E CA 1
ATOM 5295 C C . ASP E 1 19 ? 53.702 45.980 47.174 1.00 69.41 11 ASP E C 1
ATOM 5296 O O . ASP E 1 19 ? 53.849 46.936 46.403 1.00 68.86 11 ASP E O 1
ATOM 5301 N N . VAL E 1 20 ? 52.832 45.998 48.176 1.00 71.17 12 VAL E N 1
ATOM 5302 C CA . VAL E 1 20 ? 51.954 47.152 48.412 1.00 67.59 12 VAL E CA 1
ATOM 5303 C C . VAL E 1 20 ? 52.792 48.337 48.883 1.00 67.88 12 VAL E C 1
ATOM 5304 O O . VAL E 1 20 ? 53.775 48.141 49.616 1.00 66.57 12 VAL E O 1
ATOM 5308 N N . PRO E 1 21 ? 52.454 49.580 48.501 1.00 68.96 13 PRO E N 1
ATOM 5309 C CA . PRO E 1 21 ? 51.318 49.919 47.648 1.00 63.92 13 PRO E CA 1
ATOM 5310 C C . PRO E 1 21 ? 51.705 50.052 46.180 1.00 64.91 13 PRO E C 1
ATOM 5311 O O . PRO E 1 21 ? 50.892 50.500 45.362 1.00 60.56 13 PRO E O 1
ATOM 5315 N N . ASN E 1 22 ? 52.927 49.624 45.849 1.00 64.90 14 ASN E N 1
ATOM 5316 C CA . ASN E 1 22 ? 53.432 49.782 44.491 1.00 61.84 14 ASN E CA 1
ATOM 5317 C C . ASN E 1 22 ? 52.845 48.747 43.539 1.00 57.99 14 ASN E C 1
ATOM 5318 O O . ASN E 1 22 ? 52.574 49.065 42.378 1.00 60.33 14 ASN E O 1
ATOM 5323 N N . GLU E 1 23 ? 52.630 47.518 44.003 1.00 54.81 15 GLU E N 1
ATOM 5324 C CA . GLU E 1 23 ? 51.955 46.494 43.212 1.00 59.50 15 GLU E CA 1
ATOM 5325 C C . GLU E 1 23 ? 50.824 45.956 44.070 1.00 55.13 15 GLU E C 1
ATOM 5326 O O . GLU E 1 23 ? 51.052 45.568 45.219 1.00 60.99 15 GLU E O 1
ATOM 5332 N N . VAL E 1 24 ? 49.608 45.951 43.530 1.00 47.97 16 VAL E N 1
ATOM 5333 C CA . VAL E 1 24 ? 48.443 45.498 44.278 1.00 46.63 16 VAL E CA 1
ATOM 5334 C C . VAL E 1 24 ? 47.652 44.521 43.431 1.00 46.28 16 VAL E C 1
ATOM 5335 O O . VAL E 1 24 ? 47.634 44.603 42.199 1.00 44.71 16 VAL E O 1
ATOM 5339 N N . ASN E 1 25 ? 46.960 43.614 44.110 1.00 44.60 17 ASN E N 1
ATOM 5340 C CA . ASN E 1 25 ? 46.020 42.710 43.467 1.00 42.78 17 ASN E CA 1
ATOM 5341 C C . ASN E 1 25 ? 44.638 43.352 43.448 1.00 39.70 17 ASN E C 1
ATOM 5342 O O . ASN E 1 25 ? 44.167 43.847 44.474 1.00 46.10 17 ASN E O 1
ATOM 5347 N N . VAL E 1 26 ? 43.981 43.318 42.297 1.00 37.36 18 VAL E N 1
ATOM 5348 C CA . VAL E 1 26 ? 42.625 43.839 42.141 1.00 34.62 18 VAL E CA 1
ATOM 5349 C C . VAL E 1 26 ? 41.710 42.697 41.721 1.00 37.69 18 VAL E C 1
ATOM 5350 O O . VAL E 1 26 ? 42.014 41.952 40.780 1.00 35.66 18 VAL E O 1
ATOM 5354 N N . ILE E 1 27 ? 40.598 42.550 42.431 1.00 32.82 19 ILE E N 1
ATOM 5355 C CA . ILE E 1 27 ? 39.561 41.587 42.075 1.00 31.76 19 ILE E CA 1
ATOM 5356 C C . ILE E 1 27 ? 38.572 42.281 41.155 1.00 29.01 19 ILE E C 1
ATOM 5357 O O . ILE E 1 27 ? 37.976 43.300 41.533 1.00 32.45 19 ILE E O 1
ATOM 5362 N N . ILE E 1 28 ? 38.395 41.740 39.957 1.00 30.42 20 ILE E N 1
ATOM 5363 C CA . ILE E 1 28 ? 37.537 42.373 38.960 1.00 32.54 20 ILE E CA 1
ATOM 5364 C C . ILE E 1 28 ? 36.080 42.048 39.264 1.00 30.14 20 ILE E C 1
ATOM 5365 O O . ILE E 1 28 ? 35.717 40.883 39.425 1.00 30.42 20 ILE E O 1
ATOM 5370 N N . GLU E 1 29 ? 35.235 43.079 39.319 1.00 28.60 21 GLU E N 1
ATOM 5371 C CA . GLU E 1 29 ? 33.799 42.863 39.425 1.00 26.04 21 GLU E CA 1
ATOM 5372 C C . GLU E 1 29 ? 33.093 43.023 38.092 1.00 25.36 21 GLU E C 1
ATOM 5373 O O . GLU E 1 29 ? 32.176 42.261 37.785 1.00 29.50 21 GLU E O 1
ATOM 5379 N N . ILE E 1 30 ? 33.505 43.997 37.292 1.00 28.22 22 ILE E N 1
ATOM 5380 C CA . ILE E 1 30 ? 32.822 44.323 36.050 1.00 27.04 22 ILE E CA 1
ATOM 5381 C C . ILE E 1 30 ? 33.868 44.440 34.949 1.00 31.11 22 ILE E C 1
ATOM 5382 O O . ILE E 1 30 ? 34.835 45.199 35.093 1.00 25.16 22 ILE E O 1
ATOM 5387 N N . PRO E 1 31 ? 33.720 43.710 33.853 1.00 26.74 23 PRO E N 1
ATOM 5388 C CA . PRO E 1 31 ? 34.691 43.807 32.763 1.00 27.82 23 PRO E CA 1
ATOM 5389 C C . PRO E 1 31 ? 34.545 45.106 31.982 1.00 29.17 23 PRO E C 1
ATOM 5390 O O . PRO E 1 31 ? 33.480 45.723 31.939 1.00 23.15 23 PRO E O 1
ATOM 5394 N N . MET E 1 32 ? 35.632 45.507 31.333 1.00 26.02 24 MET E N 1
ATOM 5395 C CA . MET E 1 32 ? 35.535 46.619 30.395 1.00 36.20 24 MET E CA 1
ATOM 5396 C C . MET E 1 32 ? 34.578 46.231 29.262 1.00 39.45 24 MET E C 1
ATOM 5397 O O . MET E 1 32 ? 34.454 45.053 28.901 1.00 28.13 24 MET E O 1
ATOM 5402 N N . HIS E 1 33 ? 33.829 47.225 28.760 1.00 27.04 25 HIS E N 1
ATOM 5403 C CA . HIS E 1 33 ? 32.952 47.060 27.590 1.00 28.63 25 HIS E CA 1
ATOM 5404 C C . HIS E 1 33 ? 31.964 45.898 27.771 1.00 35.46 25 HIS E C 1
ATOM 5405 O O . HIS E 1 33 ? 31.640 45.171 26.830 1.00 37.21 25 HIS E O 1
ATOM 5412 N N . GLY E 1 34 ? 31.468 45.726 28.995 1.00 31.36 26 GLY E N 1
ATOM 5413 C CA . GLY E 1 34 ? 30.654 44.588 29.354 1.00 35.71 26 GLY E CA 1
ATOM 5414 C C . GLY E 1 34 ? 29.163 44.893 29.338 1.00 35.76 26 GLY E C 1
ATOM 5415 O O . GLY E 1 34 ? 28.711 45.950 28.887 1.00 36.23 26 GLY E O 1
ATOM 5416 N N . GLU E 1 35 ? 28.392 43.916 29.826 1.00 28.96 27 GLU E N 1
ATOM 5417 C CA . GLU E 1 35 ? 26.949 44.037 29.929 1.00 29.25 27 GLU E CA 1
ATOM 5418 C C . GLU E 1 35 ? 26.568 45.089 30.968 1.00 31.45 27 GLU E C 1
ATOM 5419 O O . GLU E 1 35 ? 27.238 45.241 31.992 1.00 26.98 27 GLU E O 1
ATOM 5425 N N . PRO E 1 36 ? 25.469 45.792 30.761 1.00 34.15 28 PRO E N 1
ATOM 5426 C CA . PRO E 1 36 ? 25.053 46.796 31.755 1.00 33.56 28 PRO E CA 1
ATOM 5427 C C . PRO E 1 36 ? 24.501 46.157 33.023 1.00 35.96 28 PRO E C 1
ATOM 5428 O O . PRO E 1 36 ? 23.369 46.446 33.437 1.00 34.95 28 PRO E O 1
ATOM 5432 N N . VAL E 1 37 ? 25.299 45.290 33.652 1.00 37.76 29 VAL E N 1
ATOM 5433 C CA . VAL E 1 37 ? 24.948 44.639 34.914 1.00 29.83 29 VAL E CA 1
ATOM 5434 C C . VAL E 1 37 ? 25.977 45.078 35.941 1.00 30.50 29 VAL E C 1
ATOM 5435 O O . VAL E 1 37 ? 27.180 44.855 35.752 1.00 28.47 29 VAL E O 1
ATOM 5439 N N . LYS E 1 38 ? 25.505 45.645 37.051 1.00 25.35 30 LYS E N 1
ATOM 5440 C CA . LYS E 1 38 ? 26.392 46.153 38.092 1.00 26.22 30 LYS E CA 1
ATOM 5441 C C . LYS E 1 38 ? 26.651 45.034 39.102 1.00 29.63 30 LYS E C 1
ATOM 5442 O O . LYS E 1 38 ? 25.988 44.917 40.133 1.00 29.45 30 LYS E O 1
ATOM 5448 N N . TYR E 1 39 ? 27.634 44.188 38.803 1.00 29.42 31 TYR E N 1
ATOM 5449 C CA . TYR E 1 39 ? 27.994 43.139 39.751 1.00 27.20 31 TYR E CA 1
ATOM 5450 C C . TYR E 1 39 ? 28.846 43.710 40.873 1.00 26.87 31 TYR E C 1
ATOM 5451 O O . TYR E 1 39 ? 29.635 44.630 40.673 1.00 28.23 31 TYR E O 1
ATOM 5460 N N . GLU E 1 40 ? 28.728 43.103 42.049 1.00 31.23 32 GLU E N 1
ATOM 5461 C CA . GLU E 1 40 ? 29.534 43.453 43.203 1.00 33.37 32 GLU E CA 1
ATOM 5462 C C . GLU E 1 40 ? 29.830 42.174 43.972 1.00 36.33 32 GLU E C 1
ATOM 5463 O O . GLU E 1 40 ? 28.967 41.304 44.077 1.00 43.49 32 GLU E O 1
ATOM 5469 N N . VAL E 1 41 ? 31.060 42.038 44.465 1.00 30.78 33 VAL E N 1
ATOM 5470 C CA . VAL E 1 41 ? 31.394 40.929 45.354 1.00 34.16 33 VAL E CA 1
ATOM 5471 C C . VAL E 1 41 ? 30.834 41.240 46.737 1.00 43.21 33 VAL E C 1
ATOM 5472 O O . VAL E 1 41 ? 31.080 42.318 47.296 1.00 37.05 33 VAL E O 1
ATOM 5476 N N . ASP E 1 42 ? 30.080 40.302 47.296 1.00 31.91 34 ASP E N 1
ATOM 5477 C CA . ASP E 1 42 ? 29.689 40.405 48.697 1.00 41.38 34 ASP E CA 1
ATOM 5478 C C . ASP E 1 42 ? 30.932 40.154 49.541 1.00 52.09 34 ASP E C 1
ATOM 5479 O O . ASP E 1 42 ? 31.438 39.028 49.591 1.00 53.26 34 ASP E O 1
ATOM 5484 N N . LYS E 1 43 ? 31.423 41.203 50.209 1.00 65.02 35 LYS E N 1
ATOM 5485 C CA . LYS E 1 43 ? 32.688 41.107 50.937 1.00 70.81 35 LYS E CA 1
ATOM 5486 C C . LYS E 1 43 ? 32.633 40.062 52.044 1.00 76.55 35 LYS E C 1
ATOM 5487 O O . LYS E 1 43 ? 33.675 39.527 52.438 1.00 84.21 35 LYS E O 1
ATOM 5489 N N . LYS E 1 44 ? 31.442 39.771 52.572 1.00 76.17 36 LYS E N 1
ATOM 5490 C CA . LYS E 1 44 ? 31.329 38.761 53.620 1.00 72.90 36 LYS E CA 1
ATOM 5491 C C . LYS E 1 44 ? 31.539 37.354 53.069 1.00 76.93 36 LYS E C 1
ATOM 5492 O O . LYS E 1 44 ? 32.362 36.591 53.586 1.00 82.17 36 LYS E O 1
ATOM 5494 N N . THR E 1 45 ? 30.804 36.994 52.015 1.00 74.99 37 THR E N 1
ATOM 5495 C CA . THR E 1 45 ? 30.761 35.629 51.504 1.00 70.38 37 THR E CA 1
ATOM 5496 C C . THR E 1 45 ? 31.656 35.387 50.295 1.00 66.72 37 THR E C 1
ATOM 5497 O O . THR E 1 45 ? 31.911 34.225 49.958 1.00 67.43 37 THR E O 1
ATOM 5501 N N . GLY E 1 46 ? 32.115 36.444 49.627 1.00 59.38 38 GLY E N 1
ATOM 5502 C CA . GLY E 1 46 ? 32.907 36.329 48.415 1.00 54.18 38 GLY E CA 1
ATOM 5503 C C . GLY E 1 46 ? 32.122 36.029 47.156 1.00 50.22 38 GLY E C 1
ATOM 5504 O O . GLY E 1 46 ? 32.725 35.906 46.084 1.00 50.09 38 GLY E O 1
ATOM 5505 N N . ALA E 1 47 ? 30.797 35.985 47.233 1.00 46.99 39 ALA E N 1
ATOM 5506 C CA . ALA E 1 47 ? 29.973 35.664 46.081 1.00 46.02 39 ALA E CA 1
ATOM 5507 C C . ALA E 1 47 ? 29.717 36.906 45.237 1.00 43.60 39 ALA E C 1
ATOM 5508 O O . ALA E 1 47 ? 29.631 38.034 45.741 1.00 39.45 39 ALA E O 1
ATOM 5510 N N . LEU E 1 48 ? 29.618 36.690 43.931 1.00 34.86 40 LEU E N 1
ATOM 5511 C CA . LEU E 1 48 ? 29.354 37.775 43.003 1.00 34.44 40 LEU E CA 1
ATOM 5512 C C . LEU E 1 48 ? 27.845 37.968 42.885 1.00 32.24 40 LEU E C 1
ATOM 5513 O O . LEU E 1 48 ? 27.139 37.074 42.410 1.00 34.27 40 LEU E O 1
ATOM 5518 N N . PHE E 1 49 ? 27.342 39.124 43.323 1.00 35.90 41 PHE E N 1
ATOM 5519 C CA A PHE E 1 49 ? 25.909 39.344 43.252 0.49 31.63 41 PHE E CA 1
ATOM 5520 C CA B PHE E 1 49 ? 25.917 39.443 43.366 0.51 31.72 41 PHE E CA 1
ATOM 5521 C C . PHE E 1 49 ? 25.593 40.492 42.307 1.00 31.75 41 PHE E C 1
ATOM 5522 O O . PHE E 1 49 ? 26.432 41.348 41.994 1.00 31.42 41 PHE E O 1
ATOM 5537 N N . VAL E 1 50 ? 24.361 40.466 41.806 1.00 26.62 42 VAL E N 1
ATOM 5538 C CA . VAL E 1 50 ? 23.863 41.558 40.972 1.00 29.01 42 VAL E CA 1
ATOM 5539 C C . VAL E 1 50 ? 23.394 42.662 41.923 1.00 27.71 42 VAL E C 1
ATOM 5540 O O . VAL E 1 50 ? 22.422 42.498 42.657 1.00 26.58 42 VAL E O 1
ATOM 5544 N N . ASP E 1 51 ? 24.104 43.780 41.952 1.00 28.45 43 ASP E N 1
ATOM 5545 C CA . ASP E 1 51 ? 23.614 44.852 42.808 1.00 27.88 43 ASP E CA 1
ATOM 5546 C C . ASP E 1 51 ? 22.429 45.554 42.172 1.00 28.21 43 ASP E C 1
ATOM 5547 O O . ASP E 1 51 ? 21.470 45.909 42.867 1.00 29.88 43 ASP E O 1
ATOM 5552 N N . ARG E 1 52 ? 22.530 45.832 40.874 1.00 22.73 44 ARG E N 1
ATOM 5553 C CA . ARG E 1 52 ? 21.450 46.427 40.097 1.00 28.39 44 ARG E CA 1
ATOM 5554 C C . ARG E 1 52 ? 21.808 46.347 38.618 1.00 27.03 44 ARG E C 1
ATOM 5555 O O . ARG E 1 52 ? 22.938 46.020 38.248 1.00 30.95 44 ARG E O 1
ATOM 5563 N N . PHE E 1 53 ? 20.827 46.653 37.777 1.00 25.15 45 PHE E N 1
ATOM 5564 C CA . PHE E 1 53 ? 21.052 46.810 36.353 1.00 26.35 45 PHE E CA 1
ATOM 5565 C C . PHE E 1 53 ? 21.282 48.294 36.071 1.00 32.30 45 PHE E C 1
ATOM 5566 O O . PHE E 1 53 ? 20.703 49.151 36.726 1.00 27.40 45 PHE E O 1
ATOM 5574 N N . MET E 1 54 ? 22.187 48.595 35.156 1.00 24.99 46 MET E N 1
ATOM 5575 C CA . MET E 1 54 ? 22.404 49.996 34.835 1.00 36.81 46 MET E CA 1
ATOM 5576 C C . MET E 1 54 ? 21.240 50.520 34.018 1.00 31.85 46 MET E C 1
ATOM 5577 O O . MET E 1 54 ? 20.632 49.795 33.227 1.00 27.70 46 MET E O 1
ATOM 5582 N N . THR E 1 55 ? 20.906 51.786 34.255 1.00 23.14 47 THR E N 1
ATOM 5583 C CA . THR E 1 55 ? 19.759 52.423 33.648 1.00 31.07 47 THR E CA 1
ATOM 5584 C C . THR E 1 55 ? 20.146 53.427 32.571 1.00 32.80 47 THR E C 1
ATOM 5585 O O . THR E 1 55 ? 19.261 54.010 31.951 1.00 31.12 47 THR E O 1
ATOM 5589 N N . THR E 1 56 ? 21.438 53.647 32.340 1.00 27.71 48 THR E N 1
ATOM 5590 C CA . THR E 1 56 ? 21.901 54.399 31.185 1.00 28.38 48 THR E CA 1
ATOM 5591 C C . THR E 1 56 ? 22.558 53.437 30.208 1.00 29.79 48 THR E C 1
ATOM 5592 O O . THR E 1 56 ? 23.041 52.366 30.591 1.00 27.82 48 THR E O 1
ATOM 5596 N N . ALA E 1 57 ? 22.587 53.834 28.935 1.00 23.56 49 ALA E N 1
ATOM 5597 C CA . ALA E 1 57 ? 23.153 52.981 27.887 1.00 25.82 49 ALA E CA 1
ATOM 5598 C C . ALA E 1 57 ? 24.663 53.225 27.812 1.00 28.41 49 ALA E C 1
ATOM 5599 O O . ALA E 1 57 ? 25.192 53.807 26.864 1.00 28.33 49 ALA E O 1
ATOM 5601 N N . MET E 1 58 ? 25.346 52.809 28.878 1.00 22.70 50 MET E N 1
ATOM 5602 C CA . MET E 1 58 ? 26.772 53.041 29.025 1.00 25.95 50 MET E CA 1
ATOM 5603 C C . MET E 1 58 ? 27.480 51.738 29.395 1.00 27.20 50 MET E C 1
ATOM 5604 O O . MET E 1 58 ? 26.864 50.786 29.871 1.00 24.12 50 MET E O 1
ATOM 5609 N N . PHE E 1 59 ? 28.788 51.712 29.166 1.00 27.60 51 PHE E N 1
ATOM 5610 C CA . PHE E 1 59 ? 29.621 50.566 29.530 1.00 29.80 51 PHE E CA 1
ATOM 5611 C C . PHE E 1 59 ? 30.899 51.084 30.188 1.00 26.00 51 PHE E C 1
ATOM 5612 O O . PHE E 1 59 ? 31.290 52.239 29.988 1.00 26.86 51 PHE E O 1
ATOM 5620 N N . TYR E 1 60 ? 31.529 50.254 31.019 1.00 22.53 52 TYR E N 1
ATOM 5621 C CA . TYR E 1 60 ? 32.759 50.688 31.705 1.00 24.12 52 TYR E CA 1
ATOM 5622 C C . TYR E 1 60 ? 33.911 50.776 30.713 1.00 25.96 52 TYR E C 1
ATOM 5623 O O . TYR E 1 60 ? 34.166 49.805 29.993 1.00 26.60 52 TYR E O 1
ATOM 5632 N N . PRO E 1 61 ? 34.593 51.922 30.599 1.00 27.28 53 PRO E N 1
ATOM 5633 C CA . PRO E 1 61 ? 35.687 52.043 29.620 1.00 28.41 53 PRO E CA 1
ATOM 5634 C C . PRO E 1 61 ? 36.962 51.300 30.038 1.00 29.04 53 PRO E C 1
ATOM 5635 O O . PRO E 1 61 ? 37.863 51.124 29.204 1.00 27.71 53 PRO E O 1
ATOM 5639 N N . THR E 1 62 ? 37.058 50.865 31.293 1.00 27.66 54 THR E N 1
ATOM 5640 C CA . THR E 1 62 ? 38.118 50.001 31.794 1.00 32.43 54 THR E CA 1
ATOM 5641 C C . THR E 1 62 ? 37.458 48.872 32.572 1.00 29.11 54 THR E C 1
ATOM 5642 O O . THR E 1 62 ? 36.247 48.888 32.789 1.00 26.93 54 THR E O 1
ATOM 5646 N N . ASN E 1 63 ? 38.249 47.885 32.995 1.00 27.92 55 ASN E N 1
ATOM 5647 C CA . ASN E 1 63 ? 37.743 46.941 33.984 1.00 25.61 55 ASN E CA 1
ATOM 5648 C C . ASN E 1 63 ? 37.615 47.622 35.339 1.00 24.47 55 ASN E C 1
ATOM 5649 O O . ASN E 1 63 ? 38.263 48.641 35.614 1.00 29.48 55 ASN E O 1
ATOM 5654 N N . TYR E 1 64 ? 36.758 47.051 36.194 1.00 31.36 56 TYR E N 1
ATOM 5655 C CA . TYR E 1 64 ? 36.408 47.680 37.465 1.00 30.79 56 TYR E CA 1
ATOM 5656 C C . TYR E 1 64 ? 36.370 46.650 38.582 1.00 26.93 56 TYR E C 1
ATOM 5657 O O . TYR E 1 64 ? 35.708 45.621 38.447 1.00 26.69 56 TYR E O 1
ATOM 5666 N N . GLY E 1 65 ? 37.033 46.943 39.690 1.00 28.20 57 GLY E N 1
ATOM 5667 C CA . GLY E 1 65 ? 37.101 46.025 40.806 1.00 26.60 57 GLY E CA 1
ATOM 5668 C C . GLY E 1 65 ? 37.574 46.708 42.068 1.00 29.94 57 GLY E C 1
ATOM 5669 O O . GLY E 1 65 ? 37.403 47.919 42.238 1.00 30.25 57 GLY E O 1
ATOM 5670 N N . TYR E 1 66 ? 38.153 45.918 42.972 1.00 30.73 58 TYR E N 1
ATOM 5671 C CA . TYR E 1 66 ? 38.581 46.454 44.263 1.00 33.50 58 TYR E CA 1
ATOM 5672 C C . TYR E 1 66 ? 39.841 45.746 44.760 1.00 38.95 58 TYR E C 1
ATOM 5673 O O . TYR E 1 66 ? 40.167 44.634 44.340 1.00 31.22 58 TYR E O 1
ATOM 5682 N N . ILE E 1 67 ? 40.547 46.414 45.669 1.00 30.92 59 ILE E N 1
ATOM 5683 C CA . ILE E 1 67 ? 41.721 45.849 46.329 1.00 34.84 59 ILE E CA 1
ATOM 5684 C C . ILE E 1 67 ? 41.241 45.119 47.574 1.00 40.22 59 ILE E C 1
ATOM 5685 O O . ILE E 1 67 ? 40.665 45.759 48.464 1.00 36.92 59 ILE E O 1
ATOM 5690 N N . PRO E 1 68 ? 41.463 43.809 47.694 1.00 50.42 60 PRO E N 1
ATOM 5691 C CA . PRO E 1 68 ? 41.047 43.105 48.911 1.00 47.57 60 PRO E CA 1
ATOM 5692 C C . PRO E 1 68 ? 41.843 43.575 50.116 1.00 44.41 60 PRO E C 1
ATOM 5693 O O . PRO E 1 68 ? 42.962 44.071 49.992 1.00 43.57 60 PRO E O 1
ATOM 5697 N N . ASN E 1 69 ? 41.230 43.443 51.291 1.00 40.45 61 ASN E N 1
ATOM 5698 C CA . ASN E 1 69 ? 41.865 43.780 52.569 1.00 45.06 61 ASN E CA 1
ATOM 5699 C C . ASN E 1 69 ? 42.222 45.266 52.666 1.00 43.22 61 ASN E C 1
ATOM 5700 O O . ASN E 1 69 ? 43.233 45.643 53.264 1.00 46.91 61 ASN E O 1
ATOM 5705 N N . THR E 1 70 ? 41.363 46.118 52.124 1.00 40.21 62 THR E N 1
ATOM 5706 C CA . THR E 1 70 ? 41.488 47.553 52.307 1.00 44.55 62 THR E CA 1
ATOM 5707 C C . THR E 1 70 ? 40.177 48.093 52.839 1.00 48.71 62 THR E C 1
ATOM 5708 O O . THR E 1 70 ? 39.107 47.552 52.560 1.00 44.53 62 THR E O 1
ATOM 5712 N N . LEU E 1 71 ? 40.271 49.178 53.589 1.00 51.74 63 LEU E N 1
ATOM 5713 C CA . LEU E 1 71 ? 39.109 49.804 54.206 1.00 50.29 63 LEU E CA 1
ATOM 5714 C C . LEU E 1 71 ? 39.215 51.313 53.994 1.00 48.63 63 LEU E C 1
ATOM 5715 O O . LEU E 1 71 ? 40.029 51.976 54.641 1.00 49.67 63 LEU E O 1
ATOM 5720 N N . SER E 1 72 ? 38.455 51.849 53.044 1.00 49.46 64 SER E N 1
ATOM 5721 C CA . SER E 1 72 ? 38.398 53.295 52.895 1.00 57.41 64 SER E CA 1
ATOM 5722 C C . SER E 1 72 ? 37.542 53.890 54.013 1.00 67.22 64 SER E C 1
ATOM 5723 O O . SER E 1 72 ? 37.003 53.182 54.869 1.00 68.54 64 SER E O 1
ATOM 5726 N N . GLU E 1 73 ? 37.392 55.215 53.995 1.00 71.96 65 GLU E N 1
ATOM 5727 C CA . GLU E 1 73 ? 36.668 55.873 55.075 1.00 76.00 65 GLU E CA 1
ATOM 5728 C C . GLU E 1 73 ? 35.204 55.450 55.112 1.00 68.21 65 GLU E C 1
ATOM 5729 O O . GLU E 1 73 ? 34.611 55.380 56.194 1.00 73.09 65 GLU E O 1
ATOM 5731 N N . ASP E 1 74 ? 34.612 55.133 53.963 1.00 59.26 66 ASP E N 1
ATOM 5732 C CA . ASP E 1 74 ? 33.186 54.822 53.934 1.00 60.98 66 ASP E CA 1
ATOM 5733 C C . ASP E 1 74 ? 32.869 53.375 54.305 1.00 63.81 66 ASP E C 1
ATOM 5734 O O . ASP E 1 74 ? 31.697 52.990 54.276 1.00 67.52 66 ASP E O 1
ATOM 5739 N N . GLY E 1 75 ? 33.860 52.572 54.670 1.00 61.00 67 GLY E N 1
ATOM 5740 C CA . GLY E 1 75 ? 33.597 51.197 55.016 1.00 57.39 67 GLY E CA 1
ATOM 5741 C C . GLY E 1 75 ? 33.672 50.226 53.858 1.00 54.89 67 GLY E C 1
ATOM 5742 O O . GLY E 1 75 ? 33.472 49.025 54.069 1.00 53.96 67 GLY E O 1
ATOM 5743 N N . ASP E 1 76 ? 33.926 50.710 52.628 1.00 51.59 68 ASP E N 1
ATOM 5744 C CA . ASP E 1 76 ? 34.104 49.866 51.453 1.00 52.52 68 ASP E CA 1
ATOM 5745 C C . ASP E 1 76 ? 35.576 49.765 51.066 1.00 47.38 68 ASP E C 1
ATOM 5746 O O . ASP E 1 76 ? 36.369 50.664 51.360 1.00 44.28 68 ASP E O 1
ATOM 5751 N N . PRO E 1 77 ? 35.958 48.677 50.398 1.00 47.77 69 PRO E N 1
ATOM 5752 C CA . PRO E 1 77 ? 37.334 48.542 49.907 1.00 44.69 69 PRO E CA 1
ATOM 5753 C C . PRO E 1 77 ? 37.664 49.629 48.903 1.00 39.32 69 PRO E C 1
ATOM 5754 O O . PRO E 1 77 ? 36.790 50.326 48.384 1.00 37.17 69 PRO E O 1
ATOM 5758 N N . VAL E 1 78 ? 38.960 49.781 48.635 1.00 39.42 70 VAL E N 1
ATOM 5759 C CA . VAL E 1 78 ? 39.401 50.730 47.618 1.00 33.20 70 VAL E CA 1
ATOM 5760 C C . VAL E 1 78 ? 39.001 50.232 46.233 1.00 36.01 70 VAL E C 1
ATOM 5761 O O . VAL E 1 78 ? 39.345 49.110 45.841 1.00 38.34 70 VAL E O 1
ATOM 5765 N N . ASP E 1 79 ? 38.281 51.070 45.482 1.00 29.68 71 ASP E N 1
ATOM 5766 C CA . ASP E 1 79 ? 37.884 50.767 44.107 1.00 35.22 71 ASP E CA 1
ATOM 5767 C C . ASP E 1 79 ? 39.032 51.053 43.159 1.00 37.13 71 ASP E C 1
ATOM 5768 O O . ASP E 1 79 ? 39.740 52.059 43.316 1.00 28.38 71 ASP E O 1
ATOM 5773 N N . VAL E 1 80 ? 39.173 50.215 42.127 1.00 27.84 72 VAL E N 1
ATOM 5774 C CA . VAL E 1 80 ? 40.236 50.382 41.139 1.00 29.63 72 VAL E CA 1
ATOM 5775 C C . VAL E 1 80 ? 39.687 50.211 39.730 1.00 29.33 72 VAL E C 1
ATOM 5776 O O . VAL E 1 80 ? 38.948 49.263 39.454 1.00 29.89 72 VAL E O 1
ATOM 5780 N N . LEU E 1 81 ? 40.060 51.128 38.846 1.00 24.34 73 LEU E N 1
ATOM 5781 C CA . LEU E 1 81 ? 39.876 50.981 37.407 1.00 27.33 73 LEU E CA 1
ATOM 5782 C C . LEU E 1 81 ? 41.155 50.386 36.823 1.00 28.53 73 LEU E C 1
ATOM 5783 O O . LEU E 1 81 ? 42.235 50.962 36.998 1.00 28.15 73 LEU E O 1
ATOM 5788 N N . VAL E 1 82 ? 41.052 49.230 36.160 1.00 24.80 74 VAL E N 1
ATOM 5789 C CA . VAL E 1 82 ? 42.229 48.547 35.622 1.00 28.56 74 VAL E CA 1
ATOM 5790 C C . VAL E 1 82 ? 42.169 48.542 34.107 1.00 28.47 74 VAL E C 1
ATOM 5791 O O . VAL E 1 82 ? 41.305 47.876 33.514 1.00 29.66 74 VAL E O 1
ATOM 5795 N N . ILE E 1 83 ? 43.141 49.189 33.483 1.00 27.40 75 ILE E N 1
ATOM 5796 C CA . ILE E 1 83 ? 43.259 49.187 32.025 1.00 26.35 75 ILE E CA 1
ATOM 5797 C C . ILE E 1 83 ? 43.890 47.882 31.572 1.00 31.45 75 ILE E C 1
ATOM 5798 O O . ILE E 1 83 ? 44.968 47.522 32.055 1.00 36.94 75 ILE E O 1
ATOM 5803 N N . THR E 1 84 ? 43.278 47.214 30.595 1.00 32.13 76 THR E N 1
ATOM 5804 C CA . THR E 1 84 ? 43.851 46.022 29.980 1.00 29.61 76 THR E CA 1
ATOM 5805 C C . THR E 1 84 ? 43.652 46.106 28.475 1.00 28.95 76 THR E C 1
ATOM 5806 O O . THR E 1 84 ? 42.810 46.878 28.002 1.00 35.03 76 THR E O 1
ATOM 5810 N N . PRO E 1 85 ? 44.448 45.366 27.695 1.00 29.53 77 PRO E N 1
ATOM 5811 C CA . PRO E 1 85 ? 44.293 45.431 26.229 1.00 38.41 77 PRO E CA 1
ATOM 5812 C C . PRO E 1 85 ? 43.020 44.764 25.712 1.00 39.32 77 PRO E C 1
ATOM 5813 O O . PRO E 1 85 ? 42.502 45.149 24.653 1.00 39.05 77 PRO E O 1
ATOM 5817 N N . VAL E 1 86 ? 42.539 43.731 26.391 1.00 31.42 78 VAL E N 1
ATOM 5818 C CA . VAL E 1 86 ? 41.243 43.124 26.088 1.00 32.89 78 VAL E CA 1
ATOM 5819 C C . VAL E 1 86 ? 40.521 42.934 27.416 1.00 35.41 78 VAL E C 1
ATOM 5820 O O . VAL E 1 86 ? 41.147 42.999 28.489 1.00 33.58 78 VAL E O 1
ATOM 5824 N N . PRO E 1 87 ? 39.200 42.726 27.394 1.00 37.41 79 PRO E N 1
ATOM 5825 C CA . PRO E 1 87 ? 38.464 42.644 28.664 1.00 33.99 79 PRO E CA 1
ATOM 5826 C C . PRO E 1 87 ? 38.920 41.468 29.517 1.00 27.37 79 PRO E C 1
ATOM 5827 O O . PRO E 1 87 ? 39.279 40.409 29.013 1.00 28.06 79 PRO E O 1
ATOM 5831 N N . LEU E 1 88 ? 38.885 41.668 30.829 1.00 25.88 80 LEU E N 1
ATOM 5832 C CA . LEU E 1 88 ? 39.008 40.589 31.802 1.00 23.27 80 LEU E CA 1
ATOM 5833 C C . LEU E 1 88 ? 37.599 40.066 32.114 1.00 35.52 80 LEU E C 1
ATOM 5834 O O . LEU E 1 88 ? 36.596 40.595 31.626 1.00 34.96 80 LEU E O 1
ATOM 5839 N N . ILE E 1 89 ? 37.502 39.055 32.967 1.00 24.62 81 ILE E N 1
ATOM 5840 C CA . ILE E 1 89 ? 36.200 38.531 33.378 1.00 26.25 81 ILE E CA 1
ATOM 5841 C C . ILE E 1 89 ? 35.939 38.871 34.841 1.00 26.96 81 ILE E C 1
ATOM 5842 O O . ILE E 1 89 ? 36.868 39.046 35.639 1.00 27.29 81 ILE E O 1
ATOM 5847 N N . SER E 1 90 ? 34.658 38.983 35.188 1.00 26.20 82 SER E N 1
ATOM 5848 C CA . SER E 1 90 ? 34.289 39.118 36.592 1.00 31.73 82 SER E CA 1
ATOM 5849 C C . SER E 1 90 ? 34.861 37.949 37.378 1.00 33.08 82 SER E C 1
ATOM 5850 O O . SER E 1 90 ? 34.794 36.811 36.934 1.00 35.59 82 SER E O 1
ATOM 5853 N N . GLY E 1 91 ? 35.449 38.237 38.537 1.00 35.46 83 GLY E N 1
ATOM 5854 C CA . GLY E 1 91 ? 36.039 37.226 39.380 1.00 31.47 83 GLY E CA 1
ATOM 5855 C C . GLY E 1 91 ? 37.522 37.021 39.191 1.00 34.81 83 GLY E C 1
ATOM 5856 O O . GLY E 1 91 ? 38.162 36.403 40.056 1.00 34.91 83 GLY E O 1
ATOM 5857 N N . ALA E 1 92 ? 38.093 37.531 38.102 1.00 30.38 84 ALA E N 1
ATOM 5858 C CA . ALA E 1 92 ? 39.528 37.445 37.895 1.00 34.31 84 ALA E CA 1
ATOM 5859 C C . ALA E 1 92 ? 40.282 38.372 38.851 1.00 37.99 84 ALA E C 1
ATOM 5860 O O . ALA E 1 92 ? 39.763 39.400 39.303 1.00 35.23 84 ALA E O 1
ATOM 5862 N N . VAL E 1 93 ? 41.519 37.994 39.147 1.00 31.29 85 VAL E N 1
ATOM 5863 C CA . VAL E 1 93 ? 42.429 38.800 39.946 1.00 34.92 85 VAL E CA 1
ATOM 5864 C C . VAL E 1 93 ? 43.570 39.241 39.039 1.00 32.73 85 VAL E C 1
ATOM 5865 O O . VAL E 1 93 ? 44.056 38.452 38.220 1.00 33.43 85 VAL E O 1
ATOM 5869 N N . ILE E 1 94 ? 43.967 40.513 39.137 1.00 28.96 86 ILE E N 1
ATOM 5870 C CA . ILE E 1 94 ? 45.065 41.026 38.319 1.00 28.35 86 ILE E CA 1
ATOM 5871 C C . ILE E 1 94 ? 45.986 41.873 39.176 1.00 33.74 86 ILE E C 1
ATOM 5872 O O . ILE E 1 94 ? 45.530 42.756 39.913 1.00 36.18 86 ILE E O 1
ATOM 5877 N N . SER E 1 95 ? 47.280 41.622 39.059 1.00 32.54 87 SER E N 1
ATOM 5878 C CA . SER E 1 95 ? 48.276 42.444 39.733 1.00 34.95 87 SER E CA 1
ATOM 5879 C C . SER E 1 95 ? 48.542 43.709 38.917 1.00 36.36 87 SER E C 1
ATOM 5880 O O . SER E 1 95 ? 48.890 43.631 37.733 1.00 32.79 87 SER E O 1
ATOM 5883 N N . CYS E 1 96 ? 48.424 44.876 39.551 1.00 38.32 88 CYS E N 1
ATOM 5884 C CA . CYS E 1 96 ? 48.546 46.128 38.806 1.00 32.70 88 CYS E CA 1
ATOM 5885 C C . CYS E 1 96 ? 49.209 47.194 39.672 1.00 38.05 88 CYS E C 1
ATOM 5886 O O . CYS E 1 96 ? 49.476 46.990 40.858 1.00 39.13 88 CYS E O 1
ATOM 5889 N N . ARG E 1 97 ? 49.469 48.354 39.074 1.00 34.43 89 ARG E N 1
ATOM 5890 C CA . ARG E 1 97 ? 50.061 49.444 39.823 1.00 36.77 89 ARG E CA 1
ATOM 5891 C C . ARG E 1 97 ? 49.350 50.743 39.472 1.00 35.32 89 ARG E C 1
ATOM 5892 O O . ARG E 1 97 ? 48.981 50.984 38.315 1.00 31.13 89 ARG E O 1
ATOM 5900 N N . ALA E 1 98 ? 49.141 51.557 40.492 1.00 35.82 90 ALA E N 1
ATOM 5901 C CA . ALA E 1 98 ? 48.367 52.783 40.343 1.00 36.06 90 ALA E CA 1
ATOM 5902 C C . ALA E 1 98 ? 49.176 53.846 39.614 1.00 34.25 90 ALA E C 1
ATOM 5903 O O . ALA E 1 98 ? 50.356 54.043 39.901 1.00 35.60 90 ALA E O 1
ATOM 5905 N N . VAL E 1 99 ? 48.521 54.553 38.688 1.00 35.43 91 VAL E N 1
ATOM 5906 C CA . VAL E 1 99 ? 49.108 55.722 38.036 1.00 33.01 91 VAL E CA 1
ATOM 5907 C C . VAL E 1 99 ? 48.418 57.007 38.439 1.00 37.29 91 VAL E C 1
ATOM 5908 O O . VAL E 1 99 ? 48.948 58.097 38.158 1.00 38.88 91 VAL E O 1
ATOM 5912 N N . GLY E 1 100 ? 47.307 56.924 39.155 1.00 35.65 92 GLY E N 1
ATOM 5913 C CA . GLY E 1 100 ? 46.616 58.116 39.595 1.00 36.04 92 GLY E CA 1
ATOM 5914 C C . GLY E 1 100 ? 45.292 57.723 40.209 1.00 34.14 92 GLY E C 1
ATOM 5915 O O . GLY E 1 100 ? 45.027 56.543 40.448 1.00 31.18 92 GLY E O 1
ATOM 5916 N N . MET E 1 101 ? 44.458 58.729 40.454 1.00 27.73 93 MET E N 1
ATOM 5917 C CA . MET E 1 101 ? 43.199 58.492 41.143 1.00 27.52 93 MET E CA 1
ATOM 5918 C C . MET E 1 101 ? 42.222 59.583 40.739 1.00 27.65 93 MET E C 1
ATOM 5919 O O . MET E 1 101 ? 42.600 60.752 40.680 1.00 33.28 93 MET E O 1
ATOM 5924 N N . LEU E 1 102 ? 40.994 59.204 40.417 1.00 32.89 94 LEU E N 1
ATOM 5925 C CA . LEU E 1 102 ? 39.964 60.172 40.068 1.00 28.92 94 LEU E CA 1
ATOM 5926 C C . LEU E 1 102 ? 39.161 60.493 41.320 1.00 29.42 94 LEU E C 1
ATOM 5927 O O . LEU E 1 102 ? 38.590 59.596 41.945 1.00 31.02 94 LEU E O 1
ATOM 5932 N N . LYS E 1 103 ? 39.149 61.755 41.715 1.00 30.53 95 LYS E N 1
ATOM 5933 C CA . LYS E 1 103 ? 38.475 62.149 42.938 1.00 29.45 95 LYS E CA 1
ATOM 5934 C C . LYS E 1 103 ? 37.115 62.726 42.590 1.00 35.49 95 LYS E C 1
ATOM 5935 O O . LYS E 1 103 ? 36.996 63.581 41.700 1.00 31.86 95 LYS E O 1
ATOM 5941 N N . MET E 1 104 ? 36.101 62.242 43.289 1.00 27.85 96 MET E N 1
ATOM 5942 C CA . MET E 1 104 ? 34.718 62.619 43.068 1.00 26.72 96 MET E CA 1
ATOM 5943 C C . MET E 1 104 ? 34.054 62.805 44.417 1.00 36.93 96 MET E C 1
ATOM 5944 O O . MET E 1 104 ? 34.585 62.402 45.458 1.00 33.61 96 MET E O 1
ATOM 5949 N N . THR E 1 105 ? 32.905 63.474 44.386 1.00 34.17 97 THR E N 1
ATOM 5950 C CA . THR E 1 105 ? 31.991 63.501 45.513 1.00 38.84 97 THR E CA 1
ATOM 5951 C C . THR E 1 105 ? 30.622 63.162 44.960 1.00 40.07 97 THR E C 1
ATOM 5952 O O . THR E 1 105 ? 30.335 63.447 43.788 1.00 36.16 97 THR E O 1
ATOM 5956 N N . ASP E 1 106 ? 29.826 62.447 45.751 1.00 41.59 98 ASP E N 1
ATOM 5957 C CA . ASP E 1 106 ? 28.464 62.129 45.336 1.00 41.11 98 ASP E CA 1
ATOM 5958 C C . ASP E 1 106 ? 27.540 62.332 46.529 1.00 45.09 98 ASP E C 1
ATOM 5959 O O . ASP E 1 106 ? 27.954 62.834 47.575 1.00 34.81 98 ASP E O 1
ATOM 5964 N N . GLU E 1 107 ? 26.288 61.889 46.389 1.00 46.64 99 GLU E N 1
ATOM 5965 C CA . GLU E 1 107 ? 25.302 62.095 47.440 1.00 47.71 99 GLU E CA 1
ATOM 5966 C C . GLU E 1 107 ? 25.688 61.397 48.739 1.00 43.13 99 GLU E C 1
ATOM 5967 O O . GLU E 1 107 ? 25.176 61.766 49.797 1.00 43.59 99 GLU E O 1
ATOM 5973 N N . SER E 1 108 ? 26.561 60.386 48.683 1.00 37.96 100 SER E N 1
ATOM 5974 C CA . SER E 1 108 ? 26.956 59.646 49.872 1.00 43.26 100 SER E CA 1
ATOM 5975 C C . SER E 1 108 ? 28.245 60.156 50.485 1.00 45.41 100 SER E C 1
ATOM 5976 O O . SER E 1 108 ? 28.647 59.664 51.542 1.00 58.41 100 SER E O 1
ATOM 5979 N N . GLY E 1 109 ? 28.913 61.114 49.842 1.00 38.52 101 GLY E N 1
ATOM 5980 C CA . GLY E 1 109 ? 30.176 61.633 50.321 1.00 46.58 101 GLY E CA 1
ATOM 5981 C C . GLY E 1 109 ? 31.268 61.481 49.275 1.00 45.55 101 GLY E C 1
ATOM 5982 O O . GLY E 1 109 ? 31.012 61.582 48.064 1.00 41.39 101 GLY E O 1
ATOM 5983 N N . VAL E 1 110 ? 32.467 61.188 49.734 1.00 46.62 102 VAL E N 1
ATOM 5984 C CA . VAL E 1 110 ? 33.621 61.102 48.852 1.00 41.82 102 VAL E CA 1
ATOM 5985 C C . VAL E 1 110 ? 33.587 59.781 48.098 1.00 37.76 102 VAL E C 1
ATOM 5986 O O . VAL E 1 110 ? 33.027 58.787 48.568 1.00 43.62 102 VAL E O 1
ATOM 5990 N N . ASP E 1 111 ? 34.135 59.790 46.880 1.00 36.16 103 ASP E N 1
ATOM 5991 C CA . ASP E 1 111 ? 34.199 58.621 45.999 1.00 30.41 103 ASP E CA 1
ATOM 5992 C C . ASP E 1 111 ? 35.461 58.770 45.142 1.00 37.45 103 ASP E C 1
ATOM 5993 O O . ASP E 1 111 ? 35.450 59.452 44.113 1.00 40.67 103 ASP E O 1
ATOM 5998 N N . ALA E 1 112 ? 36.578 58.290 45.672 1.00 36.13 104 ALA E N 1
ATOM 5999 C CA . ALA E 1 112 ? 37.822 58.223 44.916 1.00 36.77 104 ALA E CA 1
ATOM 6000 C C . ALA E 1 112 ? 37.949 56.876 44.210 1.00 42.20 104 ALA E C 1
ATOM 6001 O O . ALA E 1 112 ? 37.615 55.836 44.780 1.00 41.78 104 ALA E O 1
ATOM 6003 N N . LYS E 1 113 ? 38.450 56.883 42.976 1.00 37.00 105 LYS E N 1
ATOM 6004 C CA . LYS E 1 113 ? 38.718 55.632 42.269 1.00 31.03 105 LYS E CA 1
ATOM 6005 C C . LYS E 1 113 ? 40.116 55.668 41.667 1.00 33.65 105 LYS E C 1
ATOM 6006 O O . LYS E 1 113 ? 40.446 56.563 40.875 1.00 29.79 105 LYS E O 1
ATOM 6012 N N . ILE E 1 114 ? 40.927 54.686 42.042 1.00 32.30 106 ILE E N 1
ATOM 6013 C CA . ILE E 1 114 ? 42.290 54.580 41.538 1.00 29.75 106 ILE E CA 1
ATOM 6014 C C . ILE E 1 114 ? 42.268 54.100 40.094 1.00 27.27 106 ILE E C 1
ATOM 6015 O O . ILE E 1 114 ? 41.392 53.323 39.691 1.00 29.89 106 ILE E O 1
ATOM 6020 N N . LEU E 1 115 ? 43.182 54.626 39.284 1.00 30.06 107 LEU E N 1
ATOM 6021 C CA . LEU E 1 115 ? 43.413 54.133 37.933 1.00 29.72 107 LEU E CA 1
ATOM 6022 C C . LEU E 1 115 ? 44.732 53.372 37.933 1.00 33.94 107 LEU E C 1
ATOM 6023 O O . LEU E 1 115 ? 45.751 53.892 38.394 1.00 28.93 107 LEU E O 1
ATOM 6028 N N . ALA E 1 116 ? 44.707 52.136 37.446 1.00 29.21 108 ALA E N 1
ATOM 6029 C CA . ALA E 1 116 ? 45.879 51.288 37.526 1.00 32.07 108 ALA E CA 1
ATOM 6030 C C . ALA E 1 116 ? 46.075 50.586 36.190 1.00 28.24 108 ALA E C 1
ATOM 6031 O O . ALA E 1 116 ? 45.146 50.439 35.399 1.00 27.05 108 ALA E O 1
ATOM 6033 N N . VAL E 1 117 ? 47.317 50.203 35.935 1.00 30.46 109 VAL E N 1
ATOM 6034 C CA . VAL E 1 117 ? 47.711 49.469 34.738 1.00 33.00 109 VAL E CA 1
ATOM 6035 C C . VAL E 1 117 ? 48.352 48.169 35.207 1.00 36.57 109 VAL E C 1
ATOM 6036 O O . VAL E 1 117 ? 48.849 48.089 36.344 1.00 37.22 109 VAL E O 1
ATOM 6040 N N . PRO E 1 118 ? 48.376 47.135 34.359 1.00 34.53 110 PRO E N 1
ATOM 6041 C CA . PRO E 1 118 ? 49.056 45.887 34.749 1.00 31.22 110 PRO E CA 1
ATOM 6042 C C . PRO E 1 118 ? 50.520 46.138 35.076 1.00 33.58 110 PRO E C 1
ATOM 6043 O O . PRO E 1 118 ? 51.167 47.022 34.506 1.00 32.37 110 PRO E O 1
ATOM 6047 N N . THR E 1 119 ? 51.044 45.355 36.015 1.00 37.79 111 THR E N 1
ATOM 6048 C CA . THR E 1 119 ? 52.462 45.460 36.299 1.00 38.47 111 THR E CA 1
ATOM 6049 C C . THR E 1 119 ? 53.268 45.023 35.078 1.00 40.95 111 THR E C 1
ATOM 6050 O O . THR E 1 119 ? 52.774 44.331 34.178 1.00 42.60 111 THR E O 1
ATOM 6054 N N . THR E 1 120 ? 54.534 45.425 35.061 1.00 38.36 112 THR E N 1
ATOM 6055 C CA . THR E 1 120 ? 55.382 45.118 33.916 1.00 40.19 112 THR E CA 1
ATOM 6056 C C . THR E 1 120 ? 55.607 43.617 33.778 1.00 46.89 112 THR E C 1
ATOM 6057 O O . THR E 1 120 ? 55.756 43.116 32.657 1.00 45.89 112 THR E O 1
ATOM 6061 N N . LYS E 1 121 ? 55.580 42.878 34.893 1.00 51.13 113 LYS E N 1
ATOM 6062 C CA . LYS E 1 121 ? 55.663 41.420 34.815 1.00 59.14 113 LYS E CA 1
ATOM 6063 C C . LYS E 1 121 ? 54.500 40.844 34.018 1.00 52.28 113 LYS E C 1
ATOM 6064 O O . LYS E 1 121 ? 54.684 39.901 33.241 1.00 51.07 113 LYS E O 1
ATOM 6066 N N . LEU E 1 122 ? 53.296 41.406 34.182 1.00 38.52 114 LEU E N 1
ATOM 6067 C CA . LEU E 1 122 ? 52.151 40.906 33.426 1.00 39.12 114 LEU E CA 1
ATOM 6068 C C . LEU E 1 122 ? 52.179 41.365 31.981 1.00 41.87 114 LEU E C 1
ATOM 6069 O O . LEU E 1 122 ? 51.825 40.602 31.075 1.00 45.62 114 LEU E O 1
ATOM 6074 N N . SER E 1 123 ? 52.618 42.597 31.747 1.00 45.78 115 SER E N 1
ATOM 6075 C CA . SER E 1 123 ? 52.611 43.159 30.404 1.00 41.98 115 SER E CA 1
ATOM 6076 C C . SER E 1 123 ? 53.609 44.298 30.387 1.00 46.40 115 SER E C 1
ATOM 6077 O O . SER E 1 123 ? 53.427 45.280 31.108 1.00 42.41 115 SER E O 1
ATOM 6080 N N . LYS E 1 124 ? 54.610 44.204 29.517 1.00 41.47 116 LYS E N 1
ATOM 6081 C CA . LYS E 1 124 ? 55.597 45.259 29.408 1.00 47.81 116 LYS E CA 1
ATOM 6082 C C . LYS E 1 124 ? 55.081 46.458 28.639 1.00 46.90 116 LYS E C 1
ATOM 6083 O O . LYS E 1 124 ? 55.709 47.514 28.687 1.00 47.34 116 LYS E O 1
ATOM 6085 N N . MET E 1 125 ? 53.939 46.333 27.965 1.00 49.47 117 MET E N 1
ATOM 6086 C CA . MET E 1 125 ? 53.471 47.410 27.105 1.00 53.22 117 MET E CA 1
ATOM 6087 C C . MET E 1 125 ? 53.065 48.652 27.890 1.00 51.34 117 MET E C 1
ATOM 6088 O O . MET E 1 125 ? 52.931 49.722 27.292 1.00 52.56 117 MET E O 1
ATOM 6093 N N . TYR E 1 126 ? 52.852 48.532 29.201 1.00 48.59 118 TYR E N 1
ATOM 6094 C CA . TYR E 1 126 ? 52.429 49.639 30.053 1.00 46.31 118 TYR E CA 1
ATOM 6095 C C . TYR E 1 126 ? 53.552 50.227 30.891 1.00 51.80 118 TYR E C 1
ATOM 6096 O O . TYR E 1 126 ? 53.306 51.167 31.663 1.00 46.61 118 TYR E O 1
ATOM 6105 N N . GLN E 1 127 ? 54.779 49.730 30.726 1.00 46.74 119 GLN E N 1
ATOM 6106 C CA . GLN E 1 127 ? 55.866 50.140 31.606 1.00 44.30 119 GLN E CA 1
ATOM 6107 C C . GLN E 1 127 ? 56.114 51.641 31.517 1.00 49.58 119 GLN E C 1
ATOM 6108 O O . GLN E 1 127 ? 56.569 52.256 32.490 1.00 46.64 119 GLN E O 1
ATOM 6114 N N . SER E 1 128 ? 55.866 52.241 30.357 1.00 47.01 120 SER E N 1
ATOM 6115 C CA . SER E 1 128 ? 56.074 53.676 30.229 1.00 57.23 120 SER E CA 1
ATOM 6116 C C . SER E 1 128 ? 54.908 54.494 30.784 1.00 46.56 120 SER E C 1
ATOM 6117 O O . SER E 1 128 ? 54.967 55.726 30.733 1.00 56.04 120 SER E O 1
ATOM 6120 N N . MET E 1 129 ? 53.855 53.858 31.288 1.00 39.93 121 MET E N 1
ATOM 6121 C CA . MET E 1 129 ? 52.741 54.570 31.912 1.00 37.06 121 MET E CA 1
ATOM 6122 C C . MET E 1 129 ? 53.055 54.735 33.393 1.00 41.70 121 MET E C 1
ATOM 6123 O O . MET E 1 129 ? 52.760 53.854 34.203 1.00 48.32 121 MET E O 1
ATOM 6128 N N . GLN E 1 130 ? 53.571 55.905 33.766 1.00 39.95 122 GLN E N 1
ATOM 6129 C CA . GLN E 1 130 ? 53.904 56.178 35.160 1.00 38.04 122 GLN E CA 1
ATOM 6130 C C . GLN E 1 130 ? 52.859 57.031 35.877 1.00 42.65 122 GLN E C 1
ATOM 6131 O O . GLN E 1 130 ? 52.680 56.880 37.087 1.00 43.91 122 GLN E O 1
ATOM 6137 N N . THR E 1 131 ? 52.183 57.942 35.188 1.00 38.02 123 THR E N 1
ATOM 6138 C CA . THR E 1 131 ? 51.125 58.736 35.796 1.00 33.21 123 THR E CA 1
ATOM 6139 C C . THR E 1 131 ? 49.922 58.774 34.872 1.00 38.47 123 THR E C 1
ATOM 6140 O O . THR E 1 131 ? 50.037 58.500 33.673 1.00 31.69 123 THR E O 1
ATOM 6144 N N . TYR E 1 132 ? 48.760 59.159 35.431 1.00 38.86 124 TYR E N 1
ATOM 6145 C CA . TYR E 1 132 ? 47.549 59.220 34.613 1.00 37.94 124 TYR E CA 1
ATOM 6146 C C . TYR E 1 132 ? 47.749 60.135 33.414 1.00 35.20 124 TYR E C 1
ATOM 6147 O O . TYR E 1 132 ? 47.102 59.951 32.377 1.00 31.46 124 TYR E O 1
ATOM 6156 N N . GLN E 1 133 ? 48.653 61.114 33.530 1.00 31.20 125 GLN E N 1
ATOM 6157 C CA . GLN E 1 133 ? 48.956 62.012 32.427 1.00 40.23 125 GLN E CA 1
ATOM 6158 C C . GLN E 1 133 ? 49.620 61.291 31.256 1.00 40.35 125 GLN E C 1
ATOM 6159 O O . GLN E 1 133 ? 49.628 61.830 30.146 1.00 37.00 125 GLN E O 1
ATOM 6165 N N . ASP E 1 134 ? 50.219 60.117 31.487 1.00 39.52 126 ASP E N 1
ATOM 6166 C CA . ASP E 1 134 ? 50.739 59.281 30.410 1.00 41.11 126 ASP E CA 1
ATOM 6167 C C . ASP E 1 134 ? 49.645 58.522 29.666 1.00 42.29 126 ASP E C 1
ATOM 6168 O O . ASP E 1 134 ? 49.906 58.005 28.576 1.00 36.77 126 ASP E O 1
ATOM 6173 N N . ILE E 1 135 ? 48.472 58.371 30.266 1.00 41.56 127 ILE E N 1
ATOM 6174 C CA . ILE E 1 135 ? 47.354 57.628 29.665 1.00 36.24 127 ILE E CA 1
ATOM 6175 C C . ILE E 1 135 ? 46.787 58.419 28.493 1.00 37.46 127 ILE E C 1
ATOM 6176 O O . ILE E 1 135 ? 46.693 59.654 28.580 1.00 37.65 127 ILE E O 1
ATOM 6181 N N . PRO E 1 136 ? 46.407 57.771 27.393 1.00 41.03 128 PRO E N 1
ATOM 6182 C CA . PRO E 1 136 ? 45.774 58.500 26.283 1.00 45.14 128 PRO E CA 1
ATOM 6183 C C . PRO E 1 136 ? 44.631 59.377 26.771 1.00 37.06 128 PRO E C 1
ATOM 6184 O O . PRO E 1 136 ? 43.809 58.957 27.586 1.00 29.27 128 PRO E O 1
ATOM 6188 N N . GLN E 1 137 ? 44.601 60.617 26.267 1.00 35.01 129 GLN E N 1
ATOM 6189 C CA . GLN E 1 137 ? 43.675 61.625 26.779 1.00 35.48 129 GLN E CA 1
ATOM 6190 C C . GLN E 1 137 ? 42.222 61.232 26.562 1.00 32.37 129 GLN E C 1
ATOM 6191 O O . GLN E 1 137 ? 41.380 61.406 27.456 1.00 34.38 129 GLN E O 1
ATOM 6197 N N . HIS E 1 138 ? 41.911 60.662 25.398 1.00 34.64 130 HIS E N 1
ATOM 6198 C CA . HIS E 1 138 ? 40.532 60.284 25.120 1.00 37.82 130 HIS E CA 1
ATOM 6199 C C . HIS E 1 138 ? 40.010 59.303 26.158 1.00 32.13 130 HIS E C 1
ATOM 6200 O O . HIS E 1 138 ? 38.821 59.341 26.502 1.00 31.94 130 HIS E O 1
ATOM 6207 N N . LEU E 1 139 ? 40.876 58.424 26.677 1.00 30.95 131 LEU E N 1
ATOM 6208 C CA . LEU E 1 139 ? 40.415 57.463 27.675 1.00 25.10 131 LEU E CA 1
ATOM 6209 C C . LEU E 1 139 ? 40.167 58.128 29.018 1.00 28.74 131 LEU E C 1
ATOM 6210 O O . LEU E 1 139 ? 39.157 57.844 29.675 1.00 29.38 131 LEU E O 1
ATOM 6215 N N . LEU E 1 140 ? 41.071 59.025 29.443 1.00 29.98 132 LEU E N 1
ATOM 6216 C CA . LEU E 1 140 ? 40.827 59.803 30.660 1.00 30.89 132 LEU E CA 1
ATOM 6217 C C . LEU E 1 140 ? 39.496 60.522 30.586 1.00 30.20 132 LEU E C 1
ATOM 6218 O O . LEU E 1 140 ? 38.732 60.547 31.562 1.00 26.79 132 LEU E O 1
ATOM 6223 N N . LEU E 1 141 ? 39.208 61.133 29.436 1.00 27.45 133 LEU E N 1
ATOM 6224 C CA . LEU E 1 141 ? 37.963 61.886 29.319 1.00 25.46 133 LEU E CA 1
ATOM 6225 C C . LEU E 1 141 ? 36.754 60.956 29.329 1.00 22.38 133 LEU E C 1
ATOM 6226 O O . LEU E 1 141 ? 35.712 61.311 29.892 1.00 27.79 133 LEU E O 1
ATOM 6231 N N . SER E 1 142 ? 36.878 59.765 28.715 1.00 26.23 134 SER E N 1
ATOM 6232 C CA A SER E 1 142 ? 35.741 58.846 28.696 0.58 30.91 134 SER E CA 1
ATOM 6233 C CA B SER E 1 142 ? 35.765 58.817 28.687 0.42 30.75 134 SER E CA 1
ATOM 6234 C C . SER E 1 142 ? 35.489 58.233 30.068 1.00 30.29 134 SER E C 1
ATOM 6235 O O . SER E 1 142 ? 34.332 57.966 30.415 1.00 31.76 134 SER E O 1
ATOM 6240 N N . ILE E 1 143 ? 36.545 58.011 30.856 1.00 29.16 135 ILE E N 1
ATOM 6241 C CA . ILE E 1 143 ? 36.388 57.532 32.227 1.00 32.51 135 ILE E CA 1
ATOM 6242 C C . ILE E 1 143 ? 35.663 58.580 33.056 1.00 30.36 135 ILE E C 1
ATOM 6243 O O . ILE E 1 143 ? 34.704 58.282 33.780 1.00 29.47 135 ILE E O 1
ATOM 6248 N N . GLU E 1 144 ? 36.130 59.828 32.967 1.00 21.77 136 GLU E N 1
ATOM 6249 C CA . GLU E 1 144 ? 35.511 60.920 33.706 1.00 24.19 136 GLU E CA 1
ATOM 6250 C C . GLU E 1 144 ? 34.043 61.055 33.327 1.00 27.16 136 GLU E C 1
ATOM 6251 O O . GLU E 1 144 ? 33.169 61.176 34.192 1.00 28.95 136 GLU E O 1
ATOM 6257 N N . HIS E 1 145 ? 33.764 61.060 32.027 1.00 25.18 137 HIS E N 1
ATOM 6258 C CA . HIS E 1 145 ? 32.396 61.163 31.551 1.00 21.74 137 HIS E CA 1
ATOM 6259 C C . HIS E 1 145 ? 31.553 59.968 32.009 1.00 26.03 137 HIS E C 1
ATOM 6260 O O . HIS E 1 145 ? 30.368 60.117 32.342 1.00 24.14 137 HIS E O 1
ATOM 6267 N N . PHE E 1 146 ? 32.130 58.770 32.027 1.00 25.11 138 PHE E N 1
ATOM 6268 C CA . PHE E 1 146 ? 31.329 57.620 32.453 1.00 24.26 138 PHE E CA 1
ATOM 6269 C C . PHE E 1 146 ? 30.873 57.794 33.903 1.00 25.66 138 PHE E C 1
ATOM 6270 O O . PHE E 1 146 ? 29.677 57.672 34.222 1.00 27.08 138 PHE E O 1
ATOM 6278 N N . PHE E 1 147 ? 31.805 58.116 34.799 1.00 24.46 139 PHE E N 1
ATOM 6279 C CA . PHE E 1 147 ? 31.414 58.212 36.200 1.00 27.61 139 PHE E CA 1
ATOM 6280 C C . PHE E 1 147 ? 30.547 59.423 36.476 1.00 29.30 139 PHE E C 1
ATOM 6281 O O . PHE E 1 147 ? 29.731 59.388 37.400 1.00 30.51 139 PHE E O 1
ATOM 6289 N N . LYS E 1 148 ? 30.668 60.482 35.673 1.00 29.43 140 LYS E N 1
ATOM 6290 C CA . LYS E 1 148 ? 29.778 61.620 35.852 1.00 29.71 140 LYS E CA 1
ATOM 6291 C C . LYS E 1 148 ? 28.346 61.270 35.485 1.00 26.02 140 LYS E C 1
ATOM 6292 O O . LYS E 1 148 ? 27.409 61.861 36.032 1.00 30.03 140 LYS E O 1
ATOM 6294 N N . HIS E 1 149 ? 28.142 60.332 34.562 1.00 26.19 141 HIS E N 1
ATOM 6295 C CA . HIS E 1 149 ? 26.821 60.183 33.962 1.00 26.42 141 HIS E CA 1
ATOM 6296 C C . HIS E 1 149 ? 26.163 58.824 34.120 1.00 25.42 141 HIS E C 1
ATOM 6297 O O . HIS E 1 149 ? 24.953 58.736 33.897 1.00 28.73 141 HIS E O 1
ATOM 6304 N N . TYR E 1 150 ? 26.887 57.766 34.497 1.00 26.07 142 TYR E N 1
ATOM 6305 C CA . TYR E 1 150 ? 26.238 56.453 34.418 1.00 22.88 142 TYR E CA 1
ATOM 6306 C C . TYR E 1 150 ? 25.092 56.305 35.418 1.00 25.13 142 TYR E C 1
ATOM 6307 O O . TYR E 1 150 ? 24.172 55.527 35.169 1.00 29.93 142 TYR E O 1
ATOM 6316 N N . LYS E 1 151 ? 25.064 57.104 36.478 1.00 30.38 143 LYS E N 1
ATOM 6317 C CA A LYS E 1 151 ? 24.007 57.050 37.479 0.56 34.79 143 LYS E CA 1
ATOM 6318 C CA B LYS E 1 151 ? 24.003 57.047 37.475 0.44 34.73 143 LYS E CA 1
ATOM 6319 C C . LYS E 1 151 ? 22.995 58.187 37.319 1.00 34.91 143 LYS E C 1
ATOM 6320 O O . LYS E 1 151 ? 22.197 58.438 38.234 1.00 34.13 143 LYS E O 1
ATOM 6331 N N . ASP E 1 152 ? 22.997 58.866 36.164 1.00 23.89 144 ASP E N 1
ATOM 6332 C CA . ASP E 1 152 ? 22.107 60.010 35.957 1.00 30.80 144 ASP E CA 1
ATOM 6333 C C . ASP E 1 152 ? 20.637 59.652 36.142 1.00 35.16 144 ASP E C 1
ATOM 6334 O O . ASP E 1 152 ? 19.843 60.514 36.513 1.00 32.84 144 ASP E O 1
ATOM 6339 N N . LEU E 1 153 ? 20.236 58.414 35.858 1.00 30.76 145 LEU E N 1
ATOM 6340 C CA . LEU E 1 153 ? 18.831 58.044 35.953 1.00 30.99 145 LEU E CA 1
ATOM 6341 C C . LEU E 1 153 ? 18.526 57.272 37.227 1.00 34.24 145 LEU E C 1
ATOM 6342 O O . LEU E 1 153 ? 17.450 56.680 37.347 1.00 34.78 145 LEU E O 1
ATOM 6347 N N . GLU E 1 154 ? 19.441 57.283 38.187 1.00 33.72 146 GLU E N 1
ATOM 6348 C CA . GLU E 1 154 ? 19.207 56.708 39.504 1.00 29.34 146 GLU E CA 1
ATOM 6349 C C . GLU E 1 154 ? 18.713 57.830 40.416 1.00 38.81 146 GLU E C 1
ATOM 6350 O O . GLU E 1 154 ? 19.401 58.838 40.606 1.00 38.17 146 GLU E O 1
ATOM 6356 N N . GLU E 1 155 ? 17.490 57.683 40.921 1.00 41.15 147 GLU E N 1
ATOM 6357 C CA . GLU E 1 155 ? 16.860 58.745 41.688 1.00 44.53 147 GLU E CA 1
ATOM 6358 C C . GLU E 1 155 ? 17.681 59.074 42.927 1.00 34.03 147 GLU E C 1
ATOM 6359 O O . GLU E 1 155 ? 18.234 58.188 43.586 1.00 37.07 147 GLU E O 1
ATOM 6361 N N . GLY E 1 156 ? 17.842 60.365 43.186 1.00 41.84 148 GLY E N 1
ATOM 6362 C CA . GLY E 1 156 ? 18.528 60.776 44.390 1.00 46.93 148 GLY E CA 1
ATOM 6363 C C . GLY E 1 156 ? 20.031 60.663 44.352 1.00 50.90 148 GLY E C 1
ATOM 6364 O O . GLY E 1 156 ? 20.669 60.855 45.392 1.00 52.39 148 GLY E O 1
ATOM 6365 N N . LYS E 1 157 ? 20.626 60.410 43.187 1.00 41.38 149 LYS E N 1
ATOM 6366 C CA . LYS E 1 157 ? 22.070 60.307 43.077 1.00 30.97 149 LYS E CA 1
ATOM 6367 C C . LYS E 1 157 ? 22.612 61.397 42.161 1.00 41.92 149 LYS E C 1
ATOM 6368 O O . LYS E 1 157 ? 21.933 61.865 41.243 1.00 37.05 149 LYS E O 1
ATOM 6374 N N . TRP E 1 158 ? 23.848 61.811 42.443 1.00 39.44 150 TRP E N 1
ATOM 6375 C CA . TRP E 1 158 ? 24.544 62.786 41.622 1.00 33.09 150 TRP E CA 1
ATOM 6376 C C . TRP E 1 158 ? 26.045 62.570 41.800 1.00 35.89 150 TRP E C 1
ATOM 6377 O O . TRP E 1 158 ? 26.486 61.964 42.778 1.00 31.91 150 TRP E O 1
ATOM 6388 N N . VAL E 1 159 ? 26.833 63.084 40.857 1.00 33.32 151 VAL E N 1
ATOM 6389 C CA . VAL E 1 159 ? 28.290 62.971 40.916 1.00 28.74 151 VAL E CA 1
ATOM 6390 C C . VAL E 1 159 ? 28.902 64.320 40.555 1.00 38.26 151 VAL E C 1
ATOM 6391 O O . VAL E 1 159 ? 28.565 64.908 39.523 1.00 36.29 151 VAL E O 1
ATOM 6395 N N . LYS E 1 160 ? 29.856 64.770 41.363 1.00 35.86 152 LYS E N 1
ATOM 6396 C CA . LYS E 1 160 ? 30.667 65.935 41.047 1.00 35.34 152 LYS E CA 1
ATOM 6397 C C . LYS E 1 160 ? 32.099 65.459 40.904 1.00 36.82 152 LYS E C 1
ATOM 6398 O O . LYS E 1 160 ? 32.655 64.891 41.847 1.00 38.02 152 LYS E O 1
ATOM 6404 N N . VAL E 1 161 ? 32.705 65.721 39.751 1.00 29.34 153 VAL E N 1
ATOM 6405 C CA . VAL E 1 161 ? 34.088 65.327 39.522 1.00 35.89 153 VAL E CA 1
ATOM 6406 C C . VAL E 1 161 ? 34.994 66.415 40.064 1.00 41.46 153 VAL E C 1
ATOM 6407 O O . VAL E 1 161 ? 34.980 67.555 39.580 1.00 42.90 153 VAL E O 1
ATOM 6411 N N . GLU E 1 162 ? 35.779 66.080 41.080 1.00 34.07 154 GLU E N 1
ATOM 6412 C CA A GLU E 1 162 ? 36.758 67.048 41.542 0.55 33.78 154 GLU E CA 1
ATOM 6413 C CA B GLU E 1 162 ? 36.773 67.033 41.550 0.45 34.13 154 GLU E CA 1
ATOM 6414 C C . GLU E 1 162 ? 37.932 67.110 40.568 1.00 38.20 154 GLU E C 1
ATOM 6415 O O . GLU E 1 162 ? 38.278 68.189 40.082 1.00 39.74 154 GLU E O 1
ATOM 6426 N N . GLY E 1 163 ? 38.520 65.972 40.230 1.00 38.62 155 GLY E N 1
ATOM 6427 C CA . GLY E 1 163 ? 39.669 65.974 39.344 1.00 41.89 155 GLY E CA 1
ATOM 6428 C C . GLY E 1 163 ? 40.589 64.797 39.617 1.00 39.75 155 GLY E C 1
ATOM 6429 O O . GLY E 1 163 ? 40.316 63.938 40.446 1.00 34.64 155 GLY E O 1
ATOM 6430 N N . TRP E 1 164 ? 41.685 64.770 38.867 1.00 34.57 156 TRP E N 1
ATOM 6431 C CA . TRP E 1 164 ? 42.683 63.712 38.938 1.00 35.67 156 TRP E CA 1
ATOM 6432 C C . TRP E 1 164 ? 43.820 64.097 39.873 1.00 37.63 156 TRP E C 1
ATOM 6433 O O . TRP E 1 164 ? 44.226 65.257 39.943 1.00 34.95 156 TRP E O 1
ATOM 6444 N N . VAL E 1 165 ? 44.367 63.100 40.564 1.00 33.81 157 VAL E N 1
ATOM 6445 C CA . VAL E 1 165 ? 45.601 63.262 41.320 1.00 39.79 157 VAL E CA 1
ATOM 6446 C C . VAL E 1 165 ? 46.544 62.130 40.912 1.00 35.90 157 VAL E C 1
ATOM 6447 O O . VAL E 1 165 ? 46.146 61.164 40.262 1.00 30.90 157 VAL E O 1
ATOM 6451 N N . GLY E 1 166 ? 47.815 62.291 41.272 1.00 38.29 158 GLY E N 1
ATOM 6452 C CA . GLY E 1 166 ? 48.895 61.498 40.737 1.00 40.66 158 GLY E CA 1
ATOM 6453 C C . GLY E 1 166 ? 49.159 60.198 41.455 1.00 38.45 158 GLY E C 1
ATOM 6454 O O . GLY E 1 166 ? 48.432 59.795 42.367 1.00 37.50 158 GLY E O 1
ATOM 6455 N N . PRO E 1 167 ? 50.202 59.495 41.021 1.00 43.22 159 PRO E N 1
ATOM 6456 C CA . PRO E 1 167 ? 50.493 58.180 41.615 1.00 45.31 159 PRO E CA 1
ATOM 6457 C C . PRO E 1 167 ? 50.815 58.247 43.101 1.00 40.61 159 PRO E C 1
ATOM 6458 O O . PRO E 1 167 ? 50.458 57.324 43.844 1.00 43.00 159 PRO E O 1
ATOM 6462 N N . ASP E 1 168 ? 51.475 59.311 43.556 1.00 39.59 160 ASP E N 1
ATOM 6463 C CA . ASP E 1 168 ? 51.804 59.430 44.975 1.00 43.78 160 ASP E CA 1
ATOM 6464 C C . ASP E 1 168 ? 50.537 59.487 45.823 1.00 45.13 160 ASP E C 1
ATOM 6465 O O . ASP E 1 168 ? 50.418 58.785 46.832 1.00 42.04 160 ASP E O 1
ATOM 6470 N N . ALA E 1 169 ? 49.576 60.322 45.421 1.00 38.28 161 ALA E N 1
ATOM 6471 C CA . ALA E 1 169 ? 48.308 60.407 46.146 1.00 45.39 161 ALA E CA 1
ATOM 6472 C C . ALA E 1 169 ? 47.543 59.084 46.109 1.00 40.60 161 ALA E C 1
ATOM 6473 O O . ALA E 1 169 ? 46.929 58.687 47.107 1.00 39.53 161 ALA E O 1
ATOM 6475 N N . ALA E 1 170 ? 47.549 58.395 44.964 1.00 34.87 162 ALA E N 1
ATOM 6476 C CA . ALA E 1 170 ? 46.885 57.098 44.877 1.00 40.51 162 ALA E CA 1
ATOM 6477 C C . ALA E 1 170 ? 47.489 56.094 45.856 1.00 46.23 162 ALA E C 1
ATOM 6478 O O . ALA E 1 170 ? 46.761 55.372 46.548 1.00 46.01 162 ALA E O 1
ATOM 6480 N N . ARG E 1 171 ? 48.826 56.025 45.915 1.00 39.55 163 ARG E N 1
ATOM 6481 C CA . ARG E 1 171 ? 49.486 55.083 46.817 1.00 50.41 163 ARG E CA 1
ATOM 6482 C C . ARG E 1 171 ? 49.200 55.410 48.282 1.00 50.17 163 ARG E C 1
ATOM 6483 O O . ARG E 1 171 ? 49.001 54.502 49.099 1.00 43.58 163 ARG E O 1
ATOM 6491 N N . GLU E 1 172 ? 49.154 56.701 48.624 1.00 45.90 164 GLU E N 1
ATOM 6492 C CA . GLU E 1 172 ? 48.761 57.113 49.970 1.00 48.11 164 GLU E CA 1
ATOM 6493 C C . GLU E 1 172 ? 47.351 56.627 50.312 1.00 44.18 164 GLU E C 1
ATOM 6494 O O . GLU E 1 172 ? 47.090 56.190 51.438 1.00 42.40 164 GLU E O 1
ATOM 6500 N N . GLU E 1 173 ? 46.424 56.723 49.360 1.00 39.59 165 GLU E N 1
ATOM 6501 C CA . GLU E 1 173 ? 45.067 56.231 49.593 1.00 40.42 165 GLU E CA 1
ATOM 6502 C C . GLU E 1 173 ? 45.076 54.725 49.838 1.00 43.64 165 GLU E C 1
ATOM 6503 O O . GLU E 1 173 ? 44.421 54.229 50.762 1.00 44.42 165 GLU E O 1
ATOM 6509 N N . ILE E 1 174 ? 45.851 53.991 49.044 1.00 37.16 166 ILE E N 1
ATOM 6510 C CA . ILE E 1 174 ? 45.984 52.552 49.243 1.00 39.50 166 ILE E CA 1
ATOM 6511 C C . ILE E 1 174 ? 46.556 52.249 50.624 1.00 44.73 166 ILE E C 1
ATOM 6512 O O . ILE E 1 174 ? 46.002 51.448 51.386 1.00 46.94 166 ILE E O 1
ATOM 6517 N N . THR E 1 175 ? 47.680 52.883 50.964 1.00 43.20 167 THR E N 1
ATOM 6518 C CA . THR E 1 175 ? 48.355 52.591 52.222 1.00 45.82 167 THR E CA 1
ATOM 6519 C C . THR E 1 175 ? 47.486 52.935 53.423 1.00 46.83 167 THR E C 1
ATOM 6520 O O . THR E 1 175 ? 47.405 52.155 54.378 1.00 49.83 167 THR E O 1
ATOM 6524 N N . SER E 1 176 ? 46.866 54.119 53.420 1.00 46.30 168 SER E N 1
ATOM 6525 C CA . SER E 1 176 ? 45.977 54.463 54.527 1.00 50.85 168 SER E CA 1
ATOM 6526 C C . SER E 1 176 ? 44.836 53.452 54.646 1.00 49.25 168 SER E C 1
ATOM 6527 O O . SER E 1 176 ? 44.443 53.075 55.754 1.00 54.41 168 SER E O 1
ATOM 6530 N N . SER E 1 177 ? 44.306 52.985 53.518 1.00 48.69 169 SER E N 1
ATOM 6531 C CA . SER E 1 177 ? 43.201 52.032 53.563 1.00 44.01 169 SER E CA 1
ATOM 6532 C C . SER E 1 177 ? 43.658 50.624 53.932 1.00 47.65 169 SER E C 1
ATOM 6533 O O . SER E 1 177 ? 42.879 49.867 54.517 1.00 56.71 169 SER E O 1
ATOM 6536 N N . ILE E 1 178 ? 44.889 50.240 53.586 1.00 45.92 170 ILE E N 1
ATOM 6537 C CA . ILE E 1 178 ? 45.425 48.985 54.106 1.00 49.87 170 ILE E CA 1
ATOM 6538 C C . ILE E 1 178 ? 45.602 49.083 55.615 1.00 54.74 170 ILE E C 1
ATOM 6539 O O . ILE E 1 178 ? 45.256 48.156 56.363 1.00 53.04 170 ILE E O 1
ATOM 6544 N N . ASN E 1 179 ? 46.108 50.227 56.087 1.00 54.72 171 ASN E N 1
ATOM 6545 C CA . ASN E 1 179 ? 46.281 50.451 57.520 1.00 56.77 171 ASN E CA 1
ATOM 6546 C C . ASN E 1 179 ? 44.941 50.415 58.239 1.00 55.46 171 ASN E C 1
ATOM 6547 O O . ASN E 1 179 ? 44.824 49.859 59.336 1.00 58.86 171 ASN E O 1
ATOM 6552 N N . ARG E 1 180 ? 43.929 51.057 57.656 1.00 56.57 172 ARG E N 1
ATOM 6553 C CA . ARG E 1 180 ? 42.606 51.047 58.264 1.00 63.89 172 ARG E CA 1
ATOM 6554 C C . ARG E 1 180 ? 42.075 49.621 58.407 1.00 68.32 172 ARG E C 1
ATOM 6555 O O . ARG E 1 180 ? 41.491 49.269 59.441 1.00 69.00 172 ARG E O 1
ATOM 6563 N N . TYR E 1 181 ? 42.325 48.765 57.405 1.00 65.66 173 TYR E N 1
ATOM 6564 C CA . TYR E 1 181 ? 41.798 47.402 57.454 1.00 61.53 173 TYR E CA 1
ATOM 6565 C C . TYR E 1 181 ? 42.508 46.570 58.512 1.00 62.26 173 TYR E C 1
ATOM 6566 O O . TYR E 1 181 ? 41.871 45.781 59.218 1.00 60.81 173 TYR E O 1
ATOM 6575 N N . ASN E 1 182 ? 43.827 46.735 58.639 1.00 68.74 174 ASN E N 1
ATOM 6576 C CA . ASN E 1 182 ? 44.575 45.936 59.602 1.00 73.66 174 ASN E CA 1
ATOM 6577 C C . ASN E 1 182 ? 44.149 46.265 61.023 1.00 78.77 174 ASN E C 1
ATOM 6578 O O . ASN E 1 182 ? 44.080 45.375 61.879 1.00 82.40 174 ASN E O 1
ATOM 6583 N N . HIS E 1 183 ? 43.881 47.543 61.293 1.00 79.53 175 HIS E N 1
ATOM 6584 C CA . HIS E 1 183 ? 43.460 47.949 62.628 1.00 88.09 175 HIS E CA 1
ATOM 6585 C C . HIS E 1 183 ? 42.143 47.291 63.014 1.00 86.79 175 HIS E C 1
ATOM 6586 O O . HIS E 1 183 ? 41.962 46.877 64.166 1.00 88.64 175 HIS E O 1
ATOM 6593 N N . THR E 1 184 ? 41.222 47.158 62.061 1.00 84.99 176 THR E N 1
ATOM 6594 C CA . THR E 1 184 ? 39.937 46.526 62.335 1.00 87.65 176 THR E CA 1
ATOM 6595 C C . THR E 1 184 ? 40.034 45.012 62.492 1.00 95.63 176 THR E C 1
ATOM 6596 O O . THR E 1 184 ? 39.016 44.379 62.789 1.00 101.21 176 THR E O 1
ATOM 6598 N N . LYS E 1 185 ? 41.213 44.421 62.319 1.00 94.32 177 LYS E N 1
ATOM 6599 C CA . LYS E 1 185 ? 41.357 42.969 62.370 1.00 91.94 177 LYS E CA 1
ATOM 6600 C C . LYS E 1 185 ? 41.874 42.475 63.722 1.00 95.32 177 LYS E C 1
ATOM 6601 O O . LYS E 1 185 ? 42.444 43.237 64.502 1.00 97.25 177 LYS E O 1
ATOM 6603 N N . ILE F 1 14 ? 37.256 19.183 45.387 1.00 96.09 6 ILE F N 1
ATOM 6604 C CA . ILE F 1 14 ? 37.138 18.561 44.073 1.00 92.72 6 ILE F CA 1
ATOM 6605 C C . ILE F 1 14 ? 38.206 17.499 43.906 1.00 92.08 6 ILE F C 1
ATOM 6606 O O . ILE F 1 14 ? 39.400 17.793 43.976 1.00 92.71 6 ILE F O 1
ATOM 6608 N N . GLN F 1 15 ? 37.771 16.263 43.682 1.00 91.48 7 GLN F N 1
ATOM 6609 C CA . GLN F 1 15 ? 38.693 15.151 43.526 1.00 81.54 7 GLN F CA 1
ATOM 6610 C C . GLN F 1 15 ? 39.308 15.162 42.126 1.00 81.38 7 GLN F C 1
ATOM 6611 O O . GLN F 1 15 ? 38.901 15.923 41.240 1.00 85.77 7 GLN F O 1
ATOM 6613 N N . SER F 1 16 ? 40.312 14.303 41.938 1.00 84.94 8 SER F N 1
ATOM 6614 C CA . SER F 1 16 ? 40.984 14.208 40.646 1.00 85.22 8 SER F CA 1
ATOM 6615 C C . SER F 1 16 ? 40.073 13.636 39.567 1.00 85.18 8 SER F C 1
ATOM 6616 O O . SER F 1 16 ? 40.297 13.890 38.378 1.00 74.76 8 SER F O 1
ATOM 6619 N N . GLY F 1 17 ? 39.067 12.859 39.946 1.00 84.75 9 GLY F N 1
ATOM 6620 C CA . GLY F 1 17 ? 38.151 12.300 38.971 1.00 94.02 9 GLY F CA 1
ATOM 6621 C C . GLY F 1 17 ? 37.479 11.049 39.485 1.00 98.80 9 GLY F C 1
ATOM 6622 O O . GLY F 1 17 ? 37.863 10.470 40.502 1.00 102.03 9 GLY F O 1
ATOM 6623 N N . ARG F 1 18 ? 36.460 10.628 38.732 1.00 99.55 10 ARG F N 1
ATOM 6624 C CA . ARG F 1 18 ? 35.645 9.489 39.140 1.00 98.68 10 ARG F CA 1
ATOM 6625 C C . ARG F 1 18 ? 36.436 8.185 39.083 1.00 101.15 10 ARG F C 1
ATOM 6626 O O . ARG F 1 18 ? 36.477 7.432 40.063 1.00 102.61 10 ARG F O 1
ATOM 6628 N N . ASP F 1 19 ? 37.075 7.896 37.938 1.00 100.54 11 ASP F N 1
ATOM 6629 C CA . ASP F 1 19 ? 37.864 6.669 37.762 1.00 89.87 11 ASP F CA 1
ATOM 6630 C C . ASP F 1 19 ? 39.233 7.020 37.170 1.00 83.48 11 ASP F C 1
ATOM 6631 O O . ASP F 1 19 ? 39.508 6.775 35.992 1.00 87.34 11 ASP F O 1
ATOM 6636 N N . VAL F 1 20 ? 40.099 7.568 38.010 1.00 77.16 12 VAL F N 1
ATOM 6637 C CA . VAL F 1 20 ? 41.463 7.915 37.592 1.00 74.64 12 VAL F CA 1
ATOM 6638 C C . VAL F 1 20 ? 42.247 6.636 37.319 1.00 76.93 12 VAL F C 1
ATOM 6639 O O . VAL F 1 20 ? 42.135 5.674 38.099 1.00 79.12 12 VAL F O 1
ATOM 6643 N N . PRO F 1 21 ? 43.065 6.568 36.248 1.00 66.83 13 PRO F N 1
ATOM 6644 C CA . PRO F 1 21 ? 43.353 7.664 35.316 1.00 80.19 13 PRO F CA 1
ATOM 6645 C C . PRO F 1 21 ? 42.501 7.675 34.051 1.00 78.30 13 PRO F C 1
ATOM 6646 O O . PRO F 1 21 ? 42.802 8.438 33.133 1.00 72.17 13 PRO F O 1
ATOM 6650 N N . ASN F 1 22 ? 41.441 6.861 34.017 1.00 74.25 14 ASN F N 1
ATOM 6651 C CA . ASN F 1 22 ? 40.635 6.762 32.806 1.00 71.65 14 ASN F CA 1
ATOM 6652 C C . ASN F 1 22 ? 39.675 7.932 32.635 1.00 70.42 14 ASN F C 1
ATOM 6653 O O . ASN F 1 22 ? 39.436 8.369 31.507 1.00 72.46 14 ASN F O 1
ATOM 6658 N N . GLU F 1 23 ? 39.090 8.427 33.715 1.00 69.59 15 GLU F N 1
ATOM 6659 C CA . GLU F 1 23 ? 38.243 9.604 33.631 1.00 75.48 15 GLU F CA 1
ATOM 6660 C C . GLU F 1 23 ? 38.715 10.575 34.697 1.00 71.80 15 GLU F C 1
ATOM 6661 O O . GLU F 1 23 ? 38.831 10.200 35.868 1.00 70.04 15 GLU F O 1
ATOM 6667 N N . VAL F 1 24 ? 38.987 11.816 34.292 1.00 44.53 16 VAL F N 1
ATOM 6668 C CA . VAL F 1 24 ? 39.539 12.820 35.188 1.00 44.17 16 VAL F CA 1
ATOM 6669 C C . VAL F 1 24 ? 38.732 14.104 35.108 1.00 43.74 16 VAL F C 1
ATOM 6670 O O . VAL F 1 24 ? 38.148 14.452 34.074 1.00 44.35 16 VAL F O 1
ATOM 6674 N N . ASN F 1 25 ? 38.724 14.822 36.221 1.00 42.11 17 ASN F N 1
ATOM 6675 C CA . ASN F 1 25 ? 38.142 16.147 36.279 1.00 46.86 17 ASN F CA 1
ATOM 6676 C C . ASN F 1 25 ? 39.195 17.174 35.921 1.00 48.23 17 ASN F C 1
ATOM 6677 O O . ASN F 1 25 ? 40.312 17.143 36.449 1.00 52.55 17 ASN F O 1
ATOM 6682 N N . VAL F 1 26 ? 38.829 18.093 35.040 1.00 39.78 18 VAL F N 1
ATOM 6683 C CA . VAL F 1 26 ? 39.723 19.146 34.603 1.00 38.44 18 VAL F CA 1
ATOM 6684 C C . VAL F 1 26 ? 39.046 20.470 34.901 1.00 38.31 18 VAL F C 1
ATOM 6685 O O . VAL F 1 26 ? 37.876 20.674 34.545 1.00 42.96 18 VAL F O 1
ATOM 6689 N N . ILE F 1 27 ? 39.773 21.348 35.583 1.00 37.21 19 ILE F N 1
ATOM 6690 C CA . ILE F 1 27 ? 39.321 22.711 35.875 1.00 36.01 19 ILE F CA 1
ATOM 6691 C C . ILE F 1 27 ? 39.800 23.617 34.749 1.00 36.66 19 ILE F C 1
ATOM 6692 O O . ILE F 1 27 ? 41.008 23.712 34.495 1.00 37.86 19 ILE F O 1
ATOM 6697 N N . ILE F 1 28 ? 38.869 24.310 34.091 1.00 36.37 20 ILE F N 1
ATOM 6698 C CA . ILE F 1 28 ? 39.213 25.115 32.921 1.00 33.58 20 ILE F CA 1
ATOM 6699 C C . ILE F 1 28 ? 39.824 26.433 33.370 1.00 36.86 20 ILE F C 1
ATOM 6700 O O . ILE F 1 28 ? 39.231 27.159 34.177 1.00 36.23 20 ILE F O 1
ATOM 6705 N N . GLU F 1 29 ? 40.996 26.768 32.817 1.00 35.83 21 GLU F N 1
ATOM 6706 C CA . GLU F 1 29 ? 41.583 28.087 33.046 1.00 33.66 21 GLU F CA 1
ATOM 6707 C C . GLU F 1 29 ? 41.352 29.068 31.890 1.00 41.06 21 GLU F C 1
ATOM 6708 O O . GLU F 1 29 ? 41.127 30.265 32.138 1.00 40.23 21 GLU F O 1
ATOM 6714 N N . ILE F 1 30 ? 41.414 28.603 30.633 1.00 33.16 22 ILE F N 1
ATOM 6715 C CA . ILE F 1 30 ? 41.333 29.449 29.461 1.00 32.31 22 ILE F CA 1
ATOM 6716 C C . ILE F 1 30 ? 40.347 28.813 28.467 1.00 37.42 22 ILE F C 1
ATOM 6717 O O . ILE F 1 30 ? 40.532 27.645 28.102 1.00 37.11 22 ILE F O 1
ATOM 6722 N N . PRO F 1 31 ? 39.314 29.520 28.021 1.00 36.99 23 PRO F N 1
ATOM 6723 C CA . PRO F 1 31 ? 38.364 28.922 27.074 1.00 36.13 23 PRO F CA 1
ATOM 6724 C C . PRO F 1 31 ? 38.977 28.769 25.694 1.00 39.89 23 PRO F C 1
ATOM 6725 O O . PRO F 1 31 ? 39.932 29.462 25.320 1.00 36.93 23 PRO F O 1
ATOM 6729 N N . MET F 1 32 ? 38.419 27.840 24.927 1.00 32.14 24 MET F N 1
ATOM 6730 C CA . MET F 1 32 ? 38.796 27.777 23.524 1.00 43.50 24 MET F CA 1
ATOM 6731 C C . MET F 1 32 ? 38.377 29.079 22.846 1.00 31.93 24 MET F C 1
ATOM 6732 O O . MET F 1 32 ? 37.328 29.650 23.167 1.00 30.78 24 MET F O 1
ATOM 6737 N N . HIS F 1 33 ? 39.201 29.541 21.899 1.00 41.73 25 HIS F N 1
ATOM 6738 C CA . HIS F 1 33 ? 38.864 30.703 21.058 1.00 42.05 25 HIS F CA 1
ATOM 6739 C C . HIS F 1 33 ? 38.517 31.922 21.902 1.00 41.59 25 HIS F C 1
ATOM 6740 O O . HIS F 1 33 ? 37.631 32.710 21.561 1.00 39.48 25 HIS F O 1
ATOM 6747 N N . GLY F 1 34 ? 39.204 32.089 23.030 1.00 40.03 26 GLY F N 1
ATOM 6748 C CA . GLY F 1 34 ? 38.856 33.120 23.982 1.00 43.08 26 GLY F CA 1
ATOM 6749 C C . GLY F 1 34 ? 39.701 34.368 23.801 1.00 37.83 26 GLY F C 1
ATOM 6750 O O . GLY F 1 34 ? 40.502 34.487 22.872 1.00 42.44 26 GLY F O 1
ATOM 6751 N N . GLU F 1 35 ? 39.525 35.305 24.730 1.00 36.43 27 GLU F N 1
ATOM 6752 C CA . GLU F 1 35 ? 40.332 36.511 24.713 1.00 34.35 27 GLU F CA 1
ATOM 6753 C C . GLU F 1 35 ? 41.794 36.139 24.950 1.00 33.94 27 GLU F C 1
ATOM 6754 O O . GLU F 1 35 ? 42.097 35.153 25.631 1.00 35.13 27 GLU F O 1
ATOM 6760 N N . PRO F 1 36 ? 42.714 36.888 24.379 1.00 41.14 28 PRO F N 1
ATOM 6761 C CA . PRO F 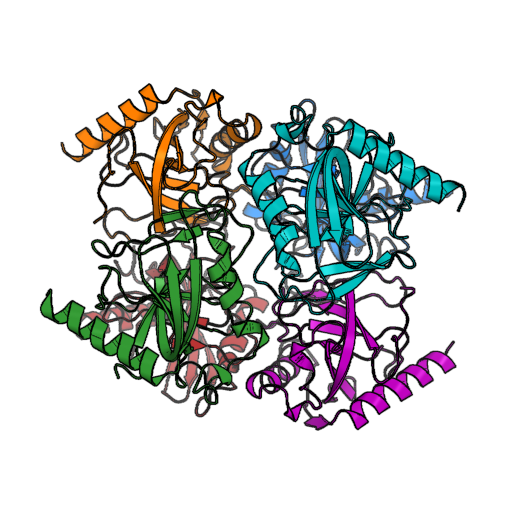1 36 ? 44.141 36.598 24.585 1.00 38.10 28 PRO F CA 1
ATOM 6762 C C . PRO F 1 36 ? 44.613 36.992 25.979 1.00 40.16 28 PRO F C 1
ATOM 6763 O O . PRO F 1 36 ? 45.513 37.835 26.133 1.00 33.51 28 PRO F O 1
ATOM 6767 N N . VAL F 1 37 ? 43.961 36.428 27.000 1.00 38.77 29 VAL F N 1
ATOM 6768 C CA . VAL F 1 37 ? 44.330 36.623 28.399 1.00 41.35 29 VAL F CA 1
ATOM 6769 C C . VAL F 1 37 ? 44.705 35.258 28.936 1.00 35.48 29 VAL F C 1
ATOM 6770 O O . VAL F 1 37 ? 43.903 34.316 28.862 1.00 38.73 29 VAL F O 1
ATOM 6774 N N . LYS F 1 38 ? 45.906 35.147 29.475 1.00 34.95 30 LYS F N 1
ATOM 6775 C CA . LYS F 1 38 ? 46.439 33.859 29.916 1.00 40.68 30 LYS F CA 1
ATOM 6776 C C . LYS F 1 38 ? 46.154 33.766 31.409 1.00 35.75 30 LYS F C 1
ATOM 6777 O O . LYS F 1 38 ? 46.971 34.185 32.244 1.00 38.44 30 LYS F O 1
ATOM 6783 N N . TYR F 1 39 ? 44.962 33.288 31.743 1.00 34.31 31 TYR F N 1
ATOM 6784 C CA . TYR F 1 39 ? 44.575 33.102 33.133 1.00 34.31 31 TYR F CA 1
ATOM 6785 C C . TYR F 1 39 ? 45.209 31.848 33.710 1.00 38.75 31 TYR F C 1
ATOM 6786 O O . TYR F 1 39 ? 45.443 30.866 32.999 1.00 35.94 31 TYR F O 1
ATOM 6795 N N . GLU F 1 40 ? 45.433 31.873 35.023 1.00 44.76 32 GLU F N 1
ATOM 6796 C CA . GLU F 1 40 ? 45.945 30.725 35.754 1.00 54.82 32 GLU F CA 1
ATOM 6797 C C . GLU F 1 40 ? 45.298 30.678 37.127 1.00 51.95 32 GLU F C 1
ATOM 6798 O O . GLU F 1 40 ? 45.196 31.705 37.803 1.00 50.14 32 GLU F O 1
ATOM 6804 N N . VAL F 1 41 ? 44.892 29.481 37.548 1.00 44.94 33 VAL F N 1
ATOM 6805 C CA . VAL F 1 41 ? 44.391 29.296 38.906 1.00 49.82 33 VAL F CA 1
ATOM 6806 C C . VAL F 1 41 ? 45.569 29.303 39.872 1.00 48.67 33 VAL F C 1
ATOM 6807 O O . VAL F 1 41 ? 46.568 28.598 39.667 1.00 53.89 33 VAL F O 1
ATOM 6811 N N . ASP F 1 42 ? 45.459 30.106 40.925 1.00 50.78 34 ASP F N 1
ATOM 6812 C CA . ASP F 1 42 ? 46.413 30.045 42.024 1.00 55.27 34 ASP F CA 1
ATOM 6813 C C . ASP F 1 42 ? 46.182 28.733 42.753 1.00 58.88 34 ASP F C 1
ATOM 6814 O O . ASP F 1 42 ? 45.184 28.586 43.465 1.00 54.97 34 ASP F O 1
ATOM 6819 N N . LYS F 1 43 ? 47.113 27.787 42.598 1.00 65.82 35 LYS F N 1
ATOM 6820 C CA . LYS F 1 43 ? 46.900 26.444 43.131 1.00 72.28 35 LYS F CA 1
ATOM 6821 C C . LYS F 1 43 ? 46.743 26.449 44.648 1.00 77.43 35 LYS F C 1
ATOM 6822 O O . LYS F 1 43 ? 46.122 25.537 45.206 1.00 80.86 35 LYS F O 1
ATOM 6828 N N . LYS F 1 44 ? 47.307 27.450 45.331 1.00 75.43 36 LYS F N 1
ATOM 6829 C CA . LYS F 1 44 ? 47.151 27.550 46.779 1.00 79.44 36 LYS F CA 1
ATOM 6830 C C . LYS F 1 44 ? 45.733 27.974 47.162 1.00 84.00 36 LYS F C 1
ATOM 6831 O O . LYS F 1 44 ? 45.080 27.313 47.980 1.00 89.77 36 LYS F O 1
ATOM 6833 N N . THR F 1 45 ? 45.242 29.080 46.585 1.00 78.18 37 THR F N 1
ATOM 6834 C CA . THR F 1 45 ? 43.968 29.677 46.985 1.00 71.22 37 THR F CA 1
ATOM 6835 C C . THR F 1 45 ? 42.797 29.336 46.072 1.00 66.40 37 THR F C 1
ATOM 6836 O O . THR F 1 45 ? 41.645 29.521 46.479 1.00 65.69 37 THR F O 1
ATOM 6840 N N . GLY F 1 46 ? 43.048 28.851 44.859 1.00 61.98 38 GLY F N 1
ATOM 6841 C CA . GLY F 1 46 ? 41.970 28.606 43.931 1.00 55.17 38 GLY F CA 1
ATOM 6842 C C . GLY F 1 46 ? 41.453 29.817 43.187 1.00 51.73 38 GLY F C 1
ATOM 6843 O O . GLY F 1 46 ? 40.436 29.698 42.496 1.00 56.91 38 GLY F O 1
ATOM 6844 N N . ALA F 1 47 ? 42.108 30.974 43.297 1.00 47.83 39 ALA F N 1
ATOM 6845 C CA . ALA F 1 47 ? 41.654 32.188 42.627 1.00 45.57 39 ALA F CA 1
ATOM 6846 C C . ALA F 1 47 ? 42.166 32.228 41.196 1.00 44.07 39 ALA F C 1
ATOM 6847 O O . ALA F 1 47 ? 43.302 31.836 40.927 1.00 44.97 39 ALA F O 1
ATOM 6849 N N . LEU F 1 48 ? 41.351 32.762 40.288 1.00 39.75 40 LEU F N 1
ATOM 6850 C CA . LEU F 1 48 ? 41.758 32.900 38.892 1.00 34.59 40 LEU F CA 1
ATOM 6851 C C . LEU F 1 48 ? 42.522 34.211 38.745 1.00 36.69 40 LEU F C 1
ATOM 6852 O O . LEU F 1 48 ? 41.931 35.293 38.827 1.00 37.74 40 LEU F O 1
ATOM 6857 N N . PHE F 1 49 ? 43.843 34.106 38.579 1.00 35.38 41 PHE F N 1
ATOM 6858 C CA . PHE F 1 49 ? 44.757 35.220 38.368 1.00 37.14 41 PHE F CA 1
ATOM 6859 C C . PHE F 1 49 ? 45.029 35.413 36.880 1.00 39.15 41 PHE F C 1
ATOM 6860 O O . PHE F 1 49 ? 44.988 34.463 36.090 1.00 36.74 41 PHE F O 1
ATOM 6868 N N . VAL F 1 50 ? 45.363 36.651 36.521 1.00 35.35 42 VAL F N 1
ATOM 6869 C CA . VAL F 1 50 ? 45.931 36.964 35.213 1.00 35.39 42 VAL F CA 1
ATOM 6870 C C . VAL F 1 50 ? 47.432 36.698 35.290 1.00 37.21 42 VAL F C 1
ATOM 6871 O O . VAL F 1 50 ? 48.157 37.389 36.008 1.00 38.26 42 VAL F O 1
ATOM 6875 N N . ASP F 1 51 ? 47.903 35.683 34.572 1.00 37.73 43 ASP F N 1
ATOM 6876 C CA . ASP F 1 51 ? 49.347 35.488 34.540 1.00 39.61 43 ASP F CA 1
ATOM 6877 C C . ASP F 1 51 ? 50.027 36.470 33.599 1.00 39.96 43 ASP F C 1
ATOM 6878 O O . ASP F 1 51 ? 51.048 37.058 33.952 1.00 41.40 43 ASP F O 1
ATOM 6883 N N . ARG F 1 52 ? 49.488 36.645 32.398 1.00 38.83 44 ARG F N 1
ATOM 6884 C CA . ARG F 1 52 ? 50.036 37.595 31.438 1.00 39.14 44 ARG F CA 1
ATOM 6885 C C . ARG F 1 52 ? 49.035 37.704 30.303 1.00 37.60 44 ARG F C 1
ATOM 6886 O O . ARG F 1 52 ? 48.039 36.982 30.269 1.00 36.50 44 ARG F O 1
ATOM 6894 N N . PHE F 1 53 ? 49.273 38.654 29.399 1.00 39.94 45 PHE F N 1
ATOM 6895 C CA . PHE F 1 53 ? 48.471 38.721 28.184 1.00 36.53 45 PHE F CA 1
ATOM 6896 C C . PHE F 1 53 ? 49.231 38.025 27.056 1.00 37.82 45 PHE F C 1
ATOM 6897 O O . PHE F 1 53 ? 50.458 37.939 27.087 1.00 43.66 45 PHE F O 1
ATOM 6905 N N . MET F 1 54 ? 48.500 37.470 26.091 1.00 40.53 46 MET F N 1
ATOM 6906 C CA A MET F 1 54 ? 49.144 36.958 24.888 0.55 43.26 46 MET F CA 1
ATOM 6907 C CA B MET F 1 54 ? 49.145 36.959 24.889 0.45 43.30 46 MET F CA 1
ATOM 6908 C C . MET F 1 54 ? 49.784 38.114 24.130 1.00 39.73 46 MET F C 1
ATOM 6909 O O . MET F 1 54 ? 49.176 39.185 23.980 1.00 41.79 46 MET F O 1
ATOM 6918 N N . THR F 1 55 ? 51.018 37.900 23.672 1.00 39.92 47 THR F N 1
ATOM 6919 C CA . THR F 1 55 ? 51.796 38.894 22.943 1.00 41.91 47 THR F CA 1
ATOM 6920 C C . THR F 1 55 ? 51.920 38.568 21.457 1.00 45.93 47 THR F C 1
ATOM 6921 O O . THR F 1 55 ? 52.545 39.337 20.717 1.00 50.86 47 THR F O 1
ATOM 6925 N N . THR F 1 56 ? 51.407 37.421 21.028 1.00 40.95 48 THR F N 1
ATOM 6926 C CA . THR F 1 56 ? 51.182 37.082 19.634 1.00 41.08 48 THR F CA 1
ATOM 6927 C C . THR F 1 56 ? 49.675 37.069 19.408 1.00 46.72 48 THR F C 1
ATOM 6928 O O . THR F 1 56 ? 48.897 36.917 20.350 1.00 41.80 48 THR F O 1
ATOM 6932 N N . ALA F 1 57 ? 49.262 37.214 18.147 1.00 44.33 49 ALA F N 1
ATOM 6933 C CA . ALA F 1 57 ? 47.835 37.261 17.804 1.00 40.75 49 ALA F CA 1
ATOM 6934 C C . ALA F 1 57 ? 47.312 35.835 17.617 1.00 44.89 49 ALA F C 1
ATOM 6935 O O . ALA F 1 57 ? 47.006 35.380 16.512 1.00 46.39 49 ALA F O 1
ATOM 6937 N N . MET F 1 58 ? 47.266 35.105 18.728 1.00 37.32 50 MET F N 1
ATOM 6938 C CA . MET F 1 58 ? 46.897 33.695 18.700 1.00 37.28 50 MET F CA 1
ATOM 6939 C C . MET F 1 58 ? 45.838 33.450 19.765 1.00 35.97 50 MET F C 1
ATOM 6940 O O . MET F 1 58 ? 45.719 34.216 20.730 1.00 35.35 50 MET F O 1
ATOM 6945 N N . PHE F 1 59 ? 45.076 32.373 19.580 1.00 40.59 51 PHE F N 1
ATOM 6946 C CA . PHE F 1 59 ? 44.057 31.960 20.543 1.00 45.37 51 PHE F CA 1
ATOM 6947 C C . PHE F 1 59 ? 44.166 30.451 20.769 1.00 40.94 51 PHE F C 1
ATOM 6948 O O . PHE F 1 59 ? 44.643 29.717 19.902 1.00 39.99 51 PHE F O 1
ATOM 6956 N N . TYR F 1 60 ? 43.750 29.986 21.942 1.00 34.65 52 TYR F N 1
ATOM 6957 C CA . TYR F 1 60 ? 43.858 28.549 22.236 1.00 46.89 52 TYR F CA 1
ATOM 6958 C C . TYR F 1 60 ? 42.856 27.766 21.397 1.00 42.82 52 TYR F C 1
ATOM 6959 O O . TYR F 1 60 ? 41.664 28.083 21.431 1.00 44.39 52 TYR F O 1
ATOM 6968 N N . PRO F 1 61 ? 43.290 26.776 20.604 1.00 40.23 53 PRO F N 1
ATOM 6969 C CA . PRO F 1 61 ? 42.354 26.022 19.756 1.00 39.29 53 PRO F CA 1
ATOM 6970 C C . PRO F 1 61 ? 41.470 25.020 20.505 1.00 44.92 53 PRO F C 1
ATOM 6971 O O . PRO F 1 61 ? 40.505 24.511 19.916 1.00 39.99 53 PRO F O 1
ATOM 6975 N N . THR F 1 62 ? 41.772 24.723 21.766 1.00 43.83 54 THR F N 1
ATOM 6976 C CA . THR F 1 62 ? 40.921 23.944 22.654 1.00 44.27 54 THR F CA 1
ATOM 6977 C C . THR F 1 62 ? 40.764 24.746 23.938 1.00 42.52 54 THR F C 1
ATOM 6978 O O . THR F 1 62 ? 41.366 25.807 24.086 1.00 34.92 54 THR F O 1
ATOM 6982 N N . ASN F 1 63 ? 39.906 24.284 24.851 1.00 34.21 55 ASN F N 1
ATOM 6983 C CA . ASN F 1 63 ? 39.954 24.807 26.214 1.00 38.88 55 ASN F CA 1
ATOM 6984 C C . ASN F 1 63 ? 41.212 24.284 26.917 1.00 38.99 55 ASN F C 1
ATOM 6985 O O . ASN F 1 63 ? 41.780 23.252 26.537 1.00 39.00 55 ASN F O 1
ATOM 6990 N N . TYR F 1 64 ? 41.638 24.999 27.964 1.00 39.58 56 TYR F N 1
ATOM 6991 C CA . TYR F 1 64 ? 42.904 24.721 28.638 1.00 42.50 56 TYR F CA 1
ATOM 6992 C C . TYR F 1 64 ? 42.729 24.785 30.153 1.00 42.32 56 TYR F C 1
ATOM 6993 O O . TYR F 1 64 ? 42.130 25.733 30.668 1.00 39.25 56 TYR F O 1
ATOM 7002 N N . GLY F 1 65 ? 43.234 23.776 30.854 1.00 39.61 57 GLY F N 1
ATOM 7003 C CA . GLY F 1 65 ? 43.136 23.742 32.301 1.00 38.38 57 GLY F CA 1
ATOM 7004 C C . GLY F 1 65 ? 44.056 22.701 32.905 1.00 40.09 57 GLY F C 1
ATOM 7005 O O . GLY F 1 65 ? 45.025 22.267 32.275 1.00 41.01 57 GLY F O 1
ATOM 7006 N N . TYR F 1 66 ? 43.714 22.253 34.117 1.00 41.42 58 TYR F N 1
ATOM 7007 C CA . TYR F 1 66 ? 44.578 21.326 34.850 1.00 41.16 58 TYR F CA 1
ATOM 7008 C C . TYR F 1 66 ? 43.739 20.329 35.653 1.00 41.18 58 TYR F C 1
ATOM 7009 O O . TYR F 1 66 ? 42.562 20.554 35.931 1.00 40.04 58 TYR F O 1
ATOM 7018 N N . ILE F 1 67 ? 44.352 19.207 36.019 1.00 45.08 59 ILE F N 1
ATOM 7019 C CA . ILE F 1 67 ? 43.709 18.203 36.866 1.00 44.54 59 ILE F CA 1
ATOM 7020 C C . ILE F 1 67 ? 44.050 18.519 38.318 1.00 44.20 59 ILE F C 1
ATOM 7021 O O . ILE F 1 67 ? 45.237 18.557 38.662 1.00 47.63 59 ILE F O 1
ATOM 7026 N N . PRO F 1 68 ? 43.069 18.754 39.184 1.00 49.36 60 PRO F N 1
ATOM 7027 C CA . PRO F 1 68 ? 43.387 18.999 40.597 1.00 55.62 60 PRO F CA 1
ATOM 7028 C C . PRO F 1 68 ? 43.956 17.759 41.277 1.00 64.05 60 PRO F C 1
ATOM 7029 O O . PRO F 1 68 ? 43.657 16.621 40.905 1.00 63.05 60 PRO F O 1
ATOM 7033 N N . ASN F 1 69 ? 44.781 18.002 42.301 1.00 66.26 61 ASN F N 1
ATOM 7034 C CA . ASN F 1 69 ? 45.407 16.940 43.100 1.00 67.73 61 ASN F CA 1
ATOM 7035 C C . ASN F 1 69 ? 46.358 16.090 42.260 1.00 62.96 61 ASN F C 1
ATOM 7036 O O . ASN F 1 69 ? 46.403 14.867 42.385 1.00 69.43 61 ASN F O 1
ATOM 7041 N N . THR F 1 70 ? 47.096 16.743 41.370 1.00 54.57 62 THR F N 1
ATOM 7042 C CA . THR F 1 70 ? 48.195 16.130 40.646 1.00 53.94 62 THR F CA 1
ATOM 7043 C C . THR F 1 70 ? 49.419 16.998 40.842 1.00 60.80 62 THR F C 1
ATOM 7044 O O . THR F 1 70 ? 49.316 18.203 41.084 1.00 56.73 62 THR F O 1
ATOM 7048 N N . LEU F 1 71 ? 50.580 16.364 40.740 1.00 63.78 63 LEU F N 1
ATOM 7049 C CA . LEU F 1 71 ? 51.869 17.019 40.936 1.00 61.08 63 LEU F CA 1
ATOM 7050 C C . LEU F 1 71 ? 52.784 16.574 39.800 1.00 58.36 63 LEU F C 1
ATOM 7051 O O . LEU F 1 71 ? 53.374 15.498 39.870 1.00 60.36 63 LEU F O 1
ATOM 7053 N N . SER F 1 72 ? 52.745 17.286 38.677 1.00 68.21 64 SER F N 1
ATOM 7054 C CA . SER F 1 72 ? 53.708 17.063 37.602 1.00 74.07 64 SER F CA 1
ATOM 7055 C C . SER F 1 72 ? 55.154 17.168 38.086 1.00 87.85 64 SER F C 1
ATOM 7056 O O . SER F 1 72 ? 55.417 17.425 39.265 1.00 86.03 64 SER F O 1
ATOM 7059 N N . GLU F 1 73 ? 56.106 16.968 37.172 1.00 97.54 65 GLU F N 1
ATOM 7060 C CA . GLU F 1 73 ? 57.513 17.062 37.544 1.00 108.64 65 GLU F CA 1
ATOM 7061 C C . GLU F 1 73 ? 57.906 18.496 37.895 1.00 107.46 65 GLU F C 1
ATOM 7062 O O . GLU F 1 73 ? 58.783 18.709 38.741 1.00 112.64 65 GLU F O 1
ATOM 7064 N N . ASP F 1 74 ? 57.268 19.484 37.262 1.00 95.09 66 ASP F N 1
ATOM 7065 C CA . ASP F 1 74 ? 57.614 20.893 37.424 1.00 90.65 66 ASP F CA 1
ATOM 7066 C C . ASP F 1 74 ? 56.972 21.540 38.648 1.00 93.82 66 ASP F C 1
ATOM 7067 O O . ASP F 1 74 ? 57.098 22.757 38.820 1.00 96.24 66 ASP F O 1
ATOM 7072 N N . GLY F 1 75 ? 56.262 20.771 39.473 1.00 95.59 67 GLY F N 1
ATOM 7073 C CA . GLY F 1 75 ? 55.647 21.276 40.683 1.00 94.80 67 GLY F CA 1
ATOM 7074 C C . GLY F 1 75 ? 54.241 21.817 40.529 1.00 88.76 67 GLY F C 1
ATOM 7075 O O . GLY F 1 75 ? 53.622 22.177 41.537 1.00 87.11 67 GLY F O 1
ATOM 7076 N N . ASP F 1 76 ? 53.725 21.889 39.321 1.00 82.37 68 ASP F N 1
ATOM 7077 C CA . ASP F 1 76 ? 52.365 22.296 39.012 1.00 71.99 68 ASP F CA 1
ATOM 7078 C C . ASP F 1 76 ? 51.525 21.086 38.638 1.00 67.70 68 ASP F C 1
ATOM 7079 O O . ASP F 1 76 ? 52.061 20.048 38.247 1.00 61.64 68 ASP F O 1
ATOM 7084 N N . PRO F 1 77 ? 50.200 21.170 38.762 1.00 62.96 69 PRO F N 1
ATOM 7085 C CA . PRO F 1 77 ? 49.346 20.058 38.323 1.00 56.59 69 PRO F CA 1
ATOM 7086 C C . PRO F 1 77 ? 49.524 19.773 36.839 1.00 54.32 69 PRO F C 1
ATOM 7087 O O . PRO F 1 77 ? 50.106 20.553 36.080 1.00 50.17 69 PRO F O 1
ATOM 7091 N N . VAL F 1 78 ? 49.005 18.615 36.432 1.00 48.89 70 VAL F N 1
ATOM 7092 C CA . VAL F 1 78 ? 49.003 18.211 35.031 1.00 48.60 70 VAL F CA 1
ATOM 7093 C C . VAL F 1 78 ? 48.108 19.136 34.209 1.00 46.28 70 VAL F C 1
ATOM 7094 O O . VAL F 1 78 ? 46.936 19.331 34.537 1.00 50.51 70 VAL F O 1
ATOM 7098 N N . ASP F 1 79 ? 48.659 19.712 33.134 1.00 53.03 71 ASP F N 1
ATOM 7099 C CA . ASP F 1 79 ? 47.875 20.538 32.216 1.00 51.06 71 ASP F CA 1
ATOM 7100 C C . ASP F 1 79 ? 47.100 19.655 31.255 1.00 48.73 71 ASP F C 1
ATOM 7101 O O . ASP F 1 79 ? 47.594 18.606 30.828 1.00 44.25 71 ASP F O 1
ATOM 7106 N N . VAL F 1 80 ? 45.889 20.089 30.895 1.00 43.71 72 VAL F N 1
ATOM 7107 C CA . VAL F 1 80 ? 45.037 19.335 29.975 1.00 42.36 72 VAL F CA 1
ATOM 7108 C C . VAL F 1 80 ? 44.420 20.277 28.948 1.00 43.34 72 VAL F C 1
ATOM 7109 O O . VAL F 1 80 ? 43.876 21.326 29.304 1.00 38.00 72 VAL F O 1
ATOM 7113 N N . LEU F 1 81 ? 44.491 19.891 27.679 1.00 35.49 73 LEU F N 1
ATOM 7114 C CA . LEU F 1 81 ? 43.723 20.517 26.609 1.00 35.33 73 LEU F CA 1
ATOM 7115 C C . LEU F 1 81 ? 42.425 19.722 26.445 1.00 38.85 73 LEU F C 1
ATOM 7116 O O . LEU F 1 81 ? 42.463 18.503 26.242 1.00 36.99 73 LEU F O 1
ATOM 7121 N N . VAL F 1 82 ? 41.284 20.393 26.578 1.00 40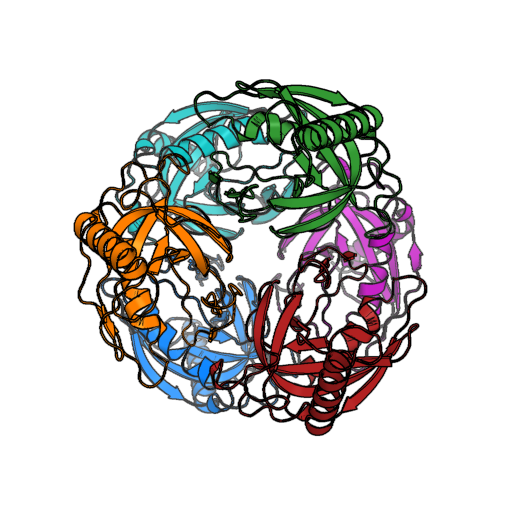.00 74 VAL F N 1
ATOM 7122 C CA . VAL F 1 82 ? 39.979 19.736 26.529 1.00 36.64 74 VAL F CA 1
ATOM 7123 C C . VAL F 1 82 ? 39.236 20.209 25.291 1.00 37.91 74 VAL F C 1
ATOM 7124 O O . VAL F 1 82 ? 38.914 21.400 25.172 1.00 34.67 74 VAL F O 1
ATOM 7128 N N . ILE F 1 83 ? 38.939 19.270 24.389 1.00 33.23 75 ILE F N 1
ATOM 7129 C CA . ILE F 1 83 ? 38.157 19.555 23.189 1.00 35.16 75 ILE F CA 1
ATOM 7130 C C . ILE F 1 83 ? 36.670 19.550 23.535 1.00 34.62 75 ILE F C 1
ATOM 7131 O O . ILE F 1 83 ? 36.173 18.598 24.140 1.00 39.85 75 ILE F O 1
ATOM 7136 N N . THR F 1 84 ? 35.948 20.584 23.131 1.00 31.56 76 THR F N 1
ATOM 7137 C CA . THR F 1 84 ? 34.505 20.635 23.324 1.00 32.03 76 THR F CA 1
ATOM 7138 C C . THR F 1 84 ? 33.864 21.214 22.073 1.00 35.85 76 THR F C 1
ATOM 7139 O O . THR F 1 84 ? 34.548 21.835 21.250 1.00 39.53 76 THR F O 1
ATOM 7143 N N . PRO F 1 85 ? 32.559 20.982 21.873 1.00 36.56 77 PRO F N 1
ATOM 7144 C CA . PRO F 1 85 ? 31.907 21.508 20.663 1.00 37.42 77 PRO F CA 1
ATOM 7145 C C . PRO F 1 85 ? 31.735 23.011 20.681 1.00 34.00 77 PRO F C 1
ATOM 7146 O O . PRO F 1 85 ? 31.699 23.620 19.605 1.00 30.77 77 PRO F O 1
ATOM 7150 N N . VAL F 1 86 ? 31.580 23.607 21.860 1.00 29.61 78 VAL F N 1
ATOM 7151 C CA . VAL F 1 86 ? 31.520 25.057 22.039 1.00 32.49 78 VAL F CA 1
ATOM 7152 C C . VAL F 1 86 ? 32.417 25.418 23.214 1.00 30.87 78 VAL F C 1
ATOM 7153 O O . VAL F 1 86 ? 32.796 24.544 24.013 1.00 32.92 78 VAL F O 1
ATOM 7157 N N . PRO F 1 87 ? 32.813 26.688 23.331 1.00 31.08 79 PRO F N 1
ATOM 7158 C CA . PRO F 1 87 ? 33.734 27.055 24.411 1.00 29.41 79 PRO F CA 1
ATOM 7159 C C . PRO F 1 87 ? 33.127 26.819 25.787 1.00 33.86 79 PRO F C 1
ATOM 7160 O O . PRO F 1 87 ? 31.919 26.940 25.989 1.00 28.19 79 PRO F O 1
ATOM 7164 N N . LEU F 1 88 ? 33.986 26.445 26.731 1.00 26.81 80 LEU F N 1
ATOM 7165 C CA . LEU F 1 88 ? 33.647 26.476 28.145 1.00 25.81 80 LEU F CA 1
ATOM 7166 C C . LEU F 1 88 ? 34.041 27.846 28.721 1.00 37.02 80 LEU F C 1
ATOM 7167 O O . LEU F 1 88 ? 34.566 28.708 28.013 1.00 37.03 80 LEU F O 1
ATOM 7172 N N . ILE F 1 89 ? 33.767 28.066 30.013 1.00 24.72 81 ILE F N 1
ATOM 7173 C CA . ILE F 1 89 ? 34.169 29.287 30.707 1.00 35.64 81 ILE F CA 1
ATOM 7174 C C . ILE F 1 89 ? 35.264 28.935 31.705 1.00 33.85 81 ILE F C 1
ATOM 7175 O O . ILE F 1 89 ? 35.339 27.798 32.197 1.00 29.89 81 ILE F O 1
ATOM 7180 N N . SER F 1 90 ? 36.118 29.914 32.005 1.00 30.80 82 SER F N 1
ATOM 7181 C CA . SER F 1 90 ? 37.115 29.732 33.052 1.00 35.42 82 SER F CA 1
ATOM 7182 C C . SER F 1 90 ? 36.424 29.387 34.368 1.00 33.00 82 SER F C 1
ATOM 7183 O O . SER F 1 90 ? 35.376 29.942 34.694 1.00 37.72 82 SER F O 1
ATOM 7186 N N . GLY F 1 91 ? 36.981 28.435 35.103 1.00 32.23 83 GLY F N 1
ATOM 7187 C CA . GLY F 1 91 ? 36.419 28.025 36.379 1.00 32.49 83 GLY F CA 1
ATOM 7188 C C . GLY F 1 91 ? 35.484 26.838 36.320 1.00 36.33 83 GLY F C 1
ATOM 7189 O O . GLY F 1 91 ? 35.172 26.258 37.369 1.00 45.32 83 GLY F O 1
ATOM 7190 N N . ALA F 1 92 ? 35.013 26.467 35.137 1.00 34.14 84 ALA F N 1
ATOM 7191 C CA . ALA F 1 92 ? 34.183 25.281 35.001 1.00 36.38 84 ALA F CA 1
ATOM 7192 C C . ALA F 1 92 ? 35.025 24.017 35.164 1.00 39.64 84 ALA F C 1
ATOM 7193 O O . ALA F 1 92 ? 36.220 23.997 34.848 1.00 42.66 84 ALA F O 1
ATOM 7195 N N . VAL F 1 93 ? 34.382 22.951 35.647 1.00 35.65 85 VAL F N 1
ATOM 7196 C CA . VAL F 1 93 ? 34.997 21.632 35.791 1.00 33.70 85 VAL F CA 1
ATOM 7197 C C . VAL F 1 93 ? 34.330 20.674 34.813 1.00 38.69 85 VAL F C 1
ATOM 7198 O O . VAL F 1 93 ? 33.102 20.658 34.699 1.00 42.66 85 VAL F O 1
ATOM 7202 N N . ILE F 1 94 ? 35.127 19.858 34.117 1.00 37.40 86 ILE F N 1
ATOM 7203 C CA . ILE F 1 94 ? 34.587 18.928 33.134 1.00 31.36 86 ILE F CA 1
ATOM 7204 C C . ILE F 1 94 ? 35.245 17.566 33.308 1.00 40.37 86 ILE F C 1
ATOM 7205 O O . ILE F 1 94 ? 36.469 17.468 33.451 1.00 35.94 86 ILE F O 1
ATOM 7210 N N . SER F 1 95 ? 34.426 16.516 33.343 1.00 39.76 87 SER F N 1
ATOM 7211 C CA . SER F 1 95 ? 34.945 15.153 33.391 1.00 40.47 87 SER F CA 1
ATOM 7212 C C . SER F 1 95 ? 35.345 14.729 31.986 1.00 36.43 87 SER F C 1
ATOM 7213 O O . SER F 1 95 ? 34.525 14.774 31.062 1.00 38.61 87 SER F O 1
ATOM 7216 N N . CYS F 1 96 ? 36.587 14.284 31.821 1.00 37.17 88 CYS F N 1
ATOM 7217 C CA . CYS F 1 96 ? 37.068 13.973 30.484 1.00 41.56 88 CYS F CA 1
ATOM 7218 C C . CYS F 1 96 ? 38.010 12.777 30.540 1.00 41.63 88 CYS F C 1
ATOM 7219 O O . CYS F 1 96 ? 38.292 12.222 31.604 1.00 37.68 88 CYS F O 1
ATOM 7222 N N . ARG F 1 97 ? 38.466 12.354 29.372 1.00 35.68 89 ARG F N 1
ATOM 7223 C CA . ARG F 1 97 ? 39.360 11.207 29.296 1.00 41.97 89 ARG F CA 1
ATOM 7224 C C . ARG F 1 97 ? 40.452 11.496 28.280 1.00 38.07 89 ARG F C 1
ATOM 7225 O O . ARG F 1 97 ? 40.195 12.110 27.238 1.00 41.66 89 ARG F O 1
ATOM 7233 N N . ALA F 1 98 ? 41.665 11.074 28.599 1.00 47.12 90 ALA F N 1
ATOM 7234 C CA . ALA F 1 98 ? 42.809 11.384 27.754 1.00 49.76 90 ALA F CA 1
ATOM 7235 C C . ALA F 1 98 ? 42.784 10.533 26.499 1.00 51.20 90 ALA F C 1
ATOM 7236 O O . ALA F 1 98 ? 42.498 9.336 26.549 1.00 47.47 90 ALA F O 1
ATOM 7238 N N . VAL F 1 99 ? 43.077 11.164 25.366 1.00 40.79 91 VAL F N 1
ATOM 7239 C CA . VAL F 1 99 ? 43.276 10.445 24.114 1.00 42.88 91 VAL F CA 1
ATOM 7240 C C . VAL F 1 99 ? 44.709 10.520 23.634 1.00 44.13 91 VAL F C 1
ATOM 7241 O O . VAL F 1 99 ? 45.060 9.819 22.673 1.00 50.04 91 VAL F O 1
ATOM 7245 N N . GLY F 1 100 ? 45.549 11.318 24.277 1.00 46.18 92 GLY F N 1
ATOM 7246 C CA . GLY F 1 100 ? 46.935 11.416 23.883 1.00 44.68 92 GLY F CA 1
ATOM 7247 C C . GLY F 1 100 ? 47.607 12.552 24.629 1.00 57.95 92 GLY F C 1
ATOM 7248 O O . GLY F 1 100 ? 47.040 13.136 25.557 1.00 43.79 92 GLY F O 1
ATOM 7249 N N . MET F 1 101 ? 48.830 12.854 24.208 1.00 51.06 93 MET F N 1
ATOM 7250 C CA . MET F 1 101 ? 49.595 13.852 24.935 1.00 52.46 93 MET F CA 1
ATOM 7251 C C . MET F 1 101 ? 50.626 14.463 24.007 1.00 46.89 93 MET F C 1
ATOM 7252 O O . MET F 1 101 ? 51.295 13.740 23.259 1.00 51.31 93 MET F O 1
ATOM 7257 N N . LEU F 1 102 ? 50.726 15.784 24.039 1.00 48.72 94 LEU F N 1
ATOM 7258 C CA . LEU F 1 102 ? 51.718 16.515 23.265 1.00 49.55 94 LEU F CA 1
ATOM 7259 C C . LEU F 1 102 ? 52.932 16.773 24.160 1.00 47.90 94 LEU F C 1
ATOM 7260 O O . LEU F 1 102 ? 52.851 17.532 25.132 1.00 49.92 94 LEU F O 1
ATOM 7265 N N . LYS F 1 103 ? 54.053 16.129 23.843 1.00 57.48 95 LYS F N 1
ATOM 7266 C CA . LYS F 1 103 ? 55.273 16.253 24.632 1.00 51.08 95 LYS F CA 1
ATOM 7267 C C . LYS F 1 103 ? 56.058 17.470 24.161 1.00 56.02 95 LYS F C 1
ATOM 7268 O O . LYS F 1 103 ? 56.236 17.669 22.956 1.00 53.92 95 LYS F O 1
ATOM 7274 N N . MET F 1 104 ? 56.504 18.292 25.113 1.00 55.93 96 MET F N 1
ATOM 7275 C CA . MET F 1 104 ? 57.215 19.530 24.815 1.00 56.41 96 MET F CA 1
ATOM 7276 C C . MET F 1 104 ? 58.224 19.795 25.919 1.00 52.99 96 MET F C 1
ATOM 7277 O O . MET F 1 104 ? 58.136 19.234 27.014 1.00 53.34 96 MET F O 1
ATOM 7282 N N . THR F 1 105 ? 59.179 20.676 25.629 1.00 60.70 97 THR F N 1
ATOM 7283 C CA . THR F 1 105 ? 60.041 21.230 26.659 1.00 55.05 97 THR F CA 1
ATOM 7284 C C . THR F 1 105 ? 60.057 22.745 26.496 1.00 58.34 97 THR F C 1
ATOM 7285 O O . THR F 1 105 ? 60.193 23.248 25.378 1.00 58.03 97 THR F O 1
ATOM 7289 N N . ASP F 1 106 ? 60.002 23.467 27.616 1.00 53.89 98 ASP F N 1
ATOM 7290 C CA . ASP F 1 106 ? 60.056 24.925 27.577 1.00 53.28 98 ASP F CA 1
ATOM 7291 C C . ASP F 1 106 ? 61.144 25.403 28.520 1.00 55.02 98 ASP F C 1
ATOM 7292 O O . ASP F 1 106 ? 61.961 24.595 28.980 1.00 56.86 98 ASP F O 1
ATOM 7297 N N . GLU F 1 107 ? 61.151 26.700 28.832 1.00 54.58 99 GLU F N 1
ATOM 7298 C CA . GLU F 1 107 ? 62.239 27.253 29.636 1.00 56.40 99 GLU F CA 1
ATOM 7299 C C . GLU F 1 107 ? 62.328 26.646 31.031 1.00 57.19 99 GLU F C 1
ATOM 7300 O O . GLU F 1 107 ? 63.423 26.630 31.607 1.00 59.32 99 GLU F O 1
ATOM 7306 N N . SER F 1 108 ? 61.232 26.105 31.564 1.00 55.72 100 SER F N 1
ATOM 7307 C CA . SER F 1 108 ? 61.254 25.511 32.902 1.00 61.00 100 SER F CA 1
ATOM 7308 C C . SER F 1 108 ? 61.517 24.008 32.902 1.00 62.87 100 SER F C 1
ATOM 7309 O O . SER F 1 108 ? 61.707 23.427 33.968 1.00 58.87 100 SER F O 1
ATOM 7312 N N . GLY F 1 109 ? 61.595 23.388 31.729 1.00 57.70 101 GLY F N 1
ATOM 7313 C CA . GLY F 1 109 ? 61.872 21.969 31.592 1.00 59.24 101 GLY F CA 1
ATOM 7314 C C . GLY F 1 109 ? 60.812 21.261 30.774 1.00 59.31 101 GLY F C 1
ATOM 7315 O O . GLY F 1 109 ? 60.211 21.849 29.875 1.00 55.61 101 GLY F O 1
ATOM 7316 N N . VAL F 1 110 ? 60.536 20.017 31.153 1.00 57.73 102 VAL F N 1
ATOM 7317 C CA . VAL F 1 110 ? 59.592 19.233 30.367 1.00 56.95 102 VAL F CA 1
ATOM 7318 C C . VAL F 1 110 ? 58.191 19.735 30.672 1.00 59.12 102 VAL F C 1
ATOM 7319 O O . VAL F 1 110 ? 57.886 20.160 31.794 1.00 53.53 102 VAL F O 1
ATOM 7323 N N . ASP F 1 111 ? 57.334 19.708 29.651 1.00 54.04 103 ASP F N 1
ATOM 7324 C CA . ASP F 1 111 ? 56.000 20.273 29.772 1.00 50.97 103 ASP F CA 1
ATOM 7325 C C . ASP F 1 111 ? 55.080 19.482 28.839 1.00 55.14 103 ASP F C 1
ATOM 7326 O O . ASP F 1 111 ? 54.819 19.854 27.694 1.00 70.15 103 ASP F O 1
ATOM 7331 N N . ALA F 1 112 ? 54.623 18.340 29.322 1.00 54.94 104 ALA F N 1
ATOM 7332 C CA . ALA F 1 112 ? 53.625 17.574 28.596 1.00 56.51 104 ALA F CA 1
ATOM 7333 C C . ALA F 1 112 ? 52.237 18.145 28.857 1.00 58.06 104 ALA F C 1
ATOM 7334 O O . ALA F 1 112 ? 51.933 18.613 29.961 1.00 63.97 104 ALA F O 1
ATOM 7336 N N . LYS F 1 113 ? 51.392 18.127 27.827 1.00 56.71 105 LYS F N 1
ATOM 7337 C CA . LYS F 1 113 ? 50.005 18.555 27.950 1.00 53.63 105 LYS F CA 1
ATOM 7338 C C . LYS F 1 113 ? 49.093 17.463 27.407 1.00 52.89 105 LYS F C 1
ATOM 7339 O O . LYS F 1 113 ? 49.231 17.033 26.256 1.00 46.80 105 LYS F O 1
ATOM 7345 N N . ILE F 1 114 ? 48.172 17.016 28.254 1.00 48.22 106 ILE F N 1
ATOM 7346 C CA . ILE F 1 114 ? 47.248 15.949 27.914 1.00 45.98 106 ILE F CA 1
ATOM 7347 C C . ILE F 1 114 ? 46.203 16.479 26.940 1.00 49.99 106 ILE F C 1
ATOM 7348 O O . ILE F 1 114 ? 45.732 17.618 27.077 1.00 48.43 106 ILE F O 1
ATOM 7353 N N . LEU F 1 115 ? 45.814 15.661 25.960 1.00 42.64 107 LEU F N 1
ATOM 7354 C CA . LEU F 1 115 ? 44.682 15.990 25.097 1.00 41.94 107 LEU F CA 1
ATOM 7355 C C . LEU F 1 115 ? 43.515 15.112 25.516 1.00 46.44 107 LEU F C 1
ATOM 7356 O O . LEU F 1 115 ? 43.657 13.890 25.584 1.00 43.74 107 LEU F O 1
ATOM 7361 N N . ALA F 1 116 ? 42.371 15.721 25.807 1.00 38.03 108 ALA F N 1
ATOM 7362 C CA . ALA F 1 116 ? 41.259 14.964 26.359 1.00 39.06 108 ALA F CA 1
ATOM 7363 C C . ALA F 1 116 ? 39.969 15.371 25.672 1.00 39.71 108 ALA F C 1
ATOM 7364 O O . ALA F 1 116 ? 39.862 16.463 25.109 1.00 33.99 108 ALA F O 1
ATOM 7366 N N . VAL F 1 117 ? 39.000 14.468 25.703 1.00 34.30 109 VAL F N 1
ATOM 7367 C CA . VAL F 1 117 ? 37.652 14.737 25.212 1.00 34.34 109 VAL F CA 1
ATOM 7368 C C . VAL F 1 117 ? 36.690 14.472 26.358 1.00 36.14 109 VAL F C 1
ATOM 7369 O O . VAL F 1 117 ? 37.010 13.714 27.285 1.00 36.10 109 VAL F O 1
ATOM 7373 N N . PRO F 1 118 ? 35.496 15.067 26.326 1.00 34.17 110 PRO F N 1
ATOM 7374 C CA . PRO F 1 118 ? 34.504 14.755 27.359 1.00 31.06 110 PRO F CA 1
ATOM 7375 C C . PRO F 1 118 ? 34.208 13.267 27.376 1.00 35.80 110 PRO F C 1
ATOM 7376 O O . PRO F 1 118 ? 34.310 12.587 26.353 1.00 34.04 110 PRO F O 1
ATOM 7380 N N . THR F 1 119 ? 33.885 12.757 28.567 1.00 36.26 111 THR F N 1
ATOM 7381 C CA . THR F 1 119 ? 33.417 11.388 28.688 1.00 41.14 111 THR F CA 1
ATOM 7382 C C . THR F 1 119 ? 32.091 11.205 27.965 1.00 38.44 111 THR F C 1
ATOM 7383 O O . THR F 1 119 ? 31.366 12.152 27.651 1.00 38.23 111 THR F O 1
ATOM 7387 N N . THR F 1 120 ? 31.760 9.949 27.739 1.00 38.89 112 THR F N 1
ATOM 7388 C CA . THR F 1 120 ? 30.559 9.629 26.983 1.00 42.73 112 THR F CA 1
ATOM 7389 C C . THR F 1 120 ? 29.284 10.030 27.719 1.00 41.80 112 THR F C 1
ATOM 7390 O O . THR F 1 120 ? 28.273 10.335 27.072 1.00 49.07 112 THR F O 1
ATOM 7394 N N . LYS F 1 121 ? 29.302 10.064 29.057 1.00 50.79 113 LYS F N 1
ATOM 7395 C CA . LYS F 1 121 ? 28.149 10.603 29.786 1.00 49.74 113 LYS F CA 1
ATOM 7396 C C . LYS F 1 121 ? 27.892 12.064 29.432 1.00 52.14 113 LYS F C 1
ATOM 7397 O O . LYS F 1 121 ? 26.738 12.501 29.346 1.00 54.79 113 LYS F O 1
ATOM 7399 N N . LEU F 1 122 ? 28.949 12.850 29.243 1.00 40.61 114 LEU F N 1
ATOM 7400 C CA . LEU F 1 122 ? 28.727 14.250 28.930 1.00 37.51 114 LEU F CA 1
ATOM 7401 C C . LEU F 1 122 ? 28.340 14.433 27.474 1.00 41.46 114 LEU F C 1
ATOM 7402 O O . LEU F 1 122 ? 27.526 15.305 27.155 1.00 41.48 114 LEU F O 1
ATOM 7407 N N . SER F 1 123 ? 28.928 13.642 26.578 1.00 32.15 115 SER F N 1
ATOM 7408 C CA . SER F 1 123 ? 28.639 13.801 25.156 1.00 35.32 115 SER F CA 1
ATOM 7409 C C . SER F 1 123 ? 29.021 12.508 24.467 1.00 37.26 115 SER F C 1
ATOM 7410 O O . SER F 1 123 ? 30.185 12.103 24.525 1.00 46.29 115 SER F O 1
ATOM 7413 N N . LYS F 1 124 ? 28.065 11.884 23.786 1.00 37.40 116 LYS F N 1
ATOM 7414 C CA . LYS F 1 124 ? 28.423 10.684 23.055 1.00 44.20 116 LYS F CA 1
ATOM 7415 C C . LYS F 1 124 ? 29.134 11.001 21.747 1.00 39.74 116 LYS F C 1
ATOM 7416 O O . LYS F 1 124 ? 29.649 10.085 21.110 1.00 45.42 116 LYS F O 1
ATOM 7422 N N . MET F 1 125 ? 29.203 12.269 21.335 1.00 42.49 117 MET F N 1
ATOM 7423 C CA . MET F 1 125 ? 29.809 12.557 20.041 1.00 50.77 117 MET F CA 1
ATOM 7424 C C . MET F 1 125 ? 31.309 12.245 20.023 1.00 46.12 117 MET F C 1
ATOM 7425 O O . MET F 1 125 ? 31.881 12.095 18.938 1.00 45.54 117 MET F O 1
ATOM 7430 N N . TYR F 1 126 ? 31.952 12.094 21.187 1.00 41.04 118 TYR F N 1
ATOM 7431 C CA . TYR F 1 126 ? 33.385 11.812 21.266 1.00 40.79 118 TYR F CA 1
ATOM 7432 C C . TYR F 1 126 ? 33.706 10.348 21.568 1.00 43.06 118 TYR F C 1
ATOM 7433 O O . TYR F 1 126 ? 34.881 10.007 21.762 1.00 38.31 118 TYR F O 1
ATOM 7442 N N . GLN F 1 127 ? 32.697 9.478 21.608 1.00 48.90 119 GLN F N 1
ATOM 7443 C CA . GLN F 1 127 ? 32.926 8.101 22.027 1.00 46.15 119 GLN F CA 1
ATOM 7444 C C . GLN F 1 127 ? 33.855 7.355 21.078 1.00 48.13 119 GLN F C 1
ATOM 7445 O O . GLN F 1 127 ? 34.581 6.456 21.512 1.00 49.60 119 GLN F O 1
ATOM 7451 N N . SER F 1 128 ? 33.814 7.660 19.784 1.00 47.96 120 SER F N 1
ATOM 7452 C CA . SER F 1 128 ? 34.697 6.968 18.848 1.00 53.66 120 SER F CA 1
ATOM 7453 C C . SER F 1 128 ? 36.110 7.556 18.808 1.00 59.80 120 SER F C 1
ATOM 7454 O O . SER F 1 128 ? 36.959 7.048 18.065 1.00 70.17 120 SER F O 1
ATOM 7457 N N . MET F 1 129 ? 36.387 8.596 19.587 1.00 50.82 121 MET F N 1
ATOM 7458 C CA . MET F 1 129 ? 37.716 9.201 19.661 1.00 50.15 121 MET F CA 1
ATOM 7459 C C . MET F 1 129 ? 38.512 8.462 20.726 1.00 45.37 121 MET F C 1
ATOM 7460 O O . MET F 1 129 ? 38.423 8.778 21.912 1.00 51.58 121 MET F O 1
ATOM 7465 N N . GLN F 1 130 ? 39.340 7.516 20.306 1.00 47.71 122 GLN F N 1
ATOM 7466 C CA . GLN F 1 130 ? 40.111 6.737 21.262 1.00 47.26 122 GLN F CA 1
ATOM 7467 C C . GLN F 1 130 ? 41.566 7.161 21.346 1.00 48.61 122 GLN F C 1
ATOM 7468 O O . GLN F 1 130 ? 42.152 7.110 22.432 1.00 54.44 122 GLN F O 1
ATOM 7474 N N . THR F 1 131 ? 42.155 7.614 20.245 1.00 51.47 123 THR F N 1
ATOM 7475 C CA . THR F 1 131 ? 43.535 8.065 20.252 1.00 50.13 123 THR F CA 1
ATOM 7476 C C . THR F 1 131 ? 43.621 9.405 19.539 1.00 47.57 123 THR F C 1
ATOM 7477 O O . THR F 1 131 ? 42.723 9.783 18.787 1.00 54.19 123 THR F O 1
ATOM 7481 N N . TYR F 1 132 ? 44.728 10.122 19.770 1.00 55.03 124 TYR F N 1
ATOM 7482 C CA . TYR F 1 132 ? 44.886 11.443 19.162 1.00 47.29 124 TYR F CA 1
ATOM 7483 C C . TYR F 1 132 ? 44.808 11.371 17.638 1.00 48.27 124 TYR F C 1
ATOM 7484 O O . TYR F 1 132 ? 44.371 12.331 16.998 1.00 51.50 124 TYR F O 1
ATOM 7493 N N . GLN F 1 133 ? 45.187 10.232 17.046 1.00 56.26 125 GLN F N 1
ATOM 7494 C CA . GLN F 1 133 ? 45.051 10.043 15.604 1.00 56.46 125 GLN F CA 1
ATOM 7495 C C . GLN F 1 133 ? 43.594 10.030 15.156 1.00 55.68 125 GLN F C 1
ATOM 7496 O O . GLN F 1 133 ? 43.320 10.213 13.966 1.00 58.53 125 GLN F O 1
ATOM 7502 N N . ASP F 1 134 ? 42.657 9.766 16.067 1.00 54.13 126 ASP F N 1
ATOM 7503 C CA . ASP F 1 134 ? 41.246 9.882 15.720 1.00 50.21 126 ASP F CA 1
ATOM 7504 C C . ASP F 1 134 ? 40.785 11.333 15.638 1.00 49.17 126 ASP F C 1
ATOM 7505 O O . ASP F 1 134 ? 39.749 11.610 15.016 1.00 50.41 126 ASP F O 1
ATOM 7510 N N . ILE F 1 135 ? 41.490 12.244 16.297 1.00 51.75 127 ILE F N 1
ATOM 7511 C CA . ILE F 1 135 ? 41.121 13.666 16.291 1.00 50.52 127 ILE F CA 1
ATOM 7512 C C . ILE F 1 135 ? 41.369 14.232 14.897 1.00 52.90 127 ILE F C 1
ATOM 7513 O O . ILE F 1 135 ? 42.375 13.864 14.262 1.00 50.87 127 ILE F O 1
ATOM 7518 N N . PRO F 1 136 ? 40.498 15.101 14.377 1.00 52.35 128 PRO F N 1
ATOM 7519 C CA . PRO F 1 136 ? 40.720 15.684 13.045 1.00 56.58 128 PRO F CA 1
ATOM 7520 C C . PRO F 1 136 ? 42.121 16.261 12.885 1.00 58.09 128 PRO F C 1
ATOM 7521 O O . PRO F 1 136 ? 42.620 16.979 13.753 1.00 50.89 128 PRO F O 1
ATOM 7525 N N . GLN F 1 137 ? 42.753 15.946 11.753 1.00 56.14 129 GLN F N 1
ATOM 7526 C CA . GLN F 1 137 ? 44.157 16.302 11.574 1.00 57.88 129 GLN F CA 1
ATOM 7527 C C . GLN F 1 137 ? 44.369 17.809 11.635 1.00 50.06 129 GLN F C 1
ATOM 7528 O O . GLN F 1 137 ? 45.376 18.274 12.180 1.00 53.27 129 GLN F O 1
ATOM 7534 N N . HIS F 1 138 ? 43.441 18.593 11.082 1.00 49.35 130 HIS F N 1
ATOM 7535 C CA . HIS F 1 138 ? 43.635 20.045 11.101 1.00 49.84 130 HIS F CA 1
ATOM 7536 C C . HIS F 1 138 ? 43.729 20.581 12.525 1.00 46.99 130 HIS F C 1
ATOM 7537 O O . HIS F 1 138 ? 44.448 21.557 12.768 1.00 49.81 130 HIS F O 1
ATOM 7544 N N . LEU F 1 139 ? 42.999 19.978 13.470 1.00 42.50 131 LEU F N 1
ATOM 7545 C CA . LEU F 1 139 ? 43.060 20.420 14.864 1.00 47.96 131 LEU F CA 1
ATOM 7546 C C . LEU F 1 139 ? 44.364 19.991 15.536 1.00 49.42 131 LEU F C 1
ATOM 7547 O O . LEU F 1 139 ? 44.962 20.758 16.298 1.00 48.54 131 LEU F O 1
ATOM 7552 N N . LEU F 1 140 ? 44.810 18.757 15.298 1.00 48.97 132 LEU F N 1
ATOM 7553 C CA . LEU F 1 140 ? 46.118 18.358 15.805 1.00 41.11 132 LEU F CA 1
ATOM 7554 C C . LEU F 1 140 ? 47.207 19.316 15.334 1.00 46.39 132 LEU F C 1
ATOM 7555 O O . LEU F 1 140 ? 48.110 19.672 16.102 1.00 47.78 132 LEU F O 1
ATOM 7560 N N . LEU F 1 141 ? 47.162 19.713 14.060 1.00 42.43 133 LEU F N 1
ATOM 7561 C CA . LEU F 1 141 ? 48.216 20.575 13.530 1.00 45.58 133 LEU F CA 1
ATOM 7562 C C . LEU F 1 141 ? 48.132 21.977 14.125 1.00 45.79 133 LEU F C 1
ATOM 7563 O O . LEU F 1 141 ? 49.161 22.587 14.432 1.00 47.89 133 LEU F O 1
ATOM 7568 N N . SER F 1 142 ? 46.922 22.501 14.320 1.00 44.43 134 SER F N 1
ATOM 7569 C CA . SER F 1 142 ? 46.828 23.850 14.869 1.00 43.86 134 SER F CA 1
ATOM 7570 C C . SER F 1 142 ? 47.225 23.885 16.343 1.00 40.48 134 SER F C 1
ATOM 7571 O O . SER F 1 142 ? 47.821 24.873 16.794 1.00 46.39 134 SER F O 1
ATOM 7574 N N . ILE F 1 143 ? 46.940 22.813 17.094 1.00 41.52 135 ILE F N 1
ATOM 7575 C CA . ILE F 1 143 ? 47.436 22.690 18.469 1.00 43.36 135 ILE F CA 1
ATOM 7576 C C . ILE F 1 143 ? 48.955 22.715 18.489 1.00 49.27 135 ILE F C 1
ATOM 7577 O O . ILE F 1 143 ? 49.579 23.468 19.248 1.00 45.63 135 ILE F O 1
ATOM 7582 N N . GLU F 1 144 ? 49.571 21.877 17.654 1.00 53.53 136 GLU F N 1
ATOM 7583 C CA . GLU F 1 144 ? 51.024 21.826 17.575 1.00 54.51 136 GLU F CA 1
ATOM 7584 C C . GLU F 1 144 ? 51.588 23.189 17.229 1.00 43.84 136 GLU F C 1
ATOM 7585 O O . GLU F 1 144 ? 52.544 23.663 17.855 1.00 51.05 136 GLU F O 1
ATOM 7591 N N . HIS F 1 145 ? 51.012 23.824 16.209 1.00 44.15 137 HIS F N 1
ATOM 7592 C CA . HIS F 1 145 ? 51.474 25.142 15.783 1.00 45.88 137 HIS F CA 1
ATOM 7593 C C . HIS F 1 145 ? 51.289 26.181 16.887 1.00 43.47 137 HIS F C 1
ATOM 7594 O O . HIS F 1 145 ? 52.161 27.032 17.099 1.00 43.33 137 HIS F O 1
ATOM 7601 N N . PHE F 1 146 ? 50.179 26.109 17.630 1.00 43.53 138 PHE F N 1
ATOM 7602 C CA . PHE F 1 146 ? 49.933 27.105 18.672 1.00 41.91 138 PHE F CA 1
ATOM 7603 C C . PHE F 1 146 ? 51.031 27.086 19.728 1.00 40.88 138 PHE F C 1
ATOM 7604 O O . PHE F 1 146 ? 51.572 28.131 20.092 1.00 41.15 138 PHE F O 1
ATOM 7612 N N . PHE F 1 147 ? 51.352 25.902 20.263 1.00 45.85 139 PHE F N 1
ATOM 7613 C CA . PHE F 1 147 ? 52.352 25.871 21.322 1.00 42.32 139 PHE F CA 1
ATOM 7614 C C . PHE F 1 147 ? 53.752 26.107 20.786 1.00 46.76 139 PHE F C 1
ATOM 7615 O O . PHE F 1 147 ? 54.625 26.552 21.537 1.00 47.18 139 PHE F O 1
ATOM 7623 N N . LYS F 1 148 ? 53.983 25.832 19.504 1.00 44.92 140 LYS F N 1
ATOM 7624 C CA . LYS F 1 148 ? 55.282 26.141 18.933 1.00 56.61 140 LYS F CA 1
ATOM 7625 C C . LYS F 1 148 ? 55.524 27.642 18.922 1.00 58.19 140 LYS F C 1
ATOM 7626 O O . LYS F 1 148 ? 56.674 28.080 19.016 1.00 48.06 140 LYS F O 1
ATOM 7628 N N . HIS F 1 149 ? 54.462 28.450 18.843 1.00 45.10 141 HIS F N 1
ATOM 7629 C CA . HIS F 1 149 ? 54.655 29.852 18.515 1.00 47.66 141 HIS F CA 1
ATOM 7630 C C . HIS F 1 149 ? 54.120 30.848 19.534 1.00 46.17 141 HIS F C 1
ATOM 7631 O O . HIS F 1 149 ? 54.488 32.025 19.453 1.00 49.44 141 HIS F O 1
ATOM 7638 N N . TYR F 1 150 ? 53.285 30.429 20.486 1.00 45.41 142 TYR F N 1
ATOM 7639 C CA . TYR F 1 150 ? 52.621 31.386 21.367 1.00 41.58 142 TYR F CA 1
ATOM 7640 C C . TYR F 1 150 ? 53.571 32.081 22.331 1.00 48.16 142 TYR F C 1
ATOM 7641 O O . TYR F 1 150 ? 53.179 33.089 22.932 1.00 44.44 142 TYR F O 1
ATOM 7650 N N . LYS F 1 151 ? 54.807 31.597 22.485 1.00 47.88 143 LYS F N 1
ATOM 7651 C CA . LYS F 1 151 ? 55.800 32.303 23.284 1.00 45.16 143 LYS F CA 1
ATOM 7652 C C . LYS F 1 151 ? 56.847 33.012 22.432 1.00 46.72 143 LYS F C 1
ATOM 7653 O O . LYS F 1 151 ? 57.868 33.470 22.973 1.00 48.05 143 LYS F O 1
ATOM 7659 N N . ASP F 1 152 ? 56.611 33.135 21.116 1.00 46.70 144 ASP F N 1
ATOM 7660 C CA . ASP F 1 152 ? 57.653 33.666 20.232 1.00 48.40 144 ASP F CA 1
ATOM 7661 C C . ASP F 1 152 ? 58.054 35.085 20.622 1.00 48.90 144 ASP F C 1
ATOM 7662 O O . ASP F 1 152 ? 59.201 35.490 20.411 1.00 50.63 144 ASP F O 1
ATOM 7667 N N . LEU F 1 153 ? 57.121 35.865 21.167 1.00 50.37 145 LEU F N 1
ATOM 7668 C CA . LEU F 1 153 ? 57.401 37.243 21.545 1.00 47.97 145 LEU F CA 1
ATOM 7669 C C . LEU F 1 153 ? 57.536 37.428 23.056 1.00 48.02 145 LEU F C 1
ATOM 7670 O O . LEU F 1 153 ? 57.522 38.567 23.531 1.00 49.86 145 LEU F O 1
ATOM 7675 N N . GLU F 1 154 ? 57.669 36.342 23.822 1.00 51.43 146 GLU F N 1
ATOM 7676 C CA . GLU F 1 154 ? 57.925 36.406 25.262 1.00 52.94 146 GLU F CA 1
ATOM 7677 C C . GLU F 1 154 ? 59.420 36.256 25.537 1.00 50.17 146 GLU F C 1
ATOM 7678 O O . GLU F 1 154 ? 59.962 35.150 25.434 1.00 50.93 146 GLU F O 1
ATOM 7684 N N . GLU F 1 155 ? 60.072 37.342 25.942 1.00 51.27 147 GLU F N 1
ATOM 7685 C CA . GLU F 1 155 ? 61.507 37.275 26.190 1.00 53.50 147 GLU F CA 1
ATOM 7686 C C . GLU F 1 155 ? 61.773 36.446 27.441 1.00 53.91 147 GLU F C 1
ATOM 7687 O O . GLU F 1 155 ? 61.271 36.756 28.523 1.00 69.19 147 GLU F O 1
ATOM 7693 N N . GLY F 1 156 ? 62.657 35.468 27.319 1.00 55.31 148 GLY F N 1
ATOM 7694 C CA . GLY F 1 156 ? 62.950 34.553 28.400 1.00 55.94 148 GLY F CA 1
ATOM 7695 C C . GLY F 1 156 ? 61.982 33.393 28.550 1.00 59.00 148 GLY F C 1
ATOM 7696 O O . GLY F 1 156 ? 62.030 32.706 29.577 1.00 57.19 148 GLY F O 1
ATOM 7697 N N . LYS F 1 157 ? 61.064 33.186 27.593 1.00 52.79 149 LYS F N 1
ATOM 7698 C CA . LYS F 1 157 ? 60.210 32.005 27.554 1.00 51.54 149 LYS F CA 1
ATOM 7699 C C . LYS F 1 157 ? 60.339 31.405 26.159 1.00 51.73 149 LYS F C 1
ATOM 7700 O O . LYS F 1 157 ? 60.411 32.149 25.180 1.00 51.74 149 LYS F O 1
ATOM 7706 N N . TRP F 1 158 ? 60.310 30.077 26.048 1.00 55.16 150 TRP F N 1
ATOM 7707 C CA . TRP F 1 158 ? 60.442 29.442 24.738 1.00 53.57 150 TRP F CA 1
ATOM 7708 C C . TRP F 1 158 ? 59.879 28.028 24.807 1.00 66.40 150 TRP F C 1
ATOM 7709 O O . TRP F 1 158 ? 59.651 27.497 25.893 1.00 51.52 150 TRP F O 1
ATOM 7720 N N . VAL F 1 159 ? 59.626 27.432 23.638 1.00 51.55 151 VAL F N 1
ATOM 7721 C CA . VAL F 1 159 ? 59.064 26.087 23.557 1.00 51.89 151 VAL F CA 1
ATOM 7722 C C . VAL F 1 159 ? 59.702 25.324 22.406 1.00 52.52 151 VAL F C 1
ATOM 7723 O O . VAL F 1 159 ? 59.932 25.888 21.334 1.00 52.83 151 VAL F O 1
ATOM 7727 N N . LYS F 1 160 ? 60.026 24.049 22.638 1.00 62.36 152 LYS F N 1
ATOM 7728 C CA . LYS F 1 160 ? 60.318 23.104 21.563 1.00 54.56 152 LYS F CA 1
ATOM 7729 C C . LYS F 1 160 ? 59.294 21.972 21.656 1.00 62.65 152 LYS F C 1
ATOM 7730 O O . LYS F 1 160 ? 59.227 21.280 22.679 1.00 53.68 152 LYS F O 1
ATOM 7732 N N . VAL F 1 161 ? 58.530 21.760 20.579 1.00 54.84 153 VAL F N 1
ATOM 7733 C CA . VAL F 1 161 ? 57.490 20.730 20.526 1.00 51.72 153 VAL F CA 1
ATOM 7734 C C . VAL F 1 161 ? 58.106 19.421 20.060 1.00 62.57 153 VAL F C 1
ATOM 7735 O O . VAL F 1 161 ? 58.699 19.359 18.978 1.00 70.23 153 VAL F O 1
ATOM 7739 N N . GLU F 1 162 ? 57.967 18.372 20.872 1.00 58.44 154 GLU F N 1
ATOM 7740 C CA . GLU F 1 162 ? 58.563 17.081 20.541 1.00 61.97 154 GLU F CA 1
ATOM 7741 C C . GLU F 1 162 ? 57.645 16.229 19.670 1.00 65.72 154 GLU F C 1
ATOM 7742 O O . GLU F 1 162 ? 58.069 15.732 18.623 1.00 65.15 154 GLU F O 1
ATOM 7748 N N . GLY F 1 163 ? 56.400 16.045 20.073 1.00 62.36 155 GLY F N 1
ATOM 7749 C CA . GLY F 1 163 ? 55.513 15.178 19.323 1.00 61.44 155 GLY F CA 1
ATOM 7750 C C . GLY F 1 163 ? 54.435 14.592 20.210 1.00 64.33 155 GLY F C 1
ATOM 7751 O O . GLY F 1 163 ? 54.367 14.850 21.409 1.00 65.83 155 GLY F O 1
ATOM 7752 N N . TRP F 1 164 ? 53.574 13.802 19.578 1.00 61.08 156 TRP F N 1
ATOM 7753 C CA . TRP F 1 164 ? 52.422 13.204 20.234 1.00 57.81 156 TRP F CA 1
ATOM 7754 C C . TRP F 1 164 ? 52.732 11.789 20.690 1.00 58.68 156 TRP F C 1
ATOM 7755 O O . TRP F 1 164 ? 53.490 11.067 20.042 1.00 56.20 156 TRP F O 1
ATOM 7766 N N . VAL F 1 165 ? 52.124 11.397 21.808 1.00 51.47 157 VAL F N 1
ATOM 7767 C CA . VAL F 1 165 ? 52.126 10.016 22.264 1.00 57.91 157 VAL F CA 1
ATOM 7768 C C . VAL F 1 165 ? 50.686 9.635 22.608 1.00 60.50 157 VAL F C 1
ATOM 7769 O O . VAL F 1 165 ? 49.815 10.488 22.763 1.00 49.07 157 VAL F O 1
ATOM 7773 N N . GLY F 1 166 ? 50.447 8.338 22.753 1.00 59.36 158 GLY F N 1
ATOM 7774 C CA . GLY F 1 166 ? 49.095 7.832 22.760 1.00 58.15 158 GLY F CA 1
ATOM 7775 C C . GLY F 1 166 ? 48.418 7.930 24.109 1.00 52.05 158 GLY F C 1
ATOM 7776 O O . GLY F 1 166 ? 48.964 8.443 25.098 1.00 56.18 158 GLY F O 1
ATOM 7777 N N . PRO F 1 167 ? 47.179 7.431 24.152 1.00 53.58 159 PRO F N 1
ATOM 7778 C CA . PRO F 1 167 ? 46.381 7.527 25.388 1.00 53.70 159 PRO F CA 1
ATOM 7779 C C . PRO F 1 167 ? 47.007 6.808 26.566 1.00 54.37 159 PRO F C 1
ATOM 7780 O O . PRO F 1 167 ? 46.898 7.254 27.716 1.00 49.10 159 PRO F O 1
ATOM 7784 N N . ASP F 1 168 ? 47.651 5.676 26.306 1.00 52.61 160 ASP F N 1
ATOM 7785 C CA . ASP F 1 168 ? 48.280 4.931 27.382 1.00 53.54 160 ASP F CA 1
ATOM 7786 C C . ASP F 1 168 ? 49.380 5.754 28.030 1.00 55.85 160 ASP F C 1
ATOM 7787 O O . ASP F 1 168 ? 49.506 5.795 29.259 1.00 66.46 160 ASP F O 1
ATOM 7789 N N . ALA F 1 169 ? 50.213 6.389 27.203 1.00 55.60 161 ALA F N 1
ATOM 7790 C CA . ALA F 1 169 ? 51.271 7.248 27.718 1.00 60.92 161 ALA F CA 1
ATOM 7791 C C . ALA F 1 169 ? 50.687 8.450 28.452 1.00 62.37 161 ALA F C 1
ATOM 7792 O O . ALA F 1 169 ? 51.230 8.895 29.473 1.00 63.24 161 ALA F O 1
ATOM 7794 N N . ALA F 1 170 ? 49.591 9.005 27.932 1.00 50.45 162 ALA F N 1
ATOM 7795 C CA . ALA F 1 170 ? 48.907 10.082 28.638 1.00 48.56 162 ALA F CA 1
ATOM 7796 C C . ALA F 1 170 ? 48.449 9.607 30.008 1.00 55.96 162 ALA F C 1
ATOM 7797 O O . ALA F 1 170 ? 48.646 10.291 31.020 1.00 48.59 162 ALA F O 1
ATOM 7799 N N . ARG F 1 171 ? 47.846 8.413 30.055 1.00 50.46 163 ARG F N 1
ATOM 7800 C CA . ARG F 1 171 ? 47.378 7.871 31.323 1.00 51.32 163 ARG F CA 1
ATOM 7801 C C . ARG F 1 171 ? 48.534 7.574 32.264 1.00 54.19 163 ARG F C 1
ATOM 7802 O O . ARG F 1 171 ? 48.385 7.739 33.482 1.00 52.03 163 ARG F O 1
ATOM 7810 N N . GLU F 1 172 ? 49.684 7.138 31.715 1.00 53.72 164 GLU F N 1
ATOM 7811 C CA . GLU F 1 172 ? 50.898 6.966 32.506 1.00 58.93 164 GLU F CA 1
ATOM 7812 C C . GLU F 1 172 ? 51.277 8.269 33.205 1.00 64.69 164 GLU F C 1
ATOM 7813 O O . GLU F 1 172 ? 51.685 8.268 34.375 1.00 56.30 164 GLU F O 1
ATOM 7819 N N . GLU F 1 173 ? 51.200 9.391 32.474 1.00 53.45 165 GLU F N 1
ATOM 7820 C CA . GLU F 1 173 ? 51.529 10.685 33.064 1.00 55.10 165 GLU F CA 1
ATOM 7821 C C . GLU F 1 173 ? 50.547 11.062 34.161 1.00 55.41 165 GLU F C 1
ATOM 7822 O O . GLU F 1 173 ? 50.951 11.536 35.229 1.00 53.15 165 GLU F O 1
ATOM 7828 N N . ILE F 1 174 ? 49.253 10.842 33.928 1.00 49.90 166 ILE F N 1
ATOM 7829 C CA . ILE F 1 174 ? 48.280 11.154 34.968 1.00 58.13 166 ILE F CA 1
ATOM 7830 C C . ILE F 1 174 ? 48.596 10.353 36.219 1.00 60.92 166 ILE F C 1
ATOM 7831 O O . ILE F 1 174 ? 48.686 10.903 37.322 1.00 56.78 166 ILE F O 1
ATOM 7836 N N . THR F 1 175 ? 48.814 9.045 36.056 1.00 57.77 167 THR F N 1
ATOM 7837 C CA . THR F 1 175 ? 49.135 8.206 37.200 1.00 55.49 167 THR F CA 1
ATOM 7838 C C . THR F 1 175 ? 50.434 8.650 37.869 1.00 56.19 167 THR F C 1
ATOM 7839 O O . THR F 1 175 ? 50.493 8.775 39.100 1.00 66.68 167 THR F O 1
ATOM 7843 N N . SER F 1 176 ? 51.482 8.921 37.079 1.00 56.83 168 SER F N 1
ATOM 7844 C CA . SER F 1 176 ? 52.748 9.344 37.676 1.00 59.15 168 SER F CA 1
ATOM 7845 C C . SER F 1 176 ? 52.584 10.597 38.520 1.00 70.27 168 SER F C 1
ATOM 7846 O O . SER F 1 176 ? 53.139 10.690 39.620 1.00 80.83 168 SER F O 1
ATOM 7849 N N . SER F 1 177 ? 51.828 11.572 38.023 1.00 71.05 169 SER F N 1
ATOM 7850 C CA . SER F 1 177 ? 51.681 12.842 38.723 1.00 63.37 169 SER F CA 1
ATOM 7851 C C . SER F 1 177 ? 50.705 12.758 39.889 1.00 56.59 169 SER F C 1
ATOM 7852 O O . SER F 1 177 ? 50.834 13.505 40.862 1.00 63.32 169 SER F O 1
ATOM 7855 N N . ILE F 1 178 ? 49.718 11.880 39.801 1.00 53.02 170 ILE F N 1
ATOM 7856 C CA . ILE F 1 178 ? 48.826 11.647 40.930 1.00 64.00 170 ILE F CA 1
ATOM 7857 C C . ILE F 1 178 ? 49.588 11.004 42.085 1.00 77.20 170 ILE F C 1
ATOM 7858 O O . ILE F 1 178 ? 49.317 11.285 43.261 1.00 78.32 170 ILE F O 1
ATOM 7863 N N . ASN F 1 179 ? 50.540 10.113 41.772 1.00 77.56 171 ASN F N 1
ATOM 7864 C CA . ASN F 1 179 ? 51.302 9.450 42.827 1.00 79.77 171 ASN F CA 1
ATOM 7865 C C . ASN F 1 179 ? 52.045 10.462 43.692 1.00 79.47 171 ASN F C 1
ATOM 7866 O O . ASN F 1 179 ? 51.985 10.401 44.924 1.00 85.03 171 ASN F O 1
ATOM 7871 N N . ARG F 1 180 ? 52.722 11.425 43.063 1.00 79.70 172 ARG F N 1
ATOM 7872 C CA . ARG F 1 180 ? 53.500 12.401 43.824 1.00 80.28 172 ARG F CA 1
ATOM 7873 C C . ARG F 1 180 ? 52.634 13.189 44.795 1.00 82.53 172 ARG F C 1
ATOM 7874 O O . ARG F 1 180 ? 53.086 13.539 45.892 1.00 86.05 172 ARG F O 1
ATOM 7882 N N . TYR F 1 181 ? 51.389 13.466 44.420 1.00 79.73 173 TYR F N 1
ATOM 7883 C CA . TYR F 1 181 ? 50.541 14.273 45.284 1.00 85.77 173 TYR F CA 1
ATOM 7884 C C . TYR F 1 181 ? 50.203 13.525 46.564 1.00 88.60 173 TYR F C 1
ATOM 7885 O O . TYR F 1 181 ? 50.047 14.141 47.623 1.00 91.10 173 TYR F O 1
ATOM 7894 N N . ASN F 1 182 ? 50.062 12.204 46.480 1.00 94.30 174 ASN F N 1
ATOM 7895 C CA . ASN F 1 182 ? 49.670 11.424 47.645 1.00 98.93 174 ASN F CA 1
ATOM 7896 C C . ASN F 1 182 ? 50.771 11.385 48.707 1.00 99.81 174 ASN F C 1
ATOM 7897 O O . ASN F 1 182 ? 50.516 11.669 49.885 1.00 96.76 174 ASN F O 1
ATOM 7902 N N . HIS F 1 183 ? 52.009 11.074 48.308 1.00 102.39 175 HIS F N 1
ATOM 7903 C CA . HIS F 1 183 ? 53.103 11.055 49.277 1.00 106.19 175 HIS F CA 1
ATOM 7904 C C . HIS F 1 183 ? 53.415 12.455 49.793 1.00 108.78 175 HIS F C 1
ATOM 7905 O O . HIS F 1 183 ? 53.772 12.626 50.966 1.00 114.21 175 HIS F O 1
ATOM 7907 N N . THR F 1 184 ? 53.291 13.461 48.934 1.00 102.39 176 THR F N 1
ATOM 7908 C CA . THR F 1 184 ? 53.565 14.843 49.313 1.00 94.03 176 THR F CA 1
ATOM 7909 C C . THR F 1 184 ? 52.323 15.497 49.905 1.00 89.23 176 THR F C 1
ATOM 7910 O O . THR F 1 184 ? 51.841 15.083 50.960 1.00 87.83 176 THR F O 1
#

Nearest PDB structures (foldseek):
  6n1c-assembly1_F  TM=9.990E-01  e=3.850E-35  Legionella pneumophila subsp. pneumophila str. Philadelphia 1
  1mjw-assembly1_A  TM=9.967E-01  e=2.232E-28  Escherichia coli
  6ki8-assembly1_A  TM=9.878E-01  e=3.014E-28  Acinetobacter baumannii
  1mjx-assembly1_A  TM=9.934E-01  e=1.065E-27  Escherichia coli
  2au6-assembly1_A  TM=9.770E-01  e=8.896E-28  Escherichia coli

Foldseek 3Di:
DPDAQADDPPFKGKWAFQFKFPDAQFRWDQPLVPRDIDGPDGFPDPDTQNFTKTFGRLFQAPLGDTAIEGEHDPHIDDHGDMAMWGFFKKWWKAKLRGTDIYTYTYGDVVVPVPCVPRRHVVVPPVVSVVSNVVCQQPRCVPPPSMGMGTDGMGGRVVVSVRRVVGNVVSVVVVD/DDAQADDPPFKGKWQFQFKFPGAQFRWDQDLVPRDIDGPDGFPDPDTQNFTKTFGPLFQAPLRDGAIEGEHDPDIDDHGDMAIWGFFKKWWKAKLSGIDIYTYIYGDVVVPVPCVPRRHPVVPPPVSVVSNVVCVQPRCVPPPPMGMDTPGMGGRVVVSVSVVVRNVVSVD/DPPFKAKWAFLFKFPGAQFRWDQDLVPRDIDGPDGFDDPDTQNFTKTFGPLFQADVRDGAIEGEHDPHIDDHGDMAMWGFFKWWWKAKPSGIDIYTYIYGDVVVPVPCVVRRHPVPPPVVSVVVNVVCVQPRCVPPPPMGMGTPGMGGRVVVSVRRVVRSVVSVVVD/DDQADDAPFKGKWAFLFKFPDAQFRWDQPVVPRDIDGPDGFDDPDTQNFTKTFRPLFQAPVRDGAIEGEHDPDIDDHGDMAMWGFFKKWWKAKLVGIDIYTYIYGDVVVPVPCVPRRHPVPPPPVSVVSNQVCVQPRCVPPPPMGMDTDDMGGRVVVSVSRVVGNVVSVVD/DPDAQAPDPPFKGKWQFLFKFPDAQFRWDQPLVPRDIDGPDGFPDPDTANFTKTFGPLFQAPVRDGAIEGEHDPHIDDHGDMAMWGFFKWWWKAKLVGTDIYTYTYGDCVVPVVCVPRRHCVPPPPVSVVSNVVCVQPRCVVPPPMGMDTPGMGGRVVVSVSRVVRNVVSVVVD/DAQADDPPFKGKWAFLFKFPGAQFRWDQPLVPRDIDGPDGFPDPDTQRFTKTFGPLFQAPLRDGAIEGEHDPHIDDHGDMAIWGFFKWWWKAKLSGTHIYTYIYGDCVVPVVCVPRRHPVSPPPVSVVVNQVCQQPRCVPPPSMHMDTDGMDGRVVVSVRRVVGNVVSVVD

InterPro domains:
  IPR008162 Inorganic pyrophosphatase [MF_00209] (14-174)
  IPR008162 Inorganic pyrophosphatase [PF00719] (18-174)
  IPR008162 Inorganic pyrophosphatase [PTHR10286] (8-174)
  IPR008162 Inorganic pyrophosphatase [cd00412] (14-170)
  IPR036649 Inorganic pyrophosphatase superfamily [G3DSA:3.90.80.10] (1-178)
  IPR036649 Inorganic pyrophosphatase superfamily [SSF50324] (3-174)

Organism: Legionella pneumophila subsp. pneumophila (strain Philadelphia 1 / ATCC 33152 / DSM 7513) (NCBI:txid272624)

CATH classification: 3.90.80.10

Sequence (1029 aa):
MEIQSGRDVPNEVNVIIEIPMHGEPVKYEVDKKTGALFFVDRFMTTAMFYPTNYGYIPNTLSEDGDPVDVLVITPVPLISGAVISCRAVGMLKMTDESGVDAKILAVPTTKLSKMYQSMQTYQDIPQHLLLSSIEHFFKHYKDLEEGKWVKVEGWVGPDAAREEITSSINRYNHTKKEIQSGRDVPNEVNVIIEIPMHGEPVKYEVDKKTGALFFVDRFMTTAMFYPTNYGYIPNTLSEDGDPVDVLVITPVPLISGAVISCRAVGMLKKMTDESGVDAKILAVPTTKLSKMYQSMQTYQDIPQHLLLSSIEHFFKHYKDLEEGKWVKVEGWVGPDAAREEITSSINRYNHDVPNEVNVIIEIPMHGEPVKYEVDKKTGALFFVDRFMTTAMFYPTNYGYIPNTLSEDGDPVDVLVITPVPLISGAVISCRAVGMLKMTDESGVDAKILAVPTTKLSKMYQSMQTYQDIPQHLLLSSIEHFFKHYKDLEEGKWVKVEGWVGPDAAREEITSSINRYNHTKIQSGRDVVPNEVNVIIEIPMHGEPVKYEVDKKTGALFFVDRFMTTAMFYPTNYGYIPNTLSEDGDPVDVLVITPVPLISGAVISCRAVGMLKMTDESGVDAKILAVPTTKLSKMYQSMQTYQDIPQHLLLSSIEHFFKHYKDLEEGKWVKVEGWVGPDAAREEITSSINRYNHTMEIQSGRDVPNEVNVIIEIPMHGEPVKYEVDKKTGALFFVDRFMTTAMFYPTNYGYIPNTLSEDGDPVDVLVITPVPLISGAVISCRAVGMLKMTDESGVDAKILAVPTTKLSKMYQSMQTYQDIPQHLLLSSIEHFFKHYKKDLEEGKWVKVEEGWVGPDAAREEITSSINRYNHTKIQSGRDVPNEVNVIIEIPMHGEPVKYEVDKKTGALFVDRFMMTTAMFYPTNYGYIPNTLSEDGDPVDVLVITPVPLISGAVISCRAVGMLKMTDESGVDAKILAVPTTKLSKMYQSMQTYQDIPQHLLLSIEHFFKHYKDLEEGKWVKVEGWVGPDAAREEITSSINRYNHT